Protein 5LG5 (pdb70)

Sequence (1415 aa):
MRILVVNVNTTASITETIAEQARAVASPGTEIVGLTPYFGAESVEGNFESYLAAIAVMDRVMAYDQPFDAVIQAGYGEHGREGLQELLNVPVVDITEAAASTAMFLGHAYSVVTTLDRTVPLIEDRLKLAGLYQRCASVRASGMAVLELEEDPVAAMEAIVRQAELAIREDKAEVICLGCGGMAGLDEQIRQRTGVPVVDGVTAAVTIAESLVRLGLSTSKIRTYATPRPKKVIGWMRILVVNVNTTASITETIAEQARAVASPGTEIVGLTPYFGAESVEGNFESYLAAIAVMDRVMAYDQPFDAVIQAGYGEHGREGLQELLNVPVVDITEAAASTAMFLGHAYSVVTTLDRTVPLIEDRLKLAGLYQRCASVRASGMAVLELEEDPVAAMEAIVRQAELAIREDKAEVICLGCGGMAGLDEQIRQRTGVPVVDGVTAAVTIAESLVRLGLSTSKIRTYATPRPKKVIGMRILVVNVNTTASITETIAEQARAVASPGTEIVGLTPYFGAESVEGNFESYLAAIAVMDRVMAYDQPFDAVIQAGYGEHGREGLQELLNVPVVDITEAAASTAMFLGHAYSVVTTLDRTVPLIEDRLKLAGLYQRCASVRASGMAVLELEEDPVAAMEAIVRQAELAIREDKAEVICLGCGGMAGLDEQIRQRTGVPVVDGVTAAVTIAESLVRLGLSTSKIRTYATPRPKKVIGWMRILVVNVNTTASITETIAEQARAVASPGTEIVGLTPYFGAESVEGNFESYLAAIAVMDRVMAYDQPFDAVIQAGYGEHGREGLQELLNVPVVDITEAAASTAMFLGHAYSVVTTLDRTVPLIEDRLKLAGLYQRCASVRASGMAVLELEEDPVAAMEAIVRQAELAIREDKAEVICLGCGGMAGLDEQIRQRTGVPVVDGVTAAVTIAESLVRLGLSTSKIRTYATPRPKKVIGWMRILVVNVNTTASITETIAEQARAVASPGTEIVGLTPYFGAESVEGNFESYLAAIAVMDRVMAYDQPFDAVIQAGYGEHGREGLQELLNVPVVDITEAAASTAMFLGHAYSVVTTLDRTVPLIEDRLKLAGLYQRCASVRASGMAVLELEEDPVAAMEAIVRQAELAIREDKAEVICLGCGGMAGLDEQIRQRTGVPVVDGVTAAVTIAESLVRLGLSTSKIRTYATPRPKKVIGWPMRILVVNVNTTASITETIAEQARAVASPGTEIVGLTPYFGAESVEGNFESYLAAIAVMDRVMAYDQPFDAVIQAGYGEHGREGLQELLNVPVVDITEAAASTAMFLGHAYSVVTTLDRTVPLIEDRLKLAGLYQRCASVRASGMAVLELEEDPVAAMEAIVRQAELAIREDKAEVICLGCGGMAGLDEQIRQRTGVPVVDGVTAAVTIAESLVRLGLSTSKIRTYATPRPKKVIG

CATH classification: 3.40.50.12500

B-factor: mean 19.8, std 10.37, range [2.67, 91.91]

Structure (mmCIF, N/CA/C/O backbone):
data_5LG5
#
_entry.id   5LG5
#
_cell.length_a   60.220
_cell.length_b   142.320
_cell.length_c   146.020
_cell.angle_alpha   90.00
_cell.angle_beta   90.00
_cell.angle_gamma   90.00
#
_symmetry.space_group_name_H-M   'P 21 21 21'
#
loop_
_entity.id
_entity.type
_entity.pdbx_description
1 polymer 'Allantoin racemase'
2 water water
#
loop_
_atom_site.group_PDB
_atom_site.id
_atom_site.type_symbol
_atom_site.label_atom_id
_atom_site.label_alt_id
_atom_site.label_comp_id
_atom_site.label_asym_id
_atom_site.label_entity_id
_atom_site.label_seq_id
_atom_site.pdbx_PDB_ins_code
_atom_site.Cartn_x
_atom_site.Cartn_y
_atom_site.Cartn_z
_atom_site.occupancy
_atom_site.B_iso_or_equiv
_atom_site.auth_seq_id
_atom_site.auth_comp_id
_atom_site.auth_asym_id
_atom_site.auth_atom_id
_atom_site.pdbx_PDB_model_num
ATOM 1 N N . MET A 1 1 ? 16.650 14.773 -47.499 1.00 24.22 1 MET A N 1
ATOM 2 C CA . MET A 1 1 ? 16.760 15.240 -46.124 1.00 21.88 1 MET A CA 1
ATOM 3 C C . MET A 1 1 ? 18.025 16.091 -45.950 1.00 24.72 1 MET A C 1
ATOM 4 O O . MET A 1 1 ? 18.990 15.947 -46.704 1.00 25.62 1 MET A O 1
ATOM 9 N N . ARG A 1 2 ? 18.010 16.980 -44.958 1.00 16.49 2 ARG A N 1
ATOM 10 C CA . ARG A 1 2 ? 19.164 17.802 -44.637 1.00 16.40 2 ARG A CA 1
ATOM 11 C C . ARG A 1 2 ? 19.675 17.510 -43.217 1.00 19.19 2 ARG A C 1
ATOM 12 O O . ARG A 1 2 ? 18.911 17.522 -42.250 1.00 13.69 2 ARG A O 1
ATOM 20 N N . ILE A 1 3 ? 20.970 17.236 -43.102 1.00 19.17 3 ILE A N 1
ATOM 21 C CA . ILE A 1 3 ? 21.564 16.936 -41.807 1.00 14.80 3 ILE A CA 1
ATOM 22 C C . ILE A 1 3 ? 22.599 17.999 -41.480 1.00 16.50 3 ILE A C 1
ATOM 23 O O . ILE A 1 3 ? 23.488 18.268 -42.285 1.00 15.11 3 ILE A O 1
ATOM 28 N N . LEU A 1 4 ? 22.445 18.655 -40.331 1.00 15.26 4 LEU A N 1
ATOM 29 C CA . LEU A 1 4 ? 23.489 19.533 -39.835 1.00 13.18 4 LEU A CA 1
ATOM 30 C C . LEU A 1 4 ? 24.570 18.678 -39.206 1.00 17.52 4 LEU A C 1
ATOM 31 O O . LEU A 1 4 ? 24.278 17.804 -38.388 1.00 15.71 4 LEU A O 1
ATOM 36 N N . VAL A 1 5 ? 25.812 18.914 -39.616 1.00 13.83 5 VAL A N 1
ATOM 37 C CA . VAL A 1 5 ? 26.957 18.268 -39.007 1.00 15.18 5 VAL A CA 1
ATOM 38 C C . VAL A 1 5 ? 27.763 19.385 -38.392 1.00 15.60 5 VAL A C 1
ATOM 39 O O . VAL A 1 5 ? 28.362 20.188 -39.106 1.00 16.51 5 VAL A O 1
ATOM 43 N N . VAL A 1 6 ? 27.750 19.459 -37.065 1.00 16.39 6 VAL A N 1
ATOM 44 C CA . VAL A 1 6 ? 28.291 20.614 -36.370 1.00 12.12 6 VAL A CA 1
ATOM 45 C C . VAL A 1 6 ? 29.627 20.298 -35.745 1.00 14.13 6 VAL A C 1
ATOM 46 O O . VAL A 1 6 ? 29.726 19.404 -34.898 1.00 15.52 6 VAL A O 1
ATOM 50 N N . ASN A 1 7 ? 30.658 21.014 -36.187 1.00 11.27 7 ASN A N 1
ATOM 51 C CA . ASN A 1 7 ? 31.986 20.914 -35.606 1.00 15.82 7 ASN A CA 1
ATOM 52 C C . ASN A 1 7 ? 31.882 21.407 -34.173 1.00 15.85 7 ASN A C 1
ATOM 53 O O . ASN A 1 7 ? 31.055 22.267 -33.878 1.00 16.14 7 ASN A O 1
ATOM 58 N N . VAL A 1 8 ? 32.669 20.836 -33.267 1.00 14.27 8 VAL A N 1
ATOM 59 C CA . VAL A 1 8 ? 32.612 21.290 -31.886 1.00 15.25 8 VAL A CA 1
ATOM 60 C C . VAL A 1 8 ? 33.627 22.403 -31.663 1.00 16.37 8 VAL A C 1
ATOM 61 O O . VAL A 1 8 ? 33.522 23.163 -30.708 1.00 17.96 8 VAL A O 1
ATOM 65 N N . ASN A 1 9 ? 34.605 22.503 -32.555 1.00 15.21 9 ASN A N 1
ATOM 66 C CA . ASN A 1 9 ? 35.573 23.586 -32.472 1.00 17.01 9 ASN A CA 1
ATOM 67 C C . ASN A 1 9 ? 35.311 24.673 -33.507 1.00 20.13 9 ASN A C 1
ATOM 68 O O . ASN A 1 9 ? 34.480 24.499 -34.395 1.00 21.29 9 ASN A O 1
ATOM 73 N N . THR A 1 10 ? 36.048 25.775 -33.410 1.00 21.40 10 THR A N 1
ATOM 74 C CA . THR A 1 10 ? 35.807 26.935 -34.268 1.00 19.30 10 THR A CA 1
ATOM 75 C C . THR A 1 10 ? 36.747 26.990 -35.466 1.00 26.18 10 THR A C 1
ATOM 76 O O . THR A 1 10 ? 36.814 28.009 -36.140 1.00 20.89 10 THR A O 1
ATOM 80 N N . THR A 1 11 ? 37.487 25.907 -35.702 1.00 22.97 11 THR A N 1
ATOM 81 C CA . THR A 1 11 ? 38.381 25.805 -36.849 1.00 24.00 11 THR A CA 1
ATOM 82 C C . THR A 1 11 ? 37.601 25.366 -38.079 1.00 26.15 11 THR A C 1
ATOM 83 O O . THR A 1 11 ? 37.227 24.194 -38.201 1.00 22.94 11 THR A O 1
ATOM 87 N N . ALA A 1 12 ? 37.337 26.315 -38.977 1.00 26.38 12 ALA A N 1
ATOM 88 C CA . ALA A 1 12 ? 36.499 26.068 -40.153 1.00 23.17 12 ALA A CA 1
ATOM 89 C C . ALA A 1 12 ? 37.037 25.008 -41.116 1.00 18.64 12 ALA A C 1
ATOM 90 O O . ALA A 1 12 ? 36.264 24.308 -41.758 1.00 25.58 12 ALA A O 1
ATOM 92 N N . SER A 1 13 ? 38.352 24.870 -41.209 1.00 21.44 13 SER A N 1
ATOM 93 C CA . SER A 1 13 ? 38.914 23.882 -42.122 1.00 26.79 13 SER A CA 1
ATOM 94 C C . SER A 1 13 ? 38.558 22.461 -41.672 1.00 28.98 13 SER A C 1
ATOM 95 O O . SER A 1 13 ? 38.345 21.560 -42.492 1.00 25.71 13 SER A O 1
ATOM 98 N N . ILE A 1 14 ? 38.479 22.275 -40.361 1.00 25.91 14 ILE A N 1
ATOM 99 C CA . ILE A 1 14 ? 38.069 20.996 -39.808 1.00 24.20 14 ILE A CA 1
ATOM 100 C C . ILE A 1 14 ? 36.601 20.718 -40.104 1.00 19.78 14 ILE A C 1
ATOM 101 O O . ILE A 1 14 ? 36.250 19.608 -40.505 1.00 24.24 14 ILE A O 1
ATOM 106 N N . THR A 1 15 ? 35.755 21.738 -39.959 1.00 19.32 15 THR A N 1
ATOM 107 C CA . THR A 1 15 ? 34.337 21.606 -40.300 1.00 20.88 15 THR A CA 1
ATOM 108 C C . THR A 1 15 ? 34.174 21.099 -41.728 1.00 21.75 15 THR A C 1
ATOM 109 O O . THR A 1 15 ? 33.371 20.197 -42.009 1.00 20.46 15 THR A O 1
ATOM 113 N N . GLU A 1 16 ? 34.971 21.686 -42.617 1.00 23.25 16 GLU A N 1
ATOM 114 C CA . GLU A 1 16 ? 34.978 21.364 -44.043 1.00 26.98 16 GLU A CA 1
ATOM 115 C C . GLU A 1 16 ? 35.395 19.913 -44.263 1.00 22.40 16 GLU A C 1
ATOM 116 O O . GLU A 1 16 ? 34.769 19.178 -45.032 1.00 25.21 16 GLU A O 1
ATOM 122 N N . THR A 1 17 ? 36.459 19.506 -43.579 1.00 23.82 17 THR A N 1
ATOM 123 C CA . THR A 1 17 ? 36.938 18.130 -43.651 1.00 25.31 17 THR A CA 1
ATOM 124 C C . THR A 1 17 ? 35.871 17.128 -43.198 1.00 26.63 17 THR A C 1
ATOM 125 O O . THR A 1 17 ? 35.609 16.126 -43.868 1.00 27.61 17 THR A O 1
ATOM 129 N N . ILE A 1 18 ? 35.241 17.424 -42.066 1.00 23.39 18 ILE A N 1
ATOM 130 C CA . ILE A 1 18 ? 34.217 16.551 -41.507 1.00 21.18 18 ILE A CA 1
ATOM 131 C C . ILE A 1 18 ? 33.021 16.446 -42.453 1.00 19.20 18 ILE A C 1
ATOM 132 O O . ILE A 1 18 ? 32.520 15.356 -42.719 1.00 17.11 18 ILE A O 1
ATOM 137 N N . ALA A 1 19 ? 32.578 17.586 -42.971 1.00 19.30 19 ALA A N 1
ATOM 138 C CA . ALA A 1 19 ? 31.435 17.615 -43.874 1.00 18.61 19 ALA A CA 1
ATOM 139 C C . ALA A 1 19 ? 31.714 16.834 -45.151 1.00 18.33 19 ALA A C 1
ATOM 140 O O . ALA A 1 19 ? 30.846 16.135 -45.676 1.00 20.93 19 ALA A O 1
ATOM 142 N N . GLU A 1 20 ? 32.942 16.960 -45.636 1.00 20.25 20 GLU A N 1
ATOM 143 C CA . GLU A 1 20 ? 33.379 16.260 -46.831 1.00 26.02 20 GLU A CA 1
ATOM 144 C C . GLU A 1 20 ? 33.312 14.748 -46.562 1.00 20.35 20 GLU A C 1
ATOM 145 O O . GLU A 1 20 ? 32.786 13.983 -47.373 1.00 24.22 20 GLU A O 1
ATOM 151 N N . GLN A 1 21 ? 33.812 14.316 -45.412 1.00 18.23 21 GLN A N 1
ATOM 152 C CA . GLN A 1 21 ? 33.701 12.901 -45.046 1.00 20.35 21 GLN A CA 1
ATOM 153 C C . GLN A 1 21 ? 32.247 12.474 -44.891 1.00 19.84 21 GLN A C 1
ATOM 154 O O . GLN A 1 21 ? 31.853 11.395 -45.331 1.00 18.53 21 GLN A O 1
ATOM 160 N N . ALA A 1 22 ? 31.442 13.347 -44.299 1.00 18.29 22 ALA A N 1
ATOM 161 C CA . ALA A 1 22 ? 30.031 13.062 -44.116 1.00 19.52 22 ALA A CA 1
ATOM 162 C C . ALA A 1 22 ? 29.356 12.906 -45.476 1.00 20.39 22 ALA A C 1
ATOM 163 O O . ALA A 1 22 ? 28.552 11.991 -45.693 1.00 18.75 22 ALA A O 1
ATOM 165 N N . ARG A 1 23 ? 29.691 13.801 -46.395 1.00 19.01 23 ARG A N 1
ATOM 166 C CA . ARG A 1 23 ? 29.105 13.750 -47.732 1.00 23.44 23 ARG A CA 1
ATOM 167 C C . ARG A 1 23 ? 29.449 12.465 -48.481 1.00 17.62 23 ARG A C 1
ATOM 168 O O . ARG A 1 23 ? 28.633 11.960 -49.242 1.00 19.61 23 ARG A O 1
ATOM 176 N N . ALA A 1 24 ? 30.631 11.914 -48.217 1.00 22.75 24 ALA A N 1
ATOM 177 C CA . ALA A 1 24 ? 31.109 10.717 -48.910 1.00 19.43 24 ALA A CA 1
ATOM 178 C C . ALA A 1 24 ? 30.239 9.481 -48.703 1.00 19.85 24 ALA A C 1
ATOM 179 O O . ALA A 1 24 ? 30.131 8.639 -49.595 1.00 23.66 24 ALA A O 1
ATOM 181 N N . VAL A 1 25 ? 29.584 9.384 -47.554 1.00 18.96 25 VAL A N 1
ATOM 182 C CA . VAL A 1 25 ? 28.762 8.207 -47.269 1.00 19.83 25 VAL A CA 1
ATOM 183 C C . VAL A 1 25 ? 27.268 8.468 -47.346 1.00 15.49 25 VAL A C 1
ATOM 184 O O . VAL A 1 25 ? 26.473 7.530 -47.394 1.00 17.16 25 VAL A O 1
ATOM 188 N N . ALA A 1 26 ? 26.897 9.740 -47.400 1.00 19.47 26 ALA A N 1
ATOM 189 C CA . ALA A 1 26 ? 25.496 10.153 -47.374 1.00 20.30 26 ALA A CA 1
ATOM 190 C C . ALA A 1 26 ? 24.708 9.537 -48.526 1.00 22.04 26 ALA A C 1
ATOM 191 O O . ALA A 1 26 ? 25.266 9.294 -49.589 1.00 19.05 26 ALA A O 1
ATOM 193 N N . SER A 1 27 ? 23.445 9.199 -48.274 1.00 19.45 27 SER A N 1
ATOM 194 C CA . SER A 1 27 ? 22.554 8.660 -49.302 1.00 25.42 27 SER A CA 1
ATOM 195 C C . SER A 1 27 ? 22.203 9.745 -50.324 1.00 24.89 27 SER A C 1
ATOM 196 O O . SER A 1 27 ? 22.252 10.935 -50.003 1.00 27.03 27 SER A O 1
ATOM 199 N N . PRO A 1 28 ? 21.842 9.340 -51.557 1.00 31.09 28 PRO A N 1
ATOM 200 C CA . PRO A 1 28 ? 21.426 10.334 -52.558 1.00 32.50 28 PRO A CA 1
ATOM 201 C C . PRO A 1 28 ? 20.251 11.180 -52.055 1.00 27.97 28 PRO A C 1
ATOM 202 O O . PRO A 1 28 ? 19.257 10.617 -51.599 1.00 30.44 28 PRO A O 1
ATOM 206 N N . GLY A 1 29 ? 20.348 12.502 -52.151 1.00 34.33 29 GLY A N 1
ATOM 207 C CA . GLY A 1 29 ? 19.283 13.361 -51.655 1.00 34.01 29 GLY A CA 1
ATOM 208 C C . GLY A 1 29 ? 19.511 13.819 -50.220 1.00 35.93 29 GLY A C 1
ATOM 209 O O . GLY A 1 29 ? 18.750 14.635 -49.686 1.00 31.86 29 GLY A O 1
ATOM 210 N N . THR A 1 30 ? 20.567 13.317 -49.590 1.00 25.54 30 THR A N 1
ATOM 211 C CA . THR A 1 30 ? 20.870 13.754 -48.241 1.00 24.95 30 THR A CA 1
ATOM 212 C C . THR A 1 30 ? 21.832 14.917 -48.371 1.00 28.67 30 THR A C 1
ATOM 213 O O . THR A 1 30 ? 22.947 14.773 -48.877 1.00 29.73 30 THR A O 1
ATOM 217 N N . GLU A 1 31 ? 21.398 16.076 -47.910 1.00 20.19 31 GLU A N 1
ATOM 218 C CA . GLU A 1 31 ? 22.259 17.236 -47.951 1.00 26.73 31 GLU A CA 1
ATOM 219 C C . GLU A 1 31 ? 22.971 17.350 -46.611 1.00 24.11 31 GLU A C 1
ATOM 220 O O . GLU A 1 31 ? 22.340 17.319 -45.554 1.00 21.03 31 GLU A O 1
ATOM 226 N N . ILE A 1 32 ? 24.291 17.455 -46.667 1.00 22.32 32 ILE A N 1
ATOM 227 C CA . ILE A 1 32 ? 25.089 17.675 -45.480 1.00 18.82 32 ILE A CA 1
ATOM 228 C C . ILE A 1 32 ? 25.414 19.149 -45.405 1.00 20.50 32 ILE A C 1
ATOM 229 O O . ILE A 1 32 ? 25.929 19.725 -46.371 1.00 19.76 32 ILE A O 1
ATOM 234 N N . VAL A 1 33 ? 25.102 19.761 -44.264 1.00 19.38 33 VAL A N 1
ATOM 235 C CA . VAL A 1 33 ? 25.472 21.150 -44.002 1.00 19.84 33 VAL A CA 1
ATOM 236 C C . VAL A 1 33 ? 26.447 21.225 -42.836 1.00 20.16 33 VAL A C 1
ATOM 237 O O . VAL A 1 33 ? 26.071 20.982 -41.690 1.00 20.10 33 VAL A O 1
ATOM 241 N N . GLY A 1 34 ? 27.698 21.559 -43.129 1.00 22.38 34 GLY A N 1
ATOM 242 C CA . GLY A 1 34 ? 28.705 21.697 -42.094 1.00 19.92 34 GLY A CA 1
ATOM 243 C C . GLY A 1 34 ? 28.662 23.057 -41.426 1.00 23.40 34 GLY A C 1
ATOM 244 O O . GLY A 1 34 ? 28.760 24.097 -42.091 1.00 21.00 34 GLY A O 1
ATOM 245 N N . LEU A 1 35 ? 28.544 23.053 -40.100 1.00 16.70 35 LEU A N 1
ATOM 246 C CA . LEU A 1 35 ? 28.467 24.290 -39.330 1.00 16.62 35 LEU A CA 1
ATOM 247 C C . LEU A 1 35 ? 29.641 24.424 -38.369 1.00 17.99 35 LEU A C 1
ATOM 248 O O . LEU A 1 35 ? 30.063 23.446 -37.737 1.00 18.11 35 LEU A O 1
ATOM 253 N N . THR A 1 36 ? 30.164 25.641 -38.274 1.00 13.31 36 THR A N 1
ATOM 254 C CA . THR A 1 36 ? 31.208 25.980 -37.320 1.00 17.31 36 THR A CA 1
ATOM 255 C C . THR A 1 36 ? 30.566 26.874 -36.285 1.00 18.57 36 THR A C 1
ATOM 256 O O . THR A 1 36 ? 29.857 27.805 -36.647 1.00 22.66 36 THR A O 1
ATOM 260 N N . PRO A 1 37 ? 30.759 26.563 -34.990 1.00 21.34 37 PRO A N 1
ATOM 261 C CA . PRO A 1 37 ? 30.164 27.386 -33.928 1.00 19.19 37 PRO A CA 1
ATOM 262 C C . PRO A 1 37 ? 30.664 28.819 -33.998 1.00 21.74 37 PRO A C 1
ATOM 263 O O . PRO A 1 37 ? 31.774 29.055 -34.485 1.00 19.98 37 PRO A O 1
ATOM 267 N N . TYR A 1 38 ? 29.869 29.760 -33.505 1.00 20.84 38 TYR A N 1
ATOM 268 C CA . TYR A 1 38 ? 30.225 31.166 -33.628 1.00 23.25 38 TYR A CA 1
ATOM 269 C C . TYR A 1 38 ? 31.263 31.584 -32.604 1.00 27.57 38 TYR A C 1
ATOM 270 O O . TYR A 1 38 ? 31.904 32.625 -32.755 1.00 32.77 38 TYR A O 1
ATOM 279 N N . PHE A 1 39 ? 31.429 30.770 -31.564 1.00 26.71 39 PHE A N 1
ATOM 280 C CA . PHE A 1 39 ? 32.435 31.028 -30.537 1.00 25.53 39 PHE A CA 1
ATOM 281 C C . PHE A 1 39 ? 33.012 29.724 -29.961 1.00 25.09 39 PHE A C 1
ATOM 282 O O . PHE A 1 39 ? 32.511 28.638 -30.253 1.00 24.85 39 PHE A O 1
ATOM 290 N N . GLY A 1 40 ? 34.058 29.827 -29.147 1.00 27.06 40 GLY A N 1
ATOM 291 C CA . GLY A 1 40 ? 34.690 28.642 -28.592 1.00 22.27 40 GLY A CA 1
ATOM 292 C C . GLY A 1 40 ? 36.137 28.426 -29.015 1.00 25.80 40 GLY A C 1
ATOM 293 O O . GLY A 1 40 ? 36.730 29.255 -29.708 1.00 24.07 40 GLY A O 1
ATOM 294 N N . ALA A 1 41 ? 36.712 27.302 -28.591 1.00 19.77 41 ALA A N 1
ATOM 295 C CA . ALA A 1 41 ? 38.112 27.016 -28.870 1.00 25.04 41 ALA A CA 1
ATOM 296 C C . ALA A 1 41 ? 38.311 26.445 -30.275 1.00 21.70 41 ALA A C 1
ATOM 297 O O . ALA A 1 41 ? 37.404 25.832 -30.852 1.00 18.89 41 ALA A O 1
ATOM 299 N N . GLU A 1 42 ? 39.506 26.663 -30.817 1.00 22.72 42 GLU A N 1
ATOM 300 C CA . GLU A 1 42 ? 39.881 26.153 -32.132 1.00 23.81 42 GLU A CA 1
ATOM 301 C C . GLU A 1 42 ? 40.061 24.628 -32.124 1.00 23.16 42 GLU A C 1
ATOM 302 O O . GLU A 1 42 ? 39.976 23.963 -33.164 1.00 22.05 42 GLU A O 1
ATOM 308 N N . SER A 1 43 ? 40.315 24.088 -30.938 1.00 23.01 43 SER A N 1
ATOM 309 C CA . SER A 1 43 ? 40.328 22.647 -30.716 1.00 24.84 43 SER A CA 1
ATOM 310 C C . SER A 1 43 ? 39.829 22.394 -29.298 1.00 23.78 43 SER A C 1
ATOM 311 O O . SER A 1 43 ? 40.168 23.140 -28.382 1.00 21.99 43 SER A O 1
ATOM 314 N N . VAL A 1 44 ? 39.026 21.346 -29.122 1.00 18.26 44 VAL A N 1
ATOM 315 C CA . VAL A 1 44 ? 38.423 21.060 -27.823 1.00 20.01 44 VAL A CA 1
ATOM 316 C C . VAL A 1 44 ? 39.213 19.991 -27.094 1.00 16.81 44 VAL A C 1
ATOM 317 O O . VAL A 1 44 ? 39.188 18.823 -27.463 1.00 18.43 44 VAL A O 1
ATOM 321 N N . GLU A 1 45 ? 39.948 20.401 -26.073 1.00 18.21 45 GLU A N 1
ATOM 322 C CA . GLU A 1 45 ? 40.862 19.478 -25.409 1.00 28.27 45 GLU A CA 1
ATOM 323 C C . GLU A 1 45 ? 40.732 19.556 -23.901 1.00 26.03 45 GLU A C 1
ATOM 324 O O . GLU A 1 45 ? 41.668 19.980 -23.220 1.00 37.13 45 GLU A O 1
ATOM 330 N N . GLY A 1 46 ? 39.574 19.202 -23.367 1.00 19.62 46 GLY A N 1
ATOM 331 C CA . GLY A 1 46 ? 39.423 19.262 -21.926 1.00 20.75 46 GLY A CA 1
ATOM 332 C C . GLY A 1 46 ? 38.041 19.725 -21.551 1.00 15.49 46 GLY A C 1
ATOM 333 O O . GLY A 1 46 ? 37.249 20.064 -22.427 1.00 12.76 46 GLY A O 1
ATOM 334 N N . ASN A 1 47 ? 37.769 19.743 -20.247 1.00 13.96 47 ASN A N 1
ATOM 335 C CA . ASN A 1 47 ? 36.433 19.997 -19.728 1.00 16.29 47 ASN A CA 1
ATOM 336 C C . ASN A 1 47 ? 35.884 21.377 -20.019 1.00 14.51 47 ASN A C 1
ATOM 337 O O . ASN A 1 47 ? 34.760 21.509 -20.509 1.00 14.49 47 ASN A O 1
ATOM 342 N N . PHE A 1 48 ? 36.687 22.401 -19.743 1.00 14.51 48 PHE A N 1
ATOM 343 C CA . PHE A 1 48 ? 36.247 23.773 -19.954 1.00 15.92 48 PHE A CA 1
ATOM 344 C C . PHE A 1 48 ? 35.881 24.037 -21.407 1.00 13.59 48 PHE A C 1
ATOM 345 O O . PHE A 1 48 ? 34.812 24.571 -21.693 1.00 17.30 48 PHE A O 1
ATOM 353 N N . GLU A 1 49 ? 36.777 23.660 -22.315 1.00 13.41 49 GLU A N 1
ATOM 354 C CA . GLU A 1 49 ? 36.539 23.827 -23.745 1.00 15.44 49 GLU A CA 1
ATOM 355 C C . GLU A 1 49 ? 35.346 22.978 -24.193 1.00 15.64 49 GLU A C 1
ATOM 356 O O . GLU A 1 49 ? 34.561 23.392 -25.052 1.00 12.31 49 GLU A O 1
ATOM 362 N N . SER A 1 50 ? 35.201 21.799 -23.592 1.00 11.54 50 SER A N 1
ATOM 363 C CA . SER A 1 50 ? 34.073 20.930 -23.909 1.00 13.08 50 SER A CA 1
ATOM 364 C C . SER A 1 50 ? 32.739 21.552 -23.471 1.00 13.75 50 SER A C 1
ATOM 365 O O . SER A 1 50 ? 31.753 21.499 -24.201 1.00 12.88 50 SER A O 1
ATOM 368 N N . TYR A 1 51 ? 32.696 22.113 -22.267 1.00 13.22 51 TYR A N 1
ATOM 369 C CA . TYR A 1 51 ? 31.479 22.773 -21.817 1.00 14.28 51 TYR A CA 1
ATOM 370 C C . TYR A 1 51 ? 31.169 23.997 -22.677 1.00 17.81 51 TYR A C 1
ATOM 371 O O . TYR A 1 51 ? 30.008 24.252 -23.028 1.00 15.51 51 TYR A O 1
ATOM 380 N N . LEU A 1 52 ? 32.214 24.740 -23.030 1.00 14.39 52 LEU A N 1
ATOM 381 C CA . LEU A 1 52 ? 32.064 25.887 -23.919 1.00 14.99 52 LEU A CA 1
ATOM 382 C C . LEU A 1 52 ? 31.576 25.408 -25.283 1.00 16.10 52 LEU A C 1
ATOM 383 O O . LEU A 1 52 ? 30.646 25.977 -25.875 1.00 15.20 52 LEU A O 1
ATOM 388 N N . ALA A 1 53 ? 32.175 24.328 -25.771 1.00 15.10 53 ALA A N 1
ATOM 389 C CA . ALA A 1 53 ? 31.760 23.791 -27.058 1.00 15.47 53 ALA A CA 1
ATOM 390 C C . ALA A 1 53 ? 30.300 23.354 -27.023 1.00 14.90 53 ALA A C 1
ATOM 391 O O . ALA A 1 53 ? 29.586 23.472 -28.022 1.00 11.61 53 ALA A O 1
ATOM 393 N N . ALA A 1 54 ? 29.854 22.841 -25.877 1.00 14.19 54 ALA A N 1
ATOM 394 C CA . ALA A 1 54 ? 28.467 22.404 -25.756 1.00 13.92 54 ALA A CA 1
ATOM 395 C C . ALA A 1 54 ? 27.503 23.544 -26.074 1.00 15.04 54 ALA A C 1
ATOM 396 O O . ALA A 1 54 ? 26.637 23.407 -26.936 1.00 14.22 54 ALA A O 1
ATOM 398 N N . ILE A 1 55 ? 27.681 24.691 -25.418 1.00 17.95 55 ILE A N 1
ATOM 399 C CA . ILE A 1 55 ? 26.795 25.828 -25.670 1.00 19.47 55 ILE A CA 1
ATOM 400 C C . ILE A 1 55 ? 26.994 26.409 -27.062 1.00 16.82 55 ILE A C 1
ATOM 401 O O . ILE A 1 55 ? 26.027 26.788 -27.728 1.00 16.69 55 ILE A O 1
ATOM 406 N N . ALA A 1 56 ? 28.251 26.488 -27.489 1.00 18.17 56 ALA A N 1
ATOM 407 C CA . ALA A 1 56 ? 28.573 26.981 -28.830 1.00 17.43 56 ALA A CA 1
ATOM 408 C C . ALA A 1 56 ? 27.808 26.185 -29.886 1.00 19.21 56 ALA A C 1
ATOM 409 O O . ALA A 1 56 ? 27.220 26.758 -30.813 1.00 16.62 56 ALA A O 1
ATOM 411 N N . VAL A 1 57 ? 27.792 24.865 -29.735 1.00 14.76 57 VAL A N 1
ATOM 412 C CA . VAL A 1 57 ? 27.069 24.032 -30.689 1.00 13.48 57 VAL A CA 1
ATOM 413 C C . VAL A 1 57 ? 25.560 24.287 -30.658 1.00 15.96 57 VAL A C 1
ATOM 414 O O . VAL A 1 57 ? 24.916 24.411 -31.705 1.00 16.31 57 VAL A O 1
ATOM 418 N N . MET A 1 58 ? 24.996 24.363 -29.458 1.00 15.10 58 MET A N 1
ATOM 419 C CA . MET A 1 58 ? 23.568 24.622 -29.305 1.00 15.89 58 MET A CA 1
ATOM 420 C C . MET A 1 58 ? 23.171 25.959 -29.908 1.00 20.43 58 MET A C 1
ATOM 421 O O . MET A 1 58 ? 22.165 26.064 -30.612 1.00 17.85 58 MET A O 1
ATOM 426 N N . ASP A 1 59 ? 23.957 26.979 -29.591 1.00 16.15 59 ASP A N 1
ATOM 427 C CA . ASP A 1 59 ? 23.772 28.308 -30.166 1.00 20.66 59 ASP A CA 1
ATOM 428 C C . ASP A 1 59 ? 23.845 28.276 -31.686 1.00 20.40 59 ASP A C 1
ATOM 429 O O . ASP A 1 59 ? 23.014 28.867 -32.375 1.00 20.80 59 ASP A O 1
ATOM 434 N N . ARG A 1 60 ? 24.848 27.579 -32.205 1.00 21.96 60 ARG A N 1
ATOM 435 C CA . ARG A 1 60 ? 25.069 27.516 -33.644 1.00 17.28 60 ARG A CA 1
ATOM 436 C C . ARG A 1 60 ? 23.869 26.878 -34.328 1.00 20.14 60 ARG A C 1
ATOM 437 O O . ARG A 1 60 ? 23.358 27.394 -35.320 1.00 19.09 60 ARG A O 1
ATOM 445 N N . VAL A 1 61 ? 23.370 25.798 -33.742 1.00 15.93 61 VAL A N 1
ATOM 446 C CA . VAL A 1 61 ? 22.251 25.072 -34.313 1.00 16.17 61 VAL A CA 1
ATOM 447 C C . VAL A 1 61 ? 20.961 25.890 -34.233 1.00 19.11 61 VAL A C 1
ATOM 448 O O . VAL A 1 61 ? 20.169 25.923 -35.181 1.00 16.89 61 VAL A O 1
ATOM 452 N N . MET A 1 62 ? 20.750 26.563 -33.107 1.00 17.99 62 MET A N 1
ATOM 453 C CA . MET A 1 62 ? 19.568 27.411 -32.961 1.00 19.81 62 MET A CA 1
ATOM 454 C C . MET A 1 62 ? 19.577 28.575 -33.961 1.00 21.30 62 MET A C 1
ATOM 455 O O . MET A 1 62 ? 18.543 28.914 -34.545 1.00 21.12 62 MET A O 1
ATOM 460 N N . ALA A 1 63 ? 20.720 29.236 -34.084 1.00 24.74 63 ALA A N 1
ATOM 461 C CA . ALA A 1 63 ? 20.916 30.266 -35.106 1.00 24.73 63 ALA A CA 1
ATOM 462 C C . ALA A 1 63 ? 20.606 29.809 -36.537 1.00 28.58 63 ALA A C 1
ATOM 463 O O . ALA A 1 63 ? 20.408 30.641 -37.426 1.00 32.93 63 ALA A O 1
ATOM 465 N N . TYR A 1 64 ? 20.564 28.501 -36.772 1.00 22.92 64 TYR A N 1
ATOM 466 C CA . TYR A 1 64 ? 20.376 28.011 -38.132 1.00 25.85 64 TYR A CA 1
ATOM 467 C C . TYR A 1 64 ? 18.978 28.265 -38.694 1.00 31.06 64 TYR A C 1
ATOM 468 O O . TYR A 1 64 ? 17.971 27.726 -38.212 1.00 31.92 64 TYR A O 1
ATOM 477 N N . ASP A 1 65 ? 18.959 29.133 -39.697 1.00 30.80 65 ASP A N 1
ATOM 478 C CA . ASP A 1 65 ? 17.770 29.596 -40.409 1.00 32.17 65 ASP A CA 1
ATOM 479 C C . ASP A 1 65 ? 16.961 28.581 -41.228 1.00 33.62 65 ASP A C 1
ATOM 480 O O . ASP A 1 65 ? 15.742 28.691 -41.338 1.00 33.40 65 ASP A O 1
ATOM 485 N N . GLN A 1 66 ? 17.641 27.593 -41.796 1.00 31.30 66 GLN A N 1
ATOM 486 C CA . GLN A 1 66 ? 17.010 26.670 -42.738 1.00 30.81 66 GLN A CA 1
ATOM 487 C C . GLN A 1 66 ? 16.458 25.414 -42.065 1.00 28.97 66 GLN A C 1
ATOM 488 O O . GLN A 1 66 ? 16.958 25.000 -41.021 1.00 31.07 66 GLN A O 1
ATOM 494 N N . PRO A 1 67 ? 15.429 24.798 -42.669 1.00 24.95 67 PRO A N 1
ATOM 495 C CA . PRO A 1 67 ? 14.901 23.538 -42.130 1.00 24.40 67 PRO A CA 1
ATOM 496 C C . PRO A 1 67 ? 15.954 22.435 -42.160 1.00 24.65 67 PRO A C 1
ATOM 497 O O . PRO A 1 67 ? 16.844 22.451 -43.015 1.00 23.18 67 PRO A O 1
ATOM 501 N N . PHE A 1 68 ? 15.857 21.496 -41.225 1.00 17.07 68 PHE A N 1
ATOM 502 C CA . PHE A 1 68 ? 16.754 20.346 -41.194 1.00 17.78 68 PHE A CA 1
ATOM 503 C C . PHE A 1 68 ? 16.088 19.157 -40.501 1.00 17.26 68 PHE A C 1
ATOM 504 O O . PHE A 1 68 ? 15.138 19.329 -39.741 1.00 20.55 68 PHE A O 1
ATOM 512 N N . ASP A 1 69 ? 16.568 17.954 -40.792 1.00 14.02 69 ASP A N 1
ATOM 513 C CA . ASP A 1 69 ? 15.901 16.744 -40.346 1.00 12.38 69 ASP A CA 1
ATOM 514 C C . ASP A 1 69 ? 16.649 15.976 -39.265 1.00 12.14 69 ASP A C 1
ATOM 515 O O . ASP A 1 69 ? 16.103 15.067 -38.654 1.00 15.01 69 ASP A O 1
ATOM 520 N N . ALA A 1 70 ? 17.910 16.322 -39.066 1.00 13.47 70 ALA A N 1
ATOM 521 C CA . ALA A 1 70 ? 18.727 15.688 -38.048 1.00 14.25 70 ALA A CA 1
ATOM 522 C C . ALA A 1 70 ? 19.943 16.549 -37.820 1.00 16.26 70 ALA A C 1
ATOM 523 O O . ALA A 1 70 ? 20.284 17.401 -38.651 1.00 14.91 70 ALA A O 1
ATOM 525 N N . VAL A 1 71 ? 20.590 16.325 -36.682 1.00 11.81 71 VAL A N 1
ATOM 526 C CA . VAL A 1 71 ? 21.798 17.028 -36.335 1.00 13.97 71 VAL A CA 1
ATOM 527 C C . VAL A 1 71 ? 22.828 16.021 -35.861 1.00 15.49 71 VAL A C 1
ATOM 528 O O . VAL A 1 71 ? 22.522 15.115 -35.080 1.00 12.71 71 VAL A O 1
ATOM 532 N N . ILE A 1 72 ? 24.041 16.162 -36.375 1.00 14.49 72 ILE A N 1
ATOM 533 C CA . ILE A 1 72 ? 25.163 15.361 -35.912 1.00 16.42 72 ILE A CA 1
ATOM 534 C C . ILE A 1 72 ? 26.115 16.259 -35.155 1.00 16.65 72 ILE A C 1
ATOM 535 O O . ILE A 1 72 ? 26.528 17.304 -35.683 1.00 13.27 72 ILE A O 1
ATOM 540 N N . GLN A 1 73 ? 26.431 15.899 -33.911 1.00 12.84 73 GLN A N 1
ATOM 541 C CA . GLN A 1 73 ? 27.446 16.648 -33.177 1.00 14.25 73 GLN A CA 1
ATOM 542 C C . GLN A 1 73 ? 28.800 15.959 -33.326 1.00 18.41 73 GLN A C 1
ATOM 543 O O . GLN A 1 73 ? 28.987 14.821 -32.887 1.00 13.97 73 GLN A O 1
ATOM 549 N N . ALA A 1 74 ? 29.731 16.654 -33.972 1.00 11.70 74 ALA A N 1
ATOM 550 C CA . ALA A 1 74 ? 30.969 16.048 -34.443 1.00 14.48 74 ALA A CA 1
ATOM 551 C C . ALA A 1 74 ? 32.200 16.320 -33.605 1.00 22.61 74 ALA A C 1
ATOM 552 O O . ALA A 1 74 ? 33.112 17.011 -34.066 1.00 31.29 74 ALA A O 1
ATOM 554 N N . GLY A 1 75 ? 32.241 15.776 -32.395 1.00 15.84 75 GLY A N 1
ATOM 555 C CA . GLY A 1 75 ? 33.446 15.801 -31.579 1.00 17.92 75 GLY A CA 1
ATOM 556 C C . GLY A 1 75 ? 33.522 14.496 -30.799 1.00 15.62 75 GLY A C 1
ATOM 557 O O . GLY A 1 75 ? 32.501 13.834 -30.625 1.00 14.90 75 GLY A O 1
ATOM 558 N N . TYR A 1 76 ? 34.719 14.060 -30.422 1.00 16.04 76 TYR A N 1
ATOM 559 C CA . TYR A 1 76 ? 34.817 12.853 -29.594 1.00 22.58 76 TYR A CA 1
ATOM 560 C C . TYR A 1 76 ? 34.967 13.185 -28.113 1.00 17.40 76 TYR A C 1
ATOM 561 O O . TYR A 1 76 ? 35.997 13.709 -27.686 1.00 12.79 76 TYR A O 1
ATOM 570 N N . GLY A 1 77 ? 33.924 12.887 -27.345 1.00 17.23 77 GLY A N 1
ATOM 571 C CA . GLY A 1 77 ? 33.972 13.050 -25.904 1.00 18.40 77 GLY A CA 1
ATOM 572 C C . GLY A 1 77 ? 33.567 14.415 -25.393 1.00 19.10 77 GLY A C 1
ATOM 573 O O . GLY A 1 77 ? 33.792 14.726 -24.222 1.00 24.18 77 GLY A O 1
ATOM 574 N N . GLU A 1 78 ? 32.921 15.204 -26.247 1.00 19.93 78 GLU A N 1
ATOM 575 C CA . GLU A 1 78 ? 32.453 16.545 -25.884 1.00 23.23 78 GLU A CA 1
ATOM 576 C C . GLU A 1 78 ? 31.051 16.530 -25.290 1.00 20.29 78 GLU A C 1
ATOM 577 O O . GLU A 1 78 ? 30.261 15.617 -25.542 1.00 21.11 78 GLU A O 1
ATOM 583 N N . HIS A 1 79 ? 30.741 17.566 -24.518 1.00 22.03 79 HIS A N 1
ATOM 584 C CA . HIS A 1 79 ? 29.426 17.705 -23.919 1.00 17.10 79 HIS A CA 1
ATOM 585 C C . HIS A 1 79 ? 28.442 18.285 -24.911 1.00 18.81 79 HIS A C 1
ATOM 586 O O . HIS A 1 79 ? 28.848 18.820 -25.947 1.00 15.63 79 HIS A O 1
ATOM 593 N N . GLY A 1 80 ? 27.150 18.188 -24.587 1.00 17.58 80 GLY A N 1
ATOM 594 C CA . GLY A 1 80 ? 26.141 18.956 -25.298 1.00 15.94 80 GLY A CA 1
ATOM 595 C C . GLY A 1 80 ? 24.991 18.239 -25.978 1.00 17.71 80 GLY A C 1
ATOM 596 O O . GLY A 1 80 ? 23.943 18.857 -26.187 1.00 19.30 80 GLY A O 1
ATOM 597 N N . ARG A 1 81 ? 25.169 16.962 -26.326 1.00 17.21 81 ARG A N 1
ATOM 598 C CA . ARG A 1 81 ? 24.123 16.194 -27.024 1.00 17.43 81 ARG A CA 1
ATOM 599 C C . ARG A 1 81 ? 22.758 16.356 -26.371 1.00 16.91 81 ARG A C 1
ATOM 600 O O . ARG A 1 81 ? 21.756 16.621 -27.040 1.00 16.96 81 ARG A O 1
ATOM 608 N N . GLU A 1 82 ? 22.743 16.216 -25.052 1.00 19.59 82 GLU A N 1
ATOM 609 C CA . GLU A 1 82 ? 21.516 16.303 -24.283 1.00 19.51 82 GLU A CA 1
ATOM 610 C C . GLU A 1 82 ? 20.834 17.652 -24.405 1.00 15.85 82 GLU A C 1
ATOM 611 O O . GLU A 1 82 ? 19.614 17.739 -24.275 1.00 16.22 82 GLU A O 1
ATOM 617 N N . GLY A 1 83 ? 21.630 18.701 -24.583 1.00 15.23 83 GLY A N 1
ATOM 618 C CA . GLY A 1 83 ? 21.103 20.044 -24.769 1.00 15.73 83 GLY A CA 1
ATOM 619 C C . GLY A 1 83 ? 20.363 20.182 -26.083 1.00 16.98 83 GLY A C 1
ATOM 620 O O . GLY A 1 83 ? 19.264 20.726 -26.138 1.00 14.98 83 GLY A O 1
ATOM 621 N N . LEU A 1 84 ? 20.991 19.704 -27.150 1.00 13.39 84 LEU A N 1
ATOM 622 C CA . LEU A 1 84 ? 20.369 19.707 -28.463 1.00 13.82 84 LEU A CA 1
ATOM 623 C C . LEU A 1 84 ? 19.075 18.915 -28.457 1.00 15.63 84 LEU A C 1
ATOM 624 O O . LEU A 1 84 ? 18.055 19.370 -28.995 1.00 12.99 84 LEU A O 1
ATOM 629 N N . GLN A 1 85 ? 19.120 17.734 -27.834 1.00 14.51 85 GLN A N 1
ATOM 630 C CA . GLN A 1 85 ? 17.957 16.855 -27.782 1.00 15.62 85 GLN A CA 1
ATOM 631 C C . GLN A 1 85 ? 16.749 17.535 -27.142 1.00 12.07 85 GLN A C 1
ATOM 632 O O . GLN A 1 85 ? 15.606 17.298 -27.550 1.00 11.26 85 GLN A O 1
ATOM 638 N N . GLU A 1 86 ? 16.999 18.374 -26.141 1.00 11.42 86 GLU A N 1
ATOM 639 C CA . GLU A 1 86 ? 15.921 19.139 -25.528 1.00 15.42 86 GLU A CA 1
ATOM 640 C C . GLU A 1 86 ? 15.456 20.228 -26.482 1.00 13.90 86 GLU A C 1
ATOM 641 O O . GLU A 1 86 ? 14.254 20.437 -26.655 1.00 16.56 86 GLU A O 1
ATOM 647 N N . LEU A 1 87 ? 16.409 20.922 -27.096 1.00 12.65 87 LEU A N 1
ATOM 648 C CA . LEU A 1 87 ? 16.078 22.060 -27.961 1.00 14.07 87 LEU A CA 1
ATOM 649 C C . LEU A 1 87 ? 15.341 21.668 -29.242 1.00 14.63 87 LEU A C 1
ATOM 650 O O . LEU A 1 87 ? 14.507 22.429 -29.743 1.00 16.76 87 LEU A O 1
ATOM 655 N N . LEU A 1 88 ? 15.655 20.484 -29.770 1.00 14.10 88 LEU A N 1
ATOM 656 C CA . LEU A 1 88 ? 15.214 20.072 -31.106 1.00 15.89 88 LEU A CA 1
ATOM 657 C C . LEU A 1 88 ? 14.122 19.030 -31.072 1.00 16.94 88 LEU A C 1
ATOM 658 O O . LEU A 1 88 ? 14.018 18.273 -30.112 1.00 14.42 88 LEU A O 1
ATOM 663 N N . ASN A 1 89 ? 13.328 18.983 -32.138 1.00 15.82 89 ASN A N 1
ATOM 664 C CA . ASN A 1 89 ? 12.378 17.891 -32.362 1.00 19.21 89 ASN A CA 1
ATOM 665 C C . ASN A 1 89 ? 12.784 17.048 -33.562 1.00 20.42 89 ASN A C 1
ATOM 666 O O . ASN A 1 89 ? 11.930 16.519 -34.282 1.00 22.75 89 ASN A O 1
ATOM 671 N N . VAL A 1 90 ? 14.088 16.971 -33.799 1.00 18.24 90 VAL A N 1
ATOM 672 C CA . VAL A 1 90 ? 14.644 16.061 -34.790 1.00 17.07 90 VAL A CA 1
ATOM 673 C C . VAL A 1 90 ? 15.707 15.254 -34.061 1.00 18.19 90 VAL A C 1
ATOM 674 O O . VAL A 1 90 ? 16.249 15.724 -33.057 1.00 14.06 90 VAL A O 1
ATOM 678 N N . PRO A 1 91 ? 16.009 14.047 -34.562 1.00 15.90 91 PRO A N 1
ATOM 679 C CA . PRO A 1 91 ? 17.033 13.223 -33.911 1.00 14.20 91 PRO A CA 1
ATOM 680 C C . PRO A 1 91 ? 18.387 13.923 -33.880 1.00 14.93 91 PRO A C 1
ATOM 681 O O . PRO A 1 91 ? 18.735 14.688 -34.786 1.00 14.08 91 PRO A O 1
ATOM 685 N N . VAL A 1 92 ? 19.123 13.684 -32.802 1.00 13.86 92 VAL A N 1
ATOM 686 C CA . VAL A 1 92 ? 20.478 14.182 -32.632 1.00 11.51 92 VAL A CA 1
ATOM 687 C C . VAL A 1 92 ? 21.405 12.987 -32.465 1.00 13.14 92 VAL A C 1
ATOM 688 O O . VAL A 1 92 ? 21.091 12.058 -31.729 1.00 12.43 92 VAL A O 1
ATOM 692 N N . VAL A 1 93 ? 22.509 12.948 -33.200 1.00 11.41 93 VAL A N 1
ATOM 693 C CA . VAL A 1 93 ? 23.457 11.874 -32.956 1.00 12.44 93 VAL A CA 1
ATOM 694 C C . VAL A 1 93 ? 24.883 12.377 -32.767 1.00 14.79 93 VAL A C 1
ATOM 695 O O . VAL A 1 93 ? 25.403 13.143 -33.564 1.00 14.86 93 VAL A O 1
ATOM 699 N N . ASP A 1 94 ? 25.502 11.983 -31.670 1.00 15.20 94 ASP A N 1
ATOM 700 C CA . ASP A 1 94 ? 26.862 12.417 -31.459 1.00 13.47 94 ASP A CA 1
ATOM 701 C C . ASP A 1 94 ? 27.799 11.360 -32.043 1.00 12.78 94 ASP A C 1
ATOM 702 O O . ASP A 1 94 ? 27.530 10.164 -31.940 1.00 11.63 94 ASP A O 1
ATOM 707 N N . ILE A 1 95 ? 28.880 11.797 -32.685 1.00 12.98 95 ILE A N 1
ATOM 708 C CA . ILE A 1 95 ? 29.760 10.856 -33.375 1.00 11.89 95 ILE A CA 1
ATOM 709 C C . ILE A 1 95 ? 30.445 9.869 -32.427 1.00 11.41 95 ILE A C 1
ATOM 710 O O . ILE A 1 95 ? 30.884 8.795 -32.842 1.00 12.68 95 ILE A O 1
ATOM 715 N N . THR A 1 96 ? 30.554 10.252 -31.164 1.00 10.14 96 THR A N 1
ATOM 716 C CA . THR A 1 96 ? 31.154 9.395 -30.141 1.00 12.36 96 THR A CA 1
ATOM 717 C C . THR A 1 96 ? 30.314 8.143 -29.972 1.00 11.80 96 THR A C 1
ATOM 718 O O . THR A 1 96 ? 30.815 7.017 -30.050 1.00 11.32 96 THR A O 1
ATOM 722 N N . GLU A 1 97 ? 29.024 8.350 -29.730 1.00 9.81 97 GLU A N 1
ATOM 723 C CA . GLU A 1 97 ? 28.088 7.261 -29.535 1.00 11.04 97 GLU A CA 1
ATOM 724 C C . GLU A 1 97 ? 27.802 6.510 -30.827 1.00 10.88 97 GLU A C 1
ATOM 725 O O . GLU A 1 97 ? 27.615 5.294 -30.818 1.00 9.21 97 GLU A O 1
ATOM 731 N N . ALA A 1 98 ? 27.766 7.233 -31.942 1.00 10.18 98 ALA A N 1
ATOM 732 C CA . ALA A 1 98 ? 27.584 6.582 -33.228 1.00 10.04 98 ALA A CA 1
ATOM 733 C C . ALA A 1 98 ? 28.716 5.594 -33.445 1.00 7.46 98 ALA A C 1
ATOM 734 O O . ALA A 1 98 ? 28.490 4.461 -33.822 1.00 8.85 98 ALA A O 1
ATOM 736 N N . ALA A 1 99 ? 29.943 6.017 -33.195 1.00 8.61 99 ALA A N 1
ATOM 737 C CA . ALA A 1 99 ? 31.072 5.130 -33.424 1.00 8.32 99 ALA A CA 1
ATOM 738 C C . ALA A 1 99 ? 31.019 3.877 -32.529 1.00 8.79 99 ALA A C 1
ATOM 739 O O . ALA A 1 99 ? 31.119 2.742 -33.024 1.00 7.95 99 ALA A O 1
ATOM 741 N N . ALA A 1 100 ? 30.837 4.066 -31.223 1.00 6.95 100 ALA A N 1
ATOM 742 C CA . ALA A 1 100 ? 30.827 2.919 -30.315 1.00 7.97 100 ALA A CA 1
ATOM 743 C C . ALA A 1 100 ? 29.641 2.008 -30.622 1.00 8.25 100 ALA A C 1
ATOM 744 O O . ALA A 1 100 ? 29.762 0.782 -30.635 1.00 7.61 100 ALA A O 1
ATOM 746 N N . SER A 1 101 ? 28.490 2.619 -30.866 1.00 8.62 101 SER A N 1
ATOM 747 C CA . SER A 1 101 ? 27.284 1.844 -31.140 1.00 9.61 101 SER A CA 1
ATOM 748 C C . SER A 1 101 ? 27.412 0.958 -32.384 1.00 8.24 101 SER A C 1
ATOM 749 O O . SER A 1 101 ? 26.989 -0.207 -32.369 1.00 7.00 101 SER A O 1
ATOM 752 N N . THR A 1 102 ? 27.970 1.494 -33.472 1.00 9.97 102 THR A N 1
ATOM 753 C CA . THR A 1 102 ? 28.149 0.660 -34.657 1.00 6.79 102 THR A CA 1
ATOM 754 C C . THR A 1 102 ? 29.295 -0.332 -34.454 1.00 7.82 102 THR A C 1
ATOM 755 O O . THR A 1 102 ? 29.236 -1.454 -34.942 1.00 6.98 102 THR A O 1
ATOM 759 N N . ALA A 1 103 ? 30.320 0.065 -33.707 1.00 8.64 103 ALA A N 1
ATOM 760 C CA . ALA A 1 103 ? 31.401 -0.865 -33.400 1.00 8.97 103 ALA A CA 1
ATOM 761 C C . ALA A 1 103 ? 30.898 -2.116 -32.673 1.00 9.85 103 ALA A C 1
ATOM 762 O O . ALA A 1 103 ? 31.387 -3.228 -32.904 1.00 9.49 103 ALA A O 1
ATOM 764 N N . MET A 1 104 ? 29.898 -1.932 -31.815 1.00 7.63 104 MET A N 1
ATOM 765 C CA . MET A 1 104 ? 29.384 -3.032 -31.023 1.00 9.04 104 MET A CA 1
ATOM 766 C C . MET A 1 104 ? 28.719 -4.114 -31.865 1.00 10.92 104 MET A C 1
ATOM 767 O O . MET A 1 104 ? 28.692 -5.273 -31.475 1.00 8.14 104 MET A O 1
ATOM 772 N N . PHE A 1 105 ? 28.250 -3.755 -33.054 1.00 9.13 105 PHE A N 1
ATOM 773 C CA . PHE A 1 105 ? 27.709 -4.772 -33.947 1.00 9.96 105 PHE A CA 1
ATOM 774 C C . PHE A 1 105 ? 28.786 -5.621 -34.599 1.00 8.95 105 PHE A C 1
ATOM 775 O O . PHE A 1 105 ? 28.481 -6.633 -35.227 1.00 7.77 105 PHE A O 1
ATOM 783 N N . LEU A 1 106 ? 30.047 -5.217 -34.457 1.00 11.05 106 LEU A N 1
ATOM 784 C CA . LEU A 1 106 ? 31.108 -5.805 -35.275 1.00 11.13 106 LEU A CA 1
ATOM 785 C C . LEU A 1 106 ? 32.060 -6.734 -34.538 1.00 13.58 106 LEU A C 1
ATOM 786 O O . LEU A 1 106 ? 32.781 -7.505 -35.170 1.00 13.56 106 LEU A O 1
ATOM 791 N N . GLY A 1 107 ? 32.058 -6.683 -33.211 1.00 11.65 107 GLY A N 1
ATOM 792 C CA . GLY A 1 107 ? 32.990 -7.490 -32.444 1.00 13.71 107 GLY A CA 1
ATOM 793 C C . GLY A 1 107 ? 32.621 -7.585 -30.977 1.00 13.64 107 GLY A C 1
ATOM 794 O O . GLY A 1 107 ? 31.756 -6.847 -30.482 1.00 9.32 107 GLY A O 1
ATOM 795 N N . HIS A 1 108 ? 33.315 -8.462 -30.259 1.00 12.38 108 HIS A N 1
ATOM 796 C CA . HIS A 1 108 ? 32.981 -8.706 -28.859 1.00 12.64 108 HIS A CA 1
ATOM 797 C C . HIS A 1 108 ? 33.301 -7.489 -27.983 1.00 10.75 108 HIS A C 1
ATOM 798 O O . HIS A 1 108 ? 32.674 -7.284 -26.948 1.00 12.84 108 HIS A O 1
ATOM 805 N N . ALA A 1 109 ? 34.279 -6.689 -28.403 1.00 12.20 109 ALA A N 1
ATOM 806 C CA . ALA A 1 109 ? 34.691 -5.492 -27.658 1.00 11.40 109 ALA A CA 1
ATOM 807 C C . ALA A 1 109 ? 35.302 -4.470 -28.602 1.00 10.11 109 ALA A C 1
ATOM 808 O O . ALA A 1 109 ? 35.886 -4.843 -29.628 1.00 9.91 109 ALA A O 1
ATOM 810 N N . TYR A 1 110 ? 35.162 -3.188 -28.274 1.00 7.99 110 TYR A N 1
ATOM 811 C CA . TYR A 1 110 ? 35.764 -2.146 -29.104 1.00 7.85 110 TYR A CA 1
ATOM 812 C C . TYR A 1 110 ? 36.672 -1.283 -28.261 1.00 9.82 110 TYR A C 1
ATOM 813 O O . TYR A 1 110 ? 36.518 -1.219 -27.039 1.00 7.26 110 TYR A O 1
ATOM 822 N N . SER A 1 111 ? 37.648 -0.645 -28.900 1.00 8.06 111 SER A N 1
ATOM 823 C CA . SER A 1 111 ? 38.445 0.363 -28.216 1.00 7.26 111 SER A CA 1
ATOM 824 C C . SER A 1 111 ? 38.434 1.672 -28.992 1.00 9.90 111 SER A C 1
ATOM 825 O O . SER A 1 111 ? 38.342 1.674 -30.218 1.00 10.52 111 SER A O 1
ATOM 828 N N . VAL A 1 112 ? 38.515 2.782 -28.272 1.00 9.69 112 VAL A N 1
ATOM 829 C CA . VAL A 1 112 ? 38.603 4.082 -28.905 1.00 9.34 112 VAL A CA 1
ATOM 830 C C . VAL A 1 112 ? 40.034 4.559 -28.796 1.00 11.04 112 VAL A C 1
ATOM 831 O O . VAL A 1 112 ? 40.625 4.530 -27.708 1.00 10.58 112 VAL A O 1
ATOM 835 N N . VAL A 1 113 ? 40.592 4.995 -29.917 1.00 12.77 113 VAL A N 1
ATOM 836 C CA . VAL A 1 113 ? 41.937 5.567 -29.925 1.00 15.58 113 VAL A CA 1
ATOM 837 C C . VAL A 1 113 ? 41.881 7.048 -30.205 1.00 18.22 113 VAL A C 1
ATOM 838 O O . VAL A 1 113 ? 41.391 7.464 -31.256 1.00 18.57 113 VAL A O 1
ATOM 842 N N . THR A 1 114 ? 42.329 7.851 -29.247 1.00 15.38 114 THR A N 1
ATOM 843 C CA . THR A 1 114 ? 42.282 9.292 -29.440 1.00 22.95 114 THR A CA 1
ATOM 844 C C . THR A 1 114 ? 43.659 9.951 -29.404 1.00 23.72 114 THR A C 1
ATOM 845 O O . THR A 1 114 ? 44.693 9.284 -29.414 1.00 18.47 114 THR A O 1
ATOM 849 N N . THR A 1 115 ? 43.628 11.275 -29.314 1.00 25.72 115 THR A N 1
ATOM 850 C CA . THR A 1 115 ? 44.796 12.138 -29.380 1.00 29.45 115 THR A CA 1
ATOM 851 C C . THR A 1 115 ? 45.440 12.332 -28.014 1.00 22.23 115 THR A C 1
ATOM 852 O O . THR A 1 115 ? 46.440 11.693 -27.694 1.00 27.52 115 THR A O 1
ATOM 856 N N . LEU A 1 116 ? 44.875 13.238 -27.221 1.00 23.55 116 LEU A N 1
ATOM 857 C CA . LEU A 1 116 ? 45.452 13.580 -25.921 1.00 22.38 116 LEU A CA 1
ATOM 858 C C . LEU A 1 116 ? 44.961 12.707 -24.794 1.00 17.43 116 LEU A C 1
ATOM 859 O O . LEU A 1 116 ? 43.769 12.409 -24.692 1.00 19.53 116 LEU A O 1
ATOM 864 N N . ASP A 1 117 ? 45.891 12.371 -23.907 1.00 15.81 117 ASP A N 1
ATOM 865 C CA . ASP A 1 117 ? 45.609 11.581 -22.725 1.00 16.75 117 ASP A CA 1
ATOM 866 C C . ASP A 1 117 ? 44.540 12.239 -21.865 1.00 15.93 117 ASP A C 1
ATOM 867 O O . ASP A 1 117 ? 43.709 11.558 -21.261 1.00 15.84 117 ASP A O 1
ATOM 872 N N . ARG A 1 118 ? 44.532 13.569 -21.835 1.00 17.23 118 ARG A N 1
ATOM 873 C CA . ARG A 1 118 ? 43.576 14.274 -20.988 1.00 16.96 118 ARG A CA 1
ATOM 874 C C . ARG A 1 118 ? 42.132 14.201 -21.513 1.00 14.42 118 ARG A C 1
ATOM 875 O O . ARG A 1 118 ? 41.199 14.547 -20.797 1.00 14.30 118 ARG A O 1
ATOM 883 N N . THR A 1 119 ? 41.944 13.801 -22.768 1.00 13.04 119 THR A N 1
ATOM 884 C CA . THR A 1 119 ? 40.588 13.701 -23.306 1.00 16.61 119 THR A CA 1
ATOM 885 C C . THR A 1 119 ? 40.007 12.309 -23.075 1.00 15.13 119 THR A C 1
ATOM 886 O O . THR A 1 119 ? 38.793 12.095 -23.202 1.00 14.37 119 THR A O 1
ATOM 890 N N . VAL A 1 120 ? 40.882 11.375 -22.723 1.00 15.51 120 VAL A N 1
ATOM 891 C CA . VAL A 1 120 ? 40.486 9.990 -22.490 1.00 12.56 120 VAL A CA 1
ATOM 892 C C . VAL A 1 120 ? 39.384 9.892 -21.436 1.00 11.86 120 VAL A C 1
ATOM 893 O O . VAL A 1 120 ? 38.358 9.259 -21.691 1.00 13.11 120 VAL A O 1
ATOM 897 N N . PRO A 1 121 ? 39.573 10.534 -20.261 1.00 13.10 121 PRO A N 1
ATOM 898 C CA . PRO A 1 121 ? 38.479 10.398 -19.288 1.00 13.98 121 PRO A CA 1
ATOM 899 C C . PRO A 1 121 ? 37.179 11.065 -19.740 1.00 13.00 121 PRO A C 1
ATOM 900 O O . PRO A 1 121 ? 36.102 10.625 -19.344 1.00 9.92 121 PRO A O 1
ATOM 904 N N . LEU A 1 122 ? 37.280 12.093 -20.576 1.00 11.68 122 LEU A N 1
ATOM 905 C CA . LEU A 1 122 ? 36.098 12.733 -21.141 1.00 14.12 122 LEU A CA 1
ATOM 906 C C . LEU A 1 122 ? 35.304 11.775 -22.029 1.00 14.42 122 LEU A C 1
ATOM 907 O O . LEU A 1 122 ? 34.076 11.725 -21.958 1.00 11.87 122 LEU A O 1
ATOM 912 N N . ILE A 1 123 ? 36.010 11.049 -22.888 1.00 10.93 123 ILE A N 1
ATOM 913 C CA . ILE A 1 123 ? 35.381 10.058 -23.753 1.00 11.88 123 ILE A CA 1
ATOM 914 C C . ILE A 1 123 ? 34.759 8.911 -22.942 1.00 11.42 123 ILE A C 1
ATOM 915 O O . ILE A 1 123 ? 33.642 8.495 -23.208 1.00 14.52 123 ILE A O 1
ATOM 920 N N . GLU A 1 124 ? 35.497 8.413 -21.956 1.00 10.07 124 GLU A N 1
ATOM 921 C CA . GLU A 1 124 ? 35.016 7.358 -21.068 1.00 13.28 124 GLU A CA 1
ATOM 922 C C . GLU A 1 124 ? 33.708 7.762 -20.421 1.00 15.21 124 GLU A C 1
ATOM 923 O O . GLU A 1 124 ? 32.737 6.995 -20.423 1.00 14.54 124 GLU A O 1
ATOM 929 N N . ASP A 1 125 ? 33.688 8.988 -19.896 1.00 14.06 125 ASP A N 1
ATOM 930 C CA . ASP A 1 125 ? 32.505 9.513 -19.233 1.00 18.04 125 ASP A CA 1
ATOM 931 C C . ASP A 1 125 ? 31.341 9.635 -20.200 1.00 16.71 125 ASP A C 1
ATOM 932 O O . ASP A 1 125 ? 30.202 9.329 -19.841 1.00 17.98 125 ASP A O 1
ATOM 937 N N . ARG A 1 126 ? 31.611 10.095 -21.419 1.00 15.51 126 ARG A N 1
ATOM 938 C CA . ARG A 1 126 ? 30.538 10.187 -22.407 1.00 16.71 126 ARG A CA 1
ATOM 939 C C . ARG A 1 126 ? 29.994 8.801 -22.737 1.00 12.33 126 ARG A C 1
ATOM 940 O O . ARG A 1 126 ? 28.783 8.615 -22.843 1.00 15.37 126 ARG A O 1
ATOM 948 N N . LEU A 1 127 ? 30.883 7.822 -22.878 1.00 11.76 127 LEU A N 1
ATOM 949 C CA . LEU A 1 127 ? 30.446 6.461 -23.199 1.00 13.38 127 LEU A CA 1
ATOM 950 C C . LEU A 1 127 ? 29.681 5.832 -22.032 1.00 11.64 127 LEU A C 1
ATOM 951 O O . LEU A 1 127 ? 28.669 5.157 -22.230 1.00 11.56 127 LEU A O 1
ATOM 956 N N . LYS A 1 128 ? 30.151 6.073 -20.814 1.00 13.09 128 LYS A N 1
ATOM 957 C CA . LYS A 1 128 ? 29.449 5.549 -19.649 1.00 16.22 128 LYS A CA 1
ATOM 958 C C . LYS A 1 128 ? 28.043 6.137 -19.574 1.00 17.18 128 LYS A C 1
ATOM 959 O O . LYS A 1 128 ? 27.058 5.408 -19.424 1.00 13.77 128 LYS A O 1
ATOM 965 N N . LEU A 1 129 ? 27.958 7.453 -19.746 1.00 15.48 129 LEU A N 1
ATOM 966 C CA . LEU A 1 129 ? 26.682 8.151 -19.659 1.00 20.65 129 LEU A CA 1
ATOM 967 C C . LEU A 1 129 ? 25.731 7.655 -20.747 1.00 18.58 129 LEU A C 1
ATOM 968 O O . LEU A 1 129 ? 24.533 7.531 -20.524 1.00 19.33 129 LEU A O 1
ATOM 973 N N . ALA A 1 130 ? 26.278 7.348 -21.919 1.00 15.44 130 ALA A N 1
ATOM 974 C CA . ALA A 1 130 ? 25.469 6.878 -23.034 1.00 16.76 130 ALA A CA 1
ATOM 975 C C . ALA A 1 130 ? 25.101 5.394 -22.888 1.00 14.15 130 ALA A C 1
ATOM 976 O O . ALA A 1 130 ? 24.335 4.857 -23.686 1.00 13.04 130 ALA A O 1
ATOM 978 N N . GLY A 1 131 ? 25.675 4.731 -21.890 1.00 13.69 131 GLY A N 1
ATOM 979 C CA . GLY A 1 131 ? 25.408 3.319 -21.666 1.00 14.54 131 GLY A CA 1
ATOM 980 C C . GLY A 1 131 ? 25.991 2.434 -22.752 1.00 11.01 131 GLY A C 1
ATOM 981 O O . GLY A 1 131 ? 25.419 1.398 -23.106 1.00 8.59 131 GLY A O 1
ATOM 982 N N . LEU A 1 132 ? 27.135 2.858 -23.280 1.00 12.15 132 LEU A N 1
ATOM 983 C CA . LEU A 1 132 ? 27.826 2.123 -24.332 1.00 10.91 132 LEU A CA 1
ATOM 984 C C . LEU A 1 132 ? 29.212 1.679 -23.863 1.00 11.30 132 LEU A C 1
ATOM 985 O O . LEU A 1 132 ? 30.006 1.172 -24.652 1.00 11.24 132 LEU A O 1
ATOM 990 N N . TYR A 1 133 ? 29.515 1.866 -22.581 1.00 11.93 133 TYR A N 1
ATOM 991 C CA . TYR A 1 133 ? 30.877 1.582 -22.110 1.00 11.58 133 TYR A CA 1
ATOM 992 C C . TYR A 1 133 ? 31.130 0.119 -21.746 1.00 9.70 133 TYR A C 1
ATOM 993 O O . TYR A 1 133 ? 32.278 -0.314 -21.713 1.00 7.26 133 TYR A O 1
ATOM 1002 N N . GLN A 1 134 ? 30.082 -0.658 -21.484 1.00 10.27 134 GLN A N 1
ATOM 1003 C CA . GLN A 1 134 ? 30.307 -2.054 -21.050 1.00 14.76 134 GLN A CA 1
ATOM 1004 C C . GLN A 1 134 ? 31.153 -2.877 -22.039 1.00 15.21 134 GLN A C 1
ATOM 1005 O O . GLN A 1 134 ? 31.957 -3.713 -21.631 1.00 14.76 134 GLN A O 1
ATOM 1011 N N . ARG A 1 135 ? 30.976 -2.649 -23.336 1.00 9.29 135 ARG A N 1
ATOM 1012 C CA . ARG A 1 135 ? 31.768 -3.400 -24.309 1.00 12.33 135 ARG A CA 1
ATOM 1013 C C . ARG A 1 135 ? 32.997 -2.654 -24.805 1.00 9.33 135 ARG A C 1
ATOM 1014 O O . ARG A 1 135 ? 33.658 -3.085 -25.748 1.00 12.78 135 ARG A O 1
ATOM 1022 N N . CYS A 1 136 ? 33.314 -1.546 -24.149 1.00 10.13 136 CYS A N 1
ATOM 1023 C CA . CYS A 1 136 ? 34.522 -0.812 -24.484 1.00 8.14 136 CYS A CA 1
ATOM 1024 C C . CYS A 1 136 ? 35.699 -1.449 -23.779 1.00 7.81 136 CYS A C 1
ATOM 1025 O O . CYS A 1 136 ? 35.766 -1.421 -22.554 1.00 8.86 136 CYS A O 1
ATOM 1028 N N . ALA A 1 137 ? 36.629 -2.004 -24.550 1.00 7.87 137 ALA A N 1
ATOM 1029 C CA . ALA A 1 137 ? 37.838 -2.611 -23.986 1.00 9.26 137 ALA A CA 1
ATOM 1030 C C . ALA A 1 137 ? 38.775 -1.558 -23.389 1.00 10.09 137 ALA A C 1
ATOM 1031 O O . ALA A 1 137 ? 39.458 -1.826 -22.398 1.00 11.24 137 ALA A O 1
ATOM 1033 N N . SER A 1 138 ? 38.818 -0.372 -24.008 1.00 9.03 138 SER A N 1
ATOM 1034 C CA . SER A 1 138 ? 39.665 0.735 -23.552 1.00 8.57 138 SER A CA 1
ATOM 1035 C C . SER A 1 138 ? 39.472 1.994 -24.387 1.00 10.05 138 SER A C 1
ATOM 1036 O O . SER A 1 138 ? 39.043 1.931 -25.541 1.00 6.80 138 SER A O 1
ATOM 1039 N N . VAL A 1 139 ? 39.810 3.132 -23.787 1.00 10.83 139 VAL A N 1
ATOM 1040 C CA . VAL A 1 139 ? 39.992 4.373 -24.523 1.00 9.59 139 VAL A CA 1
ATOM 1041 C C . VAL A 1 139 ? 41.475 4.714 -24.376 1.00 13.61 139 VAL A C 1
ATOM 1042 O O . VAL A 1 139 ? 41.993 4.780 -23.259 1.00 10.01 139 VAL A O 1
ATOM 1046 N N . ARG A 1 140 ? 42.163 4.845 -25.511 1.00 9.95 140 ARG A N 1
ATOM 1047 C CA . ARG A 1 140 ? 43.604 5.071 -25.522 1.00 13.56 140 ARG A CA 1
ATOM 1048 C C . ARG A 1 140 ? 44.006 6.347 -26.258 1.00 11.65 140 ARG A C 1
ATOM 1049 O O . ARG A 1 140 ? 43.452 6.671 -27.309 1.00 11.41 140 ARG A O 1
ATOM 1057 N N . ALA A 1 141 ? 45.003 7.039 -25.722 1.00 13.02 141 ALA A N 1
ATOM 1058 C CA . ALA A 1 141 ? 45.554 8.227 -26.365 1.00 17.26 141 ALA A CA 1
ATOM 1059 C C . ALA A 1 141 ? 46.912 7.930 -26.986 1.00 17.47 141 ALA A C 1
ATOM 1060 O O . ALA A 1 141 ? 47.700 7.164 -26.439 1.00 16.32 141 ALA A O 1
ATOM 1062 N N . SER A 1 142 ? 47.159 8.469 -28.164 1.00 22.29 142 SER A N 1
ATOM 1063 C CA . SER A 1 142 ? 48.502 8.390 -28.726 1.00 32.16 142 SER A CA 1
ATOM 1064 C C . SER A 1 142 ? 49.429 9.372 -28.008 1.00 35.54 142 SER A C 1
ATOM 1065 O O . SER A 1 142 ? 50.614 9.094 -27.809 1.00 35.65 142 SER A O 1
ATOM 1068 N N . GLY A 1 143 ? 48.861 10.501 -27.586 1.00 32.95 143 GLY A N 1
ATOM 1069 C CA . GLY A 1 143 ? 49.616 11.569 -26.950 1.00 36.17 143 GLY A CA 1
ATOM 1070 C C . GLY A 1 143 ? 49.978 12.731 -27.866 1.00 38.87 143 GLY A C 1
ATOM 1071 O O . GLY A 1 143 ? 50.708 13.636 -27.465 1.00 42.01 143 GLY A O 1
ATOM 1072 N N . MET A 1 144 ? 49.434 12.736 -29.081 1.00 42.30 144 MET A N 1
ATOM 1073 C CA . MET A 1 144 ? 49.729 13.799 -30.045 1.00 49.41 144 MET A CA 1
ATOM 1074 C C . MET A 1 144 ? 48.451 14.620 -30.307 1.00 53.41 144 MET A C 1
ATOM 1075 O O . MET A 1 144 ? 47.388 14.053 -30.557 1.00 51.72 144 MET A O 1
ATOM 1080 N N . ALA A 1 145 ? 48.572 15.949 -30.284 1.00 60.93 145 ALA A N 1
ATOM 1081 C CA . ALA A 1 145 ? 47.420 16.872 -30.341 1.00 61.92 145 ALA A CA 1
ATOM 1082 C C . ALA A 1 145 ? 46.519 16.886 -31.594 1.00 64.83 145 ALA A C 1
ATOM 1083 O O . ALA A 1 145 ? 46.911 16.468 -32.689 1.00 64.92 145 ALA A O 1
ATOM 1085 N N . VAL A 1 146 ? 45.289 17.362 -31.378 1.00 64.20 146 VAL A N 1
ATOM 1086 C CA . VAL A 1 146 ? 44.252 17.498 -32.409 1.00 65.58 146 VAL A CA 1
ATOM 1087 C C . VAL A 1 146 ? 44.720 18.292 -33.632 1.00 67.79 146 VAL A C 1
ATOM 1088 O O . VAL A 1 146 ? 44.547 17.862 -34.777 1.00 65.06 146 VAL A O 1
ATOM 1092 N N . LEU A 1 147 ? 45.310 19.456 -33.376 1.00 66.76 147 LEU A N 1
ATOM 1093 C CA . LEU A 1 147 ? 45.771 20.342 -34.439 1.00 68.75 147 LEU A CA 1
ATOM 1094 C C . LEU A 1 147 ? 47.042 19.785 -35.079 1.00 71.96 147 LEU A C 1
ATOM 1095 O O . LEU A 1 147 ? 47.385 20.115 -36.220 1.00 73.63 147 LEU A O 1
ATOM 1100 N N . GLU A 1 148 ? 47.723 18.927 -34.327 1.00 72.01 148 GLU A N 1
ATOM 1101 C CA . GLU A 1 148 ? 48.948 18.270 -34.774 1.00 74.15 148 GLU A CA 1
ATOM 1102 C C . GLU A 1 148 ? 48.676 17.184 -35.818 1.00 73.14 148 GLU A C 1
ATOM 1103 O O . GLU A 1 148 ? 49.594 16.751 -36.520 1.00 72.46 148 GLU A O 1
ATOM 1109 N N . LEU A 1 149 ? 47.421 16.739 -35.908 1.00 71.71 149 LEU A N 1
ATOM 1110 C CA . LEU A 1 149 ? 47.051 15.674 -36.843 1.00 72.09 149 LEU A CA 1
ATOM 1111 C C . LEU A 1 149 ? 47.221 16.145 -38.283 1.00 74.04 149 LEU A C 1
ATOM 1112 O O . LEU A 1 149 ? 47.588 15.363 -39.162 1.00 66.34 149 LEU A O 1
ATOM 1117 N N . GLU A 1 150 ? 46.915 17.415 -38.532 1.00 73.11 150 GLU A N 1
ATOM 1118 C CA . GLU A 1 150 ? 47.147 17.986 -39.851 1.00 69.29 150 GLU A CA 1
ATOM 1119 C C . GLU A 1 150 ? 48.513 18.659 -39.966 1.00 72.79 150 GLU A C 1
ATOM 1120 O O . GLU A 1 150 ? 48.967 18.928 -41.076 1.00 79.82 150 GLU A O 1
ATOM 1126 N N . GLU A 1 151 ? 49.185 18.911 -38.843 1.00 76.66 151 GLU A N 1
ATOM 1127 C CA . GLU A 1 151 ? 50.479 19.597 -38.918 1.00 78.64 151 GLU A CA 1
ATOM 1128 C C . GLU A 1 151 ? 51.670 18.639 -38.916 1.00 75.80 151 GLU A C 1
ATOM 1129 O O . GLU A 1 151 ? 52.640 18.857 -39.640 1.00 74.11 151 GLU A O 1
ATOM 1135 N N . ASP A 1 152 ? 51.604 17.584 -38.110 1.00 74.78 152 ASP A N 1
ATOM 1136 C CA . ASP A 1 152 ? 52.694 16.611 -38.073 1.00 72.46 152 ASP A CA 1
ATOM 1137 C C . ASP A 1 152 ? 52.118 15.192 -37.936 1.00 69.83 152 ASP A C 1
ATOM 1138 O O . ASP A 1 152 ? 52.231 14.574 -36.875 1.00 69.62 152 ASP A O 1
ATOM 1143 N N . PRO A 1 153 ? 51.497 14.677 -39.022 1.00 67.26 153 PRO A N 1
ATOM 1144 C CA . PRO A 1 153 ? 50.742 13.409 -39.030 1.00 62.94 153 PRO A CA 1
ATOM 1145 C C . PRO A 1 153 ? 51.468 12.048 -39.077 1.00 54.83 153 PRO A C 1
ATOM 1146 O O . PRO A 1 153 ? 50.877 11.108 -38.565 1.00 53.72 153 PRO A O 1
ATOM 1150 N N . VAL A 1 154 ? 52.662 11.916 -39.652 1.00 51.53 154 VAL A N 1
ATOM 1151 C CA . VAL A 1 154 ? 53.247 10.574 -39.820 1.00 46.69 154 VAL A CA 1
ATOM 1152 C C . VAL A 1 154 ? 53.682 9.931 -38.497 1.00 46.97 154 VAL A C 1
ATOM 1153 O O . VAL A 1 154 ? 53.410 8.750 -38.259 1.00 46.27 154 VAL A O 1
ATOM 1157 N N . ALA A 1 155 ? 54.370 10.681 -37.643 1.00 48.76 155 ALA A N 1
ATOM 1158 C CA . ALA A 1 155 ? 54.749 10.144 -36.337 1.00 50.18 155 ALA A CA 1
ATOM 1159 C C . ALA A 1 155 ? 53.461 9.930 -35.547 1.00 43.24 155 ALA A C 1
ATOM 1160 O O . ALA A 1 155 ? 53.334 8.989 -34.763 1.00 38.12 155 ALA A O 1
ATOM 1162 N N . ALA A 1 156 ? 52.519 10.842 -35.759 1.00 45.08 156 ALA A N 1
ATOM 1163 C CA . ALA A 1 156 ? 51.186 10.755 -35.185 1.00 48.91 156 ALA A CA 1
ATOM 1164 C C . ALA A 1 156 ? 50.485 9.511 -35.716 1.00 37.64 156 ALA A C 1
ATOM 1165 O O . ALA A 1 156 ? 49.835 8.777 -34.974 1.00 36.95 156 ALA A O 1
ATOM 1167 N N . MET A 1 157 ? 50.639 9.293 -37.016 1.00 39.34 157 MET A N 1
ATOM 1168 C CA . MET A 1 157 ? 50.029 8.178 -37.724 1.00 40.76 157 MET A CA 1
ATOM 1169 C C . MET A 1 157 ? 50.427 6.873 -37.053 1.00 35.37 157 MET A C 1
ATOM 1170 O O . MET A 1 157 ? 49.583 6.044 -36.700 1.00 29.46 157 MET A O 1
ATOM 1175 N N . GLU A 1 158 ? 51.731 6.724 -36.858 1.00 34.48 158 GLU A N 1
ATOM 1176 C CA . GLU A 1 158 ? 52.300 5.559 -36.203 1.00 32.36 158 GLU A CA 1
ATOM 1177 C C . GLU A 1 158 ? 51.842 5.433 -34.760 1.00 30.97 158 GLU A C 1
ATOM 1178 O O . GLU A 1 158 ? 51.560 4.331 -34.286 1.00 25.79 158 GLU A O 1
ATOM 1184 N N . ALA A 1 159 ? 51.774 6.564 -34.064 1.00 27.99 159 ALA A N 1
ATOM 1185 C CA . ALA A 1 159 ? 51.394 6.543 -32.659 1.00 31.23 159 ALA A CA 1
ATOM 1186 C C . ALA A 1 159 ? 49.987 5.976 -32.480 1.00 22.95 159 ALA A C 1
ATOM 1187 O O . ALA A 1 159 ? 49.738 5.212 -31.552 1.00 28.02 159 ALA A O 1
ATOM 1189 N N . ILE A 1 160 ? 49.087 6.340 -33.385 1.00 21.09 160 ILE A N 1
ATOM 1190 C CA . ILE A 1 160 ? 47.711 5.868 -33.345 1.00 22.20 160 ILE A CA 1
ATOM 1191 C C . ILE A 1 160 ? 47.605 4.383 -33.662 1.00 25.71 160 ILE A C 1
ATOM 1192 O O . ILE A 1 160 ? 46.897 3.641 -32.957 1.00 19.70 160 ILE A O 1
ATOM 1197 N N . VAL A 1 161 ? 48.303 3.949 -34.714 1.00 19.62 161 VAL A N 1
ATOM 1198 C CA . VAL A 1 161 ? 48.332 2.530 -35.065 1.00 19.60 161 VAL A CA 1
ATOM 1199 C C . VAL A 1 161 ? 48.832 1.681 -33.901 1.00 20.31 161 VAL A C 1
ATOM 1200 O O . VAL A 1 161 ? 48.263 0.635 -33.586 1.00 19.59 161 VAL A O 1
ATOM 1204 N N . ARG A 1 162 ? 49.874 2.160 -33.234 1.00 17.41 162 ARG A N 1
ATOM 1205 C CA . ARG A 1 162 ? 50.418 1.456 -32.082 1.00 22.42 162 ARG A CA 1
ATOM 1206 C C . ARG A 1 162 ? 49.395 1.309 -30.961 1.00 16.71 162 ARG A C 1
ATOM 1207 O O . ARG A 1 162 ? 49.279 0.253 -30.344 1.00 17.77 162 ARG A O 1
ATOM 1215 N N . GLN A 1 163 ? 48.675 2.386 -30.681 1.00 19.69 163 GLN A N 1
ATOM 1216 C CA . GLN A 1 163 ? 47.654 2.344 -29.639 1.00 21.39 163 GLN A CA 1
ATOM 1217 C C . GLN A 1 163 ? 46.541 1.390 -30.044 1.00 13.29 163 GLN A C 1
ATOM 1218 O O . GLN A 1 163 ? 46.003 0.665 -29.209 1.00 12.22 163 GLN A O 1
ATOM 1224 N N . ALA A 1 164 ? 46.203 1.387 -31.330 1.00 13.43 164 ALA A N 1
ATOM 1225 C CA . ALA A 1 164 ? 45.233 0.427 -31.841 1.00 17.94 164 ALA A CA 1
ATOM 1226 C C . ALA A 1 164 ? 45.768 -0.993 -31.652 1.00 15.62 164 ALA A C 1
ATOM 1227 O O . ALA A 1 164 ? 45.051 -1.885 -31.198 1.00 14.23 164 ALA A O 1
ATOM 1229 N N . GLU A 1 165 ? 47.045 -1.195 -31.968 1.00 16.93 165 GLU A N 1
ATOM 1230 C CA . GLU A 1 165 ? 47.647 -2.518 -31.810 1.00 15.01 165 GLU A CA 1
ATOM 1231 C C . GLU A 1 165 ? 47.615 -2.987 -30.368 1.00 14.19 165 GLU A C 1
ATOM 1232 O O . GLU A 1 165 ? 47.297 -4.143 -30.093 1.00 15.72 165 GLU A O 1
ATOM 1238 N N . LEU A 1 166 ? 47.913 -2.075 -29.449 1.00 14.20 166 LEU A N 1
ATOM 1239 C CA . LEU A 1 166 ? 47.930 -2.401 -28.028 1.00 16.04 166 LEU A CA 1
ATOM 1240 C C . LEU A 1 166 ? 46.513 -2.667 -27.507 1.00 15.48 166 LEU A C 1
ATOM 1241 O O . LEU A 1 166 ? 46.309 -3.517 -26.642 1.00 13.16 166 LEU A O 1
ATOM 1246 N N . ALA A 1 167 ? 45.541 -1.902 -28.001 1.00 14.41 167 ALA A N 1
ATOM 1247 C CA . ALA A 1 167 ? 44.141 -2.122 -27.635 1.00 13.30 167 ALA A CA 1
ATOM 1248 C C . ALA A 1 167 ? 43.715 -3.530 -28.041 1.00 12.83 167 ALA A C 1
ATOM 1249 O O . ALA A 1 167 ? 42.942 -4.198 -27.335 1.00 12.53 167 ALA A O 1
ATOM 1251 N N . ILE A 1 168 ? 44.163 -3.971 -29.211 1.00 13.90 168 ILE A N 1
ATOM 1252 C CA . ILE A 1 168 ? 43.857 -5.338 -29.639 1.00 14.51 168 ILE A CA 1
ATOM 1253 C C . ILE A 1 168 ? 44.605 -6.407 -28.853 1.00 16.07 168 ILE A C 1
ATOM 1254 O O . ILE A 1 168 ? 44.007 -7.355 -28.339 1.00 12.05 168 ILE A O 1
ATOM 1259 N N . ARG A 1 169 ? 45.923 -6.245 -28.777 1.00 14.79 169 ARG A N 1
ATOM 1260 C CA . ARG A 1 169 ? 46.780 -7.262 -28.175 1.00 16.58 169 ARG A CA 1
ATOM 1261 C C . ARG A 1 169 ? 46.595 -7.302 -26.656 1.00 16.11 169 ARG A C 1
ATOM 1262 O O . ARG A 1 169 ? 46.447 -8.386 -26.082 1.00 16.61 169 ARG A O 1
ATOM 1270 N N . GLU A 1 170 ? 46.619 -6.133 -26.008 1.00 14.07 170 GLU A N 1
ATOM 1271 C CA . GLU A 1 170 ? 46.497 -6.060 -24.549 1.00 13.20 170 GLU A CA 1
ATOM 1272 C C . GLU A 1 170 ? 45.067 -5.938 -24.028 1.00 15.04 170 GLU A C 1
ATOM 1273 O O . GLU A 1 170 ? 44.693 -6.656 -23.104 1.00 15.79 170 GLU A O 1
ATOM 1279 N N . ASP A 1 171 ? 44.258 -5.072 -24.639 1.00 12.22 171 ASP A N 1
ATOM 1280 C CA . ASP A 1 171 ? 42.931 -4.764 -24.103 1.00 12.05 171 ASP A CA 1
ATOM 1281 C C . ASP A 1 171 ? 41.843 -5.671 -24.681 1.00 10.12 171 ASP A C 1
ATOM 1282 O O . ASP A 1 171 ? 40.708 -5.656 -24.216 1.00 13.74 171 ASP A O 1
ATOM 1287 N N . LYS A 1 172 ? 42.221 -6.469 -25.671 1.00 9.85 172 LYS A N 1
ATOM 1288 C CA . LYS A 1 172 ? 41.333 -7.408 -26.366 1.00 11.84 172 LYS A CA 1
ATOM 1289 C C . LYS A 1 172 ? 40.223 -6.748 -27.177 1.00 12.11 172 LYS A C 1
ATOM 1290 O O . LYS A 1 172 ? 39.147 -7.334 -27.390 1.00 10.93 172 LYS A O 1
ATOM 1296 N N . ALA A 1 173 ? 40.493 -5.535 -27.648 1.00 10.89 173 ALA A N 1
ATOM 1297 C CA . ALA A 1 173 ? 39.607 -4.883 -28.598 1.00 9.59 173 ALA A CA 1
ATOM 1298 C C . ALA A 1 173 ? 39.560 -5.732 -29.865 1.00 15.11 173 ALA A C 1
ATOM 1299 O O . ALA A 1 173 ? 40.553 -6.395 -30.213 1.00 10.72 173 ALA A O 1
ATOM 1301 N N . GLU A 1 174 ? 38.404 -5.748 -30.527 1.00 11.86 174 GLU A N 1
ATOM 1302 C CA . GLU A 1 174 ? 38.245 -6.466 -31.794 1.00 12.06 174 GLU A CA 1
ATOM 1303 C C . GLU A 1 174 ? 37.835 -5.483 -32.888 1.00 10.82 174 GLU A C 1
ATOM 1304 O O . GLU A 1 174 ? 37.821 -5.822 -34.067 1.00 10.75 174 GLU A O 1
ATOM 1310 N N . VAL A 1 175 ? 37.477 -4.277 -32.457 1.00 8.58 175 VAL A N 1
ATOM 1311 C CA . VAL A 1 175 ? 37.118 -3.160 -33.323 1.00 11.05 175 VAL A CA 1
ATOM 1312 C C . VAL A 1 175 ? 37.770 -1.876 -32.797 1.00 11.05 175 VAL A C 1
ATOM 1313 O O . VAL A 1 175 ? 37.851 -1.663 -31.588 1.00 7.81 175 VAL A O 1
ATOM 1317 N N . ILE A 1 176 ? 38.237 -1.020 -33.702 1.00 12.56 176 ILE A N 1
ATOM 1318 C CA . ILE A 1 176 ? 38.811 0.259 -33.304 1.00 10.47 176 ILE A CA 1
ATOM 1319 C C . ILE A 1 176 ? 37.893 1.426 -33.691 1.00 13.57 176 ILE A C 1
ATOM 1320 O O . ILE A 1 176 ? 37.418 1.504 -34.830 1.00 14.67 176 ILE A O 1
ATOM 1325 N N . CYS A 1 177 ? 37.626 2.321 -32.741 1.00 12.85 177 CYS A N 1
ATOM 1326 C CA . CYS A 1 177 ? 36.965 3.586 -33.059 1.00 15.81 177 CYS A CA 1
ATOM 1327 C C . CYS A 1 177 ? 37.992 4.720 -33.062 1.00 16.91 177 CYS A C 1
ATOM 1328 O O . CYS A 1 177 ? 38.729 4.893 -32.099 1.00 15.28 177 CYS A O 1
ATOM 1331 N N . LEU A 1 178 ? 38.032 5.486 -34.149 1.00 22.17 178 LEU A N 1
ATOM 1332 C CA . LEU A 1 178 ? 38.823 6.723 -34.208 1.00 23.00 178 LEU A CA 1
ATOM 1333 C C . LEU A 1 178 ? 38.334 7.766 -33.214 1.00 26.06 178 LEU A C 1
ATOM 1334 O O . LEU A 1 178 ? 37.127 7.946 -33.019 1.00 32.50 178 LEU A O 1
ATOM 1339 N N . GLY A 1 179 ? 39.279 8.427 -32.556 1.00 29.58 179 GLY A N 1
ATOM 1340 C CA . GLY A 1 179 ? 38.965 9.319 -31.453 1.00 30.54 179 GLY A CA 1
ATOM 1341 C C . GLY A 1 179 ? 39.312 10.790 -31.594 1.00 36.84 179 GLY A C 1
ATOM 1342 O O . GLY A 1 179 ? 39.654 11.443 -30.608 1.00 43.48 179 GLY A O 1
ATOM 1343 N N . CYS A 1 180 ? 39.236 11.325 -32.804 1.00 44.61 180 CYS A N 1
ATOM 1344 C CA . CYS A 1 180 ? 39.329 12.781 -32.978 1.00 47.59 180 CYS A CA 1
ATOM 1345 C C . CYS A 1 180 ? 38.458 13.179 -34.157 1.00 47.02 180 CYS A C 1
ATOM 1346 O O . CYS A 1 180 ? 38.389 12.449 -35.149 1.00 47.62 180 CYS A O 1
ATOM 1349 N N . GLY A 1 181 ? 37.746 14.299 -34.021 1.00 41.89 181 GLY A N 1
ATOM 1350 C CA . GLY A 1 181 ? 36.843 14.748 -35.067 1.00 40.25 181 GLY A CA 1
ATOM 1351 C C . GLY A 1 181 ? 37.624 14.865 -36.356 1.00 45.03 181 GLY A C 1
ATOM 1352 O O . GLY A 1 181 ? 37.144 14.487 -37.432 1.00 42.26 181 GLY A O 1
ATOM 1353 N N . GLY A 1 182 ? 38.857 15.354 -36.217 1.00 49.31 182 GLY A N 1
ATOM 1354 C CA . GLY A 1 182 ? 39.808 15.462 -37.307 1.00 51.42 182 GLY A CA 1
ATOM 1355 C C . GLY A 1 182 ? 40.426 14.144 -37.751 1.00 48.46 182 GLY A C 1
ATOM 1356 O O . GLY A 1 182 ? 41.243 14.122 -38.676 1.00 54.40 182 GLY A O 1
ATOM 1357 N N . MET A 1 183 ? 40.038 13.044 -37.108 1.00 45.89 183 MET A N 1
ATOM 1358 C CA . MET A 1 183 ? 40.516 11.717 -37.515 1.00 49.22 183 MET A CA 1
ATOM 1359 C C . MET A 1 183 ? 39.669 11.098 -38.630 1.00 49.42 183 MET A C 1
ATOM 1360 O O . MET A 1 183 ? 39.984 10.003 -39.106 1.00 48.43 183 MET A O 1
ATOM 1365 N N . ALA A 1 184 ? 38.591 11.779 -39.021 1.00 46.38 184 ALA A N 1
ATOM 1366 C CA . ALA A 1 184 ? 37.722 11.283 -40.089 1.00 48.59 184 ALA A CA 1
ATOM 1367 C C . ALA A 1 184 ? 38.571 10.915 -41.310 1.00 46.90 184 ALA A C 1
ATOM 1368 O O . ALA A 1 184 ? 39.384 11.723 -41.766 1.00 48.68 184 ALA A O 1
ATOM 1370 N N . GLY A 1 185 ? 38.398 9.694 -41.816 1.00 44.76 185 GLY A N 1
ATOM 1371 C CA . GLY A 1 185 ? 39.121 9.245 -42.997 1.00 46.62 185 GLY A CA 1
ATOM 1372 C C . GLY A 1 185 ? 40.411 8.450 -42.792 1.00 53.49 185 GLY A C 1
ATOM 1373 O O . GLY A 1 185 ? 41.073 8.107 -43.776 1.00 58.03 185 GLY A O 1
ATOM 1374 N N . LEU A 1 186 ? 40.772 8.147 -41.541 1.00 45.71 186 LEU A N 1
ATOM 1375 C CA . LEU A 1 186 ? 42.083 7.552 -41.231 1.00 46.86 186 LEU A CA 1
ATOM 1376 C C . LEU A 1 186 ? 42.090 6.012 -41.113 1.00 44.47 186 LEU A C 1
ATOM 1377 O O . LEU A 1 186 ? 43.130 5.390 -40.872 1.00 37.42 186 LEU A O 1
ATOM 1382 N N . ASP A 1 187 ? 40.939 5.395 -41.316 1.00 43.39 187 ASP A N 1
ATOM 1383 C CA . ASP A 1 187 ? 40.768 3.983 -40.990 1.00 39.56 187 ASP A CA 1
ATOM 1384 C C . ASP A 1 187 ? 41.710 3.012 -41.722 1.00 39.96 187 ASP A C 1
ATOM 1385 O O . ASP A 1 187 ? 42.042 1.943 -41.192 1.00 34.53 187 ASP A O 1
ATOM 1390 N N . GLU A 1 188 ? 42.174 3.398 -42.909 1.00 42.35 188 GLU A N 1
ATOM 1391 C CA . GLU A 1 188 ? 42.801 2.445 -43.821 1.00 39.99 188 GLU A CA 1
ATOM 1392 C C . GLU A 1 188 ? 44.011 1.692 -43.267 1.00 34.87 188 GLU A C 1
ATOM 1393 O O . GLU A 1 188 ? 44.038 0.457 -43.295 1.00 35.19 188 GLU A O 1
ATOM 1399 N N . GLN A 1 189 ? 44.984 2.410 -42.722 1.00 31.06 189 GLN A N 1
ATOM 1400 C CA . GLN A 1 189 ? 46.194 1.755 -42.233 1.00 32.35 189 GLN A CA 1
ATOM 1401 C C . GLN A 1 189 ? 45.954 0.883 -41.022 1.00 31.73 189 GLN A C 1
ATOM 1402 O O . GLN A 1 189 ? 46.496 -0.228 -40.912 1.00 31.85 189 GLN A O 1
ATOM 1408 N N . ILE A 1 190 ? 45.142 1.393 -40.109 1.00 29.28 190 ILE A N 1
ATOM 1409 C CA . ILE A 1 190 ? 44.831 0.652 -38.911 1.00 22.98 190 ILE A CA 1
ATOM 1410 C C . ILE A 1 190 ? 44.144 -0.632 -39.294 1.00 24.06 190 ILE A C 1
ATOM 1411 O O . ILE A 1 190 ? 44.514 -1.702 -38.806 1.00 26.26 190 ILE A O 1
ATOM 1416 N N . ARG A 1 191 ? 43.189 -0.537 -40.218 1.00 21.33 191 ARG A N 1
ATOM 1417 C CA . ARG A 1 191 ? 42.444 -1.716 -40.642 1.00 25.03 191 ARG A CA 1
ATOM 1418 C C . ARG A 1 191 ? 43.415 -2.787 -41.126 1.00 26.48 191 ARG A C 1
ATOM 1419 O O . ARG A 1 191 ? 43.391 -3.931 -40.665 1.00 24.60 191 ARG A O 1
ATOM 1427 N N . GLN A 1 192 ? 44.289 -2.390 -42.043 1.00 30.31 192 GLN A N 1
ATOM 1428 C CA . GLN A 1 192 ? 45.264 -3.307 -42.617 1.00 29.18 192 GLN A CA 1
ATOM 1429 C C . GLN A 1 192 ? 46.298 -3.826 -41.614 1.00 29.40 192 GLN A C 1
ATOM 1430 O O . GLN A 1 192 ? 46.615 -5.016 -41.606 1.00 29.64 192 GLN A O 1
ATOM 1436 N N . ARG A 1 193 ? 46.792 -2.966 -40.730 1.00 24.91 193 ARG A N 1
ATOM 1437 C CA . ARG A 1 193 ? 47.843 -3.423 -39.832 1.00 27.35 193 ARG A CA 1
ATOM 1438 C C . ARG A 1 193 ? 47.311 -4.197 -38.638 1.00 32.75 193 ARG A C 1
ATOM 1439 O O . ARG A 1 193 ? 48.028 -5.002 -38.038 1.00 27.43 193 ARG A O 1
ATOM 1447 N N . THR A 1 194 ? 46.039 -3.984 -38.325 1.00 27.10 194 THR A N 1
ATOM 1448 C CA . THR A 1 194 ? 45.453 -4.618 -37.164 1.00 24.18 194 THR A CA 1
ATOM 1449 C C . THR A 1 194 ? 44.645 -5.808 -37.614 1.00 25.62 194 THR A C 1
ATOM 1450 O O . THR A 1 194 ? 44.582 -6.829 -36.917 1.00 27.85 194 THR A O 1
ATOM 1454 N N . GLY A 1 195 ? 44.048 -5.698 -38.800 1.00 21.42 195 GLY A N 1
ATOM 1455 C CA . GLY A 1 195 ? 43.175 -6.759 -39.255 1.00 21.10 195 GLY A CA 1
ATOM 1456 C C . GLY A 1 195 ? 41.826 -6.681 -38.568 1.00 16.78 195 GLY A C 1
ATOM 1457 O O . GLY A 1 195 ? 41.098 -7.668 -38.510 1.00 18.87 195 GLY A O 1
ATOM 1458 N N . VAL A 1 196 ? 41.489 -5.511 -38.033 1.00 18.25 196 VAL A N 1
ATOM 1459 C CA . VAL A 1 196 ? 40.169 -5.323 -37.430 1.00 16.39 196 VAL A CA 1
ATOM 1460 C C . VAL A 1 196 ? 39.413 -4.187 -38.102 1.00 17.62 196 VAL A C 1
ATOM 1461 O O . VAL A 1 196 ? 40.030 -3.285 -38.684 1.00 17.77 196 VAL A O 1
ATOM 1465 N N . PRO A 1 197 ? 38.073 -4.227 -38.027 1.00 13.06 197 PRO A N 1
ATOM 1466 C CA . PRO A 1 197 ? 37.274 -3.121 -38.551 1.00 12.89 197 PRO A CA 1
ATOM 1467 C C . PRO A 1 197 ? 37.610 -1.856 -37.795 1.00 14.39 197 PRO A C 1
ATOM 1468 O O . PRO A 1 197 ? 37.913 -1.910 -36.595 1.00 10.76 197 PRO A O 1
ATOM 1472 N N . VAL A 1 198 ? 37.609 -0.736 -38.506 1.00 12.71 198 VAL A N 1
ATOM 1473 C CA . VAL A 1 198 ? 37.856 0.559 -37.900 1.00 13.10 198 VAL A CA 1
ATOM 1474 C C . VAL A 1 198 ? 36.630 1.431 -38.161 1.00 13.04 198 VAL A C 1
ATOM 1475 O O . VAL A 1 198 ? 36.155 1.520 -39.290 1.00 13.96 198 VAL A O 1
ATOM 1479 N N . VAL A 1 199 ? 36.086 2.026 -37.106 1.00 11.07 199 VAL A N 1
ATOM 1480 C CA . VAL A 1 199 ? 34.871 2.818 -37.240 1.00 11.36 199 VAL A CA 1
ATOM 1481 C C . VAL A 1 199 ? 35.136 4.313 -37.154 1.00 11.71 199 VAL A C 1
ATOM 1482 O O . VAL A 1 199 ? 35.761 4.788 -36.204 1.00 14.06 199 VAL A O 1
ATOM 1486 N N . ASP A 1 200 ? 34.654 5.046 -38.157 1.00 13.14 200 ASP A N 1
ATOM 1487 C CA . ASP A 1 200 ? 34.715 6.512 -38.170 1.00 16.67 200 ASP A CA 1
ATOM 1488 C C . ASP A 1 200 ? 33.374 7.050 -37.654 1.00 13.06 200 ASP A C 1
ATOM 1489 O O . ASP A 1 200 ? 32.335 6.796 -38.248 1.00 10.62 200 ASP A O 1
ATOM 1494 N N . GLY A 1 201 ? 33.400 7.748 -36.525 1.00 13.74 201 GLY A N 1
ATOM 1495 C CA . GLY A 1 201 ? 32.177 8.274 -35.942 1.00 13.56 201 GLY A CA 1
ATOM 1496 C C . GLY A 1 201 ? 31.432 9.202 -36.878 1.00 11.38 201 GLY A C 1
ATOM 1497 O O . GLY A 1 201 ? 30.202 9.210 -36.893 1.00 10.86 201 GLY A O 1
ATOM 1498 N N . VAL A 1 202 ? 32.162 9.978 -37.677 1.00 12.21 202 VAL A N 1
ATOM 1499 C CA . VAL A 1 202 ? 31.506 10.898 -38.618 1.00 12.89 202 VAL A CA 1
ATOM 1500 C C . VAL A 1 202 ? 30.633 10.156 -39.609 1.00 12.09 202 VAL A C 1
ATOM 1501 O O . VAL A 1 202 ? 29.465 10.498 -39.804 1.00 16.23 202 VAL A O 1
ATOM 1505 N N . THR A 1 203 ? 31.188 9.139 -40.249 1.00 9.50 203 THR A N 1
ATOM 1506 C CA . THR A 1 203 ? 30.416 8.403 -41.250 1.00 12.47 203 THR A CA 1
ATOM 1507 C C . THR A 1 203 ? 29.380 7.479 -40.602 1.00 14.47 203 THR A C 1
ATOM 1508 O O . THR A 1 203 ? 28.277 7.303 -41.129 1.00 12.82 203 THR A O 1
ATOM 1512 N N . ALA A 1 204 ? 29.740 6.896 -39.460 1.00 11.89 204 ALA A N 1
ATOM 1513 C CA . ALA A 1 204 ? 28.774 6.149 -38.678 1.00 14.08 204 ALA A CA 1
ATOM 1514 C C . ALA A 1 204 ? 27.567 7.029 -38.351 1.00 11.22 204 ALA A C 1
ATOM 1515 O O . ALA A 1 204 ? 26.416 6.613 -38.558 1.00 8.22 204 ALA A O 1
ATOM 1517 N N . ALA A 1 205 ? 27.835 8.235 -37.853 1.00 10.60 205 ALA A N 1
ATOM 1518 C CA . ALA A 1 205 ? 26.770 9.149 -37.429 1.00 13.16 205 ALA A CA 1
ATOM 1519 C C . ALA A 1 205 ? 25.830 9.511 -38.572 1.00 10.61 205 ALA A C 1
ATOM 1520 O O . ALA A 1 205 ? 24.614 9.563 -38.390 1.00 10.30 205 ALA A O 1
ATOM 1522 N N . VAL A 1 206 ? 26.402 9.740 -39.748 1.00 13.22 206 VAL A N 1
ATOM 1523 C CA . VAL A 1 206 ? 25.599 10.006 -40.933 1.00 13.79 206 VAL A CA 1
ATOM 1524 C C . VAL A 1 206 ? 24.611 8.891 -41.190 1.00 12.33 206 VAL A C 1
ATOM 1525 O O . VAL A 1 206 ? 23.406 9.145 -41.372 1.00 12.54 206 VAL A O 1
ATOM 1529 N N . THR A 1 207 ? 25.102 7.654 -41.180 1.00 9.72 207 THR A N 1
ATOM 1530 C CA . THR A 1 207 ? 24.220 6.526 -41.461 1.00 12.50 207 THR A CA 1
ATOM 1531 C C . THR A 1 207 ? 23.122 6.379 -40.409 1.00 12.39 207 THR A C 1
ATOM 1532 O O . THR A 1 207 ? 21.991 6.000 -40.733 1.00 11.59 207 THR A O 1
ATOM 1536 N N . ILE A 1 208 ? 23.459 6.646 -39.151 1.00 10.66 208 ILE A N 1
ATOM 1537 C CA . ILE A 1 208 ? 22.481 6.538 -38.065 1.00 11.02 208 ILE A CA 1
ATOM 1538 C C . ILE A 1 208 ? 21.431 7.650 -38.149 1.00 11.13 208 ILE A C 1
ATOM 1539 O O . ILE A 1 208 ? 20.228 7.381 -38.050 1.00 10.94 208 ILE A O 1
ATOM 1544 N N . ALA A 1 209 ? 21.885 8.889 -38.338 1.00 9.63 209 ALA A N 1
ATOM 1545 C CA . ALA A 1 209 ? 20.963 10.021 -38.483 1.00 11.90 209 ALA A CA 1
ATOM 1546 C C . ALA A 1 209 ? 20.014 9.821 -39.657 1.00 11.68 209 ALA A C 1
ATOM 1547 O O . ALA A 1 209 ? 18.805 10.031 -39.531 1.00 11.53 209 ALA A O 1
ATOM 1549 N N . GLU A 1 210 ? 20.566 9.422 -40.801 1.00 11.63 210 GLU A N 1
ATOM 1550 C CA . GLU A 1 210 ? 19.734 9.115 -41.959 1.00 13.79 210 GLU A CA 1
ATOM 1551 C C . GLU A 1 210 ? 18.724 8.052 -41.617 1.00 12.92 210 GLU A C 1
ATOM 1552 O O . GLU A 1 210 ? 17.549 8.155 -41.986 1.00 15.21 210 GLU A O 1
ATOM 1558 N N . SER A 1 211 ? 19.193 7.011 -40.936 1.00 12.50 211 SER A N 1
ATOM 1559 C CA . SER A 1 211 ? 18.345 5.879 -40.588 1.00 12.46 211 SER A CA 1
ATOM 1560 C C . SER A 1 211 ? 17.187 6.292 -39.696 1.00 10.60 211 SER A C 1
ATOM 1561 O O . SER A 1 211 ? 16.046 5.840 -39.892 1.00 8.92 211 SER A O 1
ATOM 1564 N N . LEU A 1 212 ? 17.492 7.115 -38.689 1.00 9.24 212 LEU A N 1
ATOM 1565 C CA . LEU A 1 212 ? 16.464 7.579 -37.764 1.00 12.19 212 LEU A CA 1
ATOM 1566 C C . LEU A 1 212 ? 15.392 8.351 -38.546 1.00 12.72 212 LEU A C 1
ATOM 1567 O O . LEU A 1 212 ? 14.187 8.090 -38.389 1.00 11.69 212 LEU A O 1
ATOM 1572 N N . VAL A 1 213 ? 15.835 9.244 -39.434 1.00 12.06 213 VAL A N 1
ATOM 1573 C CA . VAL A 1 213 ? 14.893 9.986 -40.269 1.00 13.43 213 VAL A CA 1
ATOM 1574 C C . VAL A 1 213 ? 14.068 9.033 -41.128 1.00 13.89 213 VAL A C 1
ATOM 1575 O O . VAL A 1 213 ? 12.848 9.147 -41.173 1.00 15.09 213 VAL A O 1
ATOM 1579 N N . ARG A 1 214 ? 14.723 8.073 -41.770 1.00 13.47 214 ARG A N 1
ATOM 1580 C CA . ARG A 1 214 ? 14.013 7.075 -42.592 1.00 14.57 214 ARG A CA 1
ATOM 1581 C C . ARG A 1 214 ? 13.015 6.249 -41.778 1.00 15.78 214 ARG A C 1
ATOM 1582 O O . ARG A 1 214 ? 11.989 5.800 -42.297 1.00 15.37 214 ARG A O 1
ATOM 1590 N N . LEU A 1 215 ? 13.334 6.023 -40.506 1.00 14.12 215 LEU A N 1
ATOM 1591 C CA . LEU A 1 215 ? 12.488 5.208 -39.634 1.00 14.34 215 LEU A CA 1
ATOM 1592 C C . LEU A 1 215 ? 11.358 6.015 -38.985 1.00 12.50 215 LEU A C 1
ATOM 1593 O O . LEU A 1 215 ? 10.553 5.470 -38.227 1.00 12.17 215 LEU A O 1
ATOM 1598 N N . GLY A 1 216 ? 11.310 7.308 -39.274 1.00 14.80 216 GLY A N 1
ATOM 1599 C CA . GLY A 1 216 ? 10.290 8.171 -38.704 1.00 15.51 216 GLY A CA 1
ATOM 1600 C C . GLY A 1 216 ? 10.461 8.344 -37.207 1.00 14.91 216 GLY A C 1
ATOM 1601 O O . GLY A 1 216 ? 9.497 8.521 -36.470 1.00 15.22 216 GLY A O 1
ATOM 1602 N N . LEU A 1 217 ? 11.712 8.323 -36.765 1.00 15.54 217 LEU A N 1
ATOM 1603 C CA . LEU A 1 217 ? 12.022 8.378 -35.346 1.00 13.10 217 LEU A CA 1
ATOM 1604 C C . LEU A 1 217 ? 12.635 9.710 -34.972 1.00 13.19 217 LEU A C 1
ATOM 1605 O O . LEU A 1 217 ? 13.486 10.240 -35.695 1.00 14.65 217 LEU A O 1
ATOM 1610 N N . SER A 1 218 ? 12.208 10.256 -33.842 1.00 10.09 218 SER A N 1
ATOM 1611 C CA . SER A 1 218 ? 12.856 11.450 -33.302 1.00 14.40 218 SER A CA 1
ATOM 1612 C C . SER A 1 218 ? 12.962 11.351 -31.802 1.00 14.70 218 SER A C 1
ATOM 1613 O O . SER A 1 218 ? 12.387 10.448 -31.191 1.00 12.68 218 SER A O 1
ATOM 1616 N N . THR A 1 219 ? 13.683 12.305 -31.222 1.00 15.04 219 THR A N 1
ATOM 1617 C CA . THR A 1 219 ? 13.905 12.353 -29.786 1.00 16.77 219 THR A CA 1
ATOM 1618 C C . THR A 1 219 ? 12.595 12.246 -29.021 1.00 16.67 219 THR A C 1
ATOM 1619 O O . THR A 1 219 ? 11.618 12.916 -29.347 1.00 15.46 219 THR A O 1
ATOM 1623 N N . SER A 1 220 ? 12.565 11.378 -28.019 1.00 15.30 220 SER A N 1
ATOM 1624 C CA . SER A 1 220 ? 11.425 11.323 -27.120 1.00 13.93 220 SER A CA 1
ATOM 1625 C C . SER A 1 220 ? 11.316 12.626 -26.336 1.00 14.36 220 SER A C 1
ATOM 1626 O O . SER A 1 220 ? 12.285 13.069 -25.720 1.00 12.77 220 SER A O 1
ATOM 1629 N N . LYS A 1 221 ? 10.137 13.238 -26.338 1.00 16.18 221 LYS A N 1
ATOM 1630 C CA . LYS A 1 221 ? 9.974 14.509 -25.642 1.00 16.92 221 LYS A CA 1
ATOM 1631 C C . LYS A 1 221 ? 9.223 14.311 -24.329 1.00 16.09 221 LYS A C 1
ATOM 1632 O O . LYS A 1 221 ? 8.754 15.270 -23.724 1.00 21.72 221 LYS A O 1
ATOM 1638 N N . ILE A 1 222 ? 9.141 13.067 -23.872 1.00 17.06 222 ILE A N 1
ATOM 1639 C CA . ILE A 1 222 ? 8.293 12.720 -22.731 1.00 13.88 222 ILE A CA 1
ATOM 1640 C C . ILE A 1 222 ? 8.850 13.144 -21.358 1.00 13.83 222 ILE A C 1
ATOM 1641 O O . ILE A 1 222 ? 8.101 13.447 -20.434 1.00 16.57 222 ILE A O 1
ATOM 1646 N N . ARG A 1 223 ? 10.166 13.184 -21.221 1.00 13.02 223 ARG A N 1
ATOM 1647 C CA . ARG A 1 223 ? 10.736 13.401 -19.905 1.00 14.11 223 ARG A CA 1
ATOM 1648 C C . ARG A 1 223 ? 12.040 14.155 -19.959 1.00 14.44 223 ARG A C 1
ATOM 1649 O O . ARG A 1 223 ? 12.059 15.389 -19.949 1.00 12.97 223 ARG A O 1
ATOM 1657 N N . THR A 1 224 ? 13.131 13.397 -20.003 1.00 9.28 224 THR A N 1
ATOM 1658 C CA . THR A 1 224 ? 14.453 13.981 -19.929 1.00 12.65 224 THR A CA 1
ATOM 1659 C C . THR A 1 224 ? 14.688 15.012 -21.022 1.00 12.45 224 THR A C 1
ATOM 1660 O O . THR A 1 224 ? 15.260 16.070 -20.766 1.00 11.43 224 THR A O 1
ATOM 1664 N N . TYR A 1 225 ? 14.220 14.729 -22.234 1.00 10.71 225 TYR A N 1
ATOM 1665 C CA . TYR A 1 225 ? 14.509 15.650 -23.336 1.00 14.76 225 TYR A CA 1
ATOM 1666 C C . TYR A 1 225 ? 13.290 16.444 -23.794 1.00 14.80 225 TYR A C 1
ATOM 1667 O O . TYR A 1 225 ? 13.215 16.864 -24.944 1.00 13.11 225 TYR A O 1
ATOM 1676 N N . ALA A 1 226 ? 12.319 16.607 -22.901 1.00 16.62 226 ALA A N 1
ATOM 1677 C CA . ALA A 1 226 ? 11.181 17.477 -23.164 1.00 18.11 226 ALA A CA 1
ATOM 1678 C C . ALA A 1 226 ? 11.665 18.886 -23.505 1.00 17.41 226 ALA A C 1
ATOM 1679 O O . ALA A 1 226 ? 12.778 19.294 -23.132 1.00 13.52 226 ALA A O 1
ATOM 1681 N N . THR A 1 227 ? 10.835 19.624 -24.230 1.00 19.32 227 THR A N 1
ATOM 1682 C CA . THR A 1 227 ? 11.128 21.022 -24.537 1.00 20.35 227 THR A CA 1
ATOM 1683 C C . THR A 1 227 ? 11.371 21.769 -23.237 1.00 18.99 227 THR A C 1
ATOM 1684 O O . THR A 1 227 ? 10.650 21.549 -22.253 1.00 19.22 227 THR A O 1
ATOM 1688 N N . PRO A 1 228 ? 12.403 22.628 -23.210 1.00 20.71 228 PRO A N 1
ATOM 1689 C CA . PRO A 1 228 ? 12.663 23.425 -22.002 1.00 20.39 228 PRO A CA 1
ATOM 1690 C C . PRO A 1 228 ? 11.427 24.220 -21.597 1.00 25.66 228 PRO A C 1
ATOM 1691 O O . PRO A 1 228 ? 10.709 24.697 -22.475 1.00 21.85 228 PRO A O 1
ATOM 1695 N N . ARG A 1 229 ? 11.148 24.315 -20.300 1.00 25.81 229 ARG A N 1
ATOM 1696 C CA . ARG A 1 229 ? 10.000 25.103 -19.868 1.00 27.77 229 ARG A CA 1
ATOM 1697 C C . ARG A 1 229 ? 10.267 26.558 -20.182 1.00 29.70 229 ARG A C 1
ATOM 1698 O O . ARG A 1 229 ? 11.327 27.087 -19.839 1.00 31.11 229 ARG A O 1
ATOM 1706 N N . PRO A 1 230 ? 9.302 27.219 -20.832 1.00 35.76 230 PRO A N 1
ATOM 1707 C CA . PRO A 1 230 ? 9.517 28.631 -21.160 1.00 34.52 230 PRO A CA 1
ATOM 1708 C C . PRO A 1 230 ? 9.695 29.434 -19.884 1.00 29.91 230 PRO A C 1
ATOM 1709 O O . PRO A 1 230 ? 8.960 29.226 -18.918 1.00 29.65 230 PRO A O 1
ATOM 1713 N N . LYS A 1 231 ? 10.710 30.290 -19.865 1.00 27.52 231 LYS A N 1
ATOM 1714 C CA . LYS A 1 231 ? 11.034 31.058 -18.678 1.00 27.70 231 LYS A CA 1
ATOM 1715 C C . LYS A 1 231 ? 11.998 32.166 -19.053 1.00 28.08 231 LYS A C 1
ATOM 1716 O O . LYS A 1 231 ? 12.439 32.266 -20.203 1.00 28.13 231 LYS A O 1
ATOM 1722 N N . LYS A 1 232 ? 12.324 32.992 -18.070 1.00 24.75 232 LYS A N 1
ATOM 1723 C CA . LYS A 1 232 ? 13.272 34.075 -18.256 1.00 30.44 232 LYS A CA 1
ATOM 1724 C C . LYS A 1 232 ? 14.680 33.487 -18.389 1.00 29.39 232 LYS A C 1
ATOM 1725 O O . LYS A 1 232 ? 15.172 32.827 -17.464 1.00 26.72 232 LYS A O 1
ATOM 1731 N N . VAL A 1 233 ? 15.315 33.692 -19.541 1.00 25.10 233 VAL A N 1
ATOM 1732 C CA . VAL A 1 233 ? 16.734 33.363 -19.676 1.00 28.86 233 VAL A CA 1
ATOM 1733 C C . VAL A 1 233 ? 17.519 34.540 -20.254 1.00 33.06 233 VAL A C 1
ATOM 1734 O O . VAL A 1 233 ? 17.177 35.060 -21.319 1.00 32.79 233 VAL A O 1
ATOM 1738 N N . ILE A 1 234 ? 18.576 34.938 -19.548 1.00 29.56 234 ILE A N 1
ATOM 1739 C CA . ILE A 1 234 ? 19.367 36.112 -19.904 1.00 32.18 234 ILE A CA 1
ATOM 1740 C C . ILE A 1 234 ? 20.410 35.756 -20.961 1.00 39.72 234 ILE A C 1
ATOM 1741 O O . ILE A 1 234 ? 20.995 34.670 -20.922 1.00 37.77 234 ILE A O 1
ATOM 1746 N N . GLY A 1 235 ? 20.640 36.684 -21.891 1.00 45.10 235 GLY A N 1
ATOM 1747 C CA . GLY A 1 235 ? 21.494 36.481 -23.050 1.00 40.97 235 GLY A CA 1
ATOM 1748 C C . GLY A 1 235 ? 21.280 35.208 -23.853 1.00 52.16 235 GLY A C 1
ATOM 1749 O O . GLY A 1 235 ? 22.227 34.472 -24.140 1.00 45.38 235 GLY A O 1
ATOM 1750 N N . TRP A 1 236 ? 20.026 34.958 -24.224 1.00 47.17 236 TRP A N 1
ATOM 1751 C CA . TRP A 1 236 ? 19.702 33.852 -25.117 1.00 48.01 236 TRP A CA 1
ATOM 1752 C C . TRP A 1 236 ? 18.445 34.178 -25.920 1.00 46.85 236 TRP A C 1
ATOM 1753 O O . TRP A 1 236 ? 18.399 33.969 -27.132 1.00 51.24 236 TRP A O 1
ATOM 1764 N N . MET B 1 1 ? 22.731 -4.435 -52.901 1.00 21.35 1 MET B N 1
ATOM 1765 C CA . MET B 1 1 ? 23.161 -5.386 -51.879 1.00 17.72 1 MET B CA 1
ATOM 1766 C C . MET B 1 1 ? 22.012 -6.326 -51.541 1.00 17.16 1 MET B C 1
ATOM 1767 O O . MET B 1 1 ? 20.851 -6.009 -51.782 1.00 20.01 1 MET B O 1
ATOM 1772 N N . ARG B 1 2 ? 22.333 -7.495 -51.003 1.00 16.81 2 ARG B N 1
ATOM 1773 C CA . ARG B 1 2 ? 21.301 -8.438 -50.575 1.00 13.55 2 ARG B CA 1
ATOM 1774 C C . ARG B 1 2 ? 21.412 -8.706 -49.078 1.00 16.77 2 ARG B C 1
ATOM 1775 O O . ARG B 1 2 ? 22.495 -9.007 -48.563 1.00 15.47 2 ARG B O 1
ATOM 1783 N N . ILE B 1 3 ? 20.293 -8.567 -48.377 1.00 17.61 3 ILE B N 1
ATOM 1784 C CA . ILE B 1 3 ? 20.270 -8.803 -46.941 1.00 12.92 3 ILE B CA 1
ATOM 1785 C C . ILE B 1 3 ? 19.353 -9.965 -46.673 1.00 12.68 3 ILE B C 1
ATOM 1786 O O . ILE B 1 3 ? 18.168 -9.918 -47.009 1.00 13.58 3 ILE B O 1
ATOM 1791 N N . LEU B 1 4 ? 19.906 -11.017 -46.082 1.00 10.23 4 LEU B N 1
ATOM 1792 C CA . LEU B 1 4 ? 19.111 -12.159 -45.687 1.00 14.08 4 LEU B CA 1
ATOM 1793 C C . LEU B 1 4 ? 18.423 -11.759 -44.395 1.00 14.22 4 LEU B C 1
ATOM 1794 O O . LEU B 1 4 ? 19.086 -11.293 -43.463 1.00 14.18 4 LEU B O 1
ATOM 1799 N N . VAL B 1 5 ? 17.106 -11.916 -44.340 1.00 12.27 5 VAL B N 1
ATOM 1800 C CA . VAL B 1 5 ? 16.360 -11.661 -43.113 1.00 13.62 5 VAL B CA 1
ATOM 1801 C C . VAL B 1 5 ? 15.712 -12.954 -42.662 1.00 17.49 5 VAL B C 1
ATOM 1802 O O . VAL B 1 5 ? 14.731 -13.411 -43.251 1.00 18.60 5 VAL B O 1
ATOM 1806 N N . VAL B 1 6 ? 16.268 -13.531 -41.602 1.00 13.18 6 VAL B N 1
ATOM 1807 C CA . VAL B 1 6 ? 15.926 -14.872 -41.209 1.00 12.32 6 VAL B CA 1
ATOM 1808 C C . VAL B 1 6 ? 15.032 -14.915 -39.986 1.00 14.60 6 VAL B C 1
ATOM 1809 O O . VAL B 1 6 ? 15.419 -14.448 -38.914 1.00 17.63 6 VAL B O 1
ATOM 1813 N N . ASN B 1 7 ? 13.833 -15.472 -40.158 1.00 14.80 7 ASN B N 1
ATOM 1814 C CA . ASN B 1 7 ? 12.920 -15.722 -39.045 1.00 17.52 7 ASN B CA 1
ATOM 1815 C C . ASN B 1 7 ? 13.577 -16.741 -38.126 1.00 15.38 7 ASN B C 1
ATOM 1816 O O . ASN B 1 7 ? 14.283 -17.619 -38.604 1.00 17.82 7 ASN B O 1
ATOM 1821 N N . VAL B 1 8 ? 13.372 -16.643 -36.818 1.00 14.17 8 VAL B N 1
ATOM 1822 C CA . VAL B 1 8 ? 13.968 -17.630 -35.915 1.00 12.00 8 VAL B CA 1
ATOM 1823 C C . VAL B 1 8 ? 13.038 -18.814 -35.705 1.00 16.42 8 VAL B C 1
ATOM 1824 O O . VAL B 1 8 ? 13.478 -19.894 -35.287 1.00 17.31 8 VAL B O 1
ATOM 1828 N N . ASN B 1 9 ? 11.755 -18.608 -35.982 1.00 14.19 9 ASN B N 1
ATOM 1829 C CA . ASN B 1 9 ? 10.776 -19.691 -35.898 1.00 16.20 9 ASN B CA 1
ATOM 1830 C C . ASN B 1 9 ? 10.376 -20.209 -37.278 1.00 17.95 9 ASN B C 1
ATOM 1831 O O . ASN B 1 9 ? 10.803 -19.667 -38.303 1.00 20.58 9 ASN B O 1
ATOM 1836 N N . THR B 1 10 ? 9.569 -21.264 -37.297 1.00 20.08 10 THR B N 1
ATOM 1837 C CA . THR B 1 10 ? 9.240 -21.958 -38.537 1.00 20.97 10 THR B CA 1
ATOM 1838 C C . THR B 1 10 ? 7.891 -21.566 -39.129 1.00 23.25 10 THR B C 1
ATOM 1839 O O . THR B 1 10 ? 7.430 -22.171 -40.101 1.00 26.13 10 THR B O 1
ATOM 1843 N N . THR B 1 11 ? 7.276 -20.536 -38.564 1.00 21.01 11 THR B N 1
ATOM 1844 C CA . THR B 1 11 ? 5.996 -20.065 -39.066 1.00 21.84 11 THR B CA 1
ATOM 1845 C C . THR B 1 11 ? 6.228 -19.137 -40.256 1.00 22.83 11 THR B C 1
ATOM 1846 O O . THR B 1 11 ? 6.608 -17.980 -40.091 1.00 19.02 11 THR B O 1
ATOM 1850 N N . ALA B 1 12 ? 6.008 -19.660 -41.459 1.00 21.57 12 ALA B N 1
ATOM 1851 C CA . ALA B 1 12 ? 6.317 -18.911 -42.673 1.00 22.77 12 ALA B CA 1
ATOM 1852 C C . ALA B 1 12 ? 5.543 -17.603 -42.795 1.00 20.98 12 ALA B C 1
ATOM 1853 O O . ALA B 1 12 ? 6.063 -16.618 -43.329 1.00 18.66 12 ALA B O 1
ATOM 1855 N N . SER B 1 13 ? 4.318 -17.576 -42.272 1.00 20.84 13 SER B N 1
ATOM 1856 C CA . SER B 1 13 ? 3.507 -16.372 -42.374 1.00 21.47 13 SER B CA 1
ATOM 1857 C C . SER B 1 13 ? 4.167 -15.224 -41.610 1.00 24.67 13 SER B C 1
ATOM 1858 O O . SER B 1 13 ? 4.046 -14.055 -41.994 1.00 23.40 13 SER B O 1
ATOM 1861 N N . ILE B 1 14 ? 4.872 -15.561 -40.533 1.00 22.72 14 ILE B N 1
ATOM 1862 C CA . ILE B 1 14 ? 5.634 -14.565 -39.782 1.00 24.14 14 ILE B CA 1
ATOM 1863 C C . ILE B 1 14 ? 6.849 -14.061 -40.586 1.00 18.04 14 ILE B C 1
ATOM 1864 O O . ILE B 1 14 ? 7.159 -12.864 -40.571 1.00 17.59 14 ILE B O 1
ATOM 1869 N N . THR B 1 15 ? 7.522 -14.964 -41.300 1.00 19.24 15 THR B N 1
ATOM 1870 C CA . THR B 1 15 ? 8.622 -14.548 -42.170 1.00 18.42 15 THR B CA 1
ATOM 1871 C C . THR B 1 15 ? 8.192 -13.488 -43.175 1.00 20.88 15 THR B C 1
ATOM 1872 O O . THR B 1 15 ? 8.898 -12.484 -43.346 1.00 21.53 15 THR B O 1
ATOM 1876 N N . GLU B 1 16 ? 7.042 -13.684 -43.830 1.00 21.22 16 GLU B N 1
ATOM 1877 C CA . GLU B 1 16 ? 6.561 -12.671 -44.775 1.00 25.52 16 GLU B CA 1
ATOM 1878 C C . GLU B 1 16 ? 6.282 -11.351 -44.106 1.00 18.33 16 GLU B C 1
ATOM 1879 O O . GLU B 1 16 ? 6.596 -10.291 -44.654 1.00 20.40 16 GLU B O 1
ATOM 1885 N N . THR B 1 17 ? 5.642 -11.415 -42.948 1.00 20.44 17 THR B N 1
ATOM 1886 C CA . THR B 1 17 ? 5.337 -10.207 -42.203 1.00 20.43 17 THR B CA 1
ATOM 1887 C C . THR B 1 17 ? 6.628 -9.435 -41.944 1.00 20.53 17 THR B C 1
ATOM 1888 O O . THR B 1 17 ? 6.700 -8.222 -42.145 1.00 20.92 17 THR B O 1
ATOM 1892 N N . ILE B 1 18 ? 7.659 -10.157 -41.526 1.00 23.71 18 ILE B N 1
ATOM 1893 C CA . ILE B 1 18 ? 8.952 -9.543 -41.251 1.00 19.77 18 ILE B CA 1
ATOM 1894 C C . ILE B 1 18 ? 9.626 -8.978 -42.504 1.00 19.16 18 ILE B C 1
ATOM 1895 O O . ILE B 1 18 ? 10.092 -7.832 -42.509 1.00 18.04 18 ILE B O 1
ATOM 1900 N N . ALA B 1 19 ? 9.671 -9.776 -43.567 1.00 18.32 19 ALA B N 1
ATOM 1901 C CA . ALA B 1 19 ? 10.321 -9.345 -44.808 1.00 19.30 19 ALA B CA 1
ATOM 1902 C C . ALA B 1 19 ? 9.637 -8.137 -45.431 1.00 21.31 19 ALA B C 1
ATOM 1903 O O . ALA B 1 19 ? 10.284 -7.247 -46.000 1.00 23.21 19 ALA B O 1
ATOM 1905 N N . GLU B 1 20 ? 8.317 -8.113 -45.334 1.00 19.71 20 GLU B N 1
ATOM 1906 C CA . GLU B 1 20 ? 7.549 -7.014 -45.889 1.00 23.37 20 GLU B CA 1
ATOM 1907 C C . GLU B 1 20 ? 7.928 -5.711 -45.185 1.00 22.33 20 GLU B C 1
ATOM 1908 O O . GLU B 1 20 ? 8.196 -4.704 -45.842 1.00 25.93 20 GLU B O 1
ATOM 1914 N N . GLN B 1 21 ? 8.002 -5.743 -43.856 1.00 22.30 21 GLN B N 1
ATOM 1915 C CA . GLN B 1 21 ? 8.437 -4.576 -43.096 1.00 20.23 21 GLN B CA 1
ATOM 1916 C C . GLN B 1 21 ? 9.865 -4.219 -43.461 1.00 18.55 21 GLN B C 1
ATOM 1917 O O . GLN B 1 21 ? 10.210 -3.044 -43.596 1.00 18.03 21 GLN B O 1
ATOM 1923 N N . ALA B 1 22 ? 10.697 -5.243 -43.635 1.00 19.85 22 ALA B N 1
ATOM 1924 C CA . ALA B 1 22 ? 12.079 -5.010 -44.024 1.00 20.50 22 ALA B CA 1
ATOM 1925 C C . ALA B 1 22 ? 12.150 -4.355 -45.407 1.00 20.10 22 ALA B C 1
ATOM 1926 O O . ALA B 1 22 ? 12.865 -3.362 -45.606 1.00 20.24 22 ALA B O 1
ATOM 1928 N N . ARG B 1 23 ? 11.380 -4.880 -46.357 1.00 18.99 23 ARG B N 1
ATOM 1929 C CA . ARG B 1 23 ? 11.381 -4.316 -47.709 1.00 21.41 23 ARG B CA 1
ATOM 1930 C C . ARG B 1 23 ? 10.902 -2.875 -47.720 1.00 22.26 23 ARG B C 1
ATOM 1931 O O . ARG B 1 23 ? 11.346 -2.082 -48.539 1.00 26.77 23 ARG B O 1
ATOM 1939 N N . ALA B 1 24 ? 9.997 -2.546 -46.804 1.00 21.52 24 ALA B N 1
ATOM 1940 C CA . ALA B 1 24 ? 9.440 -1.191 -46.727 1.00 26.71 24 ALA B CA 1
ATOM 1941 C C . ALA B 1 24 ? 10.447 -0.083 -46.376 1.00 24.58 24 ALA B C 1
ATOM 1942 O O . ALA B 1 24 ? 10.248 1.074 -46.758 1.00 32.96 24 ALA B O 1
ATOM 1944 N N . VAL B 1 25 ? 11.506 -0.420 -45.639 1.00 21.28 25 VAL B N 1
ATOM 1945 C CA . VAL B 1 25 ? 12.514 0.572 -45.240 1.00 18.98 25 VAL B CA 1
ATOM 1946 C C . VAL B 1 25 ? 13.823 0.395 -45.988 1.00 18.29 25 VAL B C 1
ATOM 1947 O O . VAL B 1 25 ? 14.746 1.209 -45.845 1.00 22.99 25 VAL B O 1
ATOM 1951 N N . ALA B 1 26 ? 13.925 -0.698 -46.736 1.00 18.64 26 ALA B N 1
ATOM 1952 C CA . ALA B 1 26 ? 15.147 -1.023 -47.471 1.00 19.45 26 ALA B CA 1
ATOM 1953 C C . ALA B 1 26 ? 15.494 0.090 -48.446 1.00 18.96 26 ALA B C 1
ATOM 1954 O O . ALA B 1 26 ? 14.602 0.628 -49.089 1.00 18.94 26 ALA B O 1
ATOM 1956 N N . SER B 1 27 ? 16.768 0.465 -48.549 1.00 16.94 27 SER B N 1
ATOM 1957 C CA . SER B 1 27 ? 17.150 1.489 -49.531 1.00 20.74 27 SER B CA 1
ATOM 1958 C C . SER B 1 27 ? 17.054 0.979 -50.973 1.00 22.21 27 SER B C 1
ATOM 1959 O O . SER B 1 27 ? 17.047 -0.235 -51.203 1.00 18.05 27 SER B O 1
ATOM 1962 N N . PRO B 1 28 ? 16.934 1.908 -51.949 1.00 21.58 28 PRO B N 1
ATOM 1963 C CA . PRO B 1 28 ? 16.974 1.462 -53.349 1.00 23.16 28 PRO B CA 1
ATOM 1964 C C . PRO B 1 28 ? 18.256 0.685 -53.640 1.00 17.82 28 PRO B C 1
ATOM 1965 O O . PRO B 1 28 ? 19.355 1.131 -53.286 1.00 19.43 28 PRO B O 1
ATOM 1969 N N . GLY B 1 29 ? 18.113 -0.468 -54.279 1.00 20.85 29 GLY B N 1
ATOM 1970 C CA . GLY B 1 29 ? 19.264 -1.301 -54.584 1.00 17.34 29 GLY B CA 1
ATOM 1971 C C . GLY B 1 29 ? 19.507 -2.357 -53.524 1.00 20.27 29 GLY B C 1
ATOM 1972 O O . GLY B 1 29 ? 20.393 -3.193 -53.660 1.00 22.64 29 GLY B O 1
ATOM 1973 N N . THR B 1 30 ? 18.732 -2.314 -52.448 1.00 19.60 30 THR B N 1
ATOM 1974 C CA . THR B 1 30 ? 18.842 -3.342 -51.419 1.00 19.47 30 THR B CA 1
ATOM 1975 C C . THR B 1 30 ? 17.752 -4.385 -51.573 1.00 18.13 30 THR B C 1
ATOM 1976 O O . THR B 1 30 ? 16.567 -4.067 -51.495 1.00 17.34 30 THR B O 1
ATOM 1980 N N . GLU B 1 31 ? 18.153 -5.632 -51.788 1.00 16.62 31 GLU B N 1
ATOM 1981 C CA . GLU B 1 31 ? 17.198 -6.727 -51.864 1.00 18.79 31 GLU B CA 1
ATOM 1982 C C . GLU B 1 31 ? 17.049 -7.413 -50.518 1.00 17.43 31 GLU B C 1
ATOM 1983 O O . GLU B 1 31 ? 18.039 -7.836 -49.907 1.00 17.42 31 GLU B O 1
ATOM 1989 N N . ILE B 1 32 ? 15.806 -7.558 -50.081 1.00 18.49 32 ILE B N 1
ATOM 1990 C CA . ILE B 1 32 ? 15.506 -8.314 -48.871 1.00 20.49 32 ILE B CA 1
ATOM 1991 C C . ILE B 1 32 ? 15.084 -9.720 -49.242 1.00 18.73 32 ILE B C 1
ATOM 1992 O O . ILE B 1 32 ? 14.163 -9.915 -50.033 1.00 19.01 32 ILE B O 1
ATOM 1997 N N . VAL B 1 33 ? 15.768 -10.697 -48.660 1.00 18.24 33 VAL B N 1
ATOM 1998 C CA . VAL B 1 33 ? 15.394 -12.089 -48.805 1.00 16.65 33 VAL B CA 1
ATOM 1999 C C . VAL B 1 33 ? 15.016 -12.645 -47.441 1.00 18.83 33 VAL B C 1
ATOM 2000 O O . VAL B 1 33 ? 15.852 -12.723 -46.540 1.00 15.95 33 VAL B O 1
ATOM 2004 N N . GLY B 1 34 ? 13.733 -12.952 -47.285 1.00 17.31 34 GLY B N 1
ATOM 2005 C CA . GLY B 1 34 ? 13.206 -13.526 -46.062 1.00 18.22 34 GLY B CA 1
ATOM 2006 C C . GLY B 1 34 ? 13.379 -15.031 -46.083 1.00 18.64 34 GLY B C 1
ATOM 2007 O O . GLY B 1 34 ? 13.013 -15.685 -47.063 1.00 18.93 34 GLY B O 1
ATOM 2008 N N . LEU B 1 35 ? 13.973 -15.581 -45.027 1.00 15.61 35 LEU B N 1
ATOM 2009 C CA . LEU B 1 35 ? 14.197 -17.020 -44.941 1.00 14.66 35 LEU B CA 1
ATOM 2010 C C . LEU B 1 35 ? 13.519 -17.611 -43.715 1.00 20.53 35 LEU B C 1
ATOM 2011 O O . LEU B 1 35 ? 13.536 -17.014 -42.619 1.00 17.08 35 LEU B O 1
ATOM 2016 N N . THR B 1 36 ? 12.918 -18.780 -43.910 1.00 15.54 36 THR B N 1
ATOM 2017 C CA . THR B 1 36 ? 12.336 -19.538 -42.820 1.00 15.55 36 THR B CA 1
ATOM 2018 C C . THR B 1 36 ? 13.215 -20.760 -42.628 1.00 18.77 36 THR B C 1
ATOM 2019 O O . THR B 1 36 ? 13.543 -21.444 -43.598 1.00 19.78 36 THR B O 1
ATOM 2023 N N . PRO B 1 37 ? 13.644 -21.013 -41.379 1.00 17.48 37 PRO B N 1
ATOM 2024 C CA . PRO B 1 37 ? 14.496 -22.168 -41.057 1.00 16.81 37 PRO B CA 1
ATOM 2025 C C . PRO B 1 37 ? 13.785 -23.472 -41.405 1.00 18.80 37 PRO B C 1
ATOM 2026 O O . PRO B 1 37 ? 12.562 -23.460 -41.464 1.00 15.61 37 PRO B O 1
ATOM 2030 N N . TYR B 1 38 ? 14.535 -24.544 -41.659 1.00 18.52 38 TYR B N 1
ATOM 2031 C CA . TYR B 1 38 ? 13.968 -25.832 -42.076 1.00 22.63 38 TYR B CA 1
ATOM 2032 C C . TYR B 1 38 ? 13.456 -26.669 -40.909 1.00 25.01 38 TYR B C 1
ATOM 2033 O O . TYR B 1 38 ? 12.727 -27.635 -41.099 1.00 30.85 38 TYR B O 1
ATOM 2042 N N . PHE B 1 39 ? 13.877 -26.319 -39.702 1.00 28.56 39 PHE B N 1
ATOM 2043 C CA . PHE B 1 39 ? 13.395 -26.993 -38.511 1.00 24.26 39 PHE B CA 1
ATOM 2044 C C . PHE B 1 39 ? 13.334 -26.030 -37.325 1.00 26.83 39 PHE B C 1
ATOM 2045 O O . PHE B 1 39 ? 13.795 -24.892 -37.414 1.00 22.64 39 PHE B O 1
ATOM 2053 N N . GLY B 1 40 ? 12.755 -26.493 -36.224 1.00 27.89 40 GLY B N 1
ATOM 2054 C CA . GLY B 1 40 ? 12.593 -25.674 -35.041 1.00 21.35 40 GLY B CA 1
ATOM 2055 C C . GLY B 1 40 ? 11.124 -25.449 -34.727 1.00 25.05 40 GLY B C 1
ATOM 2056 O O . GLY B 1 40 ? 10.234 -25.928 -35.438 1.00 21.66 40 GLY B O 1
ATOM 2057 N N . ALA B 1 41 ? 10.867 -24.684 -33.675 1.00 21.54 41 ALA B N 1
ATOM 2058 C CA . ALA B 1 41 ? 9.504 -24.473 -33.213 1.00 18.13 41 ALA B CA 1
ATOM 2059 C C . ALA B 1 41 ? 8.791 -23.407 -34.024 1.00 17.27 41 ALA B C 1
ATOM 2060 O O . ALA B 1 41 ? 9.412 -22.499 -34.601 1.00 19.38 41 ALA B O 1
ATOM 2062 N N . GLU B 1 42 ? 7.473 -23.507 -34.059 1.00 19.42 42 GLU B N 1
ATOM 2063 C CA . GLU B 1 42 ? 6.662 -22.554 -34.800 1.00 20.59 42 GLU B CA 1
ATOM 2064 C C . GLU B 1 42 ? 6.695 -21.165 -34.155 1.00 19.54 42 GLU B C 1
ATOM 2065 O O . GLU B 1 42 ? 6.386 -20.156 -34.797 1.00 18.32 42 GLU B O 1
ATOM 2071 N N . SER B 1 43 ? 7.051 -21.130 -32.875 1.00 17.77 43 SER B N 1
ATOM 2072 C CA . SER B 1 43 ? 7.333 -19.879 -32.173 1.00 19.58 43 SER B CA 1
ATOM 2073 C C . SER B 1 43 ? 8.389 -20.150 -31.109 1.00 19.89 43 SER B C 1
ATOM 2074 O O . SER B 1 43 ? 8.327 -21.164 -30.421 1.00 17.55 43 SER B O 1
ATOM 2077 N N . VAL B 1 44 ? 9.333 -19.231 -30.949 1.00 19.54 44 VAL B N 1
ATOM 2078 C CA . VAL B 1 44 ? 10.434 -19.460 -30.013 1.00 20.53 44 VAL B CA 1
ATOM 2079 C C . VAL B 1 44 ? 10.210 -18.757 -28.684 1.00 17.70 44 VAL B C 1
ATOM 2080 O O . VAL B 1 44 ? 10.350 -17.540 -28.585 1.00 21.29 44 VAL B O 1
ATOM 2084 N N . GLU B 1 45 ? 9.876 -19.538 -27.662 1.00 19.16 45 GLU B N 1
ATOM 2085 C CA . GLU B 1 45 ? 9.461 -18.973 -26.377 1.00 24.65 45 GLU B CA 1
ATOM 2086 C C . GLU B 1 45 ? 10.187 -19.623 -25.202 1.00 19.68 45 GLU B C 1
ATOM 2087 O O . GLU B 1 45 ? 9.542 -20.152 -24.298 1.00 27.23 45 GLU B O 1
ATOM 2093 N N . GLY B 1 46 ? 11.511 -19.549 -25.179 1.00 18.44 46 GLY B N 1
ATOM 2094 C CA . GLY B 1 46 ? 12.253 -20.169 -24.095 1.00 15.99 46 GLY B CA 1
ATOM 2095 C C . GLY B 1 46 ? 13.610 -20.682 -24.521 1.00 1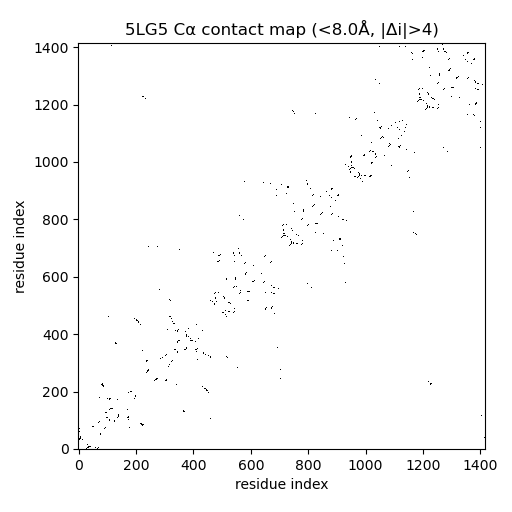6.12 46 GLY B C 1
ATOM 2096 O O . GLY B 1 46 ? 13.973 -20.577 -25.688 1.00 13.40 46 GLY B O 1
ATOM 2097 N N . ASN B 1 47 ? 14.368 -21.199 -23.558 1.00 14.40 47 ASN B N 1
ATOM 2098 C CA . ASN B 1 47 ? 15.753 -21.595 -23.792 1.00 17.34 47 ASN B CA 1
ATOM 2099 C C . ASN B 1 47 ? 15.936 -22.755 -24.759 1.00 16.68 47 ASN B C 1
ATOM 2100 O O . ASN B 1 47 ? 16.807 -22.708 -25.633 1.00 16.45 47 ASN B O 1
ATOM 2105 N N . PHE B 1 48 ? 15.162 -23.821 -24.584 1.00 15.43 48 PHE B N 1
ATOM 2106 C CA . PHE B 1 48 ? 15.346 -24.960 -25.466 1.00 16.68 48 PHE B CA 1
ATOM 2107 C C . PHE B 1 48 ? 15.034 -24.582 -26.905 1.00 15.64 48 PHE B C 1
ATOM 2108 O O . PHE B 1 48 ? 15.818 -24.863 -27.818 1.00 15.97 48 PHE B O 1
ATOM 2116 N N . GLU B 1 49 ? 13.891 -23.937 -27.103 1.00 13.73 49 GLU B N 1
ATOM 2117 C CA . GLU B 1 49 ? 13.493 -23.516 -28.437 1.00 15.69 49 GLU B CA 1
ATOM 2118 C C . GLU B 1 49 ? 14.479 -22.510 -29.040 1.00 16.08 49 GLU B C 1
ATOM 2119 O O . GLU B 1 49 ? 14.762 -22.539 -30.242 1.00 14.57 49 GLU B O 1
ATOM 2125 N N . SER B 1 50 ? 15.016 -21.642 -28.188 1.00 15.76 50 SER B N 1
ATOM 2126 C CA . SER B 1 50 ? 15.976 -20.624 -28.602 1.00 15.20 50 SER B CA 1
ATOM 2127 C C . SER B 1 50 ? 17.275 -21.264 -29.090 1.00 16.56 50 SER B C 1
ATOM 2128 O O . SER B 1 50 ? 17.780 -20.918 -30.173 1.00 15.83 50 SER B O 1
ATOM 2131 N N . TYR B 1 51 ? 17.796 -22.218 -28.318 1.00 14.31 51 TYR B N 1
ATOM 2132 C CA . TYR B 1 51 ? 19.015 -22.931 -28.718 1.00 17.21 51 TYR B CA 1
ATOM 2133 C C . TYR B 1 51 ? 18.786 -23.717 -30.002 1.00 17.48 51 TYR B C 1
ATOM 2134 O O . TYR B 1 51 ? 19.675 -23.826 -30.854 1.00 16.31 51 TYR B O 1
ATOM 2143 N N . LEU B 1 52 ? 17.590 -24.279 -30.122 1.00 14.04 52 LEU B N 1
ATOM 2144 C CA . LEU B 1 52 ? 17.204 -24.990 -31.330 1.00 17.27 52 LEU B CA 1
ATOM 2145 C C . LEU B 1 52 ? 17.158 -24.013 -32.510 1.00 16.31 52 LEU B C 1
ATOM 2146 O O . LEU B 1 52 ? 17.604 -24.332 -33.605 1.00 19.23 52 LEU B O 1
ATOM 2151 N N . ALA B 1 53 ? 16.612 -22.825 -32.274 1.00 13.33 53 ALA B N 1
ATOM 2152 C CA . ALA B 1 53 ? 16.519 -21.811 -33.315 1.00 15.65 53 ALA B CA 1
ATOM 2153 C C . ALA B 1 53 ? 17.885 -21.366 -33.784 1.00 18.45 53 ALA B C 1
ATOM 2154 O O . ALA B 1 53 ? 18.091 -21.129 -34.970 1.00 22.87 53 ALA B O 1
ATOM 2156 N N . ALA B 1 54 ? 18.817 -21.275 -32.840 1.00 18.26 54 ALA B N 1
ATOM 2157 C CA . ALA B 1 54 ? 20.165 -20.833 -33.128 1.00 17.89 54 ALA B CA 1
ATOM 2158 C C . ALA B 1 54 ? 20.767 -21.666 -34.238 1.00 18.48 54 ALA B C 1
ATOM 2159 O O . ALA B 1 54 ? 21.276 -21.128 -35.226 1.00 16.67 54 ALA B O 1
ATOM 2161 N N . ILE B 1 55 ? 20.687 -22.983 -34.078 1.00 19.99 55 ILE B N 1
ATOM 2162 C CA . ILE B 1 55 ? 21.222 -23.908 -35.072 1.00 23.62 55 ILE B CA 1
ATOM 2163 C C . ILE B 1 55 ? 20.391 -23.905 -36.354 1.00 17.45 55 ILE B C 1
ATOM 2164 O O . ILE B 1 55 ? 20.930 -23.911 -37.461 1.00 19.00 55 ILE B O 1
ATOM 2169 N N . ALA B 1 56 ? 19.074 -23.873 -36.199 1.00 20.15 56 ALA B N 1
ATOM 2170 C CA . ALA B 1 56 ? 18.176 -23.810 -37.346 1.00 18.36 56 ALA B CA 1
ATOM 2171 C C . ALA B 1 56 ? 18.485 -22.601 -38.238 1.00 19.29 56 ALA B C 1
ATOM 2172 O O . ALA B 1 56 ? 18.492 -22.681 -39.481 1.00 15.10 56 ALA B O 1
ATOM 2174 N N . VAL B 1 57 ? 18.704 -21.468 -37.588 1.00 15.76 57 VAL B N 1
ATOM 2175 C CA . VAL B 1 57 ? 19.024 -20.244 -38.295 1.00 16.13 57 VAL B CA 1
ATOM 2176 C C . VAL B 1 57 ? 20.387 -20.358 -38.979 1.00 15.71 57 VAL B C 1
ATOM 2177 O O . VAL B 1 57 ? 20.533 -19.979 -40.139 1.00 16.32 57 VAL B O 1
ATOM 2181 N N . MET B 1 58 ? 21.382 -20.887 -38.275 1.00 16.04 58 MET B N 1
ATOM 2182 C CA . MET B 1 58 ? 22.701 -21.106 -38.888 1.00 16.91 58 MET B CA 1
ATOM 2183 C C . MET B 1 58 ? 22.626 -22.047 -40.099 1.00 18.64 58 MET B C 1
ATOM 2184 O O . MET B 1 58 ? 23.197 -21.762 -41.159 1.00 21.26 58 MET B O 1
ATOM 2189 N N . ASP B 1 59 ? 21.918 -23.159 -39.929 1.00 15.56 59 ASP B N 1
ATOM 2190 C CA . ASP B 1 59 ? 21.660 -24.105 -41.015 1.00 20.83 59 ASP B CA 1
ATOM 2191 C C . ASP B 1 59 ? 21.007 -23.447 -42.218 1.00 20.08 59 ASP B C 1
ATOM 2192 O O . ASP B 1 59 ? 21.437 -23.649 -43.354 1.00 20.55 59 ASP B O 1
ATOM 2197 N N . ARG B 1 60 ? 19.970 -22.660 -41.952 1.00 18.43 60 ARG B N 1
ATOM 2198 C CA . ARG B 1 60 ? 19.205 -21.996 -43.002 1.00 20.30 60 ARG B CA 1
ATOM 2199 C C . ARG B 1 60 ? 20.074 -21.021 -43.804 1.00 20.19 60 ARG B C 1
ATOM 2200 O O . ARG B 1 60 ? 19.999 -20.980 -45.034 1.00 20.01 60 ARG B O 1
ATOM 2208 N N . VAL B 1 61 ? 20.911 -20.254 -43.111 1.00 18.81 61 VAL B N 1
ATOM 2209 C CA . VAL B 1 61 ? 21.782 -19.301 -43.786 1.00 16.94 61 VAL B CA 1
ATOM 2210 C C . VAL B 1 61 ? 22.877 -20.021 -44.581 1.00 22.38 61 VAL B C 1
ATOM 2211 O O . VAL B 1 61 ? 23.184 -19.658 -45.723 1.00 18.26 61 VAL B O 1
ATOM 2215 N N . MET B 1 62 ? 23.453 -21.053 -43.974 1.00 22.12 62 MET B N 1
ATOM 2216 C CA . MET B 1 62 ? 24.492 -21.836 -44.637 1.00 22.00 62 MET B CA 1
ATOM 2217 C C . MET B 1 62 ? 23.978 -22.506 -45.909 1.00 21.65 62 MET B C 1
ATOM 2218 O O . MET B 1 62 ? 24.695 -22.589 -46.897 1.00 25.62 62 MET B O 1
ATOM 2223 N N . ALA B 1 63 ? 22.761 -23.033 -45.861 1.00 22.14 63 ALA B N 1
ATOM 2224 C CA . ALA B 1 63 ? 22.151 -23.631 -47.047 1.00 23.86 63 ALA B CA 1
ATOM 2225 C C . ALA B 1 63 ? 21.915 -22.653 -48.212 1.00 27.73 63 ALA B C 1
ATOM 2226 O O . ALA B 1 63 ? 21.767 -23.083 -49.351 1.00 31.72 63 ALA B O 1
ATOM 2228 N N . TYR B 1 64 ? 21.889 -21.351 -47.927 1.00 24.42 64 TYR B N 1
ATOM 2229 C CA . TYR B 1 64 ? 21.623 -20.321 -48.946 1.00 26.73 64 TYR B CA 1
ATOM 2230 C C . TYR B 1 64 ? 22.757 -20.137 -49.957 1.00 26.42 64 TYR B C 1
ATOM 2231 O O . TYR B 1 64 ? 23.742 -19.462 -49.668 1.00 32.71 64 TYR B O 1
ATOM 2240 N N . ASP B 1 65 ? 22.647 -20.795 -51.105 1.00 31.23 65 ASP B N 1
ATOM 2241 C CA . ASP B 1 65 ? 23.663 -20.723 -52.165 1.00 31.75 65 ASP B CA 1
ATOM 2242 C C . ASP B 1 65 ? 23.894 -19.392 -52.907 1.00 32.74 65 ASP B C 1
ATOM 2243 O O . ASP B 1 65 ? 24.862 -19.283 -53.656 1.00 35.95 65 ASP B O 1
ATOM 2248 N N . GLN B 1 66 ? 23.035 -18.389 -52.742 1.00 28.06 66 GLN B N 1
ATOM 2249 C CA . GLN B 1 66 ? 23.246 -17.127 -53.480 1.00 27.77 66 GLN B CA 1
ATOM 2250 C C . GLN B 1 66 ? 24.108 -16.131 -52.692 1.00 24.84 66 GLN B C 1
ATOM 2251 O O . GLN B 1 66 ? 24.159 -16.198 -51.465 1.00 28.16 66 GLN B O 1
ATOM 2257 N N . PRO B 1 67 ? 24.813 -15.225 -53.395 1.00 25.17 67 PRO B N 1
ATOM 2258 C CA . PRO B 1 67 ? 25.624 -14.233 -52.673 1.00 23.08 67 PRO B CA 1
ATOM 2259 C C . PRO B 1 67 ? 24.748 -13.326 -51.797 1.00 21.87 67 PRO B C 1
ATOM 2260 O O . PRO B 1 67 ? 23.596 -13.057 -52.149 1.00 19.59 67 PRO B O 1
ATOM 2264 N N . PHE B 1 68 ? 25.289 -12.857 -50.679 1.00 15.30 68 PHE B N 1
ATOM 2265 C CA . PHE B 1 68 ? 24.574 -11.908 -49.828 1.00 15.55 68 PHE B CA 1
ATOM 2266 C C . PHE B 1 68 ? 25.552 -11.071 -49.039 1.00 15.05 68 PHE B C 1
ATOM 2267 O O . PHE B 1 68 ? 26.700 -11.475 -48.842 1.00 15.84 68 PHE B O 1
ATOM 2275 N N . ASP B 1 69 ? 25.093 -9.902 -48.605 1.00 13.49 69 ASP B N 1
ATOM 2276 C CA . ASP B 1 69 ? 25.963 -8.899 -48.026 1.00 12.13 69 ASP B CA 1
ATOM 2277 C C . ASP B 1 69 ? 25.815 -8.640 -46.535 1.00 10.92 69 ASP B C 1
ATOM 2278 O O . ASP B 1 69 ? 26.685 -8.031 -45.928 1.00 9.57 69 ASP B O 1
ATOM 2283 N N . ALA B 1 70 ? 24.715 -9.103 -45.958 1.00 11.76 70 ALA B N 1
ATOM 2284 C CA . ALA B 1 70 ? 24.495 -8.974 -44.530 1.00 12.74 70 ALA B CA 1
ATOM 2285 C C . ALA B 1 70 ? 23.381 -9.924 -44.152 1.00 11.77 70 ALA B C 1
ATOM 2286 O O . ALA B 1 70 ? 22.615 -10.394 -45.005 1.00 12.11 70 ALA B O 1
ATOM 2288 N N . VAL B 1 71 ? 23.301 -10.215 -42.865 1.00 11.89 71 VAL B N 1
ATOM 2289 C CA . VAL B 1 71 ? 22.303 -11.137 -42.370 1.00 10.93 71 VAL B CA 1
ATOM 2290 C C . VAL B 1 71 ? 21.596 -10.549 -41.166 1.00 13.10 71 VAL B C 1
ATOM 2291 O O . VAL B 1 71 ? 22.229 -10.038 -40.244 1.00 9.79 71 VAL B O 1
ATOM 2295 N N . ILE B 1 72 ? 20.273 -10.615 -41.188 1.00 14.16 72 ILE B N 1
ATOM 2296 C CA . ILE B 1 72 ? 19.473 -10.196 -40.046 1.00 12.89 72 ILE B CA 1
ATOM 2297 C C . ILE B 1 72 ? 18.818 -11.386 -39.388 1.00 15.15 72 ILE B C 1
ATOM 2298 O O . ILE B 1 72 ? 18.131 -12.181 -40.049 1.00 13.35 72 ILE B O 1
ATOM 2303 N N . GLN B 1 73 ? 19.072 -11.536 -38.089 1.00 13.51 73 GLN B N 1
ATOM 2304 C CA . GLN B 1 73 ? 18.381 -12.543 -37.311 1.00 15.25 73 GLN B CA 1
ATOM 2305 C C . GLN B 1 73 ? 17.160 -11.933 -36.667 1.00 17.67 73 GLN B C 1
ATOM 2306 O O . GLN B 1 73 ? 17.277 -11.101 -35.766 1.00 16.33 73 GLN B O 1
ATOM 2312 N N . ALA B 1 74 ? 15.989 -12.362 -37.131 1.00 14.78 74 ALA B N 1
ATOM 2313 C CA . ALA B 1 74 ? 14.747 -11.700 -36.763 1.00 21.92 74 ALA B CA 1
ATOM 2314 C C . ALA B 1 74 ? 14.088 -12.455 -35.638 1.00 20.11 74 ALA B C 1
ATOM 2315 O O . ALA B 1 74 ? 13.028 -13.063 -35.816 1.00 23.15 74 ALA B O 1
ATOM 2317 N N . GLY B 1 75 ? 14.747 -12.443 -34.489 1.00 16.08 75 GLY B N 1
ATOM 2318 C CA . GLY B 1 75 ? 14.160 -12.964 -33.278 1.00 21.85 75 GLY B CA 1
ATOM 2319 C C . GLY B 1 75 ? 14.658 -12.161 -32.101 1.00 26.91 75 GLY B C 1
ATOM 2320 O O . GLY B 1 75 ? 15.834 -11.770 -32.045 1.00 25.77 75 GLY B O 1
ATOM 2321 N N . TYR B 1 76 ? 13.762 -11.974 -31.138 1.00 27.60 76 TYR B N 1
ATOM 2322 C CA . TYR B 1 76 ? 14.047 -11.197 -29.943 1.00 27.26 76 TYR B CA 1
ATOM 2323 C C . TYR B 1 76 ? 14.449 -12.012 -28.728 1.00 28.33 76 TYR B C 1
ATOM 2324 O O . TYR B 1 76 ? 13.631 -12.733 -28.147 1.00 23.66 76 TYR B O 1
ATOM 2333 N N . GLY B 1 77 ? 15.719 -11.882 -28.352 1.00 26.76 77 GLY B N 1
ATOM 2334 C CA . GLY B 1 77 ? 16.216 -12.510 -27.148 1.00 25.64 77 GLY B CA 1
ATOM 2335 C C . GLY B 1 77 ? 16.669 -13.915 -27.455 1.00 34.87 77 GLY B C 1
ATOM 2336 O O . GLY B 1 77 ? 16.841 -14.743 -26.545 1.00 33.82 77 GLY B O 1
ATOM 2337 N N . GLU B 1 78 ? 16.852 -14.197 -28.742 1.00 24.60 78 GLU B N 1
ATOM 2338 C CA . GLU B 1 78 ? 17.341 -15.513 -29.128 1.00 30.44 78 GLU B CA 1
ATOM 2339 C C . GLU B 1 78 ? 18.842 -15.574 -29.247 1.00 24.96 78 GLU B C 1
ATOM 2340 O O . GLU B 1 78 ? 19.513 -14.556 -29.432 1.00 25.53 78 GLU B O 1
ATOM 2346 N N . HIS B 1 79 ? 19.347 -16.796 -29.158 1.00 26.11 79 HIS B N 1
ATOM 2347 C CA . HIS B 1 79 ? 20.756 -17.074 -29.331 1.00 26.25 79 HIS B CA 1
ATOM 2348 C C . HIS B 1 79 ? 21.058 -17.166 -30.815 1.00 28.13 79 HIS B C 1
ATOM 2349 O O . HIS B 1 79 ? 20.138 -17.216 -31.637 1.00 22.11 79 HIS B O 1
ATOM 2356 N N . GLY B 1 80 ? 22.344 -17.184 -31.159 1.00 25.19 80 GLY B N 1
ATOM 2357 C CA . GLY B 1 80 ? 22.747 -17.573 -32.500 1.00 27.87 80 GLY B CA 1
ATOM 2358 C C . GLY B 1 80 ? 23.544 -16.555 -33.285 1.00 26.92 80 GLY B C 1
ATOM 2359 O O . GLY B 1 80 ? 24.329 -16.941 -34.156 1.00 23.47 80 GLY B O 1
ATOM 2360 N N . ARG B 1 81 ? 23.358 -15.269 -32.974 1.00 24.65 81 ARG B N 1
ATOM 2361 C CA . ARG B 1 81 ? 24.077 -14.196 -33.667 1.00 22.69 81 ARG B CA 1
ATOM 2362 C C . ARG B 1 81 ? 25.571 -14.509 -33.709 1.00 16.51 81 ARG B C 1
ATOM 2363 O O . ARG B 1 81 ? 26.214 -14.414 -34.751 1.00 15.86 81 ARG B O 1
ATOM 2371 N N . GLU B 1 82 ? 26.104 -14.907 -32.560 1.00 19.11 82 GLU B N 1
ATOM 2372 C CA . GLU B 1 82 ? 27.526 -15.168 -32.433 1.00 17.48 82 GLU B CA 1
ATOM 2373 C C . GLU B 1 82 ? 27.994 -16.314 -33.335 1.00 18.17 82 GLU B C 1
ATOM 2374 O O . GLU B 1 82 ? 29.108 -16.285 -33.851 1.00 16.22 82 GLU B O 1
ATOM 2380 N N . GLY B 1 83 ? 27.140 -17.312 -33.536 1.00 16.11 83 GLY B N 1
ATOM 2381 C CA . GLY B 1 83 ? 27.480 -18.404 -34.428 1.00 14.26 83 GLY B CA 1
ATOM 2382 C C . GLY B 1 83 ? 27.601 -17.937 -35.867 1.00 15.98 83 GLY B C 1
ATOM 2383 O O . GLY B 1 83 ? 28.600 -18.232 -36.537 1.00 13.36 83 GLY B O 1
ATOM 2384 N N . LEU B 1 84 ? 26.590 -17.203 -36.336 1.00 13.17 84 LEU B N 1
ATOM 2385 C CA . LEU B 1 84 ? 26.597 -16.625 -37.687 1.00 15.82 84 LEU B CA 1
ATOM 2386 C C . LEU B 1 84 ? 27.812 -15.722 -37.859 1.00 11.75 84 LEU B C 1
ATOM 2387 O O . LEU B 1 84 ? 28.484 -15.766 -38.890 1.00 13.34 84 LEU B O 1
ATOM 2392 N N . GLN B 1 85 ? 28.085 -14.901 -36.849 1.00 12.83 85 GLN B N 1
ATOM 2393 C CA . GLN B 1 85 ? 29.232 -13.988 -36.901 1.00 14.17 85 GLN B CA 1
ATOM 2394 C C . GLN B 1 85 ? 30.550 -14.736 -37.125 1.00 11.15 85 GLN B C 1
ATOM 2395 O O . GLN B 1 85 ? 31.443 -14.240 -37.811 1.00 12.89 85 GLN B O 1
ATOM 2401 N N . GLU B 1 86 ? 30.671 -15.931 -36.559 1.00 12.47 86 GLU B N 1
ATOM 2402 C CA . GLU B 1 86 ? 31.850 -16.761 -36.811 1.00 13.08 86 GLU B CA 1
ATOM 2403 C C . GLU B 1 86 ? 31.837 -17.362 -38.205 1.00 14.13 86 GLU B C 1
ATOM 2404 O O . GLU B 1 86 ? 32.868 -17.412 -38.876 1.00 14.83 86 GLU B O 1
ATOM 2410 N N . LEU B 1 87 ? 30.675 -17.870 -38.610 1.00 11.56 87 LEU B N 1
ATOM 2411 C CA . LEU B 1 87 ? 30.543 -18.566 -39.889 1.00 12.52 87 LEU B CA 1
ATOM 2412 C C . LEU B 1 87 ? 30.666 -17.605 -41.063 1.00 14.67 87 LEU B C 1
ATOM 2413 O O . LEU B 1 87 ? 31.161 -17.967 -42.128 1.00 15.92 87 LEU B O 1
ATOM 2418 N N . LEU B 1 88 ? 30.211 -16.376 -40.875 1.00 12.83 88 LEU B N 1
ATOM 2419 C CA . LEU B 1 88 ? 30.090 -15.456 -41.998 1.00 13.25 88 LEU B CA 1
ATOM 2420 C C . LEU B 1 88 ? 31.170 -14.397 -42.039 1.00 15.18 88 LEU B C 1
ATOM 2421 O O . LEU B 1 88 ? 31.788 -14.065 -41.022 1.00 16.21 88 LEU B O 1
ATOM 2426 N N . ASN B 1 89 ? 31.406 -13.884 -43.238 1.00 12.44 89 ASN B N 1
ATOM 2427 C CA . ASN B 1 89 ? 32.276 -12.738 -43.409 1.00 13.17 89 ASN B CA 1
ATOM 2428 C C . ASN B 1 89 ? 31.452 -11.555 -43.895 1.00 12.80 89 ASN B C 1
ATOM 2429 O O . ASN B 1 89 ? 31.927 -10.743 -44.680 1.00 15.14 89 ASN B O 1
ATOM 2434 N N . VAL B 1 90 ? 30.196 -11.500 -43.449 1.00 11.43 90 VAL B N 1
ATOM 2435 C CA . VAL B 1 90 ? 29.321 -10.350 -43.673 1.00 10.05 90 VAL B CA 1
ATOM 2436 C C . VAL B 1 90 ? 28.760 -9.888 -42.315 1.00 11.10 90 VAL B C 1
ATOM 2437 O O . VAL B 1 90 ? 28.789 -10.643 -41.344 1.00 10.42 90 VAL B O 1
ATOM 2441 N N . PRO B 1 91 ? 28.300 -8.628 -42.225 1.00 13.81 91 PRO B N 1
ATOM 2442 C CA . PRO B 1 91 ? 27.729 -8.206 -40.942 1.00 11.91 91 PRO B CA 1
ATOM 2443 C C . PRO B 1 91 ? 26.463 -8.990 -40.588 1.00 12.34 91 PRO B C 1
ATOM 2444 O O . PRO B 1 91 ? 25.670 -9.366 -41.462 1.00 9.43 91 PRO B O 1
ATOM 2448 N N . VAL B 1 92 ? 26.295 -9.278 -39.306 1.00 11.70 92 VAL B N 1
ATOM 2449 C CA . VAL B 1 92 ? 25.083 -9.936 -38.860 1.00 9.65 92 VAL B CA 1
ATOM 2450 C C . VAL B 1 92 ? 24.470 -9.005 -37.833 1.00 13.40 92 VAL B C 1
ATOM 2451 O O . VAL B 1 92 ? 25.159 -8.561 -36.912 1.00 13.76 92 VAL B O 1
ATOM 2455 N N . VAL B 1 93 ? 23.194 -8.674 -37.984 1.00 12.16 93 VAL B N 1
ATOM 2456 C CA . VAL B 1 93 ? 22.561 -7.872 -36.952 1.00 11.09 93 VAL B CA 1
ATOM 2457 C C . VAL B 1 93 ? 21.277 -8.487 -36.420 1.00 16.18 93 VAL B C 1
ATOM 2458 O O . VAL B 1 93 ? 20.396 -8.916 -37.173 1.00 13.33 93 VAL B O 1
ATOM 2462 N N . ASP B 1 94 ? 21.224 -8.605 -35.100 1.00 13.45 94 ASP B N 1
ATOM 2463 C CA . ASP B 1 94 ? 20.045 -9.159 -34.471 1.00 12.92 94 ASP B CA 1
ATOM 2464 C C . ASP B 1 94 ? 19.094 -8.021 -34.137 1.00 12.81 94 ASP B C 1
ATOM 2465 O O . ASP B 1 94 ? 19.532 -6.946 -33.724 1.00 11.35 94 ASP B O 1
ATOM 2470 N N . ILE B 1 95 ? 17.799 -8.256 -34.324 1.00 12.97 95 ILE B N 1
ATOM 2471 C CA . ILE B 1 95 ? 16.801 -7.197 -34.147 1.00 12.74 95 ILE B CA 1
ATOM 2472 C C . ILE B 1 95 ? 16.701 -6.701 -32.704 1.00 13.27 95 ILE B C 1
ATOM 2473 O O . ILE B 1 95 ? 16.305 -5.556 -32.443 1.00 14.47 95 ILE B O 1
ATOM 2478 N N . THR B 1 96 ? 17.087 -7.565 -31.774 1.00 13.61 96 THR B N 1
ATOM 2479 C CA . THR B 1 96 ? 17.112 -7.229 -30.355 1.00 17.99 96 THR B CA 1
ATOM 2480 C C . THR B 1 96 ? 18.076 -6.091 -30.122 1.00 13.04 96 THR B C 1
ATOM 2481 O O . THR B 1 96 ? 17.716 -5.028 -29.610 1.00 12.19 96 THR B O 1
ATOM 2485 N N . GLU B 1 97 ? 19.313 -6.303 -30.541 1.00 11.63 97 GLU B N 1
ATOM 2486 C CA . GLU B 1 97 ? 20.334 -5.277 -30.382 1.00 12.71 97 GLU B CA 1
ATOM 2487 C C . GLU B 1 97 ? 20.057 -4.100 -31.300 1.00 10.31 97 GLU B C 1
ATOM 2488 O O . GLU B 1 97 ? 20.316 -2.957 -30.935 1.00 10.21 97 GLU B O 1
ATOM 2494 N N . ALA B 1 98 ? 19.498 -4.376 -32.476 1.00 9.76 98 ALA B N 1
ATOM 2495 C CA . ALA B 1 98 ? 19.129 -3.287 -33.371 1.00 10.94 98 ALA B CA 1
ATOM 2496 C C . ALA B 1 98 ? 18.136 -2.357 -32.697 1.00 10.53 98 ALA B C 1
ATOM 2497 O O . ALA B 1 98 ? 18.346 -1.153 -32.651 1.00 8.87 98 ALA B O 1
ATOM 2499 N N . ALA B 1 99 ? 17.072 -2.915 -32.127 1.00 11.39 99 ALA B N 1
ATOM 2500 C CA . ALA B 1 99 ? 16.060 -2.067 -31.502 1.00 9.37 99 ALA B CA 1
ATOM 2501 C C . ALA B 1 99 ? 16.625 -1.256 -30.325 1.00 9.26 99 ALA B C 1
ATOM 2502 O O . ALA B 1 99 ? 16.457 -0.030 -30.269 1.00 7.24 99 ALA B O 1
ATOM 2504 N N . ALA B 1 100 ? 17.327 -1.923 -29.412 1.00 7.44 100 ALA B N 1
ATOM 2505 C CA . ALA B 1 100 ? 17.841 -1.242 -28.219 1.00 9.14 100 ALA B CA 1
ATOM 2506 C C . ALA B 1 100 ? 18.826 -0.145 -28.583 1.00 8.65 100 ALA B C 1
ATOM 2507 O O . ALA B 1 100 ? 18.746 0.986 -28.071 1.00 7.10 100 ALA B O 1
ATOM 2509 N N . SER B 1 101 ? 19.735 -0.470 -29.499 1.00 10.41 101 SER B N 1
ATOM 2510 C CA . SER B 1 101 ? 20.774 0.474 -29.898 1.00 9.32 101 SER B CA 1
ATOM 2511 C C . SER B 1 101 ? 20.215 1.754 -30.537 1.00 10.03 101 SER B C 1
ATOM 2512 O O . SER B 1 101 ? 20.643 2.870 -30.203 1.00 6.86 101 SER B O 1
ATOM 2515 N N . THR B 1 102 ? 19.258 1.618 -31.452 1.00 9.16 102 THR B N 1
ATOM 2516 C CA . THR B 1 102 ? 18.714 2.843 -32.051 1.00 12.19 102 THR B CA 1
ATOM 2517 C C . THR B 1 102 ? 17.815 3.611 -31.064 1.00 8.93 102 THR B C 1
ATOM 2518 O O . THR B 1 102 ? 17.818 4.846 -31.061 1.00 8.49 102 THR B O 1
ATOM 2522 N N . ALA B 1 103 ? 17.105 2.880 -30.204 1.00 8.81 103 ALA B N 1
ATOM 2523 C CA . ALA B 1 103 ? 16.301 3.492 -29.141 1.00 8.29 103 ALA B CA 1
ATOM 2524 C C . ALA B 1 103 ? 17.126 4.378 -28.222 1.00 8.66 103 ALA B C 1
ATOM 2525 O O . ALA B 1 103 ? 16.634 5.397 -27.732 1.00 9.69 103 ALA B O 1
ATOM 2527 N N . MET B 1 104 ? 18.375 3.981 -27.978 1.00 9.52 104 MET B N 1
ATOM 2528 C CA . MET B 1 104 ? 19.256 4.734 -27.087 1.00 9.54 104 MET B CA 1
ATOM 2529 C C . MET B 1 104 ? 19.633 6.091 -27.662 1.00 11.08 104 MET B C 1
ATOM 2530 O O . MET B 1 104 ? 20.012 6.982 -26.925 1.00 10.72 104 MET B O 1
ATOM 2535 N N . PHE B 1 105 ? 19.536 6.248 -28.978 1.00 9.39 105 PHE B N 1
ATOM 2536 C CA . PHE B 1 105 ? 19.734 7.569 -29.569 1.00 10.80 105 PHE B CA 1
ATOM 2537 C C . PHE B 1 105 ? 18.547 8.503 -29.351 1.00 11.16 105 PHE B C 1
ATOM 2538 O O . PHE B 1 105 ? 18.630 9.704 -29.644 1.00 10.53 105 PHE B O 1
ATOM 2546 N N . LEU B 1 106 ? 17.441 7.956 -28.855 1.00 7.25 106 LEU B N 1
ATOM 2547 C CA . LEU B 1 106 ? 16.184 8.707 -28.846 1.00 10.86 106 LEU B CA 1
ATOM 2548 C C . LEU B 1 106 ? 15.701 9.130 -27.467 1.00 10.75 106 LEU B C 1
ATOM 2549 O O . LEU B 1 106 ? 14.810 9.964 -27.339 1.00 11.58 106 LEU B O 1
ATOM 2554 N N . GLY B 1 107 ? 16.260 8.546 -26.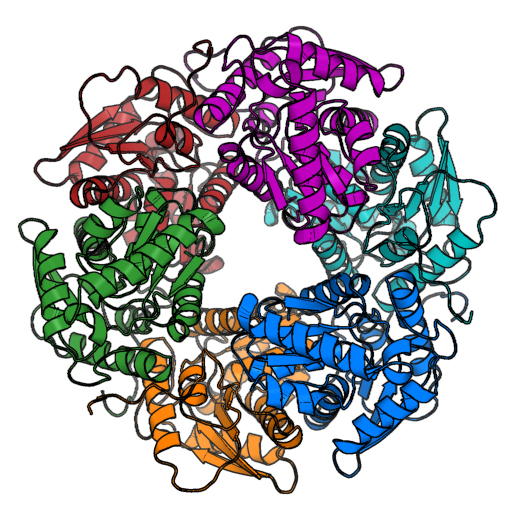419 1.00 9.34 107 GLY B N 1
ATOM 2555 C CA . GLY B 1 107 ? 15.753 8.846 -25.095 1.00 12.08 107 GLY B CA 1
ATOM 2556 C C . GLY B 1 107 ? 16.716 8.444 -24.009 1.00 11.79 107 GLY B C 1
ATOM 2557 O O . GLY B 1 107 ? 17.726 7.793 -24.279 1.00 9.49 107 GLY B O 1
ATOM 2558 N N . HIS B 1 108 ? 16.419 8.846 -22.781 1.00 11.78 108 HIS B N 1
ATOM 2559 C CA . HIS B 1 108 ? 17.349 8.584 -21.700 1.00 13.09 108 HIS B CA 1
ATOM 2560 C C . HIS B 1 108 ? 17.312 7.110 -21.315 1.00 14.77 108 HIS B C 1
ATOM 2561 O O . HIS B 1 108 ? 18.323 6.539 -20.897 1.00 17.15 108 HIS B O 1
ATOM 2568 N N . ALA B 1 109 ? 16.148 6.490 -21.504 1.00 14.05 109 ALA B N 1
ATOM 2569 C CA . ALA B 1 109 ? 15.941 5.086 -21.170 1.00 12.39 109 ALA B CA 1
ATOM 2570 C C . ALA B 1 109 ? 14.895 4.508 -22.105 1.00 11.31 109 ALA B C 1
ATOM 2571 O O . ALA B 1 109 ? 13.988 5.225 -22.555 1.00 12.88 109 ALA B O 1
ATOM 2573 N N . TYR B 1 110 ? 15.032 3.220 -22.412 1.00 8.06 110 TYR B N 1
ATOM 2574 C CA . TYR B 1 110 ? 14.078 2.513 -23.270 1.00 11.48 110 TYR B CA 1
ATOM 2575 C C . TYR B 1 110 ? 13.491 1.314 -22.541 1.00 9.15 110 TYR B C 1
ATOM 2576 O O . TYR B 1 110 ? 14.101 0.798 -21.605 1.00 10.85 110 TYR B O 1
ATOM 2585 N N . SER B 1 111 ? 12.299 0.886 -22.939 1.00 9.25 111 SER B N 1
ATOM 2586 C CA . SER B 1 111 ? 11.775 -0.385 -22.439 1.00 10.68 111 SER B CA 1
ATOM 2587 C C . SER B 1 111 ? 11.433 -1.286 -23.606 1.00 12.23 111 SER B C 1
ATOM 2588 O O . SER B 1 111 ? 11.051 -0.824 -24.685 1.00 13.49 111 SER B O 1
ATOM 2591 N N . VAL B 1 112 ? 11.580 -2.581 -23.378 1.00 10.22 112 VAL B N 1
ATOM 2592 C CA . VAL B 1 112 ? 11.215 -3.566 -24.369 1.00 12.93 112 VAL B CA 1
ATOM 2593 C C . VAL B 1 112 ? 9.892 -4.162 -23.962 1.00 11.07 112 VAL B C 1
ATOM 2594 O O . VAL B 1 112 ? 9.692 -4.473 -22.796 1.00 11.45 112 VAL B O 1
ATOM 2598 N N . VAL B 1 113 ? 8.963 -4.261 -24.899 1.00 10.37 113 VAL B N 1
ATOM 2599 C CA . VAL B 1 113 ? 7.728 -4.963 -24.599 1.00 14.13 113 VAL B CA 1
ATOM 2600 C C . VAL B 1 113 ? 7.696 -6.253 -25.403 1.00 14.73 113 VAL B C 1
ATOM 2601 O O . VAL B 1 113 ? 7.703 -6.228 -26.632 1.00 15.71 113 VAL B O 1
ATOM 2605 N N . THR B 1 114 ? 7.679 -7.380 -24.704 1.00 13.19 114 THR B N 1
ATOM 2606 C CA . THR B 1 114 ? 7.699 -8.664 -25.376 1.00 15.26 114 THR B CA 1
ATOM 2607 C C . THR B 1 114 ? 6.367 -9.344 -25.158 1.00 16.13 114 THR B C 1
ATOM 2608 O O . THR B 1 114 ? 5.394 -8.723 -24.711 1.00 17.05 114 THR B O 1
ATOM 2612 N N . THR B 1 115 ? 6.342 -10.622 -25.491 1.00 14.70 115 THR B N 1
ATOM 2613 C CA . THR B 1 115 ? 5.149 -11.447 -25.439 1.00 18.51 115 THR B CA 1
ATOM 2614 C C . THR B 1 115 ? 4.979 -12.117 -24.079 1.00 17.11 115 THR B C 1
ATOM 2615 O O . THR B 1 115 ? 4.215 -11.661 -23.224 1.00 13.60 115 THR B O 1
ATOM 2619 N N . LEU B 1 116 ? 5.683 -13.232 -23.905 1.00 14.07 116 LEU B N 1
ATOM 2620 C CA . LEU B 1 116 ? 5.556 -14.043 -22.694 1.00 18.56 116 LEU B CA 1
ATOM 2621 C C . LEU B 1 116 ? 6.550 -13.632 -21.613 1.00 17.49 116 LEU B C 1
ATOM 2622 O O . LEU B 1 116 ? 7.695 -13.263 -21.911 1.00 15.26 116 LEU B O 1
ATOM 2627 N N . ASP B 1 117 ? 6.121 -13.738 -20.361 1.00 13.35 117 ASP B N 1
ATOM 2628 C CA . ASP B 1 117 ? 6.969 -13.395 -19.233 1.00 15.33 117 ASP B CA 1
ATOM 2629 C C . ASP B 1 117 ? 8.237 -14.261 -19.176 1.00 15.56 117 ASP B C 1
ATOM 2630 O O . ASP B 1 117 ? 9.306 -13.797 -18.761 1.00 11.51 117 ASP B O 1
ATOM 2635 N N . ARG B 1 118 ? 8.122 -15.515 -19.610 1.00 12.44 118 ARG B N 1
ATOM 2636 C CA . ARG B 1 118 ? 9.256 -16.426 -19.519 1.00 12.84 118 ARG B CA 1
ATOM 2637 C C . ARG B 1 118 ? 10.381 -16.060 -20.470 1.00 10.46 118 ARG B C 1
ATOM 2638 O O . ARG B 1 118 ? 11.505 -16.528 -20.302 1.00 11.65 118 ARG B O 1
ATOM 2646 N N . THR B 1 119 ? 10.091 -15.218 -21.458 1.00 10.55 119 THR B N 1
ATOM 2647 C CA . THR B 1 119 ? 11.142 -14.754 -22.366 1.00 13.08 119 THR B CA 1
ATOM 2648 C C . THR B 1 119 ? 11.838 -13.488 -21.851 1.00 11.15 119 THR B C 1
ATOM 2649 O O . THR B 1 119 ? 12.885 -13.097 -22.372 1.00 13.37 119 THR B O 1
ATOM 2653 N N . VAL B 1 120 ? 11.258 -12.847 -20.839 1.00 10.31 120 VAL B N 1
ATOM 2654 C CA . VAL B 1 120 ? 11.809 -11.598 -20.287 1.00 9.07 120 VAL B CA 1
ATOM 2655 C C . VAL B 1 120 ? 13.267 -11.754 -19.805 1.00 12.77 120 VAL B C 1
ATOM 2656 O O . VAL B 1 120 ? 14.133 -10.946 -20.174 1.00 11.27 120 VAL B O 1
ATOM 2660 N N . PRO B 1 121 ? 13.554 -12.798 -18.992 1.00 10.58 121 PRO B N 1
ATOM 2661 C CA . PRO B 1 121 ? 14.956 -12.956 -18.588 1.00 14.30 121 PRO B CA 1
ATOM 2662 C C . PRO B 1 121 ? 15.904 -13.287 -19.754 1.00 12.49 121 PRO B C 1
ATOM 2663 O O . PRO B 1 121 ? 17.078 -12.903 -19.680 1.00 10.03 121 PRO B O 1
ATOM 2667 N N . LEU B 1 122 ? 15.410 -13.958 -20.797 1.00 10.22 122 LEU B N 1
ATOM 2668 C CA . LEU B 1 122 ? 16.216 -14.229 -21.990 1.00 14.18 122 LEU B CA 1
ATOM 2669 C C . LEU B 1 122 ? 16.612 -12.941 -22.695 1.00 15.01 122 LEU B C 1
ATOM 2670 O O . LEU B 1 122 ? 17.764 -12.781 -23.122 1.00 14.61 122 LEU B O 1
ATOM 2675 N N . ILE B 1 123 ? 15.642 -12.048 -22.851 1.00 11.63 123 ILE B N 1
ATOM 2676 C CA . ILE B 1 123 ? 15.894 -10.727 -23.426 1.00 11.46 123 ILE B CA 1
ATOM 2677 C C . ILE B 1 123 ? 16.835 -9.905 -22.553 1.00 10.91 123 ILE B C 1
ATOM 2678 O O . ILE B 1 123 ? 17.777 -9.290 -23.059 1.00 8.12 123 ILE B O 1
ATOM 2683 N N . GLU B 1 124 ? 16.575 -9.902 -21.245 1.00 8.19 124 GLU B N 1
ATOM 2684 C CA . GLU B 1 124 ? 17.449 -9.219 -20.286 1.00 10.92 124 GLU B CA 1
ATOM 2685 C C . GLU B 1 124 ? 18.904 -9.695 -20.413 1.00 13.88 124 GLU B C 1
ATOM 2686 O O . GLU B 1 124 ? 19.827 -8.871 -20.475 1.00 9.32 124 GLU B O 1
ATOM 2692 N N . ASP B 1 125 ? 19.092 -11.018 -20.476 1.00 13.75 125 ASP B N 1
ATOM 2693 C CA . ASP B 1 125 ? 20.423 -11.601 -20.601 1.00 17.19 125 ASP B CA 1
ATOM 2694 C C . ASP B 1 125 ? 21.094 -11.203 -21.913 1.00 15.86 125 ASP B C 1
ATOM 2695 O O . ASP B 1 125 ? 22.272 -10.861 -21.924 1.00 16.28 125 ASP B O 1
ATOM 2700 N N . ARG B 1 126 ? 20.344 -11.231 -23.015 1.00 14.85 126 ARG B N 1
ATOM 2701 C CA . ARG B 1 126 ? 20.907 -10.847 -24.305 1.00 16.10 126 ARG B CA 1
ATOM 2702 C C . ARG B 1 126 ? 21.356 -9.389 -24.330 1.00 13.01 126 ARG B C 1
ATOM 2703 O O . ARG B 1 126 ? 22.422 -9.065 -24.854 1.00 13.31 126 ARG B O 1
ATOM 2711 N N . LEU B 1 127 ? 20.543 -8.515 -23.750 1.00 11.06 127 LEU B N 1
ATOM 2712 C CA . LEU B 1 127 ? 20.859 -7.097 -23.707 1.00 6.95 127 LEU B CA 1
ATOM 2713 C C . LEU B 1 127 ? 22.091 -6.860 -22.842 1.00 12.18 127 LEU B C 1
ATOM 2714 O O . LEU B 1 127 ? 22.937 -6.016 -23.159 1.00 9.86 127 LEU B O 1
ATOM 2719 N N . LYS B 1 128 ? 22.191 -7.611 -21.747 1.00 11.69 128 LYS B N 1
ATOM 2720 C CA . LYS B 1 128 ? 23.355 -7.520 -20.872 1.00 13.12 128 LYS B CA 1
ATOM 2721 C C . LYS B 1 128 ? 24.650 -7.985 -21.547 1.00 13.99 128 LYS B C 1
ATOM 2722 O O . LYS B 1 128 ? 25.682 -7.327 -21.447 1.00 12.46 128 LYS B O 1
ATOM 2728 N N . LEU B 1 129 ? 24.588 -9.116 -22.240 1.00 13.10 129 LEU B N 1
ATOM 2729 C CA . LEU B 1 129 ? 25.752 -9.635 -22.931 1.00 15.05 129 LEU B CA 1
ATOM 2730 C C . LEU B 1 129 ? 26.159 -8.635 -24.012 1.00 16.18 129 LEU B C 1
ATOM 2731 O O . LEU B 1 129 ? 27.346 -8.407 -24.255 1.00 20.25 129 LEU B O 1
ATOM 2736 N N . ALA B 1 130 ? 25.162 -8.004 -24.628 1.00 13.71 130 ALA B N 1
ATOM 2737 C CA . ALA B 1 130 ? 25.408 -7.030 -25.692 1.00 11.71 130 ALA B CA 1
ATOM 2738 C C . ALA B 1 130 ? 25.866 -5.681 -25.147 1.00 11.36 130 ALA B C 1
ATOM 2739 O O . ALA B 1 130 ? 26.249 -4.806 -25.912 1.00 15.39 130 ALA B O 1
ATOM 2741 N N . GLY B 1 131 ? 25.797 -5.500 -23.832 1.00 14.26 131 GLY B N 1
ATOM 2742 C CA . GLY B 1 131 ? 26.191 -4.242 -23.237 1.00 12.92 131 GLY B CA 1
ATOM 2743 C C . GLY B 1 131 ? 25.259 -3.119 -23.647 1.00 10.78 131 GLY B C 1
ATOM 2744 O O . GLY B 1 131 ? 25.687 -1.984 -23.825 1.00 9.30 131 GLY B O 1
ATOM 2745 N N . LEU B 1 132 ? 23.987 -3.451 -23.818 1.00 10.89 132 LEU B N 1
ATOM 2746 C CA . LEU B 1 132 ? 22.958 -2.473 -24.170 1.00 11.70 132 LEU B CA 1
ATOM 2747 C C . LEU B 1 132 ? 21.927 -2.363 -23.071 1.00 9.91 132 LEU B C 1
ATOM 2748 O O . LEU B 1 132 ? 20.921 -1.682 -23.239 1.00 12.71 132 LEU B O 1
ATOM 2753 N N . TYR B 1 133 ? 22.167 -3.025 -21.947 1.00 7.92 133 TYR B N 1
ATOM 2754 C CA . TYR B 1 133 ? 21.162 -3.076 -20.896 1.00 9.77 133 TYR B CA 1
ATOM 2755 C C . TYR B 1 133 ? 21.164 -1.885 -19.948 1.00 10.77 133 TYR B C 1
ATOM 2756 O O . TYR B 1 133 ? 20.143 -1.558 -19.350 1.00 9.94 133 TYR B O 1
ATOM 2765 N N . GLN B 1 134 ? 22.292 -1.202 -19.840 1.00 9.72 134 GLN B N 1
ATOM 2766 C CA . GLN B 1 134 ? 22.396 -0.084 -18.907 1.00 12.59 134 GLN B CA 1
ATOM 2767 C C . GLN B 1 134 ? 21.315 1.001 -19.071 1.00 15.54 134 GLN B C 1
ATOM 2768 O O . GLN B 1 134 ? 20.819 1.549 -18.079 1.00 12.74 134 GLN B O 1
ATOM 2774 N N . ARG B 1 135 ? 20.934 1.306 -20.307 1.00 9.64 135 ARG B N 1
ATOM 2775 C CA . ARG B 1 135 ? 19.905 2.323 -20.511 1.00 11.47 135 ARG B CA 1
ATOM 2776 C C . ARG B 1 135 ? 18.510 1.722 -20.673 1.00 10.36 135 ARG B C 1
ATOM 2777 O O . ARG B 1 135 ? 17.564 2.415 -21.041 1.00 14.32 135 ARG B O 1
ATOM 2785 N N . CYS B 1 136 ? 18.380 0.435 -20.386 1.00 7.70 136 CYS B N 1
ATOM 2786 C CA . CYS B 1 136 ? 17.077 -0.226 -20.411 1.00 11.55 136 CYS B CA 1
ATOM 2787 C C . CYS B 1 136 ? 16.304 -0.020 -19.108 1.00 14.15 136 CYS B C 1
ATOM 2788 O O . CYS B 1 136 ? 16.762 -0.427 -18.041 1.00 13.55 136 CYS B O 1
ATOM 2791 N N . ALA B 1 137 ? 15.147 0.631 -19.188 1.00 8.91 137 ALA B N 1
ATOM 2792 C CA . ALA B 1 137 ? 14.340 0.835 -17.993 1.00 12.66 137 ALA B CA 1
ATOM 2793 C C . ALA B 1 137 ? 13.671 -0.451 -17.529 1.00 12.85 137 ALA B C 1
ATOM 2794 O O . ALA B 1 137 ? 13.502 -0.663 -16.328 1.00 14.25 137 ALA B O 1
ATOM 2796 N N . SER B 1 138 ? 13.286 -1.302 -18.484 1.00 10.70 138 SER B N 1
ATOM 2797 C CA . SER B 1 138 ? 12.628 -2.566 -18.166 1.00 11.49 138 SER B CA 1
ATOM 2798 C C . SER B 1 138 ? 12.391 -3.391 -19.414 1.00 12.08 138 SER B C 1
ATOM 2799 O O . SER B 1 138 ? 12.340 -2.868 -20.523 1.00 7.96 138 SER B O 1
ATOM 2802 N N . VAL B 1 139 ? 12.224 -4.692 -19.215 1.00 10.05 139 VAL B N 1
ATOM 2803 C CA . VAL B 1 139 ? 11.710 -5.550 -20.255 1.00 9.98 139 VAL B CA 1
ATOM 2804 C C . VAL B 1 139 ? 10.399 -6.067 -19.730 1.00 13.10 139 VAL B C 1
ATOM 2805 O O . VAL B 1 139 ? 10.361 -6.672 -18.662 1.00 9.78 139 VAL B O 1
ATOM 2809 N N . ARG B 1 140 ? 9.320 -5.804 -20.461 1.00 11.05 140 ARG B N 1
ATOM 2810 C CA . ARG B 1 140 ? 7.996 -6.172 -19.989 1.00 12.76 140 ARG B CA 1
ATOM 2811 C C . ARG B 1 140 ? 7.301 -7.123 -20.939 1.00 12.61 140 ARG B C 1
ATOM 2812 O O . ARG B 1 140 ? 7.443 -7.023 -22.157 1.00 11.83 140 ARG B O 1
ATOM 2820 N N . ALA B 1 141 ? 6.533 -8.039 -20.364 1.00 10.01 141 ALA B N 1
ATOM 2821 C CA . ALA B 1 141 ? 5.789 -8.996 -21.156 1.00 14.51 141 ALA B CA 1
ATOM 2822 C C . ALA B 1 141 ? 4.326 -8.564 -21.241 1.00 15.11 141 ALA B C 1
ATOM 2823 O O . ALA B 1 141 ? 3.708 -8.269 -20.224 1.00 14.01 141 ALA B O 1
ATOM 2825 N N . SER B 1 142 ? 3.780 -8.567 -22.451 1.00 14.57 142 SER B N 1
ATOM 2826 C CA . SER B 1 142 ? 2.380 -8.220 -22.666 1.00 15.76 142 SER B CA 1
ATOM 2827 C C . SER B 1 142 ? 1.503 -9.323 -22.104 1.00 17.43 142 SER B C 1
ATOM 2828 O O . SER B 1 142 ? 0.342 -9.095 -21.780 1.00 16.79 142 SER B O 1
ATOM 2831 N N . GLY B 1 143 ? 2.043 -10.539 -22.070 1.00 18.25 143 GLY B N 1
ATOM 2832 C CA . GLY B 1 143 ? 1.320 -11.681 -21.540 1.00 19.04 143 GLY B CA 1
ATOM 2833 C C . GLY B 1 143 ? 0.598 -12.472 -22.616 1.00 22.82 143 GLY B C 1
ATOM 2834 O O . GLY B 1 143 ? -0.157 -13.397 -22.310 1.00 25.66 143 GLY B O 1
ATOM 2835 N N . MET B 1 144 ? 0.833 -12.115 -23.877 1.00 22.33 144 MET B N 1
ATOM 2836 C CA . MET B 1 144 ? 0.223 -12.834 -24.990 1.00 28.22 144 MET B CA 1
ATOM 2837 C C . MET B 1 144 ? 1.291 -13.532 -25.832 1.00 27.73 144 MET B C 1
ATOM 2838 O O . MET B 1 144 ? 2.287 -12.912 -26.197 1.00 27.58 144 MET B O 1
ATOM 2843 N N . ALA B 1 145 ? 1.081 -14.806 -26.158 1.00 31.08 145 ALA B N 1
ATOM 2844 C CA . ALA B 1 145 ? 2.032 -15.547 -26.994 1.00 28.09 145 ALA B CA 1
ATOM 2845 C C . ALA B 1 145 ? 2.125 -14.983 -28.419 1.00 29.91 145 ALA B C 1
ATOM 2846 O O . ALA B 1 145 ? 1.173 -14.367 -28.911 1.00 28.75 145 ALA B O 1
ATOM 2848 N N . VAL B 1 146 ? 3.258 -15.231 -29.078 1.00 24.36 146 VAL B N 1
ATOM 2849 C CA . VAL B 1 146 ? 3.513 -14.746 -30.438 1.00 29.58 146 VAL B CA 1
ATOM 2850 C C . VAL B 1 146 ? 2.365 -15.016 -31.396 1.00 31.90 146 VAL B C 1
ATOM 2851 O O . VAL B 1 146 ? 1.967 -14.132 -32.148 1.00 29.93 146 VAL B O 1
ATOM 2855 N N . LEU B 1 147 ? 1.838 -16.235 -31.367 1.00 26.64 147 LEU B N 1
ATOM 2856 C CA . LEU B 1 147 ? 0.825 -16.641 -32.334 1.00 34.88 147 LEU B CA 1
ATOM 2857 C C . LEU B 1 147 ? -0.511 -15.946 -32.066 1.00 36.25 147 LEU B C 1
ATOM 2858 O O . LEU B 1 147 ? -1.343 -15.799 -32.964 1.00 39.70 147 LEU B O 1
ATOM 2863 N N . GLU B 1 148 ? -0.684 -15.477 -30.836 1.00 32.62 148 GLU B N 1
ATOM 2864 C CA . GLU B 1 148 ? -1.893 -14.762 -30.433 1.00 35.83 148 GLU B CA 1
ATOM 2865 C C . GLU B 1 148 ? -1.941 -13.374 -31.080 1.00 35.04 148 GLU B C 1
ATOM 2866 O O . GLU B 1 148 ? -2.986 -12.726 -31.118 1.00 34.91 148 GLU B O 1
ATOM 2872 N N . LEU B 1 149 ? -0.798 -12.923 -31.585 1.00 32.58 149 LEU B N 1
ATOM 2873 C CA . LEU B 1 149 ? -0.694 -11.602 -32.189 1.00 34.63 149 LEU B CA 1
ATOM 2874 C C . LEU B 1 149 ? -1.578 -11.552 -33.428 1.00 34.13 149 LEU B C 1
ATOM 2875 O O . LEU B 1 149 ? -2.139 -10.504 -33.765 1.00 32.04 149 LEU B O 1
ATOM 2880 N N . GLU B 1 150 ? -1.645 -12.678 -34.134 1.00 31.23 150 GLU B N 1
ATOM 2881 C CA . GLU B 1 150 ? -2.484 -12.796 -35.322 1.00 35.27 150 GLU B CA 1
ATOM 2882 C C . GLU B 1 150 ? -3.896 -13.341 -35.087 1.00 36.25 150 GLU B C 1
ATOM 2883 O O . GLU B 1 150 ? -4.805 -13.071 -35.875 1.00 34.02 150 GLU B O 1
ATOM 2889 N N . GLU B 1 151 ? -4.100 -14.016 -33.961 1.00 36.29 151 GLU B N 1
ATOM 2890 C CA . GLU B 1 151 ? -5.362 -14.693 -33.686 1.00 33.72 151 GLU B CA 1
ATOM 2891 C C . GLU B 1 151 ? -6.317 -13.739 -32.976 1.00 37.09 151 GLU B C 1
ATOM 2892 O O . GLU B 1 151 ? -7.526 -13.758 -33.205 1.00 35.54 151 GLU B O 1
ATOM 2898 N N . ASP B 1 152 ? -5.757 -12.909 -32.103 1.00 33.80 152 ASP B N 1
ATOM 2899 C CA . ASP B 1 152 ? -6.541 -11.977 -31.300 1.00 31.17 152 ASP B CA 1
ATOM 2900 C C . ASP B 1 152 ? -5.767 -10.663 -31.224 1.00 30.78 152 ASP B C 1
ATOM 2901 O O . ASP B 1 152 ? -5.279 -10.288 -30.156 1.00 31.11 152 ASP B O 1
ATOM 2906 N N . PRO B 1 153 ? -5.670 -9.949 -32.361 1.00 27.79 153 PRO B N 1
ATOM 2907 C CA . PRO B 1 153 ? -4.804 -8.767 -32.475 1.00 25.74 153 PRO B CA 1
ATOM 2908 C C . PRO B 1 153 ? -5.299 -7.532 -31.731 1.00 22.59 153 PRO B C 1
ATOM 2909 O O . PRO B 1 153 ? -4.490 -6.671 -31.402 1.00 19.18 153 PRO B O 1
ATOM 2913 N N . VAL B 1 154 ? -6.602 -7.405 -31.517 1.00 23.95 154 VAL B N 1
ATOM 2914 C CA . VAL B 1 154 ? -7.098 -6.228 -30.815 1.00 20.63 154 VAL B CA 1
ATOM 2915 C C . VAL B 1 154 ? -6.668 -6.340 -29.358 1.00 20.27 154 VAL B C 1
ATOM 2916 O O . VAL B 1 154 ? -6.148 -5.388 -28.766 1.00 19.47 154 VAL B O 1
ATOM 2920 N N . ALA B 1 155 ? -6.882 -7.519 -28.787 1.00 20.19 155 ALA B N 1
ATOM 2921 C CA . ALA B 1 155 ? -6.528 -7.760 -27.392 1.00 22.85 155 ALA B CA 1
ATOM 2922 C C . ALA B 1 155 ? -5.007 -7.757 -27.214 1.00 21.86 155 ALA B C 1
ATOM 2923 O O . ALA B 1 155 ? -4.489 -7.256 -26.218 1.00 22.16 155 ALA B O 1
ATOM 2925 N N . ALA B 1 156 ? -4.300 -8.321 -28.189 1.00 22.43 156 ALA B N 1
ATOM 2926 C CA . ALA B 1 156 ? -2.843 -8.338 -28.173 1.00 25.45 156 ALA B CA 1
ATOM 2927 C C . ALA B 1 156 ? -2.299 -6.921 -28.225 1.00 26.66 156 ALA B C 1
ATOM 2928 O O . ALA B 1 156 ? -1.442 -6.547 -27.415 1.00 24.66 156 ALA B O 1
ATOM 2930 N N . MET B 1 157 ? -2.827 -6.126 -29.154 1.00 19.91 157 MET B N 1
ATOM 2931 C CA . MET B 1 157 ? -2.394 -4.743 -29.295 1.00 23.60 157 MET B CA 1
ATOM 2932 C C . MET B 1 157 ? -2.573 -4.011 -27.984 1.00 25.51 157 MET B C 1
ATOM 2933 O O . MET B 1 157 ? -1.629 -3.407 -27.474 1.00 20.35 157 MET B O 1
ATOM 2938 N N . GLU B 1 158 ? -3.764 -4.146 -27.408 1.00 22.55 158 GLU B N 1
ATOM 2939 C CA . GLU B 1 158 ? -4.084 -3.524 -26.137 1.00 20.67 158 GLU B CA 1
ATOM 2940 C C . GLU B 1 158 ? -3.166 -4.029 -25.015 1.00 19.18 158 GLU B C 1
ATOM 2941 O O . GLU B 1 158 ? -2.767 -3.255 -24.143 1.00 17.74 158 GLU B O 1
ATOM 2947 N N . ALA B 1 159 ? -2.852 -5.322 -25.015 1.00 20.20 159 ALA B N 1
ATOM 2948 C CA . ALA B 1 159 ? -1.950 -5.873 -23.998 1.00 19.30 159 ALA B CA 1
ATOM 2949 C C . ALA B 1 159 ? -0.563 -5.239 -24.106 1.00 14.29 159 ALA B C 1
ATOM 2950 O O . ALA B 1 159 ? 0.119 -4.996 -23.099 1.00 16.78 159 ALA B O 1
ATOM 2952 N N . ILE B 1 160 ? -0.140 -5.000 -25.340 1.00 15.10 160 ILE B N 1
ATOM 2953 C CA . ILE B 1 160 ? 1.146 -4.379 -25.592 1.00 16.65 160 ILE B CA 1
ATOM 2954 C C . ILE B 1 160 ? 1.166 -2.907 -25.171 1.00 15.34 160 ILE B C 1
ATOM 2955 O O . ILE B 1 160 ? 2.065 -2.490 -24.424 1.00 14.89 160 ILE B O 1
ATOM 2960 N N . VAL B 1 161 ? 0.175 -2.125 -25.610 1.00 18.85 161 VAL B N 1
ATOM 2961 C CA . VAL B 1 161 ? 0.127 -0.705 -25.229 1.00 15.07 161 VAL B CA 1
ATOM 2962 C C . VAL B 1 161 ? 0.063 -0.529 -23.723 1.00 13.51 161 VAL B C 1
ATOM 2963 O O . VAL B 1 161 ? 0.676 0.381 -23.172 1.00 15.60 161 VAL B O 1
ATOM 2967 N N . ARG B 1 162 ? -0.667 -1.419 -23.068 1.00 15.28 162 ARG B N 1
ATOM 2968 C CA . ARG B 1 162 ? -0.741 -1.422 -21.618 1.00 15.14 162 ARG B CA 1
ATOM 2969 C C . ARG B 1 162 ? 0.636 -1.565 -20.977 1.00 17.26 162 ARG B C 1
ATOM 2970 O O . ARG B 1 162 ? 0.957 -0.881 -20.008 1.00 16.66 162 ARG B O 1
ATOM 2978 N N . GLN B 1 163 ? 1.453 -2.474 -21.499 1.00 15.81 163 GLN B N 1
ATOM 2979 C CA . GLN B 1 163 ? 2.807 -2.618 -20.959 1.00 14.74 163 GLN B CA 1
ATOM 2980 C C . GLN B 1 163 ? 3.666 -1.398 -21.259 1.00 14.08 163 GLN B C 1
ATOM 2981 O O . GLN B 1 163 ? 4.464 -0.966 -20.418 1.00 13.97 163 GLN B O 1
ATOM 2987 N N . ALA B 1 164 ? 3.491 -0.842 -22.453 1.00 10.86 164 ALA B N 1
ATOM 2988 C CA . ALA B 1 164 ? 4.201 0.366 -22.834 1.00 12.54 164 ALA B CA 1
ATOM 2989 C C . ALA B 1 164 ? 3.847 1.510 -21.904 1.00 15.40 164 ALA B C 1
ATOM 2990 O O . ALA B 1 164 ? 4.713 2.295 -21.479 1.00 15.92 164 ALA B O 1
ATOM 2992 N N . GLU B 1 165 ? 2.559 1.614 -21.600 1.00 16.31 165 GLU B N 1
ATOM 2993 C CA . GLU B 1 165 ? 2.086 2.668 -20.714 1.00 16.95 165 GLU B CA 1
ATOM 2994 C C . GLU B 1 165 ? 2.681 2.509 -19.324 1.00 15.90 165 GLU B C 1
ATOM 2995 O O . GLU B 1 165 ? 3.093 3.492 -18.704 1.00 18.17 165 GLU B O 1
ATOM 3001 N N . LEU B 1 166 ? 2.752 1.269 -18.844 1.00 15.13 166 LEU B N 1
ATOM 3002 C CA . LEU B 1 166 ? 3.348 1.016 -17.533 1.00 17.25 166 LEU B CA 1
ATOM 3003 C C . LEU B 1 166 ? 4.850 1.278 -17.572 1.00 17.57 166 LEU B C 1
ATOM 3004 O O . LEU B 1 166 ? 5.436 1.752 -16.597 1.00 16.46 166 LEU B O 1
ATOM 3009 N N . ALA B 1 167 ? 5.471 0.938 -18.696 1.00 14.75 167 ALA B N 1
ATOM 3010 C CA . ALA B 1 167 ? 6.893 1.186 -18.880 1.00 15.95 167 ALA B CA 1
ATOM 3011 C C . ALA B 1 167 ? 7.206 2.676 -18.744 1.00 14.51 167 ALA B C 1
ATOM 3012 O O . ALA B 1 167 ? 8.152 3.076 -18.062 1.00 15.73 167 ALA B O 1
ATOM 3014 N N . ILE B 1 168 ? 6.388 3.495 -19.393 1.00 16.22 168 ILE B N 1
ATOM 3015 C CA . ILE B 1 168 ? 6.556 4.939 -19.351 1.00 14.64 168 ILE B CA 1
ATOM 3016 C C . ILE B 1 168 ? 6.305 5.507 -17.959 1.00 18.55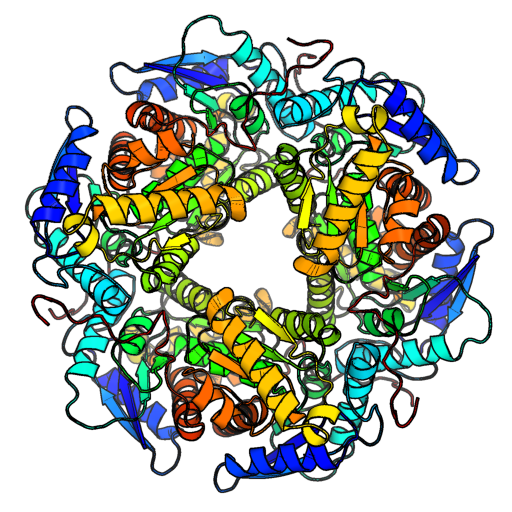 168 ILE B C 1
ATOM 3017 O O . ILE B 1 168 ? 7.118 6.276 -17.435 1.00 19.79 168 ILE B O 1
ATOM 3022 N N . ARG B 1 169 ? 5.184 5.123 -17.360 1.00 18.69 169 ARG B N 1
ATOM 3023 C CA . ARG B 1 169 ? 4.770 5.694 -16.073 1.00 21.43 169 ARG B CA 1
ATOM 3024 C C . ARG B 1 169 ? 5.635 5.215 -14.910 1.00 20.76 169 ARG B C 1
ATOM 3025 O O . ARG B 1 169 ? 6.199 6.008 -14.161 1.00 18.77 169 ARG B O 1
ATOM 3033 N N . GLU B 1 170 ? 5.764 3.902 -14.791 1.00 21.16 170 GLU B N 1
ATOM 3034 C CA . GLU B 1 170 ? 6.461 3.309 -13.657 1.00 22.01 170 GLU B CA 1
ATOM 3035 C C . GLU B 1 170 ? 7.962 3.126 -13.850 1.00 23.28 170 GLU B C 1
ATOM 3036 O O . GLU B 1 170 ? 8.727 3.358 -12.917 1.00 23.48 170 GLU B O 1
ATOM 3042 N N . ASP B 1 171 ? 8.393 2.722 -15.045 1.00 20.22 171 ASP B N 1
ATOM 3043 C CA . ASP B 1 171 ? 9.813 2.432 -15.258 1.00 16.02 171 ASP B CA 1
ATOM 3044 C C . ASP B 1 171 ? 10.602 3.635 -15.810 1.00 15.03 171 ASP B C 1
ATOM 3045 O O . ASP B 1 171 ? 11.826 3.577 -15.914 1.00 18.20 171 ASP B O 1
ATOM 3050 N N . LYS B 1 172 ? 9.894 4.711 -16.152 1.00 14.77 172 LYS B N 1
ATOM 3051 C CA . LYS B 1 172 ? 10.497 5.927 -16.722 1.00 12.93 172 LYS B CA 1
ATOM 3052 C C . LYS B 1 172 ? 11.111 5.710 -18.104 1.00 12.75 172 LYS B C 1
ATOM 3053 O O . LYS B 1 172 ? 12.062 6.401 -18.482 1.00 12.75 172 LYS B O 1
ATOM 3059 N N . ALA B 1 173 ? 10.560 4.756 -18.850 1.00 12.07 173 ALA B N 1
ATOM 3060 C CA . ALA B 1 173 ? 10.968 4.537 -20.234 1.00 14.40 173 ALA B CA 1
ATOM 3061 C C . ALA B 1 173 ? 10.622 5.782 -21.019 1.00 12.14 173 ALA B C 1
ATOM 3062 O O . ALA B 1 173 ? 9.614 6.431 -20.737 1.00 10.56 173 ALA B O 1
ATOM 3064 N N . GLU B 1 174 ? 11.445 6.118 -22.001 1.00 9.10 174 GLU B N 1
ATOM 3065 C CA . GLU B 1 174 ? 11.136 7.263 -22.853 1.00 13.62 174 GLU B CA 1
ATOM 3066 C C . GLU B 1 174 ? 10.929 6.802 -24.281 1.00 13.90 174 GLU B C 1
ATOM 3067 O O . GLU B 1 174 ? 10.348 7.518 -25.106 1.00 11.79 174 GLU B O 1
ATOM 3073 N N . VAL B 1 175 ? 11.382 5.581 -24.557 1.00 11.95 175 VAL B N 1
ATOM 3074 C CA . VAL B 1 175 ? 11.118 4.941 -25.843 1.00 11.46 175 VAL B CA 1
ATOM 3075 C C . VAL B 1 175 ? 10.801 3.461 -25.656 1.00 10.22 175 VAL B C 1
ATOM 3076 O O . VAL B 1 175 ? 11.258 2.837 -24.701 1.00 8.58 175 VAL B O 1
ATOM 3080 N N . ILE B 1 176 ? 9.943 2.938 -26.526 1.00 9.38 176 ILE B N 1
ATOM 3081 C CA . ILE B 1 176 ? 9.526 1.548 -26.473 1.00 10.17 176 ILE B CA 1
ATOM 3082 C C . ILE B 1 176 ? 10.182 0.746 -27.597 1.00 13.17 176 ILE B C 1
ATOM 3083 O O . ILE B 1 176 ? 10.232 1.187 -28.743 1.00 13.20 176 ILE B O 1
ATOM 3088 N N . CYS B 1 177 ? 10.721 -0.417 -27.268 1.00 11.13 177 CYS B N 1
ATOM 3089 C CA . CYS B 1 177 ? 11.156 -1.350 -28.300 1.00 10.89 177 CYS B CA 1
ATOM 3090 C C . CYS B 1 177 ? 10.192 -2.508 -28.422 1.00 13.52 177 CYS B C 1
ATOM 3091 O O . CYS B 1 177 ? 9.826 -3.107 -27.417 1.00 14.07 177 CYS B O 1
ATOM 3094 N N . LEU B 1 178 ? 9.776 -2.818 -29.646 1.00 15.71 178 LEU B N 1
ATOM 3095 C CA . LEU B 1 178 ? 9.045 -4.059 -29.884 1.00 19.48 178 LEU B CA 1
ATOM 3096 C C . LEU B 1 178 ? 9.977 -5.205 -29.530 1.00 20.82 178 LEU B C 1
ATOM 3097 O O . LEU B 1 178 ? 11.143 -5.200 -29.919 1.00 17.90 178 LEU B O 1
ATOM 3102 N N . GLY B 1 179 ? 9.475 -6.184 -28.786 1.00 20.53 179 GLY B N 1
ATOM 3103 C CA . GLY B 1 179 ? 10.330 -7.244 -28.285 1.00 17.61 179 GLY B CA 1
ATOM 3104 C C . GLY B 1 179 ? 9.928 -8.570 -28.873 1.00 28.98 179 GLY B C 1
ATOM 3105 O O . GLY B 1 179 ? 10.037 -9.613 -28.218 1.00 34.09 179 GLY B O 1
ATOM 3106 N N . CYS B 1 180 ? 9.420 -8.525 -30.100 1.00 26.77 180 CYS B N 1
ATOM 3107 C CA . CYS B 1 180 ? 9.142 -9.746 -30.841 1.00 29.43 180 CYS B CA 1
ATOM 3108 C C . CYS B 1 180 ? 9.127 -9.525 -32.357 1.00 26.21 180 CYS B C 1
ATOM 3109 O O . CYS B 1 180 ? 8.597 -8.523 -32.841 1.00 26.38 180 CYS B O 1
ATOM 3112 N N . GLY B 1 181 ? 9.712 -10.459 -33.101 1.00 25.02 181 GLY B N 1
ATOM 3113 C CA . GLY B 1 181 ? 9.731 -10.354 -34.549 1.00 25.88 181 GLY B CA 1
ATOM 3114 C C . GLY B 1 181 ? 8.326 -10.275 -35.128 1.00 27.94 181 GLY B C 1
ATOM 3115 O O . GLY B 1 181 ? 8.065 -9.517 -36.074 1.00 25.68 181 GLY B O 1
ATOM 3116 N N . GLY B 1 182 ? 7.405 -11.036 -34.541 1.00 25.94 182 GLY B N 1
ATOM 3117 C CA . GLY B 1 182 ? 6.027 -11.017 -34.995 1.00 28.56 182 GLY B CA 1
ATOM 3118 C C . GLY B 1 182 ? 5.288 -9.731 -34.653 1.00 25.70 182 GLY B C 1
ATOM 3119 O O . GLY B 1 182 ? 4.142 -9.551 -35.072 1.00 24.77 182 GLY B O 1
ATOM 3120 N N . MET B 1 183 ? 5.945 -8.827 -33.924 1.00 19.98 183 MET B N 1
ATOM 3121 C CA . MET B 1 183 ? 5.366 -7.514 -33.629 1.00 22.22 183 MET B CA 1
ATOM 3122 C C . MET B 1 183 ? 5.744 -6.508 -34.718 1.00 24.29 183 MET B C 1
ATOM 3123 O O . MET B 1 183 ? 5.330 -5.346 -34.672 1.00 23.99 183 MET B O 1
ATOM 3128 N N . ALA B 1 184 ? 6.556 -6.944 -35.680 1.00 21.84 184 ALA B N 1
ATOM 3129 C CA . ALA B 1 184 ? 7.009 -6.054 -36.747 1.00 25.42 184 ALA B CA 1
ATOM 3130 C C . ALA B 1 184 ? 5.835 -5.280 -37.348 1.00 23.17 184 ALA B C 1
ATOM 3131 O O . ALA B 1 184 ? 4.791 -5.862 -37.645 1.00 22.20 184 ALA B O 1
ATOM 3133 N N . GLY B 1 185 ? 5.993 -3.963 -37.463 1.00 24.36 185 GLY B N 1
ATOM 3134 C CA . GLY B 1 185 ? 5.005 -3.116 -38.113 1.00 24.15 185 GLY B CA 1
ATOM 3135 C C . GLY B 1 185 ? 3.971 -2.521 -37.174 1.00 23.62 185 GLY B C 1
ATOM 3136 O O . GLY B 1 185 ? 3.128 -1.727 -37.580 1.00 27.69 185 GLY B O 1
ATOM 3137 N N . LEU B 1 186 ? 4.074 -2.850 -35.895 1.00 22.89 186 LEU B N 1
ATOM 3138 C CA . LEU B 1 186 ? 3.048 -2.455 -34.952 1.00 24.73 186 LEU B CA 1
ATOM 3139 C C . LEU B 1 186 ? 3.453 -1.131 -34.308 1.00 25.15 186 LEU B C 1
ATOM 3140 O O . LEU B 1 186 ? 2.679 -0.519 -33.552 1.00 21.38 186 LEU B O 1
ATOM 3145 N N . ASP B 1 187 ? 4.645 -0.653 -34.668 1.00 24.29 187 ASP B N 1
ATOM 3146 C CA . ASP B 1 187 ? 5.237 0.455 -33.933 1.00 22.72 187 ASP B CA 1
ATOM 3147 C C . ASP B 1 187 ? 4.408 1.719 -34.018 1.00 24.10 187 ASP B C 1
ATOM 3148 O O . ASP B 1 187 ? 4.248 2.430 -33.028 1.00 25.45 187 ASP B O 1
ATOM 3153 N N . GLU B 1 188 ? 3.857 1.987 -35.193 1.00 27.66 188 GLU B N 1
ATOM 3154 C CA . GLU B 1 188 ? 3.177 3.261 -35.423 1.00 28.93 188 GLU B CA 1
ATOM 3155 C C . GLU B 1 188 ? 1.940 3.457 -34.530 1.00 27.83 188 GLU B C 1
ATOM 3156 O O . GLU B 1 188 ? 1.734 4.536 -33.968 1.00 29.94 188 GLU B O 1
ATOM 3162 N N . GLN B 1 189 ? 1.118 2.426 -34.394 1.00 27.19 189 GLN B N 1
ATOM 3163 C CA . GLN B 1 189 ? -0.085 2.553 -33.577 1.00 30.59 189 GLN B CA 1
ATOM 3164 C C . GLN B 1 189 ? 0.239 2.660 -32.071 1.00 28.74 189 GLN B C 1
ATOM 3165 O O . GLN B 1 189 ? -0.453 3.362 -31.328 1.00 28.72 189 GLN B O 1
ATOM 3171 N N . ILE B 1 190 ? 1.260 1.937 -31.615 1.00 30.71 190 ILE B N 1
ATOM 3172 C CA . ILE B 1 190 ? 1.722 2.059 -30.226 1.00 27.62 190 ILE B CA 1
ATOM 3173 C C . ILE B 1 190 ? 2.219 3.476 -29.982 1.00 22.77 190 ILE B C 1
ATOM 3174 O O . ILE B 1 190 ? 1.967 4.069 -28.933 1.00 28.42 190 ILE B O 1
ATOM 3179 N N . ARG B 1 191 ? 2.934 4.007 -30.968 1.00 22.12 191 ARG B N 1
ATOM 3180 C CA . ARG B 1 191 ? 3.443 5.377 -30.928 1.00 25.21 191 ARG B CA 1
ATOM 3181 C C . ARG B 1 191 ? 2.321 6.377 -30.717 1.00 28.86 191 ARG B C 1
ATOM 3182 O O . ARG B 1 191 ? 2.415 7.270 -29.871 1.00 23.44 191 ARG B O 1
ATOM 3190 N N . GLN B 1 192 ? 1.261 6.219 -31.502 1.00 29.10 192 GLN B N 1
ATOM 3191 C CA . GLN B 1 192 ? 0.112 7.113 -31.426 1.00 32.78 192 GLN B CA 1
ATOM 3192 C C . GLN B 1 192 ? -0.508 7.078 -30.041 1.00 29.71 192 GLN B C 1
ATOM 3193 O O . GLN B 1 192 ? -0.903 8.108 -29.494 1.00 33.58 192 GLN B O 1
ATOM 3199 N N . ARG B 1 193 ? -0.548 5.890 -29.454 1.00 31.60 193 ARG B N 1
ATOM 3200 C CA . ARG B 1 193 ? -1.183 5.723 -28.154 1.00 30.58 193 ARG B CA 1
ATOM 3201 C C . ARG B 1 193 ? -0.354 6.078 -26.926 1.00 29.20 193 ARG B C 1
ATOM 3202 O O . ARG B 1 193 ? -0.909 6.355 -25.862 1.00 33.66 193 ARG B O 1
ATOM 3210 N N . THR B 1 194 ? 0.967 6.078 -27.068 1.00 30.37 194 THR B N 1
ATOM 3211 C CA . THR B 1 194 ? 1.844 6.297 -25.922 1.00 23.90 194 THR B CA 1
ATOM 3212 C C . THR B 1 194 ? 2.414 7.702 -25.923 1.00 21.30 194 THR B C 1
ATOM 3213 O O . THR B 1 194 ? 2.657 8.286 -24.865 1.00 26.84 194 THR B O 1
ATOM 3217 N N . GLY B 1 195 ? 2.606 8.252 -27.113 1.00 22.57 195 GLY B N 1
ATOM 3218 C CA . GLY B 1 195 ? 3.236 9.553 -27.253 1.00 20.46 195 GLY B CA 1
ATOM 3219 C C . GLY B 1 195 ? 4.750 9.507 -27.143 1.00 18.44 195 GLY B C 1
ATOM 3220 O O . GLY B 1 195 ? 5.394 10.539 -26.947 1.00 21.59 195 GLY B O 1
ATOM 3221 N N . VAL B 1 196 ? 5.328 8.313 -27.288 1.00 20.04 196 VAL B N 1
ATOM 3222 C CA . VAL B 1 196 ? 6.788 8.157 -27.295 1.00 18.44 196 VAL B CA 1
ATOM 3223 C C . VAL B 1 196 ? 7.233 7.427 -28.567 1.00 16.18 196 VAL B C 1
ATOM 3224 O O . VAL B 1 196 ? 6.433 6.710 -29.172 1.00 14.35 196 VAL B O 1
ATOM 3228 N N . PRO B 1 197 ? 8.502 7.602 -28.973 1.00 13.70 197 PRO B N 1
ATOM 3229 C CA . PRO B 1 197 ? 8.994 6.844 -30.128 1.00 12.99 197 PRO B CA 1
ATOM 3230 C C . PRO B 1 197 ? 8.934 5.349 -29.844 1.00 11.45 197 PRO B C 1
ATOM 3231 O O . PRO B 1 197 ? 9.231 4.920 -28.731 1.00 11.72 197 PRO B O 1
ATOM 3235 N N . VAL B 1 198 ? 8.546 4.573 -30.846 1.00 13.65 198 VAL B N 1
ATOM 3236 C CA . VAL B 1 198 ? 8.509 3.123 -30.736 1.00 11.33 198 VAL B CA 1
ATOM 3237 C C . VAL B 1 198 ? 9.427 2.565 -31.818 1.00 15.68 198 VAL B C 1
ATOM 3238 O O . VAL B 1 198 ? 9.296 2.917 -32.992 1.00 14.06 198 VAL B O 1
ATOM 3242 N N . VAL B 1 199 ? 10.368 1.712 -31.426 1.00 13.63 199 VAL B N 1
ATOM 3243 C CA . VAL B 1 199 ? 11.335 1.170 -32.378 1.00 11.02 199 VAL B CA 1
ATOM 3244 C C . VAL B 1 199 ? 10.979 -0.279 -32.741 1.00 12.90 199 VAL B C 1
ATOM 3245 O O . VAL B 1 199 ? 10.707 -1.095 -31.861 1.00 11.95 199 VAL B O 1
ATOM 3249 N N . ASP B 1 200 ? 10.930 -0.569 -34.038 1.00 12.45 200 ASP B N 1
ATOM 3250 C CA . ASP B 1 200 ? 10.752 -1.926 -34.542 1.00 13.83 200 ASP B CA 1
ATOM 3251 C C . ASP B 1 200 ? 12.130 -2.481 -34.883 1.00 13.84 200 ASP B C 1
ATOM 3252 O O . ASP B 1 200 ? 12.801 -1.969 -35.788 1.00 9.77 200 ASP B O 1
ATOM 3257 N N . GLY B 1 201 ? 12.555 -3.512 -34.153 1.00 12.11 201 GLY B N 1
ATOM 3258 C CA . GLY B 1 201 ? 13.870 -4.081 -34.355 1.00 11.88 201 GLY B CA 1
ATOM 3259 C C . GLY B 1 201 ? 14.089 -4.550 -35.775 1.00 13.83 201 GLY B C 1
ATOM 3260 O O . GLY B 1 201 ? 15.199 -4.467 -36.287 1.00 14.37 201 GLY B O 1
ATOM 3261 N N . VAL B 1 202 ? 13.030 -5.034 -36.421 1.00 14.55 202 VAL B N 1
ATOM 3262 C CA . VAL B 1 202 ? 13.161 -5.500 -37.790 1.00 14.06 202 VAL B CA 1
ATOM 3263 C C . VAL B 1 202 ? 13.613 -4.371 -38.692 1.00 16.97 202 VAL B C 1
ATOM 3264 O O . VAL B 1 202 ? 14.622 -4.502 -39.400 1.00 15.03 202 VAL B O 1
ATOM 3268 N N . THR B 1 203 ? 12.902 -3.249 -38.656 1.00 11.13 203 THR B N 1
ATOM 3269 C CA . THR B 1 203 ? 13.265 -2.174 -39.557 1.00 14.43 203 THR B CA 1
ATOM 3270 C C . THR B 1 203 ? 14.535 -1.486 -39.086 1.00 11.82 203 THR B C 1
ATOM 3271 O O . THR B 1 203 ? 15.355 -1.072 -39.906 1.00 12.33 203 THR B O 1
ATOM 3275 N N . ALA B 1 204 ? 14.701 -1.368 -37.772 1.00 11.59 204 ALA B N 1
ATOM 3276 C CA . ALA B 1 204 ? 15.961 -0.859 -37.230 1.00 12.41 204 ALA B CA 1
ATOM 3277 C C . ALA B 1 204 ? 17.135 -1.668 -37.776 1.00 11.72 204 ALA B C 1
ATOM 3278 O O . ALA B 1 204 ? 18.105 -1.109 -38.273 1.00 11.65 204 ALA B O 1
ATOM 3280 N N . ALA B 1 205 ? 17.017 -2.989 -37.710 1.00 11.66 205 ALA B N 1
ATOM 3281 C CA . ALA B 1 205 ? 18.078 -3.888 -38.154 1.00 10.21 205 ALA B CA 1
ATOM 3282 C C . ALA B 1 205 ? 18.424 -3.712 -39.627 1.00 11.62 205 ALA B C 1
ATOM 3283 O O . ALA B 1 205 ? 19.604 -3.765 -40.009 1.00 10.44 205 ALA B O 1
ATOM 3285 N N . VAL B 1 206 ? 17.399 -3.496 -40.453 1.00 10.20 206 VAL B N 1
ATOM 3286 C CA . VAL B 1 206 ? 17.612 -3.259 -41.879 1.00 10.44 206 VAL B CA 1
ATOM 3287 C C . VAL B 1 206 ? 18.518 -2.061 -42.098 1.00 10.65 206 VAL B C 1
ATOM 3288 O O . VAL B 1 206 ? 19.475 -2.119 -42.879 1.00 14.41 206 VAL B O 1
ATOM 3292 N N . THR B 1 207 ? 18.214 -0.961 -41.418 1.00 8.70 207 THR B N 1
ATOM 3293 C CA . THR B 1 207 ? 19.019 0.246 -41.578 1.00 16.05 207 THR B CA 1
ATOM 3294 C C . THR B 1 207 ? 20.454 0.070 -41.074 1.00 11.84 207 THR B C 1
ATOM 3295 O O . THR B 1 207 ? 21.397 0.591 -41.671 1.00 12.86 207 THR B O 1
ATOM 3299 N N . ILE B 1 208 ? 20.612 -0.650 -39.969 1.00 10.35 208 ILE B N 1
ATOM 3300 C CA . ILE B 1 208 ? 21.938 -0.875 -39.397 1.00 10.27 208 ILE B CA 1
ATOM 3301 C C . ILE B 1 208 ? 22.762 -1.770 -40.326 1.00 12.63 208 ILE B C 1
ATOM 3302 O O . ILE B 1 208 ? 23.917 -1.456 -40.656 1.00 10.86 208 ILE B O 1
ATOM 3307 N N . ALA B 1 209 ? 22.142 -2.860 -40.772 1.00 11.68 209 ALA B N 1
ATOM 3308 C CA . ALA B 1 209 ? 22.775 -3.786 -41.711 1.00 13.47 209 ALA B CA 1
ATOM 3309 C C . ALA B 1 209 ? 23.194 -3.099 -43.001 1.00 12.02 209 ALA B C 1
ATOM 3310 O O . ALA B 1 209 ? 24.319 -3.296 -43.461 1.00 13.62 209 ALA B O 1
ATOM 3312 N N . GLU B 1 210 ? 22.289 -2.309 -43.591 1.00 12.70 210 GLU B N 1
ATOM 3313 C CA . GLU B 1 210 ? 22.630 -1.525 -44.783 1.00 13.07 210 GLU B CA 1
ATOM 3314 C C . GLU B 1 210 ? 23.761 -0.586 -44.509 1.00 10.46 210 GLU B C 1
ATOM 3315 O O . GLU B 1 210 ? 24.652 -0.428 -45.329 1.00 10.52 210 GLU B O 1
ATOM 3321 N N . SER B 1 211 ? 23.683 0.086 -43.366 1.00 10.73 211 SER B N 1
ATOM 3322 C CA . SER B 1 211 ? 24.692 1.058 -42.997 1.00 13.65 211 SER B CA 1
ATOM 3323 C C . SER B 1 211 ? 26.060 0.407 -42.912 1.00 9.63 211 SER B C 1
ATOM 3324 O O . SER B 1 211 ? 27.024 0.964 -43.416 1.00 11.75 211 SER B O 1
ATOM 3327 N N . LEU B 1 212 ? 26.138 -0.762 -42.280 1.00 9.69 212 LEU B N 1
ATOM 3328 C CA . LEU B 1 212 ? 27.411 -1.475 -42.140 1.00 11.75 212 LEU B CA 1
ATOM 3329 C C . LEU B 1 212 ? 28.002 -1.809 -43.514 1.00 10.72 212 LEU B C 1
ATOM 3330 O O . LEU B 1 212 ? 29.192 -1.580 -43.756 1.00 13.00 212 LEU B O 1
ATOM 3335 N N . VAL B 1 213 ? 27.167 -2.309 -44.419 1.00 10.76 213 VAL B N 1
ATOM 3336 C CA . VAL B 1 213 ? 27.612 -2.601 -45.788 1.00 10.51 213 VAL B CA 1
ATOM 3337 C C . VAL B 1 213 ? 28.081 -1.307 -46.467 1.00 13.56 213 VAL B C 1
ATOM 3338 O O . VAL B 1 213 ? 29.142 -1.276 -47.083 1.00 12.62 213 VAL B O 1
ATOM 3342 N N . ARG B 1 214 ? 27.302 -0.233 -46.323 1.00 13.74 214 ARG B N 1
ATOM 3343 C CA . ARG B 1 214 ? 27.673 1.058 -46.908 1.00 14.24 214 ARG B CA 1
ATOM 3344 C C . ARG B 1 214 ? 28.979 1.608 -46.365 1.00 13.70 214 ARG B C 1
ATOM 3345 O O . ARG B 1 214 ? 29.702 2.309 -47.070 1.00 13.22 214 ARG B O 1
ATOM 3353 N N . LEU B 1 215 ? 29.271 1.319 -45.101 1.00 14.69 215 LEU B N 1
ATOM 3354 C CA . LEU B 1 215 ? 30.473 1.852 -44.462 1.00 9.55 215 LEU B CA 1
ATOM 3355 C C . LEU B 1 215 ? 31.692 0.970 -44.727 1.00 13.11 215 LEU B C 1
ATOM 3356 O O . LEU B 1 215 ? 32.802 1.304 -44.310 1.00 15.73 215 LEU B O 1
ATOM 3361 N N . GLY B 1 216 ? 31.485 -0.134 -45.453 1.00 12.08 216 GLY B N 1
ATOM 3362 C CA . GLY B 1 216 ? 32.534 -1.108 -45.708 1.00 11.95 216 GLY B CA 1
ATOM 3363 C C . GLY B 1 216 ? 32.940 -1.855 -44.446 1.00 16.09 216 GLY B C 1
ATOM 3364 O O . GLY B 1 216 ? 34.100 -2.224 -44.277 1.00 16.58 216 GLY B O 1
ATOM 3365 N N . LEU B 1 217 ? 31.969 -2.095 -43.566 1.00 13.14 217 LEU B N 1
ATOM 3366 C CA . LEU B 1 217 ? 32.233 -2.717 -42.275 1.00 14.58 217 LEU B CA 1
ATOM 3367 C C . LEU B 1 217 ? 31.677 -4.136 -42.195 1.00 13.25 217 LEU B C 1
ATOM 3368 O O . LEU B 1 217 ? 30.573 -4.422 -42.664 1.00 13.07 217 LEU B O 1
ATOM 3373 N N . SER B 1 218 ? 32.456 -5.031 -41.604 1.00 12.16 218 SER B N 1
ATOM 3374 C CA . SER B 1 218 ? 31.983 -6.377 -41.337 1.00 12.83 218 SER B CA 1
ATOM 3375 C C . SER B 1 218 ? 32.514 -6.866 -40.009 1.00 10.70 218 SER B C 1
ATOM 3376 O O . SER B 1 218 ? 33.371 -6.226 -39.393 1.00 9.76 218 SER B O 1
ATOM 3379 N N . THR B 1 219 ? 32.004 -8.017 -39.594 1.00 9.75 219 THR B N 1
ATOM 3380 C CA . THR B 1 219 ? 32.387 -8.648 -38.346 1.00 12.70 219 THR B CA 1
ATOM 3381 C C . THR B 1 219 ? 33.896 -8.774 -38.208 1.00 13.71 219 THR B C 1
ATOM 3382 O O . THR B 1 219 ? 34.593 -9.218 -39.124 1.00 12.50 219 THR B O 1
ATOM 3386 N N . SER B 1 220 ? 34.403 -8.366 -37.056 1.00 12.78 220 SER B N 1
ATOM 3387 C CA . SER B 1 220 ? 35.817 -8.551 -36.774 1.00 14.37 220 SER B CA 1
ATOM 3388 C C . SER B 1 220 ? 36.145 -10.032 -36.717 1.00 13.39 220 SER B C 1
ATOM 3389 O O . SER B 1 220 ? 35.472 -10.793 -36.008 1.00 9.87 220 SER B O 1
ATOM 3392 N N . LYS B 1 221 ? 37.175 -10.449 -37.455 1.00 12.76 221 LYS B N 1
ATOM 3393 C CA . LYS B 1 221 ? 37.520 -11.870 -37.505 1.00 11.89 221 LYS B CA 1
ATOM 3394 C C . LYS B 1 221 ? 38.751 -12.162 -36.684 1.00 11.25 221 LYS B C 1
ATOM 3395 O O . LYS B 1 221 ? 39.341 -13.228 -36.806 1.00 15.96 221 LYS B O 1
ATOM 3401 N N . ILE B 1 222 ? 39.130 -11.215 -35.842 1.00 10.48 222 ILE B N 1
ATOM 3402 C CA . ILE B 1 222 ? 40.411 -11.270 -35.155 1.00 14.32 222 ILE B CA 1
ATOM 3403 C C . ILE B 1 222 ? 40.472 -12.252 -33.964 1.00 13.05 222 ILE B C 1
ATOM 3404 O O . ILE B 1 222 ? 41.535 -12.797 -33.642 1.00 15.47 222 ILE B O 1
ATOM 3409 N N . ARG B 1 223 ? 39.342 -12.481 -33.303 1.00 12.53 223 ARG B N 1
ATOM 3410 C CA . ARG B 1 223 ? 39.372 -13.272 -32.070 1.00 12.41 223 ARG B CA 1
ATOM 3411 C C . ARG B 1 223 ? 38.113 -14.081 -31.877 1.00 10.05 223 ARG B C 1
ATOM 3412 O O . ARG B 1 223 ? 38.019 -15.223 -32.336 1.00 13.92 223 ARG B O 1
ATOM 3420 N N . THR B 1 224 ? 37.156 -13.482 -31.180 1.00 10.36 224 THR B N 1
ATOM 3421 C CA . THR B 1 224 ? 35.928 -14.165 -30.788 1.00 12.79 224 THR B CA 1
ATOM 3422 C C . THR B 1 224 ? 35.178 -14.722 -31.989 1.00 11.00 224 THR B C 1
ATOM 3423 O O . THR B 1 224 ? 34.643 -15.833 -31.937 1.00 11.50 224 THR B O 1
ATOM 3427 N N . TYR B 1 225 ? 35.146 -13.956 -33.075 1.00 11.69 225 TYR B N 1
ATOM 3428 C CA . TYR B 1 225 ? 34.350 -14.343 -34.248 1.00 15.66 225 TYR B CA 1
ATOM 3429 C C . TYR B 1 225 ? 35.221 -14.772 -35.419 1.00 11.72 225 TYR B C 1
ATOM 3430 O O . TYR B 1 225 ? 34.809 -14.682 -36.570 1.00 11.53 225 TYR B O 1
ATOM 3439 N N . ALA B 1 226 ? 36.435 -15.224 -35.112 1.00 13.52 226 ALA B N 1
ATOM 3440 C CA . ALA B 1 226 ? 37.312 -15.804 -36.134 1.00 14.70 226 ALA B CA 1
ATOM 3441 C C . ALA B 1 226 ? 36.591 -16.953 -36.818 1.00 15.09 226 ALA B C 1
ATOM 3442 O O . ALA B 1 226 ? 35.674 -17.551 -36.245 1.00 16.91 226 ALA B O 1
ATOM 3444 N N . THR B 1 227 ? 3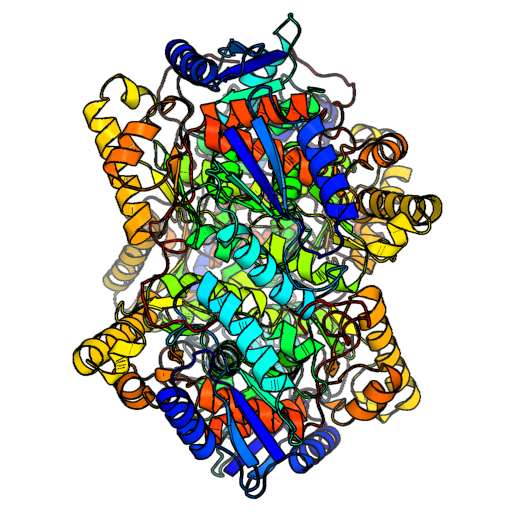6.992 -17.255 -38.049 1.00 14.95 227 THR B N 1
ATOM 3445 C CA . THR B 1 227 ? 36.460 -18.411 -38.760 1.00 17.15 227 THR B CA 1
ATOM 3446 C C . THR B 1 227 ? 36.651 -19.624 -37.853 1.00 16.02 227 THR B C 1
ATOM 3447 O O . THR B 1 227 ? 37.688 -19.741 -37.201 1.00 17.26 227 THR B O 1
ATOM 3451 N N . PRO B 1 228 ? 35.637 -20.500 -37.764 1.00 16.82 228 PRO B N 1
ATOM 3452 C CA . PRO B 1 228 ? 35.817 -21.686 -36.922 1.00 15.64 228 PRO B CA 1
ATOM 3453 C C . PRO B 1 228 ? 37.040 -22.482 -37.354 1.00 21.85 228 PRO B C 1
ATOM 3454 O O . PRO B 1 228 ? 37.348 -22.574 -38.548 1.00 18.89 228 PRO B O 1
ATOM 3458 N N . ARG B 1 229 ? 37.746 -23.021 -36.371 1.00 24.61 229 ARG B N 1
ATOM 3459 C CA . ARG B 1 229 ? 38.930 -23.835 -36.615 1.00 31.64 229 ARG B CA 1
ATOM 3460 C C . ARG B 1 229 ? 38.551 -25.117 -37.373 1.00 28.16 229 ARG B C 1
ATOM 3461 O O . ARG B 1 229 ? 37.600 -25.804 -36.997 1.00 27.23 229 ARG B O 1
ATOM 3469 N N . PRO B 1 230 ? 39.292 -25.440 -38.449 1.00 32.35 230 PRO B N 1
ATOM 3470 C CA . PRO B 1 230 ? 38.941 -26.603 -39.282 1.00 34.60 230 PRO B CA 1
ATOM 3471 C C . PRO B 1 230 ? 39.049 -27.883 -38.484 1.00 30.67 230 PRO B C 1
ATOM 3472 O O . PRO B 1 230 ? 40.102 -28.128 -37.908 1.00 34.10 230 PRO B O 1
ATOM 3476 N N . LYS B 1 231 ? 38.002 -28.697 -38.454 1.00 33.07 231 LYS B N 1
ATOM 3477 C CA . LYS B 1 231 ? 38.050 -29.891 -37.627 1.00 27.48 231 LYS B CA 1
ATOM 3478 C C . LYS B 1 231 ? 36.916 -30.825 -37.979 1.00 27.33 231 LYS B C 1
ATOM 3479 O O . LYS B 1 231 ? 36.040 -30.492 -38.780 1.00 32.27 231 LYS B O 1
ATOM 3485 N N . LYS B 1 232 ? 36.928 -31.991 -37.345 1.00 27.77 232 LYS B N 1
ATOM 3486 C CA . LYS B 1 232 ? 35.854 -32.951 -37.495 1.00 27.69 232 LYS B CA 1
ATOM 3487 C C . LYS B 1 232 ? 34.617 -32.391 -36.809 1.00 25.97 232 LYS B C 1
ATOM 3488 O O . LYS B 1 232 ? 34.605 -32.254 -35.587 1.00 27.75 232 LYS B O 1
ATOM 3494 N N . VAL B 1 233 ? 33.579 -32.079 -37.575 1.00 27.30 233 VAL B N 1
ATOM 3495 C CA . VAL B 1 233 ? 32.265 -31.815 -36.990 1.00 31.79 233 VAL B CA 1
ATOM 3496 C C . VAL B 1 233 ? 31.242 -32.686 -37.716 1.00 26.46 233 VAL B C 1
ATOM 3497 O O . VAL B 1 233 ? 31.037 -32.573 -38.918 1.00 37.55 233 VAL B O 1
ATOM 3501 N N . ILE B 1 234 ? 30.641 -33.586 -36.946 1.00 26.87 234 ILE B N 1
ATOM 3502 C CA . ILE B 1 234 ? 29.801 -34.662 -37.460 1.00 24.58 234 ILE B CA 1
ATOM 3503 C C . ILE B 1 234 ? 28.291 -34.395 -37.437 1.00 34.72 234 ILE B C 1
ATOM 3504 O O . ILE B 1 234 ? 27.786 -33.721 -36.536 1.00 32.16 234 ILE B O 1
ATOM 3509 N N . GLY B 1 235 ? 27.589 -34.909 -38.452 1.00 40.65 235 GLY B N 1
ATOM 3510 C CA . GLY B 1 235 ? 26.158 -34.690 -38.634 1.00 32.10 235 GLY B CA 1
ATOM 3511 C C . GLY B 1 235 ? 25.666 -33.280 -38.360 1.00 42.47 235 GLY B C 1
ATOM 3512 O O . GLY B 1 235 ? 25.888 -32.368 -39.157 1.00 45.79 235 GLY B O 1
ATOM 3513 N N . MET C 1 1 ? 21.816 -43.185 -6.769 1.00 14.29 1 MET C N 1
ATOM 3514 C CA . MET C 1 1 ? 21.407 -42.177 -7.735 1.00 14.32 1 MET C CA 1
ATOM 3515 C C . MET C 1 1 ? 22.213 -42.361 -9.018 1.00 17.15 1 MET C C 1
ATOM 3516 O O . MET C 1 1 ? 23.294 -42.957 -9.002 1.00 12.60 1 MET C O 1
ATOM 3521 N N . ARG C 1 2 ? 21.673 -41.864 -10.127 1.00 12.60 2 ARG C N 1
ATOM 3522 C CA . ARG C 1 2 ? 22.362 -41.924 -11.413 1.00 12.44 2 ARG C CA 1
ATOM 3523 C C . ARG C 1 2 ? 22.601 -40.532 -11.990 1.00 14.06 2 ARG C C 1
ATOM 3524 O O . ARG C 1 2 ? 21.668 -39.736 -12.125 1.00 9.56 2 ARG C O 1
ATOM 3532 N N . ILE C 1 3 ? 23.853 -40.241 -12.341 1.00 11.21 3 ILE C N 1
ATOM 3533 C CA . ILE C 1 3 ? 24.145 -38.946 -12.938 1.00 11.07 3 ILE C CA 1
ATOM 3534 C C . ILE C 1 3 ? 24.654 -39.122 -14.359 1.00 11.31 3 ILE C C 1
ATOM 3535 O O . ILE C 1 3 ? 25.636 -39.838 -14.595 1.00 12.32 3 ILE C O 1
ATOM 3540 N N . LEU C 1 4 ? 23.984 -38.479 -15.306 1.00 8.74 4 LEU C N 1
ATOM 3541 C CA . LEU C 1 4 ? 24.458 -38.455 -16.678 1.00 10.09 4 LEU C CA 1
ATOM 3542 C C . LEU C 1 4 ? 25.561 -37.406 -16.690 1.00 9.55 4 LEU C C 1
ATOM 3543 O O . LEU C 1 4 ? 25.333 -36.281 -16.265 1.00 11.13 4 LEU C O 1
ATOM 3548 N N . VAL C 1 5 ? 26.746 -37.765 -17.171 1.00 10.13 5 VAL C N 1
ATOM 3549 C CA . VAL C 1 5 ? 27.825 -36.804 -17.337 1.00 11.98 5 VAL C CA 1
ATOM 3550 C C . VAL C 1 5 ? 28.079 -36.704 -18.833 1.00 10.90 5 VAL C C 1
ATOM 3551 O O . VAL C 1 5 ? 28.557 -37.649 -19.446 1.00 10.41 5 VAL C O 1
ATOM 3555 N N . VAL C 1 6 ? 27.693 -35.580 -19.430 1.00 10.78 6 VAL C N 1
ATOM 3556 C CA . VAL C 1 6 ? 27.711 -35.460 -20.885 1.00 9.95 6 VAL C CA 1
ATOM 3557 C C . VAL C 1 6 ? 28.854 -34.600 -21.430 1.00 14.50 6 VAL C C 1
ATOM 3558 O O . VAL C 1 6 ? 28.930 -33.396 -21.160 1.00 11.98 6 VAL C O 1
ATOM 3562 N N . ASN C 1 7 ? 29.720 -35.222 -22.226 1.00 8.69 7 ASN C N 1
ATOM 3563 C CA . ASN C 1 7 ? 30.772 -34.515 -22.945 1.00 12.57 7 ASN C CA 1
ATOM 3564 C C . ASN C 1 7 ? 30.084 -33.552 -23.899 1.00 12.44 7 ASN C C 1
ATOM 3565 O O . ASN C 1 7 ? 29.009 -33.865 -24.428 1.00 12.86 7 ASN C O 1
ATOM 3570 N N . VAL C 1 8 ? 30.673 -32.380 -24.118 1.00 12.84 8 VAL C N 1
ATOM 3571 C CA . VAL C 1 8 ? 30.068 -31.432 -25.038 1.00 12.19 8 VAL C CA 1
ATOM 3572 C C . VAL C 1 8 ? 30.568 -31.734 -26.433 1.00 12.41 8 VAL C C 1
ATOM 3573 O O . VAL C 1 8 ? 29.946 -31.327 -27.403 1.00 14.68 8 VAL C O 1
ATOM 3577 N N . ASN C 1 9 ? 31.696 -32.436 -26.534 1.00 11.86 9 ASN C N 1
ATOM 3578 C CA . ASN C 1 9 ? 32.214 -32.819 -27.846 1.00 15.67 9 ASN C CA 1
ATOM 3579 C C . ASN C 1 9 ? 32.001 -34.301 -28.168 1.00 16.96 9 ASN C C 1
ATOM 3580 O O . ASN C 1 9 ? 31.585 -35.084 -27.307 1.00 14.70 9 ASN C O 1
ATOM 3585 N N . THR C 1 10 ? 32.335 -34.684 -29.397 1.00 15.29 10 THR C N 1
ATOM 3586 C CA . THR C 1 10 ? 31.997 -36.001 -29.896 1.00 15.31 10 THR C CA 1
ATOM 3587 C C . THR C 1 10 ? 33.132 -37.003 -29.750 1.00 18.52 10 THR C C 1
ATOM 3588 O O . THR C 1 10 ? 33.007 -38.157 -30.171 1.00 23.52 10 THR C O 1
ATOM 3592 N N . THR C 1 11 ? 34.216 -36.589 -29.103 1.00 18.02 11 THR C N 1
ATOM 3593 C CA . THR C 1 11 ? 35.360 -37.473 -28.922 1.00 18.56 11 THR C CA 1
ATOM 3594 C C . THR C 1 11 ? 35.177 -38.370 -27.694 1.00 20.21 11 THR C C 1
ATOM 3595 O O . THR C 1 11 ? 35.368 -37.933 -26.550 1.00 17.86 11 THR C O 1
ATOM 3599 N N . ALA C 1 12 ? 34.834 -39.632 -27.943 1.00 21.34 12 ALA C N 1
ATOM 3600 C CA . ALA C 1 12 ? 34.492 -40.577 -26.873 1.00 22.55 12 ALA C CA 1
ATOM 3601 C C . ALA C 1 12 ? 35.613 -40.807 -25.862 1.00 18.70 12 ALA C C 1
ATOM 3602 O O . ALA C 1 12 ? 35.356 -41.105 -24.690 1.00 19.25 12 ALA C O 1
ATOM 3604 N N . SER C 1 13 ? 36.853 -40.679 -26.307 1.00 18.53 13 SER C N 1
ATOM 3605 C CA . SER C 1 13 ? 37.976 -40.881 -25.410 1.00 19.34 13 SER C CA 1
ATOM 3606 C C . SER C 1 13 ? 37.988 -39.781 -24.344 1.00 16.25 13 SER C C 1
ATOM 3607 O O . SER C 1 13 ? 38.427 -39.998 -23.219 1.00 17.04 13 SER C O 1
ATOM 3610 N N . ILE C 1 14 ? 37.531 -38.591 -24.710 1.00 15.84 14 ILE C N 1
ATOM 3611 C CA . ILE C 1 14 ? 37.426 -37.508 -23.738 1.00 16.37 14 ILE C CA 1
ATOM 3612 C C . ILE C 1 14 ? 36.305 -37.797 -22.740 1.00 11.46 14 ILE C C 1
ATOM 3613 O O . ILE C 1 14 ? 36.479 -37.613 -21.542 1.00 11.86 14 ILE C O 1
ATOM 3618 N N . THR C 1 15 ? 35.177 -38.294 -23.240 1.00 13.81 15 THR C N 1
ATOM 3619 C CA . THR C 1 15 ? 34.084 -38.727 -22.384 1.00 17.54 15 THR C CA 1
ATOM 3620 C C . THR C 1 15 ? 34.586 -39.731 -21.352 1.00 18.41 15 THR C C 1
ATOM 3621 O O . THR C 1 15 ? 34.271 -39.643 -20.158 1.00 16.94 15 THR C O 1
ATOM 3625 N N . GLU C 1 16 ? 35.398 -40.669 -21.816 1.00 18.08 16 GLU C N 1
ATOM 3626 C CA . GLU C 1 16 ? 35.943 -41.690 -20.937 1.00 16.42 16 GLU C CA 1
ATOM 3627 C C . GLU C 1 16 ? 36.812 -41.036 -19.859 1.00 15.25 16 GLU C C 1
ATOM 3628 O O . GLU C 1 16 ? 36.642 -41.300 -18.673 1.00 14.40 16 GLU C O 1
ATOM 3634 N N . THR C 1 17 ? 37.697 -40.133 -20.267 1.00 15.00 17 THR C N 1
ATOM 3635 C CA . THR C 1 17 ? 38.528 -39.406 -19.312 1.00 16.90 17 THR C CA 1
ATOM 3636 C C . THR C 1 17 ? 37.669 -38.668 -18.289 1.00 18.09 17 THR C C 1
ATOM 3637 O O . THR C 1 17 ? 37.928 -38.709 -17.089 1.00 20.48 17 THR C O 1
ATOM 3641 N N . ILE C 1 18 ? 36.638 -37.995 -18.777 1.00 16.98 18 ILE C N 1
ATOM 3642 C CA . ILE C 1 18 ? 35.746 -37.247 -17.909 1.00 17.01 18 ILE C CA 1
ATOM 3643 C C . ILE C 1 18 ? 35.000 -38.175 -16.957 1.00 15.95 18 ILE C C 1
ATOM 3644 O O . ILE C 1 18 ? 34.923 -37.920 -15.753 1.00 14.75 18 ILE C O 1
ATOM 3649 N N . ALA C 1 19 ? 34.465 -39.262 -17.498 1.00 13.37 19 ALA C N 1
ATOM 3650 C CA . ALA C 1 19 ? 33.709 -40.224 -16.704 1.00 16.15 19 ALA C CA 1
ATOM 3651 C C . ALA C 1 19 ? 34.553 -40.882 -15.599 1.00 17.16 19 ALA C C 1
ATOM 3652 O O . ALA C 1 19 ? 34.051 -41.132 -14.498 1.00 14.25 19 ALA C O 1
ATOM 3654 N N . GLU C 1 20 ? 35.824 -41.171 -15.890 1.00 16.65 20 GLU C N 1
ATOM 3655 C CA . GLU C 1 20 ? 36.718 -41.735 -14.878 1.00 19.94 20 GLU C CA 1
ATOM 3656 C C . GLU C 1 20 ? 36.916 -40.801 -13.693 1.00 18.13 20 GLU C C 1
ATOM 3657 O O . GLU C 1 20 ? 36.952 -41.244 -12.543 1.00 16.05 20 GLU C O 1
ATOM 3663 N N . GLN C 1 21 ? 37.128 -39.520 -13.983 1.00 11.13 21 GLN C N 1
ATOM 3664 C CA . GLN C 1 21 ? 37.333 -38.540 -12.929 1.00 12.63 21 GLN C CA 1
ATOM 3665 C C . GLN C 1 21 ? 36.066 -38.407 -12.109 1.00 12.63 21 GLN C C 1
ATOM 3666 O O . GLN C 1 21 ? 36.099 -38.285 -10.884 1.00 15.92 21 GLN C O 1
ATOM 3672 N N . ALA C 1 22 ? 34.938 -38.441 -12.802 1.00 13.89 22 ALA C N 1
ATOM 3673 C CA . ALA C 1 22 ? 33.655 -38.344 -12.130 1.00 14.03 22 ALA C CA 1
ATOM 3674 C C . ALA C 1 22 ? 33.450 -39.550 -11.202 1.00 15.86 22 ALA C C 1
ATOM 3675 O O . ALA C 1 22 ? 33.065 -39.394 -10.047 1.00 14.05 22 ALA C O 1
ATOM 3677 N N . ARG C 1 23 ? 33.734 -40.748 -11.709 1.00 15.49 23 ARG C N 1
ATOM 3678 C CA . ARG C 1 23 ? 33.626 -41.970 -10.910 1.00 17.42 23 ARG C CA 1
ATOM 3679 C C . ARG C 1 23 ? 34.600 -41.950 -9.732 1.00 17.31 23 ARG C C 1
ATOM 3680 O O . ARG C 1 23 ? 34.348 -42.557 -8.688 1.00 13.81 23 ARG C O 1
ATOM 3688 N N . ALA C 1 24 ? 35.731 -41.270 -9.917 1.00 17.80 24 ALA C N 1
ATOM 3689 C CA . ALA C 1 24 ? 36.749 -41.196 -8.873 1.00 14.71 24 ALA C CA 1
ATOM 3690 C C . ALA C 1 24 ? 36.269 -40.505 -7.605 1.00 16.63 24 ALA C C 1
ATOM 3691 O O . ALA C 1 24 ? 36.723 -40.837 -6.504 1.00 18.22 24 ALA C O 1
ATOM 3693 N N . VAL C 1 25 ? 35.361 -39.542 -7.749 1.00 17.06 25 VAL C N 1
ATOM 3694 C CA . VAL C 1 25 ? 34.889 -38.794 -6.581 1.00 13.75 25 VAL C CA 1
ATOM 3695 C C . VAL C 1 25 ? 33.462 -39.137 -6.214 1.00 15.58 25 VAL C C 1
ATOM 3696 O O . VAL C 1 25 ? 32.980 -38.746 -5.145 1.00 19.27 25 VAL C O 1
ATOM 3700 N N . ALA C 1 26 ? 32.787 -39.863 -7.096 1.00 15.17 26 ALA C N 1
ATOM 3701 C CA . ALA C 1 26 ? 31.382 -40.176 -6.872 1.00 16.56 26 ALA C CA 1
ATOM 3702 C C . ALA C 1 26 ? 31.233 -40.925 -5.554 1.00 15.39 26 ALA C C 1
ATOM 3703 O O . ALA C 1 26 ? 32.069 -41.750 -5.190 1.00 13.02 26 ALA C O 1
ATOM 3705 N N . SER C 1 27 ? 30.197 -40.574 -4.810 1.00 13.80 27 SER C N 1
ATOM 3706 C CA . SER C 1 27 ? 29.908 -41.207 -3.537 1.00 14.78 27 SER C CA 1
ATOM 3707 C C . SER C 1 27 ? 29.457 -42.646 -3.761 1.00 11.76 27 SER C C 1
ATOM 3708 O O . SER C 1 27 ? 29.013 -42.981 -4.857 1.00 12.79 27 SER C O 1
ATOM 3711 N N . PRO C 1 28 ? 29.591 -43.510 -2.738 1.00 13.34 28 PRO C N 1
ATOM 3712 C CA . PRO C 1 28 ? 29.026 -44.865 -2.874 1.00 12.81 28 PRO C CA 1
ATOM 3713 C C . PRO C 1 28 ? 27.548 -44.786 -3.236 1.00 12.63 28 PRO C C 1
ATOM 3714 O O . PRO C 1 28 ? 26.832 -43.983 -2.639 1.00 15.85 28 PRO C O 1
ATOM 3718 N N . GLY C 1 29 ? 27.102 -45.561 -4.221 1.00 11.60 29 GLY C N 1
ATOM 3719 C CA . GLY C 1 29 ? 25.699 -45.514 -4.608 1.00 11.97 29 GLY C CA 1
ATOM 3720 C C . GLY C 1 29 ? 25.385 -44.549 -5.741 1.00 10.29 29 GLY C C 1
ATOM 3721 O O . GLY C 1 29 ? 24.257 -44.469 -6.214 1.00 9.59 29 GLY C O 1
ATOM 3722 N N . THR C 1 30 ? 26.382 -43.794 -6.174 1.00 13.99 30 THR C N 1
ATOM 3723 C CA . THR C 1 30 ? 26.207 -42.907 -7.322 1.00 11.82 30 THR C CA 1
ATOM 3724 C C . THR C 1 30 ? 26.725 -43.600 -8.560 1.00 13.26 30 THR C C 1
ATOM 3725 O O . THR C 1 30 ? 27.886 -43.981 -8.608 1.00 14.71 30 THR C O 1
ATOM 3729 N N . GLU C 1 31 ? 25.865 -43.812 -9.546 1.00 12.58 31 GLU C N 1
ATOM 3730 C CA . GLU C 1 31 ? 26.343 -44.329 -10.823 1.00 17.28 31 GLU C CA 1
ATOM 3731 C C . GLU C 1 31 ? 26.587 -43.156 -11.772 1.00 13.86 31 GLU C C 1
ATOM 3732 O O . GLU C 1 31 ? 25.708 -42.301 -11.961 1.00 12.81 31 GLU C O 1
ATOM 3738 N N . ILE C 1 32 ? 27.782 -43.127 -12.351 1.00 14.83 32 ILE C N 1
ATOM 3739 C CA . ILE C 1 32 ? 28.146 -42.138 -13.362 1.00 15.14 32 ILE C CA 1
ATOM 3740 C C . ILE C 1 32 ? 27.942 -42.783 -14.715 1.00 12.62 32 ILE C C 1
ATOM 3741 O O . ILE C 1 32 ? 28.393 -43.901 -14.936 1.00 15.91 32 ILE C O 1
ATOM 3746 N N . VAL C 1 33 ? 27.191 -42.118 -15.586 1.00 13.07 33 VAL C N 1
ATOM 3747 C CA . VAL C 1 33 ? 27.024 -42.559 -16.965 1.00 12.50 33 VAL C CA 1
ATOM 3748 C C . VAL C 1 33 ? 27.598 -41.499 -17.893 1.00 14.64 33 VAL C C 1
ATOM 3749 O O . VAL C 1 33 ? 27.031 -40.413 -18.024 1.00 17.77 33 VAL C O 1
ATOM 3753 N N . GLY C 1 34 ? 28.721 -41.807 -18.526 1.00 12.83 34 GLY C N 1
ATOM 3754 C CA . GLY C 1 34 ? 29.348 -40.859 -19.429 1.00 14.35 34 GLY C CA 1
ATOM 3755 C C . GLY C 1 34 ? 28.681 -40.985 -20.773 1.00 14.52 34 GLY C C 1
ATOM 3756 O O . GLY C 1 34 ? 28.557 -42.090 -21.298 1.00 15.93 34 GLY C O 1
ATOM 3757 N N . LEU C 1 35 ? 28.211 -39.869 -21.318 1.00 12.40 35 LEU C N 1
ATOM 3758 C CA . LEU C 1 35 ? 27.541 -39.893 -22.609 1.00 14.03 35 LEU C CA 1
ATOM 3759 C C . LEU C 1 35 ? 28.291 -39.018 -23.597 1.00 14.52 35 LEU C C 1
ATOM 3760 O O . LEU C 1 35 ? 28.803 -37.964 -23.232 1.00 12.89 35 LEU C O 1
ATOM 3765 N N . THR C 1 36 ? 28.395 -39.486 -24.834 1.00 13.77 36 THR C N 1
ATOM 3766 C CA . THR C 1 36 ? 28.980 -38.697 -25.904 1.00 13.98 36 THR C CA 1
ATOM 3767 C C . THR C 1 36 ? 27.842 -38.365 -26.853 1.00 15.03 36 THR C C 1
ATOM 3768 O O . THR C 1 36 ? 27.098 -39.255 -27.243 1.00 16.71 36 THR C O 1
ATOM 3772 N N . PRO C 1 37 ? 27.677 -37.078 -27.196 1.00 17.64 37 PRO C N 1
ATOM 3773 C CA . PRO C 1 37 ? 26.613 -36.688 -28.130 1.00 18.24 37 PRO C CA 1
ATOM 3774 C C . PRO C 1 37 ? 26.808 -37.361 -29.487 1.00 19.31 37 PRO C C 1
ATOM 3775 O O . PRO C 1 37 ? 27.935 -37.711 -29.844 1.00 17.44 37 PRO C O 1
ATOM 3779 N N . TYR C 1 38 ? 25.718 -37.534 -30.224 1.00 19.51 38 TYR C N 1
ATOM 3780 C CA . TYR C 1 38 ? 25.742 -38.265 -31.491 1.00 20.96 38 TYR C CA 1
ATOM 3781 C C . TYR C 1 38 ? 26.227 -37.434 -32.669 1.00 23.53 38 TYR C C 1
ATOM 3782 O O . TYR C 1 38 ? 26.492 -37.969 -33.752 1.00 25.94 38 TYR C O 1
ATOM 3791 N N . PHE C 1 39 ? 26.268 -36.120 -32.473 1.00 19.77 39 PHE C N 1
ATOM 3792 C CA . PHE C 1 39 ? 26.748 -35.193 -33.486 1.00 18.04 39 PHE C CA 1
ATOM 3793 C C . PHE C 1 39 ? 27.389 -33.959 -32.848 1.00 19.95 39 PHE C C 1
ATOM 3794 O O . PHE C 1 39 ? 27.379 -33.807 -31.625 1.00 19.00 39 PHE C O 1
ATOM 3802 N N . GLY C 1 40 ? 27.977 -33.101 -33.670 1.00 22.38 40 GLY C N 1
ATOM 3803 C CA . GLY C 1 40 ? 28.688 -31.942 -33.166 1.00 20.88 40 GLY C CA 1
ATOM 3804 C C . GLY C 1 40 ? 30.163 -32.023 -33.500 1.00 20.50 40 GLY C C 1
ATOM 3805 O O . GLY C 1 40 ? 30.593 -32.934 -34.189 1.00 24.86 40 GLY C O 1
ATOM 3806 N N . ALA C 1 41 ? 30.942 -31.060 -33.023 1.00 19.87 41 ALA C N 1
ATOM 3807 C CA . ALA C 1 41 ? 32.363 -31.027 -33.314 1.00 17.20 41 ALA C CA 1
ATOM 3808 C C . ALA C 1 41 ? 33.165 -31.924 -32.362 1.00 20.26 41 ALA C C 1
ATOM 3809 O O . ALA C 1 41 ? 32.752 -32.159 -31.221 1.00 19.25 41 ALA C O 1
ATOM 3811 N N . GLU C 1 42 ? 34.321 -32.399 -32.828 1.00 19.70 42 GLU C N 1
ATOM 3812 C CA . GLU C 1 42 ? 35.195 -33.275 -32.040 1.00 20.98 42 GLU C CA 1
ATOM 3813 C C . GLU C 1 42 ? 35.835 -32.526 -30.876 1.00 16.89 42 GLU C C 1
ATOM 3814 O O . GLU C 1 42 ? 36.292 -33.125 -29.910 1.00 17.82 42 GLU C O 1
ATOM 3820 N N . SER C 1 43 ? 35.878 -31.209 -30.994 1.00 20.41 43 SER C N 1
ATOM 3821 C CA . SER C 1 43 ? 36.265 -30.338 -29.894 1.00 20.23 43 SER C CA 1
ATOM 3822 C C . SER C 1 43 ? 35.484 -29.044 -30.070 1.00 20.18 43 SER C C 1
ATOM 3823 O O . SER C 1 43 ? 35.232 -28.622 -31.206 1.00 19.57 43 SER C O 1
ATOM 3826 N N . VAL C 1 44 ? 35.041 -28.457 -28.961 1.00 22.23 44 VAL C N 1
ATOM 3827 C CA . VAL C 1 44 ? 34.223 -27.245 -29.016 1.00 21.72 44 VAL C CA 1
ATOM 3828 C C . VAL C 1 44 ? 35.022 -25.985 -28.702 1.00 23.92 44 VAL C C 1
ATOM 3829 O O . VAL C 1 44 ? 35.358 -25.706 -27.540 1.00 21.49 44 VAL C O 1
ATOM 3833 N N . GLU C 1 45 ? 35.316 -25.226 -29.755 1.00 23.10 45 GLU C N 1
ATOM 3834 C CA . GLU C 1 45 ? 36.207 -24.079 -29.663 1.00 22.69 45 GLU C CA 1
ATOM 3835 C C . GLU C 1 45 ? 35.683 -22.856 -30.396 1.00 23.03 45 GLU C C 1
ATOM 3836 O O . GLU C 1 45 ? 36.300 -22.387 -31.353 1.00 24.81 45 GLU C O 1
ATOM 3842 N N . GLY C 1 46 ? 34.548 -22.343 -29.953 1.00 19.06 46 GLY C N 1
ATOM 3843 C CA . GLY C 1 46 ? 33.968 -21.179 -30.583 1.00 19.67 46 GLY C CA 1
ATOM 3844 C C . GLY C 1 46 ? 32.465 -21.226 -30.539 1.00 19.40 46 GLY C C 1
ATOM 3845 O O . GLY C 1 46 ? 31.877 -22.222 -30.091 1.00 14.69 46 GLY C O 1
ATOM 3846 N N . ASN C 1 47 ? 31.854 -20.135 -31.001 1.00 21.41 47 ASN C N 1
ATOM 3847 C CA . ASN C 1 47 ? 30.412 -19.917 -30.874 1.00 17.02 47 ASN C CA 1
ATOM 3848 C C . ASN C 1 47 ? 29.586 -20.924 -31.660 1.00 16.89 47 ASN C C 1
ATOM 3849 O O . ASN C 1 47 ? 28.627 -21.505 -31.141 1.00 17.33 47 ASN C O 1
ATOM 3854 N N . PHE C 1 48 ? 29.964 -21.140 -32.916 1.00 19.47 48 PHE C N 1
ATOM 3855 C CA . PHE C 1 48 ? 29.208 -22.051 -33.768 1.00 16.61 48 PHE C CA 1
ATOM 3856 C C . PHE C 1 48 ? 29.187 -23.454 -33.182 1.00 15.10 48 PHE C C 1
ATOM 3857 O O . PHE C 1 48 ? 28.124 -24.054 -32.999 1.00 14.40 48 PHE C O 1
ATOM 3865 N N . GLU C 1 49 ? 30.369 -23.957 -32.861 1.00 15.51 49 GLU C N 1
ATOM 3866 C CA . GLU C 1 49 ? 30.510 -25.294 -32.295 1.00 16.33 49 GLU C CA 1
ATOM 3867 C C . GLU C 1 49 ? 29.834 -25.391 -30.936 1.00 13.90 49 GLU C C 1
ATOM 3868 O O . GLU C 1 49 ? 29.273 -26.427 -30.569 1.00 17.05 49 GLU C O 1
ATOM 3874 N N . SER C 1 50 ? 29.892 -24.300 -30.186 1.00 17.57 50 SER C N 1
ATOM 3875 C CA . SER C 1 50 ? 29.288 -24.272 -28.864 1.00 16.30 50 SER C CA 1
ATOM 3876 C C . SER C 1 50 ? 27.778 -24.393 -28.991 1.00 14.88 50 SER C C 1
ATOM 3877 O O . SER C 1 50 ? 27.138 -25.159 -28.268 1.00 15.26 50 SER C O 1
ATOM 3880 N N . TYR C 1 51 ? 27.207 -23.636 -29.918 1.00 17.66 51 TYR C N 1
ATOM 3881 C CA . TYR C 1 51 ? 25.767 -23.703 -30.148 1.00 19.65 51 TYR C CA 1
ATOM 3882 C C . TYR C 1 51 ? 25.362 -25.070 -30.667 1.00 18.59 51 TYR C C 1
ATOM 3883 O O . TYR C 1 51 ? 24.307 -25.604 -30.306 1.00 13.84 51 TYR C O 1
ATOM 3892 N N . LEU C 1 52 ? 26.212 -25.633 -31.521 1.00 18.00 52 LEU C N 1
ATOM 3893 C CA . LEU C 1 52 ? 25.983 -26.974 -32.038 1.00 19.75 52 LEU C CA 1
ATOM 3894 C C . LEU C 1 52 ? 26.012 -27.985 -30.900 1.00 16.60 52 LEU C C 1
ATOM 3895 O O . LEU C 1 52 ? 25.133 -28.839 -30.789 1.00 16.53 52 LEU C O 1
ATOM 3900 N N . ALA C 1 53 ? 27.001 -27.850 -30.025 1.00 16.52 53 ALA C N 1
ATOM 3901 C CA . ALA C 1 53 ? 27.135 -28.756 -28.894 1.00 15.49 53 ALA C CA 1
ATOM 3902 C C . ALA C 1 53 ? 25.908 -28.683 -27.984 1.00 16.97 53 ALA C C 1
ATOM 3903 O O . ALA C 1 53 ? 25.500 -29.692 -27.417 1.00 10.15 53 ALA C O 1
ATOM 3905 N N . ALA C 1 54 ? 25.320 -27.492 -27.857 1.00 15.00 54 ALA C N 1
ATOM 3906 C CA . ALA C 1 54 ? 24.160 -27.310 -26.988 1.00 15.24 54 ALA C CA 1
ATOM 3907 C C . ALA C 1 54 ? 23.044 -28.274 -27.363 1.00 15.29 54 ALA C C 1
ATOM 3908 O O . ALA C 1 54 ? 22.548 -29.020 -26.518 1.00 15.83 54 ALA C O 1
ATOM 3910 N N . ILE C 1 55 ? 22.693 -28.287 -28.645 1.00 16.59 55 ILE C N 1
ATOM 3911 C CA . ILE C 1 55 ? 21.629 -29.144 -29.157 1.00 18.34 55 ILE C CA 1
ATOM 3912 C C . ILE C 1 55 ? 22.032 -30.612 -29.164 1.00 16.01 55 ILE C C 1
ATOM 3913 O O . ILE C 1 55 ? 21.222 -31.492 -28.864 1.00 16.35 55 ILE C O 1
ATOM 3918 N N . ALA C 1 56 ? 23.282 -30.869 -29.535 1.00 18.90 56 ALA C N 1
ATOM 3919 C CA . ALA C 1 56 ? 23.824 -32.225 -29.505 1.00 18.02 56 ALA C CA 1
ATOM 3920 C C . ALA C 1 56 ? 23.697 -32.813 -28.105 1.00 14.53 56 ALA C C 1
ATOM 3921 O O . ALA C 1 56 ? 23.259 -33.950 -27.927 1.00 16.63 56 ALA C O 1
ATOM 3923 N N . VAL C 1 57 ? 24.068 -32.014 -27.110 1.00 12.75 57 VAL C N 1
ATOM 3924 C CA . VAL C 1 57 ? 23.992 -32.443 -25.725 1.00 12.12 57 VAL C CA 1
ATOM 3925 C C . VAL C 1 57 ? 22.556 -32.688 -25.300 1.00 13.15 57 VAL C C 1
ATOM 3926 O O . VAL C 1 57 ? 22.244 -33.725 -24.725 1.00 13.72 57 VAL C O 1
ATOM 3930 N N . MET C 1 58 ? 21.677 -31.752 -25.627 1.00 11.79 58 MET C N 1
ATOM 3931 C CA . MET C 1 58 ? 20.261 -31.896 -25.307 1.00 14.43 58 MET C CA 1
ATOM 3932 C C . MET C 1 58 ? 19.675 -33.137 -25.966 1.00 19.39 58 MET C C 1
ATOM 3933 O O . MET C 1 58 ? 18.973 -33.918 -25.319 1.00 15.97 58 MET C O 1
ATOM 3938 N N . ASP C 1 59 ? 19.985 -33.315 -27.253 1.00 16.84 59 ASP C N 1
ATOM 3939 C CA . ASP C 1 59 ? 19.564 -34.496 -27.998 1.00 15.21 59 ASP C CA 1
ATOM 3940 C C . ASP C 1 59 ? 20.005 -35.774 -27.310 1.00 14.15 59 ASP C C 1
ATOM 3941 O O . ASP C 1 59 ? 19.227 -36.724 -27.190 1.00 15.37 59 ASP C O 1
ATOM 3946 N N . ARG C 1 60 ? 21.266 -35.793 -26.883 1.00 14.73 60 ARG C N 1
ATOM 3947 C CA . ARG C 1 60 ? 21.868 -36.967 -26.247 1.00 15.63 60 ARG C CA 1
ATOM 3948 C C . ARG C 1 60 ? 21.188 -37.337 -24.932 1.00 17.19 60 ARG C C 1
ATOM 3949 O O . ARG C 1 60 ? 20.999 -38.523 -24.631 1.00 17.27 60 ARG C O 1
ATOM 3957 N N . VAL C 1 61 ? 20.843 -36.324 -24.140 1.00 13.03 61 VAL C N 1
ATOM 3958 C CA . VAL C 1 61 ? 20.176 -36.559 -22.867 1.00 13.70 61 VAL C CA 1
ATOM 3959 C C . VAL C 1 61 ? 18.761 -37.067 -23.092 1.00 13.83 61 VAL C C 1
ATOM 3960 O O . VAL C 1 61 ? 18.323 -37.997 -22.420 1.00 14.41 61 VAL C O 1
ATOM 3964 N N . MET C 1 62 ? 18.055 -36.478 -24.052 1.00 13.32 62 MET C N 1
ATOM 3965 C CA . MET C 1 62 ? 16.695 -36.924 -24.366 1.00 18.59 62 MET C CA 1
ATOM 3966 C C . MET C 1 62 ? 16.634 -38.357 -24.885 1.00 17.20 62 MET C C 1
ATOM 3967 O O . MET C 1 62 ? 15.664 -39.072 -24.638 1.00 22.87 62 MET C O 1
ATOM 3972 N N . ALA C 1 63 ? 17.639 -38.748 -25.660 1.00 19.75 63 ALA C N 1
ATOM 3973 C CA . ALA C 1 63 ? 17.737 -40.122 -26.136 1.00 22.51 63 ALA C CA 1
ATOM 3974 C C . ALA C 1 63 ? 17.939 -41.139 -25.016 1.00 24.62 63 ALA C C 1
ATOM 3975 O O . ALA C 1 63 ? 17.713 -42.330 -25.212 1.00 31.36 63 ALA C O 1
ATOM 3977 N N . TYR C 1 64 ? 18.383 -40.686 -23.850 1.00 21.04 64 TYR C N 1
ATOM 3978 C CA . TYR C 1 64 ? 18.656 -41.628 -22.762 1.00 21.20 64 TYR C CA 1
ATOM 3979 C C . TYR C 1 64 ? 17.360 -42.201 -22.176 1.00 23.65 64 TYR C C 1
ATOM 3980 O O . TYR C 1 64 ? 16.478 -41.451 -21.743 1.00 21.33 64 TYR C O 1
ATOM 3989 N N . ASP C 1 65 ? 17.275 -43.534 -22.161 1.00 25.59 65 ASP C N 1
ATOM 3990 C CA . ASP C 1 65 ? 16.061 -44.287 -21.800 1.00 28.73 65 ASP C CA 1
ATOM 3991 C C . ASP C 1 65 ? 15.919 -44.777 -20.354 1.00 25.26 65 ASP C C 1
ATOM 3992 O O . ASP C 1 65 ? 14.862 -45.284 -19.972 1.00 24.50 65 ASP C O 1
ATOM 3997 N N . GLN C 1 66 ? 16.989 -44.684 -19.573 1.00 23.73 66 GLN C N 1
ATOM 3998 C CA . GLN C 1 66 ? 16.934 -45.079 -18.169 1.00 24.11 66 GLN C CA 1
ATOM 3999 C C . GLN C 1 66 ? 16.615 -43.858 -17.310 1.00 21.11 66 GLN C C 1
ATOM 4000 O O . GLN C 1 66 ? 16.902 -42.737 -17.709 1.00 20.33 66 GLN C O 1
ATOM 4006 N N . PRO C 1 67 ? 15.994 -44.068 -16.138 1.00 22.95 67 PRO C N 1
ATOM 4007 C CA . PRO C 1 67 ? 15.804 -42.943 -15.213 1.00 21.44 67 PRO C CA 1
ATOM 4008 C C . PRO C 1 67 ? 17.160 -42.399 -14.754 1.00 20.72 67 PRO C C 1
ATOM 4009 O O . PRO C 1 67 ? 18.128 -43.155 -14.691 1.00 20.40 67 PRO C O 1
ATOM 4013 N N . PHE C 1 68 ? 17.223 -41.109 -14.441 1.00 20.84 68 PHE C N 1
ATOM 4014 C CA . PHE C 1 68 ? 18.448 -40.489 -13.925 1.00 13.17 68 PHE C CA 1
ATOM 4015 C C . PHE C 1 68 ? 18.088 -39.319 -13.031 1.00 12.87 68 PHE C C 1
ATOM 4016 O O . PHE C 1 68 ? 16.986 -38.775 -13.150 1.00 10.63 68 PHE C O 1
ATOM 4024 N N . ASP C 1 69 ? 19.001 -38.936 -12.139 1.00 12.23 69 ASP C N 1
ATOM 4025 C CA . ASP C 1 69 ? 18.677 -37.968 -11.082 1.00 14.02 69 ASP C CA 1
ATOM 4026 C C . ASP C 1 69 ? 19.292 -36.572 -11.205 1.00 13.44 69 ASP C C 1
ATOM 4027 O O . ASP C 1 69 ? 18.888 -35.633 -10.503 1.00 11.02 69 ASP C O 1
ATOM 4032 N N . ALA C 1 70 ? 20.271 -36.444 -12.090 1.00 11.61 70 ALA C N 1
ATOM 4033 C CA . ALA C 1 70 ? 20.925 -35.164 -12.340 1.00 10.99 70 ALA C CA 1
ATOM 4034 C C . ALA C 1 70 ? 21.717 -35.280 -13.632 1.00 8.87 70 ALA C C 1
ATOM 4035 O O . ALA C 1 70 ? 21.956 -36.380 -14.132 1.00 9.59 70 ALA C O 1
ATOM 4037 N N . VAL C 1 71 ? 22.091 -34.145 -14.201 1.00 9.87 71 VAL C N 1
ATOM 4038 C CA . VAL C 1 71 ? 22.872 -34.155 -15.417 1.00 7.50 71 VAL C CA 1
ATOM 4039 C C . VAL C 1 71 ? 24.027 -33.181 -15.313 1.00 9.38 71 VAL C C 1
ATOM 4040 O O . VAL C 1 71 ? 23.845 -32.033 -14.899 1.00 10.43 71 VAL C O 1
ATOM 4044 N N . ILE C 1 72 ? 25.214 -33.646 -15.695 1.00 10.41 72 ILE C N 1
ATOM 4045 C CA . ILE C 1 72 ? 26.381 -32.792 -15.747 1.00 9.76 72 ILE C CA 1
ATOM 4046 C C . ILE C 1 72 ? 26.745 -32.528 -17.190 1.00 10.48 72 ILE C C 1
ATOM 4047 O O . ILE C 1 72 ? 26.923 -33.457 -17.989 1.00 11.19 72 ILE C O 1
ATOM 4052 N N . GLN C 1 73 ? 26.807 -31.247 -17.532 1.00 10.15 73 GLN C N 1
ATOM 4053 C CA . GLN C 1 73 ? 27.297 -30.825 -18.829 1.00 12.81 73 GLN C CA 1
ATOM 4054 C C . GLN C 1 73 ? 28.768 -30.557 -18.719 1.00 14.53 73 GLN C C 1
ATOM 4055 O O . GLN C 1 73 ? 29.185 -29.591 -18.076 1.00 12.69 73 GLN C O 1
ATOM 4061 N N . ALA C 1 74 ? 29.556 -31.412 -19.356 1.00 11.59 74 ALA C N 1
ATOM 4062 C CA . ALA C 1 74 ? 30.986 -31.404 -19.120 1.00 16.35 74 ALA C CA 1
ATOM 4063 C C . ALA C 1 74 ? 31.660 -30.643 -20.226 1.00 19.59 74 ALA C C 1
ATOM 4064 O O . ALA C 1 74 ? 32.397 -31.216 -21.038 1.00 22.05 74 ALA C O 1
ATOM 4066 N N . GLY C 1 75 ? 31.389 -29.346 -20.261 1.00 18.42 75 GLY C N 1
ATOM 4067 C CA . GLY C 1 75 ? 32.088 -28.460 -21.164 1.00 26.23 75 GLY C CA 1
ATOM 4068 C C . GLY C 1 75 ? 32.301 -27.131 -20.483 1.00 28.80 75 GLY C C 1
ATOM 4069 O O . GLY C 1 75 ? 31.453 -26.654 -19.722 1.00 27.38 75 GLY C O 1
ATOM 4070 N N . TYR C 1 76 ? 33.447 -26.529 -20.770 1.00 26.95 76 TYR C N 1
ATOM 4071 C CA . TYR C 1 76 ? 33.796 -25.260 -20.166 1.00 26.89 76 TYR C CA 1
ATOM 4072 C C . TYR C 1 76 ? 33.528 -24.047 -21.039 1.00 26.67 76 TYR C C 1
ATOM 4073 O O . TYR C 1 76 ? 34.208 -23.821 -22.042 1.00 24.63 76 TYR C O 1
ATOM 4082 N N . GLY C 1 77 ? 32.521 -23.273 -20.644 1.00 30.19 77 GLY C N 1
ATOM 4083 C CA . GLY C 1 77 ? 32.213 -22.030 -21.321 1.00 28.31 77 GLY C CA 1
ATOM 4084 C C . GLY C 1 77 ? 31.305 -22.288 -22.498 1.00 29.80 77 GLY C C 1
ATOM 4085 O O . GLY C 1 77 ? 31.169 -21.443 -23.387 1.00 28.80 77 GLY C O 1
ATOM 4086 N N . GLU C 1 78 ? 30.691 -23.468 -22.506 1.00 27.89 78 GLU C N 1
ATOM 4087 C CA . GLU C 1 78 ? 29.764 -23.837 -23.571 1.00 30.80 78 GLU C CA 1
ATOM 4088 C C . GLU C 1 78 ? 28.320 -23.460 -23.258 1.00 29.81 78 GLU C C 1
ATOM 4089 O O . GLU C 1 78 ? 27.952 -23.281 -22.091 1.00 23.10 78 GLU C O 1
ATOM 4095 N N . HIS C 1 79 ? 27.512 -23.363 -24.315 1.00 24.05 79 HIS C N 1
ATOM 4096 C CA . HIS C 1 79 ? 26.088 -23.107 -24.180 1.00 25.36 79 HIS C CA 1
ATOM 4097 C C . HIS C 1 79 ? 25.335 -24.392 -23.853 1.00 27.68 79 HIS C C 1
ATOM 4098 O O . HIS C 1 79 ? 25.899 -25.494 -23.925 1.00 20.63 79 HIS C O 1
ATOM 4105 N N . GLY C 1 80 ? 24.061 -24.245 -23.479 1.00 25.79 80 GLY C N 1
ATOM 4106 C CA . GLY C 1 80 ? 23.146 -25.376 -23.434 1.00 20.71 80 GLY C CA 1
ATOM 4107 C C . GLY C 1 80 ? 22.503 -25.719 -22.105 1.00 23.24 80 GLY C C 1
ATOM 4108 O O . GLY C 1 80 ? 21.402 -26.278 -22.085 1.00 21.70 80 GLY C O 1
ATOM 4109 N N . ARG C 1 81 ? 23.163 -25.376 -20.997 1.00 29.62 81 ARG C N 1
ATOM 4110 C CA . ARG C 1 81 ? 22.627 -25.682 -19.668 1.00 18.62 81 ARG C CA 1
ATOM 4111 C C . ARG C 1 81 ? 21.161 -25.244 -19.524 1.00 16.27 81 ARG C C 1
ATOM 4112 O O . ARG C 1 81 ? 20.311 -26.014 -19.057 1.00 16.48 81 ARG C O 1
ATOM 4120 N N . GLU C 1 82 ? 20.868 -24.024 -19.963 1.00 17.47 82 GLU C N 1
ATOM 4121 C CA . GLU C 1 82 ? 19.520 -23.472 -19.864 1.00 19.95 82 GLU C CA 1
ATOM 4122 C C . GLU C 1 82 ? 18.490 -24.293 -20.638 1.00 14.62 82 GLU C C 1
ATOM 4123 O O . GLU C 1 82 ? 17.339 -24.392 -20.217 1.00 15.07 82 GLU C O 1
ATOM 4129 N N . GLY C 1 83 ? 18.903 -24.874 -21.759 1.00 11.40 83 GLY C N 1
ATOM 4130 C CA . GLY C 1 83 ? 18.042 -25.761 -22.529 1.00 11.76 83 GLY C CA 1
ATOM 4131 C C . GLY C 1 83 ? 17.708 -27.035 -21.768 1.00 15.03 83 GLY C C 1
ATOM 4132 O O . GLY C 1 83 ? 16.559 -27.483 -21.738 1.00 10.96 83 GLY C O 1
ATOM 4133 N N . LEU C 1 84 ? 18.739 -27.637 -21.177 1.00 17.54 84 LEU C N 1
ATOM 4134 C CA . LEU C 1 84 ? 18.583 -28.820 -20.335 1.00 15.86 84 LEU C CA 1
ATOM 4135 C C . LEU C 1 84 ? 17.660 -28.538 -19.166 1.00 13.51 84 LEU C C 1
ATOM 4136 O O . LEU C 1 84 ? 16.766 -29.327 -18.855 1.00 13.82 84 LEU C O 1
ATOM 4141 N N . GLN C 1 85 ? 17.883 -27.403 -18.514 1.00 14.31 85 GLN C N 1
ATOM 4142 C CA . GLN C 1 85 ? 17.088 -27.025 -17.348 1.00 12.29 85 GLN C CA 1
ATOM 4143 C C . GLN C 1 85 ? 15.589 -26.937 -17.650 1.00 10.79 85 GLN C C 1
ATOM 4144 O O . GLN C 1 85 ? 14.772 -27.221 -16.782 1.00 10.18 85 GLN C O 1
ATOM 4150 N N . GLU C 1 86 ? 15.239 -26.535 -18.875 1.00 12.11 86 GLU C N 1
ATOM 4151 C CA . GLU C 1 86 ? 13.842 -26.490 -19.322 1.00 12.79 86 GLU C CA 1
ATOM 4152 C C . GLU C 1 86 ? 13.283 -27.875 -19.601 1.00 13.92 86 GLU C C 1
ATOM 4153 O O . GLU C 1 86 ? 12.158 -28.201 -19.214 1.00 14.20 86 GLU C O 1
ATOM 4159 N N . LEU C 1 87 ? 14.068 -28.674 -20.310 1.00 16.08 87 LEU C N 1
ATOM 4160 C CA . LEU C 1 87 ? 13.654 -30.013 -20.718 1.00 16.03 87 LEU C CA 1
ATOM 4161 C C . LEU C 1 87 ? 13.544 -30.968 -19.539 1.00 20.22 87 LEU C C 1
ATOM 4162 O O . LEU C 1 87 ? 12.720 -31.892 -19.540 1.00 16.52 87 LEU C O 1
ATOM 4167 N N . LEU C 1 88 ? 14.403 -30.756 -18.542 1.00 14.73 88 LEU C N 1
ATOM 4168 C CA . LEU C 1 88 ? 14.548 -31.726 -17.477 1.00 15.85 88 LEU C CA 1
ATOM 4169 C C . LEU C 1 88 ? 13.885 -31.276 -16.193 1.00 16.03 88 LEU C C 1
ATOM 4170 O O . LEU C 1 88 ? 13.737 -30.077 -15.932 1.00 12.59 88 LEU C O 1
ATOM 4175 N N . ASN C 1 89 ? 13.483 -32.259 -15.393 1.00 14.65 89 ASN C N 1
ATOM 4176 C CA . ASN C 1 89 ? 13.050 -32.003 -14.033 1.00 12.58 89 ASN C CA 1
ATOM 4177 C C . ASN C 1 89 ? 14.006 -32.605 -13.030 1.00 17.64 89 ASN C C 1
ATOM 4178 O O . ASN C 1 89 ? 13.580 -33.053 -11.964 1.00 16.87 89 ASN C O 1
ATOM 4183 N N . VAL C 1 90 ? 15.288 -32.646 -13.393 1.00 13.19 90 VAL C N 1
ATOM 4184 C CA . VAL C 1 90 ? 16.354 -33.010 -12.467 1.00 12.57 90 VAL C CA 1
ATOM 4185 C C . VAL C 1 90 ? 17.381 -31.896 -12.542 1.00 10.68 90 VAL C C 1
ATOM 4186 O O . VAL C 1 90 ? 17.359 -31.120 -13.495 1.00 11.86 90 VAL C O 1
ATOM 4190 N N . PRO C 1 91 ? 18.234 -31.756 -11.509 1.00 12.99 91 PRO C N 1
ATOM 4191 C CA . PRO C 1 91 ? 19.244 -30.683 -11.574 1.00 10.86 91 PRO C CA 1
ATOM 4192 C C . PRO C 1 91 ? 20.231 -30.841 -12.726 1.00 10.55 91 PRO C C 1
ATOM 4193 O O . PRO C 1 91 ? 20.607 -31.953 -13.117 1.00 8.79 91 PRO C O 1
ATOM 4197 N N . VAL C 1 92 ? 20.633 -29.708 -13.282 1.00 10.73 92 VAL C N 1
ATOM 4198 C CA . VAL C 1 92 ? 21.624 -29.705 -14.335 1.00 11.61 92 VAL C CA 1
ATOM 4199 C C . VAL C 1 92 ? 22.820 -28.872 -13.850 1.00 13.55 92 VAL C C 1
ATOM 4200 O O . VAL C 1 92 ? 22.652 -27.744 -13.387 1.00 12.26 92 VAL C O 1
ATOM 4204 N N . VAL C 1 93 ? 24.023 -29.428 -13.914 1.00 9.78 93 VAL C N 1
ATOM 4205 C CA . VAL C 1 93 ? 25.180 -28.641 -13.505 1.00 10.62 93 VAL C CA 1
ATOM 4206 C C . VAL C 1 93 ? 26.308 -28.647 -14.525 1.00 11.23 93 VAL C C 1
ATOM 4207 O O . VAL C 1 93 ? 26.767 -29.696 -14.980 1.00 9.85 93 VAL C O 1
ATOM 4211 N N . ASP C 1 94 ? 26.707 -27.442 -14.905 1.00 10.30 94 ASP C N 1
ATOM 4212 C CA . ASP C 1 94 ? 27.755 -27.250 -15.875 1.00 9.90 94 ASP C CA 1
ATOM 4213 C C . ASP C 1 94 ? 29.057 -27.135 -15.120 1.00 11.38 94 ASP C C 1
ATOM 4214 O O . ASP C 1 94 ? 29.104 -26.508 -14.058 1.00 9.26 94 ASP C O 1
ATOM 4219 N N . ILE C 1 95 ? 30.106 -27.751 -15.650 1.00 11.93 95 ILE C N 1
ATOM 4220 C CA . ILE C 1 95 ? 31.380 -27.787 -14.942 1.00 11.03 95 ILE C CA 1
ATOM 4221 C C . ILE C 1 95 ? 32.026 -26.408 -14.791 1.00 10.63 95 ILE C C 1
ATOM 4222 O O . ILE C 1 95 ? 32.821 -26.182 -13.874 1.00 10.24 95 ILE C O 1
ATOM 4227 N N . THR C 1 96 ? 31.672 -25.501 -15.692 1.00 10.45 96 THR C N 1
ATOM 4228 C CA . THR C 1 96 ? 32.148 -24.121 -15.657 1.00 14.70 96 THR C CA 1
ATOM 4229 C C . THR C 1 96 ? 31.698 -23.466 -14.380 1.00 12.47 96 THR C C 1
ATOM 4230 O O . THR C 1 96 ? 32.510 -22.931 -13.610 1.00 10.13 96 THR C O 1
ATOM 4234 N N . GLU C 1 97 ? 30.385 -23.502 -14.158 1.00 13.07 97 GLU C N 1
ATOM 4235 C CA . GLU C 1 97 ? 29.825 -22.914 -12.958 1.00 10.04 97 GLU C CA 1
ATOM 4236 C C . GLU C 1 97 ? 30.198 -23.708 -11.734 1.00 9.52 97 GLU C C 1
ATOM 4237 O O . GLU C 1 97 ? 30.410 -23.124 -10.676 1.00 8.38 97 GLU C O 1
ATOM 4243 N N . ALA C 1 98 ? 30.291 -25.029 -11.867 1.00 9.77 98 ALA C N 1
ATOM 4244 C CA . ALA C 1 98 ? 30.712 -25.846 -10.725 1.00 7.69 98 ALA C CA 1
ATOM 4245 C C . ALA C 1 98 ? 32.104 -25.436 -10.264 1.00 8.08 98 ALA C C 1
ATOM 4246 O O . ALA C 1 98 ? 32.337 -25.227 -9.086 1.00 8.49 98 ALA C O 1
ATOM 4248 N N . ALA C 1 99 ? 33.026 -25.292 -11.203 1.00 9.23 99 ALA C N 1
ATOM 4249 C CA . ALA C 1 99 ? 34.402 -24.932 -10.866 1.00 10.17 99 ALA C CA 1
ATOM 4250 C C . ALA C 1 99 ? 34.485 -23.576 -10.174 1.00 8.44 99 ALA C C 1
ATOM 4251 O O . ALA C 1 99 ? 35.128 -23.444 -9.119 1.00 6.80 99 ALA C O 1
ATOM 4253 N N . ALA C 1 100 ? 33.835 -22.570 -10.756 1.00 6.44 100 ALA C N 1
ATOM 4254 C CA . ALA C 1 100 ? 33.915 -21.219 -10.211 1.00 7.69 100 ALA C CA 1
ATOM 4255 C C . ALA C 1 100 ? 33.265 -21.147 -8.838 1.00 7.58 100 ALA C C 1
ATOM 4256 O O . ALA C 1 100 ? 33.831 -20.613 -7.871 1.00 6.45 100 ALA C O 1
ATOM 4258 N N . SER C 1 101 ? 32.080 -21.733 -8.749 1.00 8.13 101 SER C N 1
ATOM 4259 C CA . SER C 1 101 ? 31.326 -21.711 -7.500 1.00 6.84 101 SER C CA 1
ATOM 4260 C C . SER C 1 101 ? 32.098 -22.367 -6.355 1.00 7.45 101 SER C C 1
ATOM 4261 O O . SER C 1 101 ? 32.122 -21.844 -5.227 1.00 5.65 101 SER C O 1
ATOM 4264 N N . THR C 1 102 ? 32.710 -23.528 -6.612 1.00 7.02 102 THR C N 1
ATOM 4265 C CA . THR C 1 102 ? 33.457 -24.159 -5.521 1.00 8.03 102 THR C CA 1
ATOM 4266 C C . THR C 1 102 ? 34.781 -23.443 -5.243 1.00 5.36 102 THR C C 1
ATOM 4267 O O . THR C 1 102 ? 35.181 -23.315 -4.089 1.00 6.74 102 THR C O 1
ATOM 4271 N N . ALA C 1 103 ? 35.428 -22.946 -6.294 1.00 6.81 103 ALA C N 1
ATOM 4272 C CA . ALA C 1 103 ? 36.653 -22.164 -6.131 1.00 6.90 103 ALA C CA 1
ATOM 4273 C C . ALA C 1 103 ? 36.447 -20.939 -5.240 1.00 9.30 103 ALA C C 1
ATOM 4274 O O . ALA C 1 103 ? 37.350 -20.525 -4.499 1.00 7.42 103 ALA C O 1
ATOM 4276 N N . MET C 1 104 ? 35.260 -20.347 -5.336 1.00 7.79 104 MET C N 1
ATOM 4277 C CA . MET C 1 104 ? 34.927 -19.156 -4.566 1.00 6.40 104 MET C CA 1
ATOM 4278 C C . MET C 1 104 ? 34.861 -19.393 -3.067 1.00 9.03 104 MET C C 1
ATOM 4279 O O . MET C 1 104 ? 35.031 -18.456 -2.289 1.00 6.15 104 MET C O 1
ATOM 4284 N N . PHE C 1 105 ? 34.634 -20.640 -2.658 1.00 5.07 105 PHE C N 1
ATOM 4285 C CA . PHE C 1 105 ? 34.683 -20.965 -1.233 1.00 7.06 105 PHE C CA 1
ATOM 4286 C C . PHE C 1 105 ? 36.105 -21.021 -0.678 1.00 8.58 105 PHE C C 1
ATOM 4287 O O . PHE C 1 105 ? 36.287 -21.064 0.538 1.00 7.78 105 PHE C O 1
ATOM 4295 N N . LEU C 1 106 ? 37.102 -20.993 -1.566 1.00 8.60 106 LEU C N 1
ATOM 4296 C CA . LEU C 1 106 ? 38.482 -21.294 -1.189 1.00 8.91 106 LEU C CA 1
ATOM 4297 C C . LEU C 1 106 ? 39.427 -20.084 -1.181 1.00 11.37 106 LEU C C 1
ATOM 4298 O O . LEU C 1 106 ? 40.474 -20.119 -0.536 1.00 12.07 106 LEU C O 1
ATOM 4303 N N . GLY C 1 107 ? 39.051 -19.001 -1.848 1.00 8.58 107 GLY C N 1
ATOM 4304 C CA . GLY C 1 107 ? 39.948 -17.861 -1.968 1.00 12.59 107 GLY C CA 1
ATOM 4305 C C . GLY C 1 107 ? 39.267 -16.574 -2.394 1.00 9.92 107 GLY C C 1
ATOM 4306 O O . GLY C 1 107 ? 38.088 -16.578 -2.737 1.00 10.22 107 GLY C O 1
ATOM 4307 N N . HIS C 1 108 ? 40.004 -15.467 -2.360 1.00 10.27 108 HIS C N 1
ATOM 4308 C CA . HIS C 1 108 ? 39.408 -14.158 -2.632 1.00 11.18 108 HIS C CA 1
ATOM 4309 C C . HIS C 1 108 ? 39.100 -13.986 -4.109 1.00 11.42 108 HIS C C 1
ATOM 4310 O O . HIS C 1 108 ? 38.202 -13.233 -4.480 1.00 12.53 108 HIS C O 1
ATOM 4317 N N . ALA C 1 109 ? 39.864 -14.681 -4.947 1.00 8.29 109 ALA C N 1
ATOM 4318 C CA . ALA C 1 109 ? 39.700 -14.587 -6.381 1.00 9.14 109 ALA C CA 1
ATOM 4319 C C . ALA C 1 109 ? 40.156 -15.877 -7.034 1.00 8.41 109 ALA C C 1
ATOM 4320 O O . ALA C 1 109 ? 41.068 -16.553 -6.548 1.00 7.46 109 ALA C O 1
ATOM 4322 N N . TYR C 1 110 ? 39.511 -16.238 -8.134 1.00 5.76 110 TYR C N 1
ATOM 4323 C CA . TYR C 1 110 ? 39.908 -17.427 -8.863 1.00 6.04 110 TYR C CA 1
ATOM 4324 C C . TYR C 1 110 ? 40.242 -17.056 -10.310 1.00 8.91 110 TYR C C 1
ATOM 4325 O O . TYR C 1 110 ? 39.746 -16.050 -10.830 1.00 8.12 110 TYR C O 1
ATOM 4334 N N . SER C 1 111 ? 41.088 -17.846 -10.964 1.00 8.28 111 SER C N 1
ATOM 4335 C CA . SER C 1 111 ? 41.286 -17.659 -12.396 1.00 5.88 111 SER C CA 1
ATOM 4336 C C . SER C 1 111 ? 41.029 -18.956 -13.093 1.00 8.48 111 SER C C 1
ATOM 4337 O O . SER C 1 111 ? 41.274 -20.038 -12.535 1.00 9.33 111 SER C O 1
ATOM 4340 N N . VAL C 1 112 ? 40.543 -18.851 -14.321 1.00 7.07 112 VAL C N 1
ATOM 4341 C CA . VAL C 1 112 ? 40.293 -20.027 -15.123 1.00 6.10 112 VAL C CA 1
ATOM 4342 C C . VAL C 1 112 ? 41.393 -20.166 -16.138 1.00 9.43 112 VAL C C 1
ATOM 4343 O O . VAL C 1 112 ? 41.777 -19.185 -16.779 1.00 7.91 112 VAL C O 1
ATOM 4347 N N . VAL C 1 113 ? 41.936 -21.369 -16.279 1.00 11.57 113 VAL C N 1
ATOM 4348 C CA . VAL C 1 113 ? 42.906 -21.586 -17.349 1.00 9.24 113 VAL C CA 1
ATOM 4349 C C . VAL C 1 113 ? 42.253 -22.471 -18.388 1.00 13.89 113 VAL C C 1
ATOM 4350 O O . VAL C 1 113 ? 41.868 -23.616 -18.111 1.00 14.86 113 VAL C O 1
ATOM 4354 N N . THR C 1 114 ? 42.084 -21.934 -19.586 1.00 11.84 114 THR C N 1
ATOM 4355 C CA . THR C 1 114 ? 41.411 -22.703 -20.608 1.00 14.42 114 THR C CA 1
ATOM 4356 C C . THR C 1 114 ? 42.375 -23.051 -21.724 1.00 13.18 114 THR C C 1
ATOM 4357 O O . THR C 1 114 ? 43.580 -22.882 -21.587 1.00 12.37 114 THR C O 1
ATOM 4361 N N . THR C 1 115 ? 41.831 -23.523 -22.833 1.00 15.36 115 THR C N 1
ATOM 4362 C CA . THR C 1 115 ? 42.650 -23.984 -23.930 1.00 16.68 115 THR C CA 1
ATOM 4363 C C . THR C 1 115 ? 43.003 -22.816 -24.857 1.00 16.04 115 THR C C 1
ATOM 4364 O O . THR C 1 115 ? 44.040 -22.180 -24.702 1.00 15.44 115 THR C O 1
ATOM 4368 N N . LEU C 1 116 ? 42.121 -22.522 -25.802 1.00 15.47 116 LEU C N 1
ATOM 4369 C CA . LEU C 1 116 ? 42.394 -21.504 -26.808 1.00 16.30 116 LEU C CA 1
ATOM 4370 C C . LEU C 1 116 ? 41.929 -20.121 -26.360 1.00 14.41 116 LEU C C 1
ATOM 4371 O O . LEU C 1 116 ? 40.921 -19.988 -25.663 1.00 15.65 116 LEU C O 1
ATOM 4376 N N . ASP C 1 117 ? 42.668 -19.097 -26.770 1.00 14.53 117 ASP C N 1
ATOM 4377 C CA . ASP C 1 117 ? 42.332 -17.719 -26.446 1.00 16.12 117 ASP C CA 1
ATOM 4378 C C . ASP C 1 117 ? 40.949 -17.334 -26.952 1.00 13.86 117 ASP C C 1
ATOM 4379 O O . ASP C 1 117 ? 40.248 -16.542 -26.319 1.00 11.04 117 ASP C O 1
ATOM 4384 N N . ARG C 1 118 ? 40.541 -17.898 -28.085 1.00 12.55 118 ARG C N 1
ATOM 4385 C CA . ARG C 1 118 ? 39.246 -17.523 -28.638 1.00 15.12 118 ARG C CA 1
ATOM 4386 C C . ARG C 1 118 ? 38.089 -18.013 -27.780 1.00 13.82 118 ARG C C 1
ATOM 4387 O O . ARG C 1 118 ? 36.958 -17.558 -27.950 1.00 10.94 118 ARG C O 1
ATOM 4395 N N . THR C 1 119 ? 38.368 -18.928 -26.854 1.00 11.90 119 THR C N 1
ATOM 4396 C CA . THR C 1 119 ? 37.326 -19.417 -25.954 1.00 12.91 119 THR C CA 1
ATOM 4397 C C . THR C 1 119 ? 37.188 -18.561 -24.680 1.00 10.92 119 THR C C 1
ATOM 4398 O O . THR C 1 119 ? 36.202 -18.689 -23.951 1.00 12.26 119 THR C O 1
ATOM 4402 N N . VAL C 1 120 ? 38.165 -17.712 -24.382 1.00 11.15 120 VAL C N 1
ATOM 4403 C CA . VAL C 1 120 ? 38.042 -16.924 -23.151 1.00 10.83 120 VAL C CA 1
ATOM 4404 C C . VAL C 1 120 ? 36.812 -16.007 -23.042 1.00 9.88 120 VAL C C 1
ATOM 4405 O O . VAL C 1 120 ? 36.135 -16.027 -22.005 1.00 10.09 120 VAL C O 1
ATOM 4409 N N . PRO C 1 121 ? 36.505 -15.225 -24.103 1.00 11.25 121 PRO C N 1
ATOM 4410 C CA . PRO C 1 121 ? 35.311 -14.370 -24.003 1.00 12.16 121 PRO C CA 1
ATOM 4411 C C . PRO C 1 121 ? 34.025 -15.174 -23.855 1.00 9.38 121 PRO C C 1
ATOM 4412 O O . PRO C 1 121 ? 33.0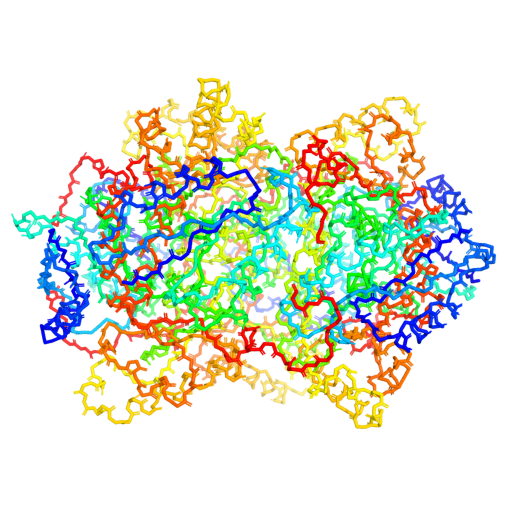84 -14.706 -23.225 1.00 11.64 121 PRO C O 1
ATOM 4416 N N . LEU C 1 122 ? 34.004 -16.380 -24.405 1.00 10.75 122 LEU C N 1
ATOM 4417 C CA . LEU C 1 122 ? 32.883 -17.288 -24.229 1.00 11.23 122 LEU C CA 1
ATOM 4418 C C . LEU C 1 122 ? 32.763 -17.680 -22.762 1.00 12.92 122 LEU C C 1
ATOM 4419 O O . LEU C 1 122 ? 31.669 -17.605 -22.172 1.00 10.19 122 LEU C O 1
ATOM 4424 N N . ILE C 1 123 ? 33.893 -18.068 -22.176 1.00 9.43 123 ILE C N 1
ATOM 4425 C CA . ILE C 1 123 ? 33.931 -18.413 -20.760 1.00 12.79 123 ILE C CA 1
ATOM 4426 C C . ILE C 1 123 ? 33.592 -17.212 -19.887 1.00 11.16 123 ILE C C 1
ATOM 4427 O O . ILE C 1 123 ? 32.791 -17.330 -18.953 1.00 8.84 123 ILE C O 1
ATOM 4432 N N . GLU C 1 124 ? 34.197 -16.065 -20.198 1.00 9.23 124 GLU C N 1
ATOM 4433 C CA . GLU C 1 124 ? 33.906 -14.817 -19.495 1.00 12.18 124 GLU C CA 1
ATOM 4434 C C . GLU C 1 124 ? 32.412 -14.512 -19.517 1.00 11.16 124 GLU C C 1
ATOM 4435 O O . GLU C 1 124 ? 31.823 -14.185 -18.487 1.00 12.68 124 GLU C O 1
ATOM 4441 N N . ASP C 1 125 ? 31.807 -14.628 -20.695 1.00 9.78 125 ASP C N 1
ATOM 4442 C CA . ASP C 1 125 ? 30.374 -14.379 -20.838 1.00 14.62 125 ASP C CA 1
ATOM 4443 C C . ASP C 1 125 ? 29.511 -15.366 -20.034 1.00 11.38 125 ASP C C 1
ATOM 4444 O O . ASP C 1 125 ? 28.542 -14.968 -19.381 1.00 10.35 125 ASP C O 1
ATOM 4449 N N . ARG C 1 126 ? 29.864 -16.646 -20.072 1.00 10.86 126 ARG C N 1
ATOM 4450 C CA . ARG C 1 126 ? 29.112 -17.637 -19.304 1.00 14.10 126 ARG C CA 1
ATOM 4451 C C . ARG C 1 126 ? 29.166 -17.343 -17.808 1.00 11.32 126 ARG C C 1
ATOM 4452 O O . ARG C 1 126 ? 28.150 -17.434 -17.098 1.00 10.66 126 ARG C O 1
ATOM 4460 N N . LEU C 1 127 ? 30.347 -16.974 -17.330 1.00 7.23 127 LEU C N 1
ATOM 4461 C CA . LEU C 1 127 ? 30.500 -16.703 -15.904 1.00 9.19 127 LEU C CA 1
ATOM 4462 C C . LEU C 1 127 ? 29.716 -15.467 -15.481 1.00 12.34 127 LEU C C 1
ATOM 4463 O O . LEU C 1 127 ? 29.121 -15.429 -14.393 1.00 9.48 127 LEU C O 1
ATOM 4468 N N . LYS C 1 128 ? 29.724 -14.451 -16.339 1.00 11.11 128 LYS C N 1
ATOM 4469 C CA . LYS C 1 128 ? 28.975 -13.226 -16.078 1.00 11.07 128 LYS C CA 1
ATOM 4470 C C . LYS C 1 128 ? 27.469 -13.485 -16.026 1.00 11.79 128 LYS C C 1
ATOM 4471 O O . LYS C 1 128 ? 26.762 -12.982 -15.153 1.00 14.05 128 LYS C O 1
ATOM 4477 N N . LEU C 1 129 ? 26.987 -14.258 -16.985 1.00 12.00 129 LEU C N 1
ATOM 4478 C CA . LEU C 1 129 ? 25.579 -14.607 -17.058 1.00 13.36 129 LEU C CA 1
ATOM 4479 C C . LEU C 1 129 ? 25.182 -15.431 -15.841 1.00 15.92 129 LEU C C 1
ATOM 4480 O O . LEU C 1 129 ? 24.047 -15.347 -15.359 1.00 17.04 129 LEU C O 1
ATOM 4485 N N . ALA C 1 130 ? 26.126 -16.243 -15.362 1.00 13.92 130 ALA C N 1
ATOM 4486 C CA . ALA C 1 130 ? 25.912 -17.106 -14.207 1.00 14.00 130 ALA C CA 1
ATOM 4487 C C . ALA C 1 130 ? 26.010 -16.322 -12.900 1.00 13.83 130 ALA C C 1
ATOM 4488 O O . ALA C 1 130 ? 25.665 -16.838 -11.834 1.00 14.14 130 ALA C O 1
ATOM 4490 N N . GLY C 1 131 ? 26.466 -15.076 -12.985 1.00 11.84 131 GLY C N 1
ATOM 4491 C CA . GLY C 1 131 ? 26.675 -14.265 -11.797 1.00 12.22 131 GLY C CA 1
ATOM 4492 C C . GLY C 1 131 ? 27.828 -14.763 -10.932 1.00 11.49 131 GLY C C 1
ATOM 4493 O O . GLY C 1 131 ? 27.808 -14.631 -9.698 1.00 9.23 131 GLY C O 1
ATOM 4494 N N . LEU C 1 132 ? 28.843 -15.317 -11.587 1.00 10.19 132 LEU C N 1
ATOM 4495 C CA . LEU C 1 132 ? 30.018 -15.853 -10.903 1.00 13.72 132 LEU C CA 1
ATOM 4496 C C . LEU C 1 132 ? 31.303 -15.120 -11.288 1.00 11.98 132 LEU C C 1
ATOM 4497 O O . LEU C 1 132 ? 32.396 -15.535 -10.908 1.00 11.64 132 LEU C O 1
ATOM 4502 N N . TYR C 1 133 ? 31.182 -14.043 -12.047 1.00 10.04 133 TYR C N 1
ATOM 4503 C CA . TYR C 1 133 ? 32.386 -13.396 -12.565 1.00 9.90 133 TYR C CA 1
ATOM 4504 C C . TYR C 1 133 ? 33.016 -12.357 -11.632 1.00 11.87 133 TYR C C 1
ATOM 4505 O O . TYR C 1 133 ? 34.203 -12.039 -11.775 1.00 11.31 133 TYR C O 1
ATOM 4514 N N . GLN C 1 134 ? 32.239 -11.840 -10.678 1.00 8.73 134 GLN C N 1
ATOM 4515 C CA . GLN C 1 134 ? 32.722 -10.792 -9.769 1.00 12.02 134 GLN C CA 1
ATOM 4516 C C . GLN C 1 134 ? 34.054 -11.191 -9.108 1.00 16.53 134 GLN C C 1
ATOM 4517 O O . GLN C 1 134 ? 34.946 -10.351 -8.906 1.00 12.67 134 GLN C O 1
ATOM 4523 N N . ARG C 1 135 ? 34.185 -12.476 -8.781 1.00 9.19 135 ARG C N 1
ATOM 4524 C CA . ARG C 1 135 ? 35.390 -12.971 -8.105 1.00 12.59 135 ARG C CA 1
ATOM 4525 C C . ARG C 1 135 ? 36.372 -13.644 -9.029 1.00 10.30 135 ARG C C 1
ATOM 4526 O O . ARG C 1 135 ? 37.311 -14.312 -8.581 1.00 11.72 135 ARG C O 1
ATOM 4534 N N . CYS C 1 136 ? 36.149 -13.498 -10.324 1.00 9.09 136 CYS C N 1
ATOM 4535 C CA . CYS C 1 136 ? 37.080 -14.062 -11.276 1.00 10.50 136 CYS C CA 1
ATOM 4536 C C . CYS C 1 136 ? 38.220 -13.088 -11.531 1.00 12.75 136 CYS C C 1
ATOM 4537 O O . CYS C 1 136 ? 37.999 -11.991 -12.040 1.00 11.62 136 CYS C O 1
ATOM 4540 N N . ALA C 1 137 ? 39.434 -13.483 -11.170 1.00 9.20 137 ALA C N 1
ATOM 4541 C CA . ALA C 1 137 ? 40.580 -12.617 -11.405 1.00 11.59 137 ALA C CA 1
ATOM 4542 C C . ALA C 1 137 ? 40.884 -12.534 -12.881 1.00 12.44 137 ALA C C 1
ATOM 4543 O O . ALA C 1 137 ? 41.250 -11.477 -13.370 1.00 11.99 137 ALA C O 1
ATOM 4545 N N . SER C 1 138 ? 40.694 -13.645 -13.592 1.00 11.24 138 SER C N 1
ATOM 4546 C CA . SER C 1 138 ? 40.966 -13.697 -15.025 1.00 12.83 138 SER C CA 1
ATOM 4547 C C . SER C 1 138 ? 40.602 -15.042 -15.609 1.00 8.85 138 SER C C 1
ATOM 4548 O O . SER C 1 138 ? 40.488 -16.039 -14.904 1.00 10.44 138 SER C O 1
ATOM 4551 N N . VAL C 1 139 ? 40.405 -15.045 -16.912 1.00 9.64 139 VAL C N 1
ATOM 4552 C CA . VAL C 1 139 ? 40.350 -16.263 -17.681 1.00 9.76 139 VAL C CA 1
ATOM 4553 C C . VAL C 1 139 ? 41.520 -16.188 -18.636 1.00 11.01 139 VAL C C 1
ATOM 4554 O O . VAL C 1 139 ? 41.649 -15.228 -19.399 1.00 9.61 139 VAL C O 1
ATOM 4558 N N . ARG C 1 140 ? 42.393 -17.180 -18.552 1.00 9.20 140 ARG C N 1
ATOM 4559 C CA . ARG C 1 140 ? 43.607 -17.220 -19.361 1.00 15.54 140 ARG C CA 1
ATOM 4560 C C . ARG C 1 140 ? 43.625 -18.470 -20.222 1.00 14.97 140 ARG C C 1
ATOM 4561 O O . ARG C 1 140 ? 43.081 -19.508 -19.828 1.00 15.92 140 ARG C O 1
ATOM 4569 N N . ALA C 1 141 ? 44.212 -18.356 -21.413 1.00 12.72 141 ALA C N 1
ATOM 4570 C CA . ALA C 1 141 ? 44.316 -19.485 -22.336 1.00 15.99 141 ALA C CA 1
ATOM 4571 C C . ALA C 1 141 ? 45.714 -20.091 -22.327 1.00 17.18 141 ALA C C 1
ATOM 4572 O O . ALA C 1 141 ? 46.706 -19.367 -22.367 1.00 15.09 141 ALA C O 1
ATOM 4574 N N . SER C 1 142 ? 45.794 -21.418 -22.284 1.00 16.64 142 SER C N 1
ATOM 4575 C CA . SER C 1 142 ? 47.093 -22.082 -22.349 1.00 16.83 142 SER C CA 1
ATOM 4576 C C . SER C 1 142 ? 47.689 -21.953 -23.755 1.00 23.76 142 SER C C 1
ATOM 4577 O O . SER C 1 142 ? 48.914 -21.901 -23.935 1.00 19.46 142 SER C O 1
ATOM 4580 N N . GLY C 1 143 ? 46.818 -21.912 -24.756 1.00 17.63 143 GLY C N 1
ATOM 4581 C CA . GLY C 1 143 ? 47.278 -21.807 -26.126 1.00 23.42 143 GLY C CA 1
ATOM 4582 C C . GLY C 1 143 ? 47.365 -23.178 -26.756 1.00 20.40 143 GLY C C 1
ATOM 4583 O O . GLY C 1 143 ? 47.849 -23.330 -27.869 1.00 30.68 143 GLY C O 1
ATOM 4584 N N . MET C 1 144 ? 46.872 -24.181 -26.038 1.00 23.29 144 MET C N 1
ATOM 4585 C CA . MET C 1 144 ? 46.854 -25.548 -26.542 1.00 28.17 144 MET C CA 1
ATOM 4586 C C . MET C 1 144 ? 45.440 -26.025 -26.786 1.00 27.48 144 MET C C 1
ATOM 4587 O O . MET C 1 144 ? 44.604 -25.963 -25.883 1.00 30.37 144 MET C O 1
ATOM 4592 N N . ALA C 1 145 ? 45.192 -26.561 -27.978 1.00 23.44 145 ALA C N 1
ATOM 4593 C CA . ALA C 1 145 ? 43.869 -27.081 -28.305 1.00 29.70 145 ALA C CA 1
ATOM 4594 C C . ALA C 1 145 ? 43.539 -28.271 -27.418 1.00 29.87 145 ALA C C 1
ATOM 4595 O O . ALA C 1 145 ? 44.439 -28.970 -26.950 1.00 32.07 145 ALA C O 1
ATOM 4597 N N . VAL C 1 146 ? 42.245 -28.498 -27.212 1.00 28.82 146 VAL C N 1
ATOM 4598 C CA . VAL C 1 146 ? 41.755 -29.590 -26.372 1.00 29.17 146 VAL C CA 1
ATOM 4599 C C . VAL C 1 146 ? 42.344 -30.932 -26.814 1.00 31.73 146 VAL C C 1
ATOM 4600 O O . VAL C 1 146 ? 42.865 -31.704 -26.000 1.00 27.14 146 VAL C O 1
ATOM 4604 N N . LEU C 1 147 ? 42.290 -31.181 -28.121 1.00 25.94 147 LEU C N 1
ATOM 4605 C CA . LEU C 1 147 ? 42.692 -32.473 -28.677 1.00 32.13 147 LEU C CA 1
ATOM 4606 C C . LEU C 1 147 ? 44.207 -32.696 -28.598 1.00 36.93 147 LEU C C 1
ATOM 4607 O O . LEU C 1 147 ? 44.680 -33.830 -28.702 1.00 41.19 147 LEU C O 1
ATOM 4612 N N . GLU C 1 148 ? 44.957 -31.608 -28.441 1.00 31.91 148 GLU C N 1
ATOM 4613 C CA . GLU C 1 148 ? 46.413 -31.659 -28.313 1.00 35.22 148 GLU C CA 1
ATOM 4614 C C . GLU C 1 148 ? 46.920 -32.107 -26.930 1.00 40.58 148 GLU C C 1
ATOM 4615 O O . GLU C 1 148 ? 48.103 -32.425 -26.770 1.00 41.77 148 GLU C O 1
ATOM 4621 N N . LEU C 1 149 ? 46.040 -32.117 -25.930 1.00 35.47 149 LEU C N 1
ATOM 4622 C CA . LEU C 1 149 ? 46.463 -32.376 -24.546 1.00 36.11 149 LEU C CA 1
ATOM 4623 C C . LEU C 1 149 ? 47.047 -33.755 -24.214 1.00 38.98 149 LEU C C 1
ATOM 4624 O O . LEU C 1 149 ? 47.963 -33.847 -23.396 1.00 32.18 149 LEU C O 1
ATOM 4629 N N . GLU C 1 150 ? 46.538 -34.818 -24.827 1.00 42.83 150 GLU C N 1
ATOM 4630 C CA . GLU C 1 150 ? 46.966 -36.159 -24.430 1.00 46.57 150 GLU C CA 1
ATOM 4631 C C . GLU C 1 150 ? 48.206 -36.642 -25.189 1.00 50.00 150 GLU C C 1
ATOM 4632 O O . GLU C 1 150 ? 48.752 -37.704 -24.873 1.00 54.61 150 GLU C O 1
ATOM 4638 N N . GLU C 1 151 ? 48.687 -35.839 -26.138 1.00 48.77 151 GLU C N 1
ATOM 4639 C CA . GLU C 1 151 ? 49.791 -36.257 -26.998 1.00 45.74 151 GLU C CA 1
ATOM 4640 C C . GLU C 1 151 ? 51.130 -36.008 -26.325 1.00 48.46 151 GLU C C 1
ATOM 4641 O O . GLU C 1 151 ? 52.060 -36.809 -26.461 1.00 48.48 151 GLU C O 1
ATOM 4647 N N . ASP C 1 152 ? 51.221 -34.899 -25.601 1.00 47.42 152 ASP C N 1
ATOM 4648 C CA . ASP C 1 152 ? 52.423 -34.561 -24.850 1.00 41.92 152 ASP C CA 1
ATOM 4649 C C . ASP C 1 152 ? 52.014 -33.943 -23.521 1.00 43.74 152 ASP C C 1
ATOM 4650 O O . ASP C 1 152 ? 52.014 -32.718 -23.367 1.00 42.29 152 ASP C O 1
ATOM 4655 N N . PRO C 1 153 ? 51.679 -34.800 -22.547 1.00 43.25 153 PRO C N 1
ATOM 4656 C CA . PRO C 1 153 ? 51.125 -34.322 -21.276 1.00 40.51 153 PRO C CA 1
ATOM 4657 C C . PRO C 1 153 ? 52.117 -33.421 -20.552 1.00 39.95 153 PRO C C 1
ATOM 4658 O O . PRO C 1 153 ? 51.717 -32.612 -19.716 1.00 37.60 153 PRO C O 1
ATOM 4662 N N . VAL C 1 154 ? 53.399 -33.573 -20.864 1.00 42.99 154 VAL C N 1
ATOM 4663 C CA . VAL C 1 154 ? 54.422 -32.738 -20.255 1.00 40.02 154 VAL C CA 1
ATOM 4664 C C . VAL C 1 154 ? 54.282 -31.318 -20.814 1.00 36.85 154 VAL C C 1
ATOM 4665 O O . VAL C 1 154 ? 54.227 -30.341 -20.061 1.00 33.79 154 VAL C O 1
ATOM 4669 N N . ALA C 1 155 ? 54.184 -31.209 -22.134 1.00 37.32 155 ALA C N 1
ATOM 4670 C CA . ALA C 1 155 ? 54.049 -29.898 -22.758 1.00 37.30 155 ALA C CA 1
ATOM 4671 C C . ALA C 1 155 ? 52.717 -29.241 -22.416 1.00 31.00 155 ALA C C 1
ATOM 4672 O O . ALA C 1 155 ? 52.647 -28.027 -22.219 1.00 29.55 155 ALA C O 1
ATOM 4674 N N . ALA C 1 156 ? 51.661 -30.048 -22.366 1.00 30.61 156 ALA C N 1
ATOM 4675 C CA . ALA C 1 156 ? 50.337 -29.539 -22.028 1.00 32.05 156 ALA C CA 1
ATOM 4676 C C . ALA C 1 156 ? 50.363 -28.960 -20.633 1.00 26.40 156 ALA C C 1
ATOM 4677 O O . ALA C 1 156 ? 49.899 -27.841 -20.399 1.00 26.00 156 ALA C O 1
ATOM 4679 N N . MET C 1 157 ? 50.930 -29.725 -19.709 1.00 24.66 157 MET C N 1
ATOM 4680 C CA . MET C 1 157 ? 51.021 -29.308 -18.320 1.00 25.23 157 MET C CA 1
ATOM 4681 C C . MET C 1 157 ? 51.830 -28.019 -18.190 1.00 23.47 157 MET C C 1
ATOM 4682 O O . MET C 1 157 ? 51.477 -27.123 -17.417 1.00 19.78 157 MET C O 1
ATOM 4687 N N . GLU C 1 158 ? 52.932 -27.943 -18.929 1.00 22.90 158 GLU C N 1
ATOM 4688 C CA . GLU C 1 158 ? 53.809 -26.779 -18.870 1.00 24.33 158 GLU C CA 1
ATOM 4689 C C . GLU C 1 158 ? 53.057 -25.519 -19.317 1.00 22.34 158 GLU C C 1
ATOM 4690 O O . GLU C 1 158 ? 53.159 -24.448 -18.713 1.00 21.12 158 GLU C O 1
ATOM 4696 N N . ALA C 1 159 ? 52.294 -25.667 -20.387 1.00 24.97 159 ALA C N 1
ATOM 4697 C CA . ALA C 1 159 ? 51.514 -24.566 -20.921 1.00 21.43 159 ALA C CA 1
ATOM 4698 C C . ALA C 1 159 ? 50.448 -24.096 -19.931 1.00 18.73 159 ALA C C 1
ATOM 4699 O O . ALA C 1 159 ? 50.244 -22.885 -19.741 1.00 16.18 159 ALA C O 1
ATOM 4701 N N . ILE C 1 160 ? 49.791 -25.049 -19.278 1.00 17.74 160 ILE C N 1
ATOM 4702 C CA . ILE C 1 160 ? 48.760 -24.716 -18.304 1.00 15.35 160 ILE C CA 1
ATOM 4703 C C . ILE C 1 160 ? 49.379 -24.035 -17.096 1.00 16.32 160 ILE C C 1
ATOM 4704 O O . ILE C 1 160 ? 48.936 -22.962 -16.672 1.00 17.45 160 ILE C O 1
ATOM 4709 N N . VAL C 1 161 ? 50.441 -24.637 -16.570 1.00 17.52 161 VAL C N 1
ATOM 4710 C CA . VAL C 1 161 ? 51.132 -24.090 -15.404 1.00 19.42 161 VAL C CA 1
ATOM 4711 C C . VAL C 1 161 ? 51.634 -22.661 -15.594 1.00 14.16 161 VAL C C 1
ATOM 4712 O O . VAL C 1 161 ? 51.524 -21.843 -14.689 1.00 15.95 161 VAL C O 1
ATOM 4716 N N . ARG C 1 162 ? 52.166 -22.350 -16.770 1.00 18.13 162 ARG C N 1
ATOM 4717 C CA . ARG C 1 162 ? 52.645 -20.990 -17.012 1.00 18.28 162 ARG C CA 1
ATOM 4718 C C . ARG C 1 162 ? 51.498 -19.972 -16.884 1.00 16.26 162 ARG C C 1
ATOM 4719 O O . ARG C 1 162 ? 51.675 -18.892 -16.317 1.00 20.38 162 ARG C O 1
ATOM 4727 N N . GLN C 1 163 ? 50.322 -20.309 -17.411 1.00 16.84 163 GLN C N 1
ATOM 4728 C CA . GLN C 1 163 ? 49.167 -19.405 -17.285 1.00 17.79 163 GLN C CA 1
ATOM 4729 C C . GLN C 1 163 ? 48.698 -19.282 -15.838 1.00 17.52 163 GLN C C 1
ATOM 4730 O O . GLN C 1 163 ? 48.342 -18.192 -15.364 1.00 15.28 163 GLN C O 1
ATOM 4736 N N . ALA C 1 164 ? 48.731 -20.407 -15.126 1.00 17.60 164 ALA C N 1
ATOM 4737 C CA . ALA C 1 164 ? 48.372 -20.411 -13.713 1.00 16.51 164 ALA C CA 1
ATOM 4738 C C . ALA C 1 164 ? 49.289 -19.498 -12.909 1.00 14.71 164 ALA C C 1
ATOM 4739 O O . ALA C 1 164 ? 48.823 -18.734 -12.057 1.00 13.18 164 ALA C O 1
ATOM 4741 N N . GLU C 1 165 ? 50.587 -19.571 -13.192 1.00 16.51 165 GLU C N 1
ATOM 4742 C CA . GLU C 1 165 ? 51.587 -18.752 -12.501 1.00 17.58 165 GLU C CA 1
ATOM 4743 C C . GLU C 1 165 ? 51.336 -17.267 -12.751 1.00 16.84 165 GLU C C 1
ATOM 4744 O O . GLU C 1 165 ? 51.433 -16.443 -11.837 1.00 16.17 165 GLU C O 1
ATOM 4750 N N . LEU C 1 166 ? 50.998 -16.933 -13.993 1.00 16.57 166 LEU C N 1
ATOM 4751 C CA . LEU C 1 166 ? 50.701 -15.549 -14.358 1.00 14.26 166 LEU C CA 1
ATOM 4752 C C . LEU C 1 166 ? 49.412 -15.087 -13.709 1.00 14.56 166 LEU C C 1
ATOM 4753 O O . LEU C 1 166 ? 49.320 -13.960 -13.194 1.00 14.21 166 LEU C O 1
ATOM 4758 N N . ALA C 1 167 ? 48.417 -15.967 -13.717 1.00 12.66 167 ALA C N 1
ATOM 4759 C CA . ALA C 1 167 ? 47.141 -15.636 -13.106 1.00 14.34 167 ALA C CA 1
ATOM 4760 C C . ALA C 1 167 ? 47.368 -15.320 -11.643 1.00 11.68 167 ALA C C 1
ATOM 4761 O O . ALA C 1 167 ? 46.908 -14.303 -11.127 1.00 14.00 167 ALA C O 1
ATOM 4763 N N . ILE C 1 168 ? 48.151 -16.163 -10.991 1.00 11.51 168 ILE C N 1
ATOM 4764 C CA . ILE C 1 168 ? 48.450 -15.966 -9.584 1.00 12.91 168 ILE C CA 1
ATOM 4765 C C . ILE C 1 168 ? 49.264 -14.680 -9.370 1.00 17.86 168 ILE C C 1
ATOM 4766 O O . ILE C 1 168 ? 48.890 -13.847 -8.539 1.00 15.27 168 ILE C O 1
ATOM 4771 N N . ARG C 1 169 ? 50.342 -14.510 -10.144 1.00 12.37 169 ARG C N 1
ATOM 4772 C CA . ARG C 1 169 ? 51.280 -13.385 -9.958 1.00 18.47 169 ARG C CA 1
ATOM 4773 C C . ARG C 1 169 ? 50.738 -12.016 -10.404 1.00 13.40 169 ARG C C 1
ATOM 4774 O O . ARG C 1 169 ? 50.845 -11.032 -9.672 1.00 16.28 169 ARG C O 1
ATOM 4782 N N . GLU C 1 170 ? 50.200 -11.955 -11.618 1.00 15.23 170 GLU C N 1
ATOM 4783 C CA . GLU C 1 170 ? 49.693 -10.702 -12.183 1.00 17.08 170 GLU C CA 1
ATOM 4784 C C . GLU C 1 170 ? 48.217 -10.420 -11.844 1.00 14.32 170 GLU C C 1
ATOM 4785 O O . GLU C 1 170 ? 47.865 -9.298 -11.504 1.00 18.01 170 GLU C O 1
ATOM 4791 N N . ASP C 1 171 ? 47.363 -11.439 -11.917 1.00 15.65 171 ASP C N 1
ATOM 4792 C CA . ASP C 1 171 ? 45.917 -11.232 -11.744 1.00 15.51 171 ASP C CA 1
ATOM 4793 C C . ASP C 1 171 ? 45.474 -11.430 -10.311 1.00 14.97 171 ASP C C 1
ATOM 4794 O O . ASP C 1 171 ? 44.303 -11.223 -9.990 1.00 14.23 171 ASP C O 1
ATOM 4799 N N . LYS C 1 172 ? 46.399 -11.883 -9.468 1.00 14.31 172 LYS C N 1
ATOM 4800 C CA . LYS C 1 172 ? 46.097 -12.109 -8.054 1.00 12.38 172 LYS C CA 1
ATOM 4801 C C . LYS C 1 172 ? 45.080 -13.230 -7.823 1.00 12.87 172 LYS C C 1
ATOM 4802 O O . LYS C 1 172 ? 44.324 -13.209 -6.847 1.00 8.83 172 LYS C O 1
ATOM 4808 N N . ALA C 1 173 ? 45.080 -14.217 -8.724 1.00 11.33 173 ALA C N 1
ATOM 4809 C CA . ALA C 1 173 ? 44.293 -15.431 -8.528 1.00 10.13 173 ALA C CA 1
ATOM 4810 C C . ALA C 1 173 ? 44.799 -16.146 -7.275 1.00 14.78 173 ALA C C 1
ATOM 4811 O O . ALA C 1 173 ? 46.001 -16.111 -6.968 1.00 11.79 173 ALA C O 1
ATOM 4813 N N . GLU C 1 174 ? 43.892 -16.778 -6.539 1.00 11.10 174 GLU C N 1
ATOM 4814 C CA . GLU C 1 174 ? 44.285 -17.532 -5.355 1.00 10.14 174 GLU C CA 1
ATOM 4815 C C . GLU C 1 174 ? 43.891 -19.006 -5.533 1.00 8.96 174 GLU C C 1
ATOM 4816 O O . GLU C 1 174 ? 44.355 -19.893 -4.813 1.00 6.75 174 GLU C O 1
ATOM 4822 N N . VAL C 1 175 ? 43.041 -19.241 -6.528 1.00 6.78 175 VAL C N 1
ATOM 4823 C CA . VAL C 1 175 ? 42.566 -20.569 -6.874 1.00 9.03 175 VAL C CA 1
ATOM 4824 C C . VAL C 1 175 ? 42.522 -20.636 -8.381 1.00 8.64 175 VAL C C 1
ATOM 4825 O O . VAL C 1 175 ? 42.242 -19.623 -9.029 1.00 6.79 175 VAL C O 1
ATOM 4829 N N . ILE C 1 176 ? 42.840 -21.805 -8.931 1.00 5.63 176 ILE C N 1
ATOM 4830 C CA . ILE C 1 176 ? 42.786 -22.035 -10.368 1.00 7.47 176 ILE C CA 1
ATOM 4831 C C . ILE C 1 176 ? 41.639 -22.985 -10.676 1.00 8.58 176 ILE C C 1
ATOM 4832 O O . ILE C 1 176 ? 41.496 -24.017 -10.017 1.00 8.88 176 ILE C O 1
ATOM 4837 N N . CYS C 1 177 ? 40.819 -22.642 -11.664 1.00 7.38 177 CYS C N 1
ATOM 4838 C CA . CYS C 1 177 ? 39.802 -23.567 -12.175 1.00 10.64 177 CYS C CA 1
ATOM 4839 C C . CYS C 1 177 ? 40.264 -24.151 -13.494 1.00 13.64 177 CYS C C 1
ATOM 4840 O O . CYS C 1 177 ? 40.764 -23.410 -14.345 1.00 15.34 177 CYS C O 1
ATOM 4843 N N . LEU C 1 178 ? 40.149 -25.470 -13.661 1.00 12.12 178 LEU C N 1
ATOM 4844 C CA . LEU C 1 178 ? 40.396 -26.058 -14.980 1.00 14.35 178 LEU C CA 1
ATOM 4845 C C . LEU C 1 178 ? 39.325 -25.573 -15.937 1.00 17.87 178 LEU C C 1
ATOM 4846 O O . LEU C 1 178 ? 38.143 -25.683 -15.648 1.00 16.50 178 LEU C O 1
ATOM 4851 N N . GLY C 1 179 ? 39.721 -25.107 -17.110 1.00 19.02 179 GLY C N 1
ATOM 4852 C CA . GLY C 1 179 ? 38.761 -24.449 -17.983 1.00 18.51 179 GLY C CA 1
ATOM 4853 C C . GLY C 1 179 ? 38.530 -25.260 -19.230 1.00 23.46 179 GLY C C 1
ATOM 4854 O O . GLY C 1 179 ? 38.329 -24.713 -20.314 1.00 25.40 179 GLY C O 1
ATOM 4855 N N . CYS C 1 180 ? 38.621 -26.577 -19.077 1.00 23.48 180 CYS C N 1
ATOM 4856 C CA . CYS C 1 180 ? 38.249 -27.494 -20.137 1.00 24.43 180 CYS C CA 1
ATOM 4857 C C . CYS C 1 180 ? 37.951 -28.878 -19.568 1.00 25.10 180 CYS C C 1
ATOM 4858 O O . CYS C 1 180 ? 38.655 -29.348 -18.671 1.00 23.55 180 CYS C O 1
ATOM 4861 N N . GLY C 1 181 ? 36.901 -29.516 -20.078 1.00 22.98 181 GLY C N 1
ATOM 4862 C CA . GLY C 1 181 ? 36.547 -30.860 -19.664 1.00 21.48 181 GLY C CA 1
ATOM 4863 C C . GLY C 1 181 ? 37.659 -31.866 -19.907 1.00 24.43 181 GLY C C 1
ATOM 4864 O O . GLY C 1 181 ? 37.861 -32.790 -19.117 1.00 23.92 181 GLY C O 1
ATOM 4865 N N . GLY C 1 182 ? 38.385 -31.701 -21.009 1.00 20.94 182 GLY C N 1
ATOM 4866 C CA . GLY C 1 182 ? 39.478 -32.606 -21.313 1.00 20.36 182 GLY C CA 1
ATOM 4867 C C . GLY C 1 182 ? 40.697 -32.432 -20.424 1.00 22.75 182 GLY C C 1
ATOM 4868 O O . GLY C 1 182 ? 41.655 -33.194 -20.529 1.00 21.73 182 GLY C O 1
ATOM 4869 N N . MET C 1 183 ? 40.656 -31.441 -19.537 1.00 17.93 183 MET C N 1
ATOM 4870 C CA . MET C 1 183 ? 41.719 -31.228 -18.562 1.00 17.04 183 MET C CA 1
ATOM 4871 C C . MET C 1 183 ? 41.418 -32.002 -17.290 1.00 15.50 183 MET C C 1
ATOM 4872 O O . MET C 1 183 ? 42.162 -31.910 -16.317 1.00 17.25 183 MET C O 1
ATOM 4877 N N . ALA C 1 184 ? 40.286 -32.700 -17.274 1.00 16.36 184 ALA C N 1
ATOM 4878 C CA . ALA C 1 184 ? 39.849 -33.413 -16.077 1.00 18.47 184 ALA C CA 1
ATOM 4879 C C . ALA C 1 184 ? 40.977 -34.241 -15.470 1.00 18.94 184 ALA C C 1
ATOM 4880 O O . ALA C 1 184 ? 41.650 -34.987 -16.178 1.00 16.51 184 ALA C O 1
ATOM 4882 N N . GLY C 1 185 ? 41.202 -34.080 -14.166 1.00 17.95 185 GLY C N 1
ATOM 4883 C CA . GLY C 1 185 ? 42.171 -34.893 -13.459 1.00 17.63 185 GLY C CA 1
ATOM 4884 C C . GLY C 1 185 ? 43.554 -34.291 -13.390 1.00 20.43 185 GLY C C 1
ATOM 4885 O O . GLY C 1 185 ? 44.454 -34.856 -12.768 1.00 19.95 185 GLY C O 1
ATOM 4886 N N . LEU C 1 186 ? 43.717 -33.111 -13.975 1.00 16.50 186 LEU C N 1
ATOM 4887 C CA . LEU C 1 186 ? 45.036 -32.514 -14.076 1.00 15.07 186 LEU C CA 1
ATOM 4888 C C . LEU C 1 186 ? 45.271 -31.614 -12.877 1.00 14.57 186 LEU C C 1
ATOM 4889 O O . LEU C 1 186 ? 46.372 -31.095 -12.694 1.00 18.49 186 LEU C O 1
ATOM 4894 N N . ASP C 1 187 ? 44.243 -31.467 -12.036 1.00 14.97 187 ASP C N 1
ATOM 4895 C CA . ASP C 1 187 ? 44.265 -30.451 -10.979 1.00 16.53 187 ASP C CA 1
ATOM 4896 C C . ASP C 1 187 ? 45.342 -30.690 -9.936 1.00 14.39 187 ASP C C 1
ATOM 4897 O O . ASP C 1 187 ? 45.990 -29.750 -9.483 1.00 14.03 187 ASP C O 1
ATOM 4902 N N . GLU C 1 188 ? 45.526 -31.948 -9.541 1.00 14.28 188 GLU C N 1
ATOM 4903 C CA . GLU C 1 188 ? 46.452 -32.237 -8.442 1.00 16.07 188 GLU C CA 1
ATOM 4904 C C . GLU C 1 188 ? 47.860 -31.816 -8.864 1.00 12.22 188 GLU C C 1
ATOM 4905 O O . GLU C 1 188 ? 48.580 -31.164 -8.118 1.00 14.70 188 GLU C O 1
ATOM 4911 N N . GLN C 1 189 ? 48.193 -32.138 -10.108 1.00 16.26 189 GLN C N 1
ATOM 4912 C CA . GLN C 1 189 ? 49.501 -31.864 -10.689 1.00 18.93 189 GLN C CA 1
ATOM 4913 C C . GLN C 1 189 ? 49.746 -30.363 -10.801 1.00 16.44 189 GLN C C 1
ATOM 4914 O O . GLN C 1 189 ? 50.821 -29.872 -10.449 1.00 15.45 189 GLN C O 1
ATOM 4920 N N . ILE C 1 190 ? 48.738 -29.634 -11.277 1.00 18.62 190 ILE C N 1
ATOM 4921 C CA . ILE C 1 190 ? 48.829 -28.176 -11.365 1.00 18.25 190 ILE C CA 1
ATOM 4922 C C . ILE C 1 190 ? 48.962 -27.591 -9.971 1.00 15.29 190 ILE C C 1
ATOM 4923 O O . ILE C 1 190 ? 49.724 -26.649 -9.749 1.00 16.22 190 ILE C O 1
ATOM 4928 N N . ARG C 1 191 ? 48.181 -28.121 -9.035 1.00 12.86 191 ARG C N 1
ATOM 4929 C CA . ARG C 1 191 ? 48.313 -27.705 -7.637 1.00 13.20 191 ARG C CA 1
ATOM 4930 C C . ARG C 1 191 ? 49.733 -27.909 -7.133 1.00 18.20 191 ARG C C 1
ATOM 4931 O O . ARG C 1 191 ? 50.305 -27.041 -6.454 1.00 15.57 191 ARG C O 1
ATOM 4939 N N . GLN C 1 192 ? 50.297 -29.075 -7.434 1.00 16.51 192 GLN C N 1
ATOM 4940 C CA . GLN C 1 192 ? 51.649 -29.357 -6.970 1.00 16.89 192 GLN C CA 1
ATOM 4941 C C . GLN C 1 192 ? 52.600 -28.303 -7.464 1.00 19.02 192 GLN C C 1
ATOM 4942 O O . GLN C 1 192 ? 53.479 -27.853 -6.738 1.00 18.82 192 GLN C O 1
ATOM 4948 N N . ARG C 1 193 ? 52.412 -27.907 -8.714 1.00 16.98 193 ARG C N 1
ATOM 4949 C CA . ARG C 1 193 ? 53.317 -26.946 -9.309 1.00 19.47 193 ARG C CA 1
ATOM 4950 C C . ARG C 1 193 ? 53.021 -25.469 -9.121 1.00 19.60 193 ARG C C 1
ATOM 4951 O O . ARG C 1 193 ? 53.879 -24.652 -9.444 1.00 17.73 193 ARG C O 1
ATOM 4959 N N . THR C 1 194 ? 51.814 -25.120 -8.669 1.00 13.87 194 THR C N 1
ATOM 4960 C CA . THR C 1 194 ? 51.446 -23.704 -8.485 1.00 19.11 194 THR C CA 1
ATOM 4961 C C . THR C 1 194 ? 51.359 -23.249 -7.021 1.00 14.01 194 THR C C 1
ATOM 4962 O O . THR C 1 194 ? 51.486 -22.062 -6.722 1.00 15.59 194 THR C O 1
ATOM 4966 N N . GLY C 1 195 ? 51.069 -24.187 -6.127 1.00 17.25 195 GLY C N 1
ATOM 4967 C CA . GLY C 1 195 ? 50.914 -23.889 -4.708 1.00 15.24 195 GLY C CA 1
ATOM 4968 C C . GLY C 1 195 ? 49.584 -23.296 -4.297 1.00 15.98 195 GLY C C 1
ATOM 4969 O O . GLY C 1 195 ? 49.419 -22.791 -3.178 1.00 13.88 195 GLY C O 1
ATOM 4970 N N . VAL C 1 196 ? 48.605 -23.402 -5.189 1.00 12.92 196 VAL C N 1
ATOM 4971 C CA . VAL C 1 196 ? 47.251 -22.960 -4.885 1.00 11.95 196 VAL C CA 1
ATOM 4972 C C . VAL C 1 196 ? 46.262 -24.083 -5.142 1.00 12.45 196 VAL C C 1
ATOM 4973 O O . VAL C 1 196 ? 46.563 -25.011 -5.910 1.00 10.77 196 VAL C O 1
ATOM 4977 N N . PRO C 1 197 ? 45.083 -24.014 -4.502 1.00 12.68 197 PRO C N 1
ATOM 4978 C CA . PRO C 1 197 ? 44.058 -25.017 -4.792 1.00 10.37 197 PRO C CA 1
ATOM 4979 C C . PRO C 1 197 ? 43.674 -24.962 -6.263 1.00 10.22 197 PRO C C 1
ATOM 4980 O O . PRO C 1 197 ? 43.545 -23.892 -6.857 1.00 6.65 197 PRO C O 1
ATOM 4984 N N . VAL C 1 198 ? 43.516 -26.127 -6.862 1.00 8.67 198 VAL C N 1
ATOM 4985 C CA . VAL C 1 198 ? 43.102 -26.168 -8.244 1.00 10.15 198 VAL C CA 1
ATOM 4986 C C . VAL C 1 198 ? 41.840 -26.986 -8.311 1.00 11.17 198 VAL C C 1
ATOM 4987 O O . VAL C 1 198 ? 41.792 -28.115 -7.807 1.00 13.63 198 VAL C O 1
ATOM 4991 N N . VAL C 1 199 ? 40.818 -26.408 -8.920 1.00 8.72 199 VAL C N 1
ATOM 4992 C CA . VAL C 1 199 ? 39.524 -27.055 -9.006 1.00 11.96 199 VAL C CA 1
ATOM 4993 C C . VAL C 1 199 ? 39.286 -27.642 -10.388 1.00 11.54 199 VAL C C 1
ATOM 4994 O O . VAL C 1 199 ? 39.391 -26.948 -11.402 1.00 12.11 199 VAL C O 1
ATOM 4998 N N . ASP C 1 200 ? 38.948 -28.925 -10.413 1.00 10.41 200 ASP C N 1
ATOM 4999 C CA . ASP C 1 200 ? 38.515 -29.581 -11.628 1.00 9.92 200 ASP C CA 1
ATOM 5000 C C . ASP C 1 200 ? 36.999 -29.501 -11.631 1.00 10.06 200 ASP C C 1
ATOM 5001 O O . ASP C 1 200 ? 36.349 -30.087 -10.762 1.00 10.52 200 ASP C O 1
ATOM 5006 N N . GLY C 1 201 ? 36.447 -28.780 -12.602 1.00 9.76 201 GLY C N 1
ATOM 5007 C CA . GLY C 1 201 ? 35.010 -28.612 -12.718 1.00 10.42 201 GLY C CA 1
ATOM 5008 C C . GLY C 1 201 ? 34.240 -29.919 -12.817 1.00 10.77 201 GLY C C 1
ATOM 5009 O O . GLY C 1 201 ? 33.088 -29.996 -12.392 1.00 7.78 201 GLY C O 1
ATOM 5010 N N . VAL C 1 202 ? 34.855 -30.937 -13.420 1.00 10.25 202 VAL C N 1
ATOM 5011 C CA . VAL C 1 202 ? 34.220 -32.244 -13.528 1.00 10.95 202 VAL C CA 1
ATOM 5012 C C . VAL C 1 202 ? 33.951 -32.864 -12.156 1.00 8.94 202 VAL C C 1
ATOM 5013 O O . VAL C 1 202 ? 32.832 -33.275 -11.861 1.00 8.34 202 VAL C O 1
ATOM 5017 N N . THR C 1 203 ? 34.966 -32.937 -11.310 1.00 9.84 203 THR C N 1
ATOM 5018 C CA . THR C 1 203 ? 34.752 -33.540 -9.998 1.00 8.42 203 THR C CA 1
ATOM 5019 C C . THR C 1 203 ? 33.937 -32.601 -9.111 1.00 9.85 203 THR C C 1
ATOM 5020 O O . THR C 1 203 ? 33.076 -33.037 -8.350 1.00 8.83 203 THR C O 1
ATOM 5024 N N . ALA C 1 204 ? 34.176 -31.302 -9.254 1.00 11.03 204 ALA C N 1
ATOM 5025 C CA . ALA C 1 204 ? 33.357 -30.313 -8.551 1.00 10.24 204 ALA C CA 1
ATOM 5026 C C . ALA C 1 204 ? 31.881 -30.534 -8.852 1.00 11.14 204 ALA C C 1
ATOM 5027 O O . ALA C 1 204 ? 31.040 -30.566 -7.944 1.00 7.25 204 ALA C O 1
ATOM 5029 N N . ALA C 1 205 ? 31.576 -30.688 -10.134 1.00 8.43 205 ALA C N 1
ATOM 5030 C CA . ALA C 1 205 ? 30.191 -30.857 -10.570 1.00 12.33 205 ALA C CA 1
ATOM 5031 C C . ALA C 1 205 ? 29.519 -32.111 -10.012 1.00 9.41 205 ALA C C 1
ATOM 5032 O O . ALA C 1 205 ? 28.339 -32.083 -9.662 1.00 8.48 205 ALA C O 1
ATOM 5034 N N . VAL C 1 206 ? 30.259 -33.217 -9.964 1.00 8.96 206 VAL C N 1
ATOM 5035 C CA . VAL C 1 206 ? 29.714 -34.446 -9.412 1.00 8.81 206 VAL C CA 1
ATOM 5036 C C . VAL C 1 206 ? 29.243 -34.214 -7.982 1.00 8.79 206 VAL C C 1
ATOM 5037 O O . VAL C 1 206 ? 28.136 -34.614 -7.615 1.00 9.60 206 VAL C O 1
ATOM 5041 N N . THR C 1 207 ? 30.080 -33.564 -7.177 1.00 8.69 207 THR C N 1
ATOM 5042 C CA . THR C 1 207 ? 29.726 -33.325 -5.779 1.00 8.35 207 THR C CA 1
ATOM 5043 C C . THR C 1 207 ? 28.511 -32.410 -5.673 1.00 9.22 207 THR C C 1
ATOM 5044 O O . THR C 1 207 ? 27.679 -32.568 -4.774 1.00 8.46 207 THR C O 1
ATOM 5048 N N . ILE C 1 208 ? 28.435 -31.426 -6.566 1.00 7.72 208 ILE C N 1
ATOM 5049 C CA . ILE C 1 208 ? 27.312 -30.492 -6.531 1.00 8.11 208 ILE C CA 1
ATOM 5050 C C . ILE C 1 208 ? 26.007 -31.168 -6.960 1.00 7.87 208 ILE C C 1
ATOM 5051 O O . ILE C 1 208 ? 24.962 -31.013 -6.318 1.00 11.55 208 ILE C O 1
ATOM 5056 N N . ALA C 1 209 ? 26.081 -31.907 -8.058 1.00 7.26 209 ALA C N 1
ATOM 5057 C CA . ALA C 1 209 ? 24.949 -32.682 -8.552 1.00 9.89 209 ALA C CA 1
ATOM 5058 C C . ALA C 1 209 ? 24.471 -33.682 -7.488 1.00 9.94 209 ALA C C 1
ATOM 5059 O O . ALA C 1 209 ? 23.271 -33.825 -7.240 1.00 10.27 209 ALA C O 1
ATOM 5061 N N . GLU C 1 210 ? 25.413 -34.383 -6.860 1.00 8.80 210 GLU C N 1
ATOM 5062 C CA . GLU C 1 210 ? 25.053 -35.295 -5.777 1.00 10.24 210 GLU C CA 1
ATOM 5063 C C . GLU C 1 210 ? 24.364 -34.570 -4.633 1.00 10.93 210 GLU C C 1
ATOM 5064 O O . GLU C 1 210 ? 23.405 -35.073 -4.061 1.00 9.59 210 GLU C O 1
ATOM 5070 N N . SER C 1 211 ? 24.904 -33.411 -4.269 1.00 8.69 211 SER C N 1
ATOM 5071 C CA . SER C 1 211 ? 24.371 -32.617 -3.169 1.00 9.57 211 SER C CA 1
ATOM 5072 C C . SER C 1 211 ? 22.936 -32.166 -3.446 1.00 8.41 211 SER C C 1
ATOM 5073 O O . SER C 1 211 ? 22.060 -32.228 -2.577 1.00 11.30 211 SER C O 1
ATOM 5076 N N . LEU C 1 212 ? 22.701 -31.696 -4.659 1.00 7.60 212 LEU C N 1
ATOM 5077 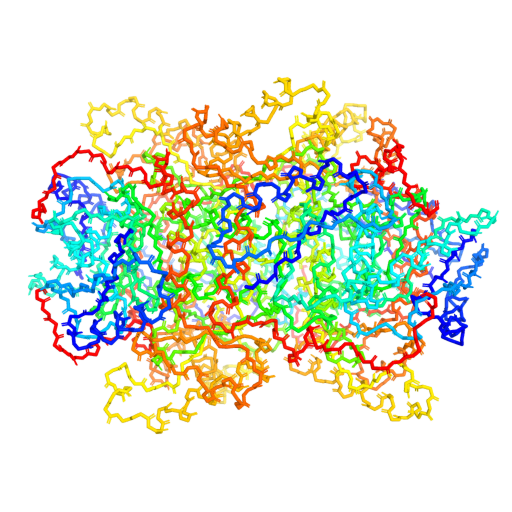C CA . LEU C 1 212 ? 21.375 -31.229 -5.032 1.00 8.45 212 LEU C CA 1
ATOM 5078 C C . LEU C 1 212 ? 20.378 -32.377 -4.885 1.00 8.48 212 LEU C C 1
ATOM 5079 O O . LEU C 1 212 ? 19.326 -32.223 -4.260 1.00 7.91 212 LEU C O 1
ATOM 5084 N N . VAL C 1 213 ? 20.743 -33.542 -5.407 1.00 7.24 213 VAL C N 1
ATOM 5085 C CA . VAL C 1 213 ? 19.890 -34.725 -5.292 1.00 7.42 213 VAL C CA 1
ATOM 5086 C C . VAL C 1 213 ? 19.668 -35.104 -3.840 1.00 7.33 213 VAL C C 1
ATOM 5087 O O . VAL C 1 213 ? 18.542 -35.373 -3.413 1.00 9.56 213 VAL C O 1
ATOM 5091 N N . ARG C 1 214 ? 20.748 -35.120 -3.075 1.00 8.94 214 ARG C N 1
ATOM 5092 C CA . ARG C 1 214 ? 20.653 -35.455 -1.660 1.00 9.18 214 ARG C CA 1
ATOM 5093 C C . ARG C 1 214 ? 19.773 -34.488 -0.898 1.00 11.35 214 ARG C C 1
ATOM 5094 O O . ARG C 1 214 ? 19.080 -34.888 0.049 1.00 11.03 214 ARG C O 1
ATOM 5102 N N . LEU C 1 215 ? 19.791 -33.223 -1.323 1.00 9.28 215 LEU C N 1
ATOM 5103 C CA . LEU C 1 215 ? 19.048 -32.165 -0.637 1.00 10.20 215 LEU C CA 1
ATOM 5104 C C . LEU C 1 215 ? 17.601 -32.112 -1.116 1.00 9.75 215 LEU C C 1
ATOM 5105 O O . LEU C 1 215 ? 16.808 -31.314 -0.612 1.00 10.44 215 LEU C O 1
ATOM 5110 N N . GLY C 1 216 ? 17.267 -32.968 -2.078 1.00 9.12 216 GLY C N 1
ATOM 5111 C CA . GLY C 1 216 ? 15.932 -33.010 -2.665 1.00 9.92 216 GLY C CA 1
ATOM 5112 C C . GLY C 1 216 ? 15.608 -31.783 -3.493 1.00 12.17 216 GLY C C 1
ATOM 5113 O O . GLY C 1 216 ? 14.460 -31.356 -3.594 1.00 13.13 216 GLY C O 1
ATOM 5114 N N . LEU C 1 217 ? 16.628 -31.232 -4.131 1.00 9.86 217 LEU C N 1
ATOM 5115 C CA . LEU C 1 217 ? 16.479 -29.974 -4.846 1.00 12.06 217 LEU C CA 1
ATOM 5116 C C . LEU C 1 217 ? 16.539 -30.216 -6.338 1.00 9.66 217 LEU C C 1
ATOM 5117 O O . LEU C 1 217 ? 17.356 -30.992 -6.808 1.00 9.57 217 LEU C O 1
ATOM 5122 N N . SER C 1 218 ? 15.675 -29.543 -7.082 1.00 13.92 218 SER C N 1
ATOM 5123 C CA . SER C 1 218 ? 15.746 -29.593 -8.535 1.00 12.97 218 SER C CA 1
ATOM 5124 C C . SER C 1 218 ? 15.523 -28.214 -9.119 1.00 11.25 218 SER C C 1
ATOM 5125 O O . SER C 1 218 ? 15.180 -27.277 -8.408 1.00 10.79 218 SER C O 1
ATOM 5128 N N . THR C 1 219 ? 15.733 -28.109 -10.421 1.00 14.36 219 THR C N 1
ATOM 5129 C CA . THR C 1 219 ? 15.527 -26.869 -11.155 1.00 14.33 219 THR C CA 1
ATOM 5130 C C . THR C 1 219 ? 14.156 -26.297 -10.858 1.00 12.75 219 THR C C 1
ATOM 5131 O O . THR C 1 219 ? 13.166 -27.033 -10.830 1.00 8.95 219 THR C O 1
ATOM 5135 N N . SER C 1 220 ? 14.102 -24.999 -10.584 1.00 9.06 220 SER C N 1
ATOM 5136 C CA . SER C 1 220 ? 12.817 -24.316 -10.426 1.00 11.01 220 SER C CA 1
ATOM 5137 C C . SER C 1 220 ? 12.074 -24.285 -11.753 1.00 10.76 220 SER C C 1
ATOM 5138 O O . SER C 1 220 ? 12.615 -23.821 -12.753 1.00 10.04 220 SER C O 1
ATOM 5141 N N . LYS C 1 221 ? 10.824 -24.722 -11.756 1.00 11.23 221 LYS C N 1
ATOM 5142 C CA . LYS C 1 221 ? 10.055 -24.745 -12.999 1.00 11.29 221 LYS C CA 1
ATOM 5143 C C . LYS C 1 221 ? 9.100 -23.565 -13.056 1.00 11.96 221 LYS C C 1
ATOM 5144 O O . LYS C 1 221 ? 8.189 -23.539 -13.877 1.00 14.64 221 LYS C O 1
ATOM 5150 N N . ILE C 1 222 ? 9.326 -22.575 -12.203 1.00 12.43 222 ILE C N 1
ATOM 5151 C CA . ILE C 1 222 ? 8.354 -21.507 -12.034 1.00 10.27 222 ILE C CA 1
ATOM 5152 C C . ILE C 1 222 ? 8.350 -20.475 -13.166 1.00 12.41 222 ILE C C 1
ATOM 5153 O O . ILE C 1 222 ? 7.318 -19.868 -13.439 1.00 11.48 222 ILE C O 1
ATOM 5158 N N . ARG C 1 223 ? 9.484 -20.252 -13.823 1.00 11.39 223 ARG C N 1
ATOM 5159 C CA . ARG C 1 223 ? 9.519 -19.170 -14.813 1.00 10.29 223 ARG C CA 1
ATOM 5160 C C . ARG C 1 223 ? 10.444 -19.479 -15.967 1.00 9.16 223 ARG C C 1
ATOM 5161 O O . ARG C 1 223 ? 10.046 -20.138 -16.926 1.00 11.82 223 ARG C O 1
ATOM 5169 N N . THR C 1 224 ? 11.682 -19.013 -15.850 1.00 10.84 224 THR C N 1
ATOM 5170 C CA . THR C 1 224 ? 12.680 -19.105 -16.913 1.00 12.02 224 THR C CA 1
ATOM 5171 C C . THR C 1 224 ? 12.894 -20.543 -17.399 1.00 11.12 224 THR C C 1
ATOM 5172 O O . THR C 1 224 ? 13.101 -20.773 -18.593 1.00 10.58 224 THR C O 1
ATOM 5176 N N . TYR C 1 225 ? 12.854 -21.494 -16.468 1.00 9.07 225 TYR C N 1
ATOM 5177 C CA . TYR C 1 225 ? 13.100 -22.901 -16.796 1.00 10.74 225 TYR C CA 1
ATOM 5178 C C . TYR C 1 225 ? 11.862 -23.790 -16.743 1.00 10.18 225 TYR C C 1
ATOM 5179 O O . TYR C 1 225 ? 11.978 -25.014 -16.605 1.00 7.39 225 TYR C O 1
ATOM 5188 N N . ALA C 1 226 ? 10.682 -23.184 -16.863 1.00 11.50 226 ALA C N 1
ATOM 5189 C CA . ALA C 1 226 ? 9.452 -23.965 -16.991 1.00 11.05 226 ALA C CA 1
ATOM 5190 C C . ALA C 1 226 ? 9.544 -24.901 -18.194 1.00 13.07 226 ALA C C 1
ATOM 5191 O O . ALA C 1 226 ? 10.305 -24.658 -19.153 1.00 13.07 226 ALA C O 1
ATOM 5193 N N . THR C 1 227 ? 8.789 -25.990 -18.132 1.00 12.89 227 THR C N 1
ATOM 5194 C CA . THR C 1 227 ? 8.691 -26.920 -19.259 1.00 18.04 227 THR C CA 1
ATOM 5195 C C . THR C 1 227 ? 8.288 -26.120 -20.501 1.00 13.65 227 THR C C 1
ATOM 5196 O O . THR C 1 227 ? 7.497 -25.186 -20.387 1.00 14.15 227 THR C O 1
ATOM 5200 N N . PRO C 1 228 ? 8.892 -26.417 -21.670 1.00 17.54 228 PRO C N 1
ATOM 5201 C CA . PRO C 1 228 ? 8.476 -25.684 -22.881 1.00 15.92 228 PRO C CA 1
ATOM 5202 C C . PRO C 1 228 ? 6.980 -25.833 -23.146 1.00 18.94 228 PRO C C 1
ATOM 5203 O O . PRO C 1 228 ? 6.448 -26.926 -22.958 1.00 20.47 228 PRO C O 1
ATOM 5207 N N . ARG C 1 229 ? 6.316 -24.756 -23.556 1.00 21.97 229 ARG C N 1
ATOM 5208 C CA . ARG C 1 229 ? 4.894 -24.820 -23.871 1.00 24.05 229 ARG C CA 1
ATOM 5209 C C . ARG C 1 229 ? 4.738 -25.735 -25.083 1.00 26.34 229 ARG C C 1
ATOM 5210 O O . ARG C 1 229 ? 5.456 -25.588 -26.073 1.00 24.69 229 ARG C O 1
ATOM 5218 N N . PRO C 1 230 ? 3.813 -26.700 -25.000 1.00 26.87 230 PRO C N 1
ATOM 5219 C CA . PRO C 1 230 ? 3.603 -27.636 -26.113 1.00 28.20 230 PRO C CA 1
ATOM 5220 C C . PRO C 1 230 ? 3.166 -26.859 -27.353 1.00 23.01 230 PRO C C 1
ATOM 5221 O O . PRO C 1 230 ? 2.316 -25.971 -27.265 1.00 25.36 230 PRO C O 1
ATOM 5225 N N . LYS C 1 231 ? 3.803 -27.145 -28.480 1.00 23.63 231 LYS C N 1
ATOM 5226 C CA . LYS C 1 231 ? 3.564 -26.406 -29.717 1.00 27.70 231 LYS C CA 1
ATOM 5227 C C . LYS C 1 231 ? 4.161 -27.223 -30.843 1.00 24.63 231 LYS C C 1
ATOM 5228 O O . LYS C 1 231 ? 4.802 -28.236 -30.584 1.00 25.22 231 LYS C O 1
ATOM 5234 N N . LYS C 1 232 ? 3.953 -26.805 -32.089 1.00 26.72 232 LYS C N 1
ATOM 5235 C CA . LYS C 1 232 ? 4.565 -27.513 -33.213 1.00 28.91 232 LYS C CA 1
ATOM 5236 C C . LYS C 1 232 ? 6.057 -27.204 -33.286 1.00 30.31 232 LYS C C 1
ATOM 5237 O O . LYS C 1 232 ? 6.469 -26.037 -33.404 1.00 23.69 232 LYS C O 1
ATOM 5243 N N . VAL C 1 233 ? 6.868 -28.249 -33.182 1.00 28.42 233 VAL C N 1
ATOM 5244 C CA . VAL C 1 233 ? 8.291 -28.104 -33.435 1.00 30.68 233 VAL C CA 1
ATOM 5245 C C . VAL C 1 233 ? 8.761 -29.142 -34.447 1.00 33.36 233 VAL C C 1
ATOM 5246 O O . VAL C 1 233 ? 8.540 -30.342 -34.279 1.00 37.71 233 VAL C O 1
ATOM 5250 N N . ILE C 1 234 ? 9.392 -28.648 -35.510 1.00 31.74 234 ILE C N 1
ATOM 5251 C CA . ILE C 1 234 ? 9.837 -29.477 -36.618 1.00 31.22 234 ILE C CA 1
ATOM 5252 C C . ILE C 1 234 ? 11.188 -30.062 -36.267 1.00 34.99 234 ILE C C 1
ATOM 5253 O O . ILE C 1 234 ? 12.070 -29.364 -35.751 1.00 33.41 234 ILE C O 1
ATOM 5258 N N . GLY C 1 235 ? 11.354 -31.345 -36.559 1.00 32.90 235 GLY C N 1
ATOM 5259 C CA . GLY C 1 235 ? 12.529 -32.058 -36.114 1.00 38.52 235 GLY C CA 1
ATOM 5260 C C . GLY C 1 235 ? 12.351 -32.345 -34.632 1.00 46.76 235 GLY C C 1
ATOM 5261 O O . GLY C 1 235 ? 11.230 -32.271 -34.109 1.00 46.93 235 GLY C O 1
ATOM 5262 N N . TRP C 1 236 ? 13.452 -32.659 -33.955 1.00 41.68 236 TRP C N 1
ATOM 5263 C CA . TRP C 1 236 ? 13.445 -32.929 -32.517 1.00 43.22 236 TRP C CA 1
ATOM 5264 C C . TRP C 1 236 ? 12.479 -34.062 -32.147 1.00 41.98 236 TRP C C 1
ATOM 5265 O O . TRP C 1 236 ? 11.305 -33.826 -31.835 1.00 36.42 236 TRP C O 1
ATOM 5276 N N . MET D 1 1 ? 35.124 -38.111 8.303 1.00 12.10 1 MET D N 1
ATOM 5277 C CA . MET D 1 1 ? 35.518 -36.717 8.480 1.00 12.88 1 MET D CA 1
ATOM 5278 C C . MET D 1 1 ? 34.702 -36.073 9.595 1.00 12.43 1 MET D C 1
ATOM 5279 O O . MET D 1 1 ? 33.623 -36.555 9.942 1.00 16.19 1 MET D O 1
ATOM 5284 N N . ARG D 1 2 ? 35.227 -34.998 10.172 1.00 11.17 2 ARG D N 1
ATOM 5285 C CA . ARG D 1 2 ? 34.485 -34.234 11.170 1.00 12.30 2 ARG D CA 1
ATOM 5286 C C . ARG D 1 2 ? 34.269 -32.786 10.753 1.00 9.97 2 ARG D C 1
ATOM 5287 O O . ARG D 1 2 ? 35.217 -32.069 10.470 1.00 10.70 2 ARG D O 1
ATOM 5295 N N . ILE D 1 3 ? 33.022 -32.347 10.764 1.00 12.59 3 ILE D N 1
ATOM 5296 C CA . ILE D 1 3 ? 32.708 -30.972 10.408 1.00 8.26 3 ILE D CA 1
ATOM 5297 C C . ILE D 1 3 ? 32.161 -30.266 11.629 1.00 9.26 3 ILE D C 1
ATOM 5298 O O . ILE D 1 3 ? 31.189 -30.721 12.246 1.00 10.05 3 ILE D O 1
ATOM 5303 N N . LEU D 1 4 ? 32.800 -29.161 11.989 1.00 8.28 4 LEU D N 1
ATOM 5304 C CA . LEU D 1 4 ? 32.308 -28.326 13.078 1.00 8.18 4 LEU D CA 1
ATOM 5305 C C . LEU D 1 4 ? 31.171 -27.477 12.538 1.00 8.54 4 LEU D C 1
ATOM 5306 O O . LEU D 1 4 ? 31.346 -26.770 11.540 1.00 9.20 4 LEU D O 1
ATOM 5311 N N . VAL D 1 5 ? 30.017 -27.496 13.195 1.00 9.25 5 VAL D N 1
ATOM 5312 C CA . VAL D 1 5 ? 28.942 -26.589 12.792 1.00 7.93 5 VAL D CA 1
ATOM 5313 C C . VAL D 1 5 ? 28.701 -25.580 13.888 1.00 10.85 5 VAL D C 1
ATOM 5314 O O . VAL D 1 5 ? 28.200 -25.913 14.957 1.00 9.35 5 VAL D O 1
ATOM 5318 N N . VAL D 1 6 ? 29.111 -24.342 13.643 1.00 10.06 6 VAL D N 1
ATOM 5319 C CA . VAL D 1 6 ? 29.093 -23.383 14.727 1.00 8.83 6 VAL D CA 1
ATOM 5320 C C . VAL D 1 6 ? 28.022 -22.292 14.631 1.00 8.91 6 VAL D C 1
ATOM 5321 O O . VAL D 1 6 ? 27.938 -21.517 13.661 1.00 7.91 6 VAL D O 1
ATOM 5325 N N . ASN D 1 7 ? 27.167 -22.279 15.642 1.00 10.25 7 ASN D N 1
ATOM 5326 C CA . ASN D 1 7 ? 26.143 -21.258 15.765 1.00 10.31 7 ASN D CA 1
ATOM 5327 C C . ASN D 1 7 ? 26.850 -19.920 15.920 1.00 10.16 7 ASN D C 1
ATOM 5328 O O . ASN D 1 7 ? 27.914 -19.867 16.533 1.00 11.70 7 ASN D O 1
ATOM 5333 N N . VAL D 1 8 ? 26.286 -18.845 15.370 1.00 10.31 8 VAL D N 1
ATOM 5334 C CA . VAL D 1 8 ? 26.902 -17.525 15.523 1.00 11.80 8 VAL D CA 1
ATOM 5335 C C . VAL D 1 8 ? 26.371 -16.873 16.783 1.00 10.03 8 VAL D C 1
ATOM 5336 O O . VAL D 1 8 ? 26.966 -15.931 17.303 1.00 10.16 8 VAL D O 1
ATOM 5340 N N . ASN D 1 9 ? 25.236 -17.366 17.267 1.00 10.77 9 ASN D N 1
ATOM 5341 C CA . ASN D 1 9 ? 24.694 -16.849 18.515 1.00 12.14 9 ASN D CA 1
ATOM 5342 C C . ASN D 1 9 ? 24.924 -17.819 19.666 1.00 12.16 9 ASN D C 1
ATOM 5343 O O . ASN D 1 9 ? 25.354 -18.950 19.442 1.00 11.39 9 ASN D O 1
ATOM 5348 N N . THR D 1 10 ? 24.596 -17.390 20.881 1.00 10.71 10 THR D N 1
ATOM 5349 C CA . THR D 1 10 ? 24.922 -18.157 22.082 1.00 14.31 10 THR D CA 1
ATOM 5350 C C . THR D 1 10 ? 23.768 -18.986 22.626 1.00 15.60 10 THR D C 1
ATOM 5351 O O . THR D 1 10 ? 23.852 -19.527 23.737 1.00 13.91 10 THR D O 1
ATOM 5355 N N . THR D 1 11 ? 22.692 -19.079 21.850 1.00 15.34 11 THR D N 1
ATOM 5356 C CA . THR D 1 11 ? 21.531 -19.858 22.253 1.00 15.60 11 THR D CA 1
ATOM 5357 C C . THR D 1 11 ? 21.807 -21.304 21.912 1.00 16.85 11 THR D C 1
ATOM 5358 O O . THR D 1 11 ? 21.750 -21.691 20.749 1.00 13.13 11 THR D O 1
ATOM 5362 N N . ALA D 1 12 ? 22.138 -22.095 22.933 1.00 15.91 12 ALA D N 1
ATOM 5363 C CA . ALA D 1 12 ? 22.529 -23.479 22.718 1.00 15.90 12 ALA D CA 1
ATOM 5364 C C . ALA D 1 12 ? 21.425 -24.290 22.047 1.00 15.69 12 ALA D C 1
ATOM 5365 O O . ALA D 1 12 ? 21.712 -25.222 21.304 1.00 17.30 12 ALA D O 1
ATOM 5367 N N . SER D 1 13 ? 20.165 -23.931 22.288 1.00 13.61 13 SER D N 1
ATOM 5368 C CA . SER D 1 13 ? 19.060 -24.698 21.707 1.00 17.50 13 SER D CA 1
ATOM 5369 C C . SER D 1 13 ? 19.047 -24.550 20.188 1.00 19.92 13 SER D C 1
ATOM 5370 O O . SER D 1 13 ? 18.652 -25.464 19.468 1.00 18.02 13 SER D O 1
ATOM 5373 N N . ILE D 1 14 ? 19.469 -23.391 19.702 1.00 16.32 14 ILE D N 1
ATOM 5374 C CA . ILE D 1 14 ? 19.567 -23.198 18.267 1.00 15.30 14 ILE D CA 1
ATOM 5375 C C . ILE D 1 14 ? 20.694 -24.066 17.699 1.00 14.75 14 ILE D C 1
ATOM 5376 O O . ILE D 1 14 ? 20.551 -24.691 16.642 1.00 14.32 14 ILE D O 1
ATOM 5381 N N . THR D 1 15 ? 21.799 -24.139 18.429 1.00 13.37 15 THR D N 1
ATOM 5382 C CA . THR D 1 15 ? 22.909 -24.995 18.022 1.00 13.98 15 THR D CA 1
ATOM 5383 C C . THR D 1 15 ? 22.450 -26.435 17.815 1.00 16.00 15 THR D C 1
ATOM 5384 O O . THR D 1 15 ? 22.785 -27.057 16.795 1.00 12.51 15 THR D O 1
ATOM 5388 N N . GLU D 1 16 ? 21.655 -26.954 18.751 1.00 14.50 16 GLU D N 1
ATOM 5389 C CA . GLU D 1 16 ? 21.139 -28.321 18.600 1.00 19.85 16 GLU D CA 1
ATOM 5390 C C . GLU D 1 16 ? 20.278 -28.481 17.363 1.00 15.17 16 GLU D C 1
ATOM 5391 O O . GLU D 1 16 ? 20.410 -29.461 16.636 1.00 18.76 16 GLU D O 1
ATOM 5397 N N . THR D 1 17 ? 19.387 -27.528 17.135 1.00 15.32 17 THR D N 1
ATOM 5398 C CA . THR D 1 17 ? 18.520 -27.577 15.961 1.00 18.41 17 THR D CA 1
ATOM 5399 C C . THR D 1 17 ? 19.357 -27.605 14.681 1.00 18.58 17 THR D C 1
ATOM 5400 O O . THR D 1 17 ? 19.087 -28.363 13.742 1.00 18.43 17 THR D O 1
ATOM 5404 N N . ILE D 1 18 ? 20.372 -26.751 14.649 1.00 16.32 18 ILE D N 1
ATOM 5405 C CA . ILE D 1 18 ? 21.239 -26.658 13.494 1.00 15.04 18 ILE D CA 1
ATOM 5406 C C . ILE D 1 18 ? 22.018 -27.958 13.300 1.00 13.38 18 ILE D C 1
ATOM 5407 O O . ILE D 1 18 ? 22.046 -28.505 12.196 1.00 12.20 18 ILE D O 1
ATOM 5412 N N . ALA D 1 19 ? 22.609 -28.475 14.378 1.00 14.10 19 ALA D N 1
ATOM 5413 C CA . ALA D 1 19 ? 23.376 -29.718 14.308 1.00 11.72 19 ALA D CA 1
ATOM 5414 C C . ALA D 1 19 ? 22.497 -30.900 13.890 1.00 12.73 19 ALA D C 1
ATOM 5415 O O . ALA D 1 19 ? 22.912 -31.740 13.087 1.00 13.99 19 ALA D O 1
ATOM 5417 N N . GLU D 1 20 ? 21.276 -30.946 14.413 1.00 12.75 20 GLU D N 1
ATOM 5418 C CA . GLU D 1 20 ? 20.338 -32.012 14.072 1.00 17.76 20 GLU D CA 1
ATOM 5419 C C . GLU D 1 20 ? 20.007 -31.961 12.582 1.00 14.55 20 GLU D C 1
ATOM 5420 O O . GLU D 1 20 ? 20.004 -32.989 11.899 1.00 12.97 20 GLU D O 1
ATOM 5426 N N . GLN D 1 21 ? 19.727 -30.756 12.090 1.00 12.22 21 GLN D N 1
ATOM 5427 C CA . GLN D 1 21 ? 19.455 -30.559 10.674 1.00 12.63 21 GLN D CA 1
ATOM 5428 C C . GLN D 1 21 ? 20.669 -30.954 9.845 1.00 10.79 21 GLN D C 1
ATOM 5429 O O . GLN D 1 21 ? 20.538 -31.519 8.770 1.00 12.26 21 GLN D O 1
ATOM 5435 N N . ALA D 1 22 ? 21.852 -30.632 10.345 1.00 10.30 22 ALA D N 1
ATOM 5436 C CA . ALA D 1 22 ? 23.080 -30.983 9.649 1.00 10.43 22 ALA D CA 1
ATOM 5437 C C . ALA D 1 22 ? 23.253 -32.504 9.606 1.00 11.73 22 ALA D C 1
ATOM 5438 O O . ALA D 1 22 ? 23.591 -33.082 8.576 1.00 10.98 22 ALA D O 1
ATOM 5440 N N . ARG D 1 23 ? 23.002 -33.157 10.732 1.00 13.54 23 ARG D N 1
ATOM 5441 C CA . ARG D 1 23 ? 23.139 -34.607 10.800 1.00 13.28 23 ARG D CA 1
ATOM 5442 C C . ARG D 1 23 ? 22.163 -35.333 9.866 1.00 14.89 23 ARG D C 1
ATOM 5443 O O . ARG D 1 23 ? 22.460 -36.417 9.364 1.00 15.50 23 ARG D O 1
ATOM 5451 N N . ALA D 1 24 ? 20.999 -34.738 9.629 1.00 12.44 24 ALA D N 1
ATOM 5452 C CA . ALA D 1 24 ? 20.020 -35.362 8.745 1.00 12.89 24 ALA D CA 1
ATOM 5453 C C . ALA D 1 24 ? 20.517 -35.528 7.291 1.00 16.37 24 ALA D C 1
ATOM 5454 O O . ALA D 1 24 ? 20.033 -36.408 6.576 1.00 20.20 24 ALA D O 1
ATOM 5456 N N . VAL D 1 25 ? 21.446 -34.686 6.834 1.00 11.17 25 VAL D N 1
ATOM 5457 C CA . VAL D 1 25 ? 21.919 -34.815 5.450 1.00 15.02 25 VAL D CA 1
ATOM 5458 C C . VAL D 1 25 ? 23.352 -35.308 5.337 1.00 12.57 25 VAL D C 1
ATOM 5459 O O . VAL D 1 25 ? 23.834 -35.602 4.238 1.00 14.16 25 VAL D O 1
ATOM 5463 N N . ALA D 1 26 ? 24.041 -35.374 6.465 1.00 12.28 26 ALA D N 1
ATOM 5464 C CA . ALA D 1 26 ? 25.440 -35.756 6.456 1.00 12.98 26 ALA D CA 1
ATOM 5465 C C . ALA D 1 26 ? 25.621 -37.150 5.864 1.00 16.69 26 ALA D C 1
ATOM 5466 O O . ALA D 1 26 ? 24.853 -38.078 6.159 1.00 11.94 26 ALA D O 1
ATOM 5468 N N . SER D 1 27 ? 26.633 -37.293 5.020 1.00 14.92 27 SER D N 1
ATOM 5469 C CA . SER D 1 27 ? 26.934 -38.587 4.420 1.00 18.71 27 SER D CA 1
ATOM 5470 C C . SER D 1 27 ? 27.445 -39.559 5.486 1.00 16.92 27 SER D C 1
ATOM 5471 O O . SER D 1 27 ? 27.905 -39.125 6.554 1.00 14.87 27 SER D O 1
ATOM 5474 N N . PRO D 1 28 ? 27.338 -40.874 5.213 1.00 14.87 28 PRO D N 1
ATOM 5475 C CA . PRO D 1 28 ? 27.973 -41.859 6.100 1.00 18.50 28 PRO D CA 1
ATOM 5476 C C . PRO D 1 28 ? 29.453 -41.535 6.280 1.00 16.72 28 PRO D C 1
ATOM 5477 O O . PRO D 1 28 ? 30.137 -41.158 5.317 1.00 13.74 28 PRO D O 1
ATOM 5481 N N . GLY D 1 29 ? 29.926 -41.607 7.516 1.00 15.00 29 GLY D N 1
ATOM 5482 C CA . GLY D 1 29 ? 31.323 -41.318 7.795 1.00 14.51 29 GLY D CA 1
ATOM 5483 C C . GLY D 1 29 ? 31.578 -39.873 8.163 1.00 13.76 29 GLY D C 1
ATOM 5484 O O . GLY D 1 29 ? 32.676 -39.516 8.586 1.00 16.42 29 GLY D O 1
ATOM 5485 N N . THR D 1 30 ? 30.552 -39.039 8.038 1.00 12.90 30 THR D N 1
ATOM 5486 C CA . THR D 1 30 ? 30.663 -37.633 8.439 1.00 13.14 30 THR D CA 1
ATOM 5487 C C . THR D 1 30 ? 30.102 -37.388 9.821 1.00 11.61 30 THR D C 1
ATOM 5488 O O . THR D 1 30 ? 28.934 -37.652 10.074 1.00 12.10 30 THR D O 1
ATOM 5492 N N . GLU D 1 31 ? 30.941 -36.911 10.729 1.00 10.03 31 GLU D N 1
ATOM 5493 C CA . GLU D 1 31 ? 30.467 -36.507 12.041 1.00 11.42 31 GLU D CA 1
ATOM 5494 C C . GLU D 1 31 ? 30.236 -35.008 12.107 1.00 14.58 31 GLU D C 1
ATOM 5495 O O . GLU D 1 31 ? 31.103 -34.208 11.726 1.00 9.80 31 GLU D O 1
ATOM 5501 N N . ILE D 1 32 ? 29.063 -34.634 12.609 1.00 13.51 32 ILE D N 1
ATOM 5502 C CA . ILE D 1 32 ? 28.746 -33.234 12.839 1.00 12.53 32 ILE D CA 1
ATOM 5503 C C . ILE D 1 32 ? 28.975 -32.893 14.308 1.00 15.55 32 ILE D C 1
ATOM 5504 O O . ILE D 1 32 ? 28.448 -33.564 15.201 1.00 11.54 32 ILE D O 1
ATOM 5509 N N . VAL D 1 33 ? 29.757 -31.852 14.567 1.00 12.70 33 VAL D N 1
ATOM 5510 C CA . VAL D 1 33 ? 29.889 -31.354 15.933 1.00 12.61 33 VAL D CA 1
ATOM 5511 C C . VAL D 1 33 ? 29.302 -29.951 15.960 1.00 15.08 33 VAL D C 1
ATOM 5512 O O . VAL D 1 33 ? 29.829 -29.048 15.307 1.00 10.51 33 VAL D O 1
ATOM 5516 N N . GLY D 1 34 ? 28.180 -29.784 16.659 1.00 13.43 34 GLY D N 1
ATOM 5517 C CA . GLY D 1 34 ? 27.557 -28.477 16.795 1.00 12.26 34 GLY D CA 1
ATOM 5518 C C . GLY D 1 34 ? 28.181 -27.704 17.942 1.00 15.62 34 GLY D C 1
ATOM 5519 O O . GLY D 1 34 ? 28.259 -28.220 19.053 1.00 16.09 34 GLY D O 1
ATOM 5520 N N . LEU D 1 35 ? 28.636 -26.480 17.683 1.00 10.04 35 LEU D N 1
ATOM 5521 C CA . LEU D 1 35 ? 29.284 -25.681 18.718 1.00 10.23 35 LEU D CA 1
ATOM 5522 C C . LEU D 1 35 ? 28.584 -24.348 18.995 1.00 13.68 35 LEU D C 1
ATOM 5523 O O . LEU D 1 35 ? 28.154 -23.657 18.069 1.00 12.65 35 LEU D O 1
ATOM 5528 N N . THR D 1 36 ? 28.511 -23.984 20.272 1.00 11.58 36 THR D N 1
ATOM 5529 C CA . THR D 1 36 ? 27.978 -22.693 20.682 1.00 14.24 36 THR D CA 1
ATOM 5530 C C . THR D 1 36 ? 29.117 -21.801 21.173 1.00 12.10 36 THR D C 1
ATOM 5531 O O . THR D 1 36 ? 29.894 -22.209 22.023 1.00 14.27 36 THR D O 1
ATOM 5535 N N . PRO D 1 37 ? 29.229 -20.579 20.635 1.00 13.90 37 PRO D N 1
ATOM 5536 C CA . PRO D 1 37 ? 30.318 -19.717 21.108 1.00 12.98 37 PRO D CA 1
ATOM 5537 C C . PRO D 1 37 ? 30.146 -19.414 22.578 1.00 14.37 37 PRO D C 1
ATOM 5538 O O . PRO D 1 37 ? 29.013 -19.446 23.058 1.00 14.57 37 PRO D O 1
ATOM 5542 N N . TYR D 1 38 ? 31.248 -19.134 23.268 1.00 11.14 38 TYR D N 1
ATOM 5543 C CA . TYR D 1 38 ? 31.228 -18.932 24.708 1.00 14.66 38 TYR D CA 1
ATOM 5544 C C . TYR D 1 38 ? 30.748 -17.542 25.057 1.00 14.54 38 TYR D C 1
ATOM 5545 O O . TYR D 1 38 ? 30.360 -17.277 26.186 1.00 15.75 38 TYR D O 1
ATOM 5554 N N . PHE D 1 39 ? 30.772 -16.644 24.081 1.00 15.52 39 PHE D N 1
ATOM 5555 C CA . PHE D 1 39 ? 30.273 -15.298 24.332 1.00 18.92 39 PHE D CA 1
ATOM 5556 C C . PHE D 1 39 ? 29.569 -14.714 23.120 1.00 14.07 39 PHE D C 1
ATOM 5557 O O . PHE D 1 39 ? 29.617 -15.285 22.036 1.00 14.07 39 PHE D O 1
ATOM 5565 N N . GLY D 1 40 ? 28.904 -13.582 23.314 1.00 13.85 40 GLY D N 1
ATOM 5566 C CA . GLY D 1 40 ? 28.166 -12.964 22.234 1.00 14.38 40 GLY D CA 1
ATOM 5567 C C . GLY D 1 40 ? 26.681 -12.934 22.503 1.00 14.05 40 GLY D C 1
ATOM 5568 O O . GLY D 1 40 ? 26.209 -13.418 23.538 1.00 14.56 40 GLY D O 1
ATOM 5569 N N . ALA D 1 41 ? 25.935 -12.405 21.543 1.00 10.88 41 ALA D N 1
ATOM 5570 C CA . ALA D 1 41 ? 24.507 -12.206 21.713 1.00 14.23 41 ALA D CA 1
ATOM 5571 C C . ALA D 1 41 ? 23.745 -13.507 21.516 1.00 12.95 41 ALA D C 1
ATOM 5572 O O . ALA D 1 41 ? 24.206 -14.395 20.793 1.00 10.01 41 ALA D O 1
ATOM 5574 N N . GLU D 1 42 ? 22.578 -13.607 22.154 1.00 11.20 42 GLU D N 1
ATOM 5575 C CA . GLU D 1 42 ? 21.716 -14.797 22.055 1.00 14.69 42 GLU D CA 1
ATOM 5576 C C . GLU D 1 42 ? 21.078 -14.912 20.672 1.00 12.48 42 GLU D C 1
ATOM 5577 O O . GLU D 1 42 ? 20.604 -15.971 20.256 1.00 11.80 42 GLU D O 1
ATOM 5583 N N . SER D 1 43 ? 21.041 -13.785 19.979 1.00 10.95 43 SER D N 1
ATOM 5584 C CA . SER D 1 43 ? 20.604 -13.736 18.598 1.00 15.52 43 SER D CA 1
ATOM 5585 C C . SER D 1 43 ? 21.399 -12.621 17.959 1.00 11.80 43 SER D C 1
ATOM 5586 O O . SER D 1 43 ? 21.669 -11.608 18.595 1.00 13.93 43 SER D O 1
ATOM 5589 N N . VAL D 1 44 ? 21.829 -12.830 16.727 1.00 9.47 44 VAL D N 1
ATOM 5590 C CA . VAL D 1 44 ? 22.646 -11.833 16.069 1.00 11.04 44 VAL D CA 1
ATOM 5591 C C . VAL D 1 44 ? 21.796 -11.031 15.109 1.00 13.22 44 VAL D C 1
ATOM 5592 O O . VAL D 1 44 ? 21.394 -11.547 14.075 1.00 12.47 44 VAL D O 1
ATOM 5596 N N . GLU D 1 45 ? 21.506 -9.786 15.458 1.00 13.13 45 GLU D N 1
ATOM 5597 C CA . GLU D 1 45 ? 20.586 -8.974 14.669 1.00 15.87 45 GLU D CA 1
ATOM 5598 C C . GLU D 1 45 ? 21.125 -7.567 14.430 1.00 18.64 45 GLU D C 1
ATOM 5599 O O . GLU D 1 45 ? 20.505 -6.589 14.850 1.00 27.93 45 GLU D O 1
ATOM 5605 N N . GLY D 1 46 ? 22.261 -7.453 13.760 1.00 11.23 46 GLY D N 1
ATOM 5606 C CA . GLY D 1 46 ? 22.819 -6.145 13.488 1.00 12.26 46 GLY D CA 1
ATOM 5607 C C . GLY D 1 46 ? 24.326 -6.185 13.481 1.00 11.55 46 GLY D C 1
ATOM 5608 O O . GLY D 1 46 ? 24.930 -7.223 13.798 1.00 8.56 46 GLY D O 1
ATOM 5609 N N . ASN D 1 47 ? 24.924 -5.050 13.127 1.00 9.64 47 ASN D N 1
ATOM 5610 C CA . ASN D 1 47 ? 26.360 -4.967 12.891 1.00 11.69 47 ASN D CA 1
ATOM 5611 C C . ASN D 1 47 ? 27.181 -5.281 14.124 1.00 9.29 47 ASN D C 1
ATOM 5612 O O . ASN D 1 47 ? 28.119 -6.076 14.065 1.00 10.43 47 ASN D O 1
ATOM 5617 N N . PHE D 1 48 ? 26.817 -4.661 15.239 1.00 9.09 48 PHE D N 1
ATOM 5618 C CA . PHE D 1 48 ? 27.566 -4.852 16.464 1.00 12.86 48 PHE D CA 1
ATOM 5619 C C . PHE D 1 48 ? 27.558 -6.308 16.887 1.00 11.58 48 PHE D C 1
ATOM 5620 O O . PHE D 1 48 ? 28.616 -6.885 17.151 1.00 12.71 48 PHE D O 1
ATOM 5628 N N . GLU D 1 49 ? 26.375 -6.913 16.924 1.00 11.85 49 GLU D N 1
ATOM 5629 C CA . GLU D 1 49 ? 26.268 -8.318 17.302 1.00 11.02 49 GLU D CA 1
ATOM 5630 C C . GLU D 1 49 ? 27.008 -9.214 16.300 1.00 9.17 49 GLU D C 1
ATOM 5631 O O . GLU D 1 49 ? 27.590 -10.229 16.676 1.00 9.92 49 GLU D O 1
ATOM 5637 N N . SER D 1 50 ? 26.980 -8.826 15.028 1.00 8.57 50 SER D N 1
ATOM 5638 C CA . SER D 1 50 ? 27.647 -9.583 13.972 1.00 9.20 50 SER D CA 1
ATOM 5639 C C . SER D 1 50 ? 29.165 -9.564 14.146 1.00 11.62 50 SER D C 1
ATOM 5640 O O . SER D 1 50 ? 29.819 -10.599 14.104 1.00 12.08 50 SER D O 1
ATOM 5643 N N . TYR D 1 51 ? 29.717 -8.379 14.369 1.00 10.93 51 TYR D N 1
ATOM 5644 C CA . TYR D 1 51 ? 31.148 -8.267 14.593 1.00 11.86 51 TYR D CA 1
ATOM 5645 C C . TYR D 1 51 ? 31.565 -9.004 15.854 1.00 11.41 51 TYR D C 1
ATOM 5646 O O . TYR D 1 51 ? 32.633 -9.641 15.887 1.00 8.50 51 TYR D 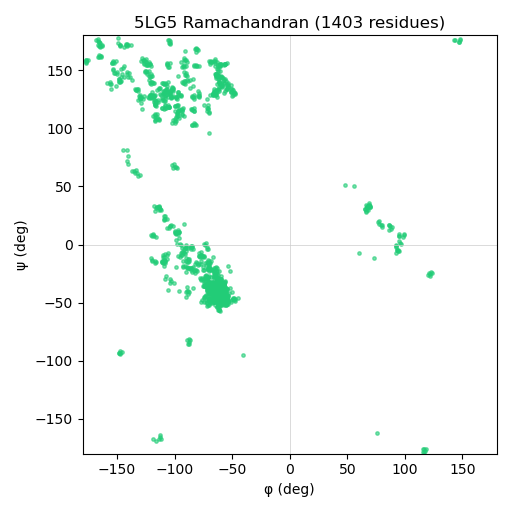O 1
ATOM 5655 N N . LEU D 1 52 ? 30.723 -8.921 16.888 1.00 8.38 52 LEU D N 1
ATOM 5656 C CA . LEU D 1 52 ? 30.978 -9.633 18.134 1.00 10.76 52 LEU D CA 1
ATOM 5657 C C . LEU D 1 52 ? 30.965 -11.143 17.871 1.00 11.19 52 LEU D C 1
ATOM 5658 O O . LEU D 1 52 ? 31.850 -11.872 18.336 1.00 11.20 52 LEU D O 1
ATOM 5663 N N . ALA D 1 53 ? 29.978 -11.615 17.109 1.00 10.31 53 ALA D N 1
ATOM 5664 C CA . ALA D 1 53 ? 29.903 -13.045 16.782 1.00 9.48 53 ALA D CA 1
ATOM 5665 C C . ALA D 1 53 ? 31.089 -13.523 15.955 1.00 9.22 53 ALA D C 1
ATOM 5666 O O . ALA D 1 53 ? 31.522 -14.663 16.099 1.00 7.32 53 ALA D O 1
ATOM 5668 N N . ALA D 1 54 ? 31.596 -12.672 15.066 1.00 7.40 54 ALA D N 1
ATOM 5669 C CA . ALA D 1 54 ? 32.723 -13.084 14.230 1.00 10.51 54 ALA D CA 1
ATOM 5670 C C . ALA D 1 54 ? 33.861 -13.588 15.117 1.00 9.72 54 ALA D C 1
ATOM 5671 O O . ALA D 1 54 ? 34.404 -14.681 14.901 1.00 9.78 54 ALA D O 1
ATOM 5673 N N . ILE D 1 55 ? 34.198 -12.806 16.137 1.00 9.85 55 ILE D N 1
ATOM 5674 C CA . ILE D 1 55 ? 35.282 -13.177 17.048 1.00 10.86 55 ILE D CA 1
ATOM 5675 C C . ILE D 1 55 ? 34.881 -14.337 17.958 1.00 9.65 55 ILE D C 1
ATOM 5676 O O . ILE D 1 55 ? 35.690 -15.236 18.241 1.00 9.86 55 ILE D O 1
ATOM 5681 N N . ALA D 1 56 ? 33.630 -14.317 18.421 1.00 11.48 56 ALA D N 1
ATOM 5682 C CA . ALA D 1 56 ? 33.100 -15.399 19.262 1.00 10.98 56 ALA D CA 1
ATOM 5683 C C . ALA D 1 56 ? 33.256 -16.766 18.592 1.00 11.18 56 ALA D C 1
ATOM 5684 O O . ALA D 1 56 ? 33.639 -17.765 19.226 1.00 11.03 56 ALA D O 1
ATOM 5686 N N . VAL D 1 57 ? 32.934 -16.802 17.307 1.00 11.32 57 VAL D N 1
ATOM 5687 C CA . VAL D 1 57 ? 33.033 -18.008 16.502 1.00 11.32 57 VAL D CA 1
ATOM 5688 C C . VAL D 1 57 ? 34.480 -18.462 16.341 1.00 11.60 57 VAL D C 1
ATOM 5689 O O . VAL D 1 57 ? 34.798 -19.637 16.522 1.00 10.07 57 VAL D O 1
ATOM 5693 N N . MET D 1 58 ? 35.349 -17.522 15.990 1.00 10.06 58 MET D N 1
ATOM 5694 C CA . MET D 1 58 ? 36.780 -17.790 15.872 1.00 11.32 58 MET D CA 1
ATOM 5695 C C . MET D 1 58 ? 37.342 -18.316 17.178 1.00 9.92 58 MET D C 1
ATOM 5696 O O . MET D 1 58 ? 38.038 -19.333 17.207 1.00 8.85 58 MET D O 1
ATOM 5701 N N . ASP D 1 59 ? 36.983 -17.636 18.258 1.00 10.18 59 ASP D N 1
ATOM 5702 C CA . ASP D 1 59 ? 37.325 -18.072 19.609 1.00 12.25 59 ASP D CA 1
ATOM 5703 C C . ASP D 1 59 ? 36.858 -19.504 19.855 1.00 13.91 59 ASP D C 1
ATOM 5704 O O . ASP D 1 59 ? 37.620 -20.320 20.362 1.00 11.18 59 ASP D O 1
ATOM 5709 N N . ARG D 1 60 ? 35.610 -19.805 19.498 1.00 11.96 60 ARG D N 1
ATOM 5710 C CA . ARG D 1 60 ? 35.019 -21.129 19.758 1.00 12.54 60 ARG D CA 1
ATOM 5711 C C . ARG D 1 60 ? 35.740 -22.233 18.998 1.00 14.38 60 ARG D C 1
ATOM 5712 O O . ARG D 1 60 ? 36.024 -23.306 19.549 1.00 12.42 60 ARG D O 1
ATOM 5720 N N . VAL D 1 61 ? 36.055 -21.962 17.738 1.00 10.41 61 VAL D N 1
ATOM 5721 C CA . VAL D 1 61 ? 36.744 -22.942 16.909 1.00 12.45 61 VAL D CA 1
ATOM 5722 C C . VAL D 1 61 ? 38.169 -23.149 17.444 1.00 15.47 61 VAL D C 1
ATOM 5723 O O . VAL D 1 61 ? 38.653 -24.281 17.572 1.00 12.06 61 VAL D O 1
ATOM 5727 N N . MET D 1 62 ? 38.819 -22.040 17.791 1.00 12.20 62 MET D N 1
ATOM 5728 C CA . MET D 1 62 ? 40.086 -22.101 18.497 1.00 23.88 62 MET D CA 1
ATOM 5729 C C . MET D 1 62 ? 39.655 -22.788 19.784 1.00 21.76 62 MET D C 1
ATOM 5730 O O . MET D 1 62 ? 38.485 -22.711 20.136 1.00 29.02 62 MET D O 1
ATOM 5735 N N . ALA D 1 63 ? 40.530 -23.475 20.491 1.00 23.17 63 ALA D N 1
ATOM 5736 C CA . ALA D 1 63 ? 40.065 -24.058 21.767 1.00 29.76 63 ALA D CA 1
ATOM 5737 C C . ALA D 1 63 ? 39.142 -25.267 21.589 1.00 22.88 63 ALA D C 1
ATOM 5738 O O . ALA D 1 63 ? 38.840 -25.939 22.564 1.00 27.61 63 ALA D O 1
ATOM 5740 N N . TYR D 1 64 ? 38.659 -25.535 20.374 1.00 21.65 64 TYR D N 1
ATOM 5741 C CA . TYR D 1 64 ? 37.968 -26.804 20.180 1.00 21.29 64 TYR D CA 1
ATOM 5742 C C . TYR D 1 64 ? 38.946 -27.977 20.381 1.00 21.26 64 TYR D C 1
ATOM 5743 O O . TYR D 1 64 ? 38.581 -28.961 20.998 1.00 31.67 64 TYR D O 1
ATOM 5752 N N . ASP D 1 65 ? 40.164 -27.899 19.867 1.00 21.61 65 ASP D N 1
ATOM 5753 C CA . ASP D 1 65 ? 41.182 -28.936 20.196 1.00 28.04 65 ASP D CA 1
ATOM 5754 C C . ASP D 1 65 ? 40.988 -30.437 19.864 1.00 25.18 65 ASP D C 1
ATOM 5755 O O . ASP D 1 65 ? 41.894 -31.241 20.113 1.00 24.82 65 ASP D O 1
ATOM 5760 N N . GLN D 1 66 ? 39.821 -30.847 19.392 1.00 24.35 66 GLN D N 1
ATOM 5761 C CA . GLN D 1 66 ? 39.772 -32.140 18.710 1.00 23.70 66 GLN D CA 1
ATOM 5762 C C . GLN D 1 66 ? 39.991 -31.861 17.225 1.00 21.18 66 GLN D C 1
ATOM 5763 O O . GLN D 1 66 ? 39.770 -30.737 16.768 1.00 21.75 66 GLN D O 1
ATOM 5769 N N . PRO D 1 67 ? 40.511 -32.853 16.484 1.00 19.84 67 PRO D N 1
ATOM 5770 C CA . PRO D 1 67 ? 40.730 -32.696 15.038 1.00 20.64 67 PRO D CA 1
ATOM 5771 C C . PRO D 1 67 ? 39.431 -32.495 14.270 1.00 16.49 67 PRO D C 1
ATOM 5772 O O . PRO D 1 67 ? 38.412 -33.106 14.602 1.00 14.26 67 PRO D O 1
ATOM 5776 N N . PHE D 1 68 ? 39.487 -31.706 13.207 1.00 13.95 68 PHE D N 1
ATOM 5777 C CA . PHE D 1 68 ? 38.320 -31.516 12.351 1.00 13.44 68 PHE D CA 1
ATOM 5778 C C . PHE D 1 68 ? 38.743 -31.175 10.925 1.00 14.07 68 PHE D C 1
ATOM 5779 O O . PHE D 1 68 ? 39.838 -30.665 10.713 1.00 13.39 68 PHE D O 1
ATOM 5787 N N . ASP D 1 69 ? 37.865 -31.442 9.968 1.00 10.21 69 ASP D N 1
ATOM 5788 C CA . ASP D 1 69 ? 38.202 -31.370 8.548 1.00 11.59 69 ASP D CA 1
ATOM 5789 C C . ASP D 1 69 ? 37.576 -30.181 7.798 1.00 12.07 69 ASP D C 1
ATOM 5790 O O . ASP D 1 69 ? 37.973 -29.850 6.673 1.00 11.59 69 ASP D O 1
ATOM 5795 N N . ALA D 1 70 ? 36.597 -29.550 8.429 1.00 7.98 70 ALA D N 1
ATOM 5796 C CA . ALA D 1 70 ? 35.933 -28.394 7.847 1.00 8.27 70 ALA D CA 1
ATOM 5797 C C . ALA D 1 70 ? 35.124 -27.669 8.911 1.00 9.25 70 ALA D C 1
ATOM 5798 O O . ALA D 1 70 ? 34.826 -28.223 9.974 1.00 10.95 70 ALA D O 1
ATOM 5800 N N . VAL D 1 71 ? 34.786 -26.417 8.630 1.00 8.60 71 VAL D N 1
ATOM 5801 C CA . VAL D 1 71 ? 34.000 -25.640 9.562 1.00 9.09 71 VAL D CA 1
ATOM 5802 C C . VAL D 1 71 ? 32.881 -24.942 8.830 1.00 11.22 71 VAL D C 1
ATOM 5803 O O . VAL D 1 71 ? 33.089 -24.348 7.767 1.00 9.16 71 VAL D O 1
ATOM 5807 N N . ILE D 1 72 ? 31.688 -25.049 9.399 1.00 9.98 72 ILE D N 1
ATOM 5808 C CA . ILE D 1 72 ? 30.528 -24.335 8.904 1.00 9.96 72 ILE D CA 1
ATOM 5809 C C . ILE D 1 72 ? 30.182 -23.235 9.889 1.00 7.49 72 ILE D C 1
ATOM 5810 O O . ILE D 1 72 ? 30.022 -23.491 11.077 1.00 10.64 72 ILE D O 1
ATOM 5815 N N . GLN D 1 73 ? 30.104 -22.000 9.403 1.00 6.92 73 GLN D N 1
ATOM 5816 C CA . GLN D 1 73 ? 29.616 -20.885 10.216 1.00 10.68 73 GLN D CA 1
ATOM 5817 C C . GLN D 1 73 ? 28.125 -20.722 9.964 1.00 9.74 73 GLN D C 1
ATOM 5818 O O . GLN D 1 73 ? 27.713 -20.480 8.835 1.00 10.14 73 GLN D O 1
ATOM 5824 N N . ALA D 1 74 ? 27.323 -20.923 11.003 1.00 12.57 74 ALA D N 1
ATOM 5825 C CA . ALA D 1 74 ? 25.875 -21.023 10.855 1.00 12.37 74 ALA D CA 1
ATOM 5826 C C . ALA D 1 74 ? 25.166 -19.750 11.232 1.00 19.67 74 ALA D C 1
ATOM 5827 O O . ALA D 1 74 ? 24.520 -19.695 12.277 1.00 24.99 74 ALA D O 1
ATOM 5829 N N . GLY D 1 75 ? 25.329 -18.712 10.426 1.00 15.81 75 GLY D N 1
ATOM 5830 C CA . GLY D 1 75 ? 24.531 -17.511 10.584 1.00 16.44 75 GLY D CA 1
ATOM 5831 C C . GLY D 1 75 ? 24.290 -16.903 9.213 1.00 17.90 75 GLY D C 1
ATOM 5832 O O . GLY D 1 75 ? 25.096 -17.100 8.294 1.00 14.22 75 GLY D O 1
ATOM 5833 N N . TYR D 1 76 ? 23.172 -16.207 9.045 1.00 18.94 76 TYR D N 1
ATOM 5834 C CA . TYR D 1 76 ? 22.907 -15.522 7.778 1.00 21.58 76 TYR D CA 1
ATOM 5835 C C . TYR D 1 76 ? 23.265 -14.052 7.809 1.00 17.55 76 TYR D C 1
ATOM 5836 O O . TYR D 1 76 ? 22.640 -13.278 8.528 1.00 19.42 76 TYR D O 1
ATOM 5845 N N . GLY D 1 77 ? 24.279 -13.680 7.040 1.00 18.73 77 GLY D N 1
ATOM 5846 C CA . GLY D 1 77 ? 24.651 -12.281 6.891 1.00 18.96 77 GLY D CA 1
ATOM 5847 C C . GLY D 1 77 ? 25.602 -11.791 7.968 1.00 21.51 77 GLY D C 1
ATOM 5848 O O . GLY D 1 77 ? 25.868 -10.592 8.075 1.00 23.23 77 GLY D O 1
ATOM 5849 N N . GLU D 1 78 ? 26.165 -12.716 8.738 1.00 19.72 78 GLU D N 1
ATOM 5850 C CA . GLU D 1 78 ? 27.147 -12.316 9.741 1.00 20.29 78 GLU D CA 1
ATOM 5851 C C . GLU D 1 78 ? 28.569 -12.317 9.214 1.00 15.59 78 GLU D C 1
ATOM 5852 O O . GLU D 1 78 ? 28.897 -13.003 8.237 1.00 14.31 78 GLU D O 1
ATOM 5858 N N . HIS D 1 79 ? 29.410 -11.560 9.914 1.00 15.43 79 HIS D N 1
ATOM 5859 C CA . HIS D 1 79 ? 30.817 -11.431 9.594 1.00 16.02 79 HIS D CA 1
ATOM 5860 C C . HIS D 1 79 ? 31.621 -12.607 10.110 1.00 17.76 79 HIS D C 1
ATOM 5861 O O . HIS D 1 79 ? 31.130 -13.418 10.906 1.00 13.26 79 HIS D O 1
ATOM 5868 N N . GLY D 1 80 ? 32.869 -12.694 9.655 1.00 15.53 80 GLY D N 1
ATOM 5869 C CA . GLY D 1 80 ? 33.833 -13.571 10.297 1.00 16.42 80 GLY D CA 1
ATOM 5870 C C . GLY D 1 80 ? 34.449 -14.646 9.436 1.00 16.43 80 GLY D C 1
ATOM 5871 O O . GLY D 1 80 ? 35.566 -15.083 9.722 1.00 14.85 80 GLY D O 1
ATOM 5872 N N . ARG D 1 81 ? 33.742 -15.040 8.376 1.00 18.47 81 ARG D N 1
ATOM 5873 C CA . ARG D 1 81 ? 34.199 -16.111 7.483 1.00 18.98 81 ARG D CA 1
ATOM 5874 C C . ARG D 1 81 ? 35.668 -15.977 7.109 1.00 13.93 81 ARG D C 1
ATOM 5875 O O . ARG D 1 81 ? 36.421 -16.966 7.133 1.00 12.59 81 ARG D O 1
ATOM 5883 N N . GLU D 1 82 ? 36.059 -14.760 6.750 1.00 12.33 82 GLU D N 1
ATOM 5884 C CA . GLU D 1 82 ? 37.420 -14.488 6.308 1.00 15.54 82 GLU D CA 1
ATOM 5885 C C . GLU D 1 82 ? 38.465 -14.708 7.404 1.00 12.11 82 GLU D C 1
ATOM 5886 O O . GLU D 1 82 ? 39.595 -15.118 7.124 1.00 12.64 82 GLU D O 1
ATOM 5892 N N . GLY D 1 83 ? 38.084 -14.426 8.645 1.00 11.73 83 GLY D N 1
ATOM 5893 C CA . GLY D 1 83 ? 38.960 -14.660 9.777 1.00 11.84 83 GLY D CA 1
ATOM 5894 C C . GLY D 1 83 ? 39.234 -16.132 9.966 1.00 11.30 83 GLY D C 1
ATOM 5895 O O . GLY D 1 83 ? 40.388 -16.544 10.094 1.00 12.39 83 GLY D O 1
ATOM 5896 N N . LEU D 1 84 ? 38.173 -16.931 9.961 1.00 13.38 84 LEU D N 1
ATOM 5897 C CA . LEU D 1 84 ? 38.312 -18.389 10.028 1.00 10.35 84 LEU D CA 1
ATOM 5898 C C . LEU D 1 84 ? 39.197 -18.908 8.925 1.00 11.69 84 LEU D C 1
ATOM 5899 O O . LEU D 1 84 ? 40.059 -19.754 9.160 1.00 9.81 84 LEU D O 1
ATOM 5904 N N . GLN D 1 85 ? 38.961 -18.412 7.713 1.00 10.19 85 GLN D N 1
ATOM 5905 C CA . GLN D 1 85 ? 39.751 -18.831 6.564 1.00 9.58 85 GLN D CA 1
ATOM 5906 C C . GLN D 1 85 ? 41.249 -18.552 6.778 1.00 11.01 85 GLN D C 1
ATOM 5907 O O . GLN D 1 85 ? 42.103 -19.329 6.343 1.00 11.20 85 GLN D O 1
ATOM 5913 N N . GLU D 1 86 ? 41.575 -17.456 7.457 1.00 11.27 86 GLU D N 1
ATOM 5914 C CA . GLU D 1 86 ? 42.985 -17.181 7.747 1.00 12.90 86 GLU D CA 1
ATOM 5915 C C . GLU D 1 86 ? 43.517 -18.080 8.837 1.00 11.18 86 GLU D C 1
ATOM 5916 O O . GLU D 1 86 ? 44.622 -18.600 8.735 1.00 12.18 86 GLU D O 1
ATOM 5922 N N . LEU D 1 87 ? 42.734 -18.229 9.896 1.00 10.46 87 LEU D N 1
ATOM 5923 C CA . LEU D 1 87 ? 43.159 -19.002 11.047 1.00 12.56 87 LEU D CA 1
ATOM 5924 C C . LEU D 1 87 ? 43.285 -20.478 10.719 1.00 13.47 87 LEU D C 1
ATOM 5925 O O . LEU D 1 87 ? 44.119 -21.173 11.296 1.00 13.73 87 LEU D O 1
ATOM 5930 N N . LEU D 1 88 ? 42.453 -20.969 9.806 1.00 10.41 88 LEU D N 1
ATOM 5931 C CA . LEU D 1 88 ? 42.351 -22.414 9.607 1.00 12.10 88 LEU D CA 1
ATOM 5932 C C . LEU D 1 88 ? 43.008 -22.936 8.331 1.00 12.36 88 LEU D C 1
ATOM 5933 O O . LEU D 1 88 ? 43.198 -22.202 7.363 1.00 13.87 88 LEU D O 1
ATOM 5938 N N . ASN D 1 89 ? 43.374 -24.214 8.347 1.00 11.54 89 ASN D N 1
ATOM 5939 C CA . ASN D 1 89 ? 43.849 -24.877 7.147 1.00 11.54 89 ASN D CA 1
ATOM 5940 C C . ASN D 1 89 ? 42.888 -25.960 6.694 1.00 10.55 89 ASN D C 1
ATOM 5941 O O . ASN D 1 89 ? 43.287 -26.957 6.106 1.00 14.68 89 ASN D O 1
ATOM 5946 N N . VAL D 1 90 ? 41.613 -25.759 6.994 1.00 9.70 90 VAL D N 1
ATOM 5947 C CA . VAL D 1 90 ? 40.546 -26.597 6.454 1.00 8.35 90 VAL D CA 1
ATOM 5948 C C . VAL D 1 90 ? 39.484 -25.686 5.838 1.00 10.81 90 VAL D C 1
ATOM 5949 O O . VAL D 1 90 ? 39.465 -24.480 6.132 1.00 10.45 90 VAL D O 1
ATOM 5953 N N . PRO D 1 91 ? 38.637 -26.236 4.943 1.00 10.50 91 PRO D N 1
ATOM 5954 C CA . PRO D 1 91 ? 37.586 -25.401 4.352 1.00 9.46 91 PRO D CA 1
ATOM 5955 C C . PRO D 1 91 ? 36.608 -24.833 5.375 1.00 10.59 91 PRO D C 1
ATOM 5956 O O . PRO D 1 91 ? 36.278 -25.452 6.401 1.00 8.91 91 PRO D O 1
ATOM 5960 N N . VAL D 1 92 ? 36.177 -23.609 5.086 1.00 8.49 92 VAL D N 1
ATOM 5961 C CA . VAL D 1 92 ? 35.201 -22.908 5.890 1.00 7.37 92 VAL D CA 1
ATOM 5962 C C . VAL D 1 92 ? 34.058 -22.597 4.941 1.00 12.59 92 VAL D C 1
ATOM 5963 O O . VAL D 1 92 ? 34.295 -22.102 3.843 1.00 10.62 92 VAL D O 1
ATOM 5967 N N . VAL D 1 93 ? 32.835 -22.942 5.314 1.00 7.69 93 VAL D N 1
ATOM 5968 C CA . VAL D 1 93 ? 31.700 -22.539 4.496 1.00 9.17 93 VAL D CA 1
ATOM 5969 C C . VAL D 1 93 ? 30.623 -21.876 5.330 1.00 11.30 93 VAL D C 1
ATOM 5970 O O . VAL D 1 93 ? 30.182 -22.392 6.358 1.00 8.72 93 VAL D O 1
ATOM 5974 N N . ASP D 1 94 ? 30.253 -20.682 4.908 1.00 8.06 94 ASP D N 1
ATOM 5975 C CA . ASP D 1 94 ? 29.229 -19.965 5.614 1.00 10.22 94 ASP D CA 1
ATOM 5976 C C . ASP D 1 94 ? 27.881 -20.310 4.987 1.00 6.93 94 ASP D C 1
ATOM 5977 O O . ASP D 1 94 ? 27.766 -20.369 3.757 1.00 7.16 94 ASP D O 1
ATOM 5982 N N . ILE D 1 95 ? 26.859 -20.521 5.820 1.00 5.68 95 ILE D N 1
ATOM 5983 C CA . ILE D 1 95 ? 25.573 -20.969 5.307 1.00 7.18 95 ILE D CA 1
ATOM 5984 C C . ILE D 1 95 ? 24.922 -19.945 4.371 1.00 10.21 95 ILE D C 1
ATOM 5985 O O . ILE D 1 95 ? 24.154 -20.317 3.483 1.00 7.86 95 ILE D O 1
ATOM 5990 N N . THR D 1 96 ? 25.273 -18.671 4.535 1.00 11.89 96 THR D N 1
ATOM 5991 C CA . THR D 1 96 ? 24.761 -17.605 3.675 1.00 10.65 96 THR D CA 1
ATOM 5992 C C . THR D 1 96 ? 25.192 -17.854 2.246 1.00 10.52 96 THR D C 1
ATOM 5993 O O . THR D 1 96 ? 24.372 -17.967 1.334 1.00 9.71 96 THR D O 1
ATOM 5997 N N . GLU D 1 97 ? 26.498 -17.972 2.066 1.00 9.11 97 GLU D N 1
ATOM 5998 C CA . GLU D 1 97 ? 27.068 -18.211 0.757 1.00 8.39 97 GLU D CA 1
ATOM 5999 C C . GLU D 1 97 ? 26.727 -19.611 0.280 1.00 8.97 97 GLU D C 1
ATOM 6000 O O . GLU D 1 97 ? 26.511 -19.823 -0.911 1.00 6.97 97 GLU D O 1
ATOM 6006 N N . ALA D 1 98 ? 26.652 -20.561 1.209 1.00 6.79 98 ALA D N 1
ATOM 6007 C CA . ALA D 1 98 ? 26.257 -21.910 0.837 1.00 6.52 98 ALA D CA 1
ATOM 6008 C C . ALA D 1 98 ? 24.868 -21.907 0.219 1.00 6.58 98 ALA D C 1
ATOM 6009 O O . ALA D 1 98 ? 24.682 -22.445 -0.847 1.00 5.42 98 ALA D O 1
ATOM 6011 N N . ALA D 1 99 ? 23.901 -21.256 0.855 1.00 7.18 99 ALA D N 1
ATOM 6012 C CA . ALA D 1 99 ? 22.535 -21.226 0.312 1.00 7.98 99 ALA D CA 1
ATOM 6013 C C . ALA D 1 99 ? 22.454 -20.547 -1.054 1.00 6.70 99 ALA D C 1
ATOM 6014 O O . ALA D 1 99 ? 21.860 -21.083 -2.001 1.00 5.59 99 ALA D O 1
ATOM 6016 N N . ALA D 1 100 ? 23.046 -19.363 -1.157 1.00 4.80 100 ALA D N 1
ATOM 6017 C CA . ALA D 1 100 ? 22.956 -18.614 -2.407 1.00 5.95 100 ALA D CA 1
ATOM 6018 C C . ALA D 1 100 ? 23.626 -19.378 -3.533 1.00 5.34 100 ALA D C 1
ATOM 6019 O O . ALA D 1 100 ? 23.092 -19.493 -4.643 1.00 4.64 100 ALA D O 1
ATOM 6021 N N . SER D 1 101 ? 24.800 -19.923 -3.230 1.00 7.15 101 SER D N 1
ATOM 6022 C CA . SER D 1 101 ? 25.575 -20.645 -4.227 1.00 6.37 101 SER D CA 1
ATOM 6023 C C . SER D 1 101 ? 24.810 -21.845 -4.753 1.00 7.11 101 SER D C 1
ATOM 6024 O O . SER D 1 101 ? 24.769 -22.080 -5.963 1.00 6.66 101 SER D O 1
ATOM 6027 N N . THR D 1 102 ? 24.200 -22.616 -3.859 1.00 6.45 102 THR D N 1
ATOM 6028 C CA . THR D 1 102 ? 23.436 -23.760 -4.339 1.00 6.81 102 THR D CA 1
ATOM 6029 C C . THR D 1 102 ? 22.134 -23.325 -4.997 1.00 6.74 102 THR D C 1
ATOM 6030 O O . THR D 1 102 ? 21.767 -23.882 -6.025 1.00 6.51 102 THR D O 1
ATOM 6034 N N . ALA D 1 103 ? 21.482 -22.285 -4.470 1.00 5.78 103 ALA D N 1
ATOM 6035 C CA . ALA D 1 103 ? 20.271 -21.767 -5.122 1.00 6.14 103 ALA D CA 1
ATOM 6036 C C . ALA D 1 103 ? 20.516 -21.339 -6.587 1.00 6.29 103 ALA D C 1
ATOM 6037 O O . ALA D 1 103 ? 19.637 -21.472 -7.451 1.00 4.99 103 ALA D O 1
ATOM 6039 N N . MET D 1 104 ? 21.707 -20.822 -6.854 1.00 4.33 104 MET D N 1
ATOM 6040 C CA . MET D 1 104 ? 22.049 -20.356 -8.189 1.00 7.59 104 MET D CA 1
ATOM 6041 C C . MET D 1 104 ? 22.106 -21.472 -9.223 1.00 9.61 104 MET D C 1
ATOM 6042 O O . MET D 1 104 ? 21.969 -21.205 -10.417 1.00 8.38 104 MET D O 1
ATOM 6047 N N . PHE D 1 105 ? 22.294 -22.717 -8.773 1.00 6.42 105 PHE D N 1
ATOM 6048 C CA . PHE D 1 105 ? 22.260 -23.851 -9.693 1.00 8.34 105 PHE D CA 1
ATOM 6049 C C . PHE D 1 105 ? 20.846 -24.221 -10.109 1.00 7.65 105 PHE D C 1
ATOM 6050 O O . PHE D 1 105 ? 20.661 -25.015 -11.030 1.00 8.00 105 PHE D O 1
ATOM 6058 N N . LEU D 1 106 ? 19.860 -23.627 -9.439 1.00 7.28 106 LEU D N 1
ATOM 6059 C CA . LEU D 1 106 ? 18.474 -24.089 -9.519 1.00 8.81 106 LEU D CA 1
ATOM 6060 C C . LEU D 1 106 ? 17.494 -23.160 -10.240 1.00 12.46 106 LEU D C 1
ATOM 6061 O O . LEU D 1 106 ? 16.385 -23.572 -10.551 1.00 10.10 106 LEU D O 1
ATOM 6066 N N . GLY D 1 107 ? 17.870 -21.906 -10.473 1.00 9.94 107 GLY D N 1
ATOM 6067 C CA . GLY D 1 107 ? 16.943 -20.966 -11.079 1.00 9.45 107 GLY D CA 1
ATOM 6068 C C . GLY D 1 107 ? 17.644 -19.718 -11.568 1.00 13.01 107 GLY D C 1
ATOM 6069 O O . GLY D 1 107 ? 18.819 -19.508 -11.266 1.00 8.75 107 GLY D O 1
ATOM 6070 N N . HIS D 1 108 ? 16.921 -18.876 -12.306 1.00 12.16 108 HIS D N 1
ATOM 6071 C CA . HIS D 1 108 ? 17.528 -17.702 -12.918 1.00 11.04 108 HIS D CA 1
ATOM 6072 C C . HIS D 1 108 ? 17.897 -16.644 -11.875 1.00 10.59 108 HIS D C 1
ATOM 6073 O O . HIS D 1 108 ? 18.798 -15.847 -12.086 1.00 10.41 108 HIS D O 1
ATOM 6080 N N . ALA D 1 109 ? 17.158 -16.622 -10.773 1.00 9.10 109 ALA D N 1
ATOM 6081 C CA . ALA D 1 109 ? 17.383 -15.674 -9.688 1.00 9.32 109 ALA D CA 1
ATOM 6082 C C . ALA D 1 109 ? 16.882 -16.278 -8.391 1.00 9.94 109 ALA D C 1
ATOM 6083 O O . ALA D 1 109 ? 15.992 -17.137 -8.401 1.00 10.47 109 ALA D O 1
ATOM 6085 N N . TYR D 1 110 ? 17.490 -15.883 -7.277 1.00 8.22 110 TYR D N 1
ATOM 6086 C CA . TYR D 1 110 ? 17.035 -16.338 -5.972 1.00 7.31 110 TYR D CA 1
ATOM 6087 C C . TYR D 1 110 ? 16.742 -15.143 -5.066 1.00 7.06 110 TYR D C 1
ATOM 6088 O O . TYR D 1 110 ? 17.311 -14.072 -5.236 1.00 4.57 110 TYR D O 1
ATOM 6097 N N . SER D 1 111 ? 15.868 -15.344 -4.086 1.00 7.21 111 SER D N 1
ATOM 6098 C CA . SER D 1 111 ? 15.677 -14.348 -3.046 1.00 5.73 111 SER D CA 1
ATOM 6099 C C . SER D 1 111 ? 15.903 -15.010 -1.714 1.00 7.97 111 SER D C 1
ATOM 6100 O O . SER D 1 111 ? 15.616 -16.207 -1.558 1.00 6.89 111 SER D O 1
ATOM 6103 N N . VAL D 1 112 ? 16.446 -14.261 -0.759 1.00 6.07 112 VAL D N 1
ATOM 6104 C CA . VAL D 1 112 ? 16.591 -14.820 0.565 1.00 6.42 112 VAL D CA 1
ATOM 6105 C C . VAL D 1 112 ? 15.552 -14.151 1.444 1.00 8.40 112 VAL D C 1
ATOM 6106 O O . VAL D 1 112 ? 15.289 -12.948 1.333 1.00 7.44 112 VAL D O 1
ATOM 6110 N N . VAL D 1 113 ? 14.885 -14.958 2.257 1.00 8.57 113 VAL D N 1
ATOM 6111 C CA . VAL D 1 113 ? 13.929 -14.410 3.200 1.00 8.98 113 VAL D CA 1
ATOM 6112 C C . VAL D 1 113 ? 14.513 -14.497 4.591 1.00 13.76 113 VAL D C 1
ATOM 6113 O O . VAL D 1 113 ? 14.801 -15.587 5.100 1.00 12.42 113 VAL D O 1
ATOM 6117 N N . THR D 1 114 ? 14.703 -13.341 5.204 1.00 9.33 114 THR D N 1
ATOM 6118 C CA . THR D 1 114 ? 15.320 -13.317 6.516 1.00 14.56 114 THR D CA 1
ATOM 6119 C C . THR D 1 114 ? 14.339 -12.870 7.589 1.00 13.09 114 THR D C 1
ATOM 6120 O O . THR D 1 114 ? 13.130 -12.902 7.389 1.00 12.00 114 THR D O 1
ATOM 6124 N N . THR D 1 115 ? 14.882 -12.509 8.741 1.00 13.07 115 THR D N 1
ATOM 6125 C CA . THR D 1 115 ? 14.090 -12.178 9.902 1.00 16.04 115 THR D CA 1
ATOM 6126 C C . THR D 1 115 ? 13.713 -10.721 9.937 1.00 13.84 115 THR D C 1
ATOM 6127 O O . THR D 1 115 ? 12.639 -10.328 9.477 1.00 15.92 115 THR D O 1
ATOM 6131 N N . LEU D 1 116 ? 14.617 -9.920 10.487 1.00 13.18 116 LEU D N 1
ATOM 6132 C CA . LEU D 1 116 ? 14.376 -8.500 10.701 1.00 13.86 116 LEU D CA 1
ATOM 6133 C C . LEU D 1 116 ? 14.816 -7.651 9.521 1.00 15.60 116 LEU D C 1
ATOM 6134 O O . LEU D 1 116 ? 15.797 -7.968 8.829 1.00 14.99 116 LEU D O 1
ATOM 6139 N N . ASP D 1 117 ? 14.093 -6.561 9.293 1.00 12.27 117 ASP D N 1
ATOM 6140 C CA . ASP D 1 117 ? 14.443 -5.676 8.202 1.00 10.96 117 ASP D CA 1
ATOM 6141 C C . ASP D 1 117 ? 15.853 -5.121 8.350 1.00 11.59 117 ASP D C 1
ATOM 6142 O O . ASP D 1 117 ? 16.533 -4.895 7.349 1.00 7.26 117 ASP D O 1
ATOM 6147 N N . ARG D 1 118 ? 16.294 -4.916 9.592 1.00 9.41 118 ARG D N 1
ATOM 6148 C CA . ARG D 1 118 ? 17.614 -4.345 9.829 1.00 9.10 118 ARG D CA 1
ATOM 6149 C C . ARG D 1 118 ? 18.766 -5.292 9.475 1.00 10.53 118 ARG D C 1
ATOM 6150 O O . ARG D 1 118 ? 19.912 -4.855 9.397 1.00 13.15 118 ARG D O 1
ATOM 6158 N N . THR D 1 119 ? 18.489 -6.579 9.287 1.00 7.74 119 THR D N 1
ATOM 6159 C CA . THR D 1 119 ? 19.555 -7.507 8.898 1.00 9.27 119 THR D CA 1
ATOM 6160 C C . THR D 1 119 ? 19.679 -7.588 7.379 1.00 11.29 119 THR D C 1
ATOM 6161 O O . THR D 1 119 ? 20.633 -8.167 6.849 1.00 13.94 119 THR D O 1
ATOM 6165 N N . VAL D 1 120 ? 18.695 -7.031 6.678 1.00 10.24 120 VAL D N 1
ATOM 6166 C CA . VAL D 1 120 ? 18.680 -7.125 5.231 1.00 9.81 120 VAL D CA 1
ATOM 6167 C C . VAL D 1 120 ? 19.954 -6.546 4.598 1.00 9.50 120 VAL D C 1
ATOM 6168 O O . VAL D 1 120 ? 20.596 -7.222 3.792 1.00 7.39 120 VAL D O 1
ATOM 6172 N N . PRO D 1 121 ? 20.347 -5.317 4.981 1.00 10.29 121 PRO D N 1
ATOM 6173 C CA . PRO D 1 121 ? 21.568 -4.787 4.351 1.00 11.30 121 PRO D CA 1
ATOM 6174 C C . PRO D 1 121 ? 22.845 -5.560 4.685 1.00 10.40 121 PRO D C 1
ATOM 6175 O O . PRO D 1 121 ? 23.757 -5.565 3.863 1.00 12.04 121 PRO D O 1
ATOM 6179 N N . LEU D 1 122 ? 22.901 -6.205 5.847 1.00 8.85 122 LEU D N 1
ATOM 6180 C CA . LEU D 1 122 ? 24.037 -7.065 6.205 1.00 13.27 122 LEU D CA 1
ATOM 6181 C C . LEU D 1 122 ? 24.152 -8.274 5.283 1.00 12.51 122 LEU D C 1
ATOM 6182 O O . LEU D 1 122 ? 25.240 -8.618 4.809 1.00 11.40 122 LEU D O 1
ATOM 6187 N N . ILE D 1 123 ? 23.017 -8.930 5.055 1.00 9.92 123 ILE D N 1
ATOM 6188 C CA . ILE D 1 123 ? 22.963 -10.052 4.143 1.00 9.75 123 ILE D CA 1
ATOM 6189 C C . ILE D 1 123 ? 23.315 -9.619 2.731 1.00 10.53 123 ILE D C 1
ATOM 6190 O O . ILE D 1 123 ? 24.111 -10.281 2.057 1.00 9.84 123 ILE D O 1
ATOM 6195 N N . GLU D 1 124 ? 22.735 -8.504 2.295 1.00 7.56 124 GLU D N 1
ATOM 6196 C CA . GLU D 1 124 ? 23.052 -7.942 0.979 1.00 12.99 124 GLU D CA 1
ATOM 6197 C C . GLU D 1 124 ? 24.562 -7.717 0.851 1.00 13.04 124 GLU D C 1
ATOM 6198 O O . GLU D 1 124 ? 25.176 -8.098 -0.150 1.00 14.27 124 GLU D O 1
ATOM 6204 N N . ASP D 1 125 ? 25.147 -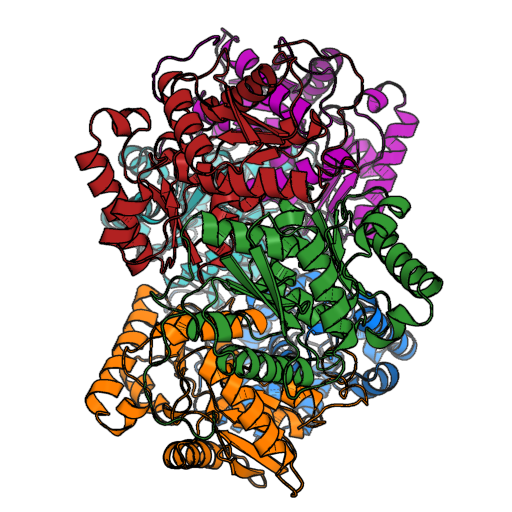7.114 1.880 1.00 11.68 125 ASP D N 1
ATOM 6205 C CA . ASP D 1 125 ? 26.574 -6.808 1.888 1.00 12.54 125 ASP D CA 1
ATOM 6206 C C . ASP D 1 125 ? 27.425 -8.069 1.855 1.00 13.53 125 ASP D C 1
ATOM 6207 O O . ASP D 1 125 ? 28.437 -8.124 1.134 1.00 14.60 125 ASP D O 1
ATOM 6212 N N . ARG D 1 126 ? 27.025 -9.077 2.636 1.00 9.99 126 ARG D N 1
ATOM 6213 C CA . ARG D 1 126 ? 27.756 -10.340 2.639 1.00 11.89 126 ARG D CA 1
ATOM 6214 C C . ARG D 1 126 ? 27.698 -11.022 1.274 1.00 10.35 126 ARG D C 1
ATOM 6215 O O . ARG D 1 126 ? 28.703 -11.548 0.804 1.00 13.43 126 ARG D O 1
ATOM 6223 N N . LEU D 1 127 ? 26.528 -11.013 0.638 1.00 10.31 127 LEU D N 1
ATOM 6224 C CA . LEU D 1 127 ? 26.383 -11.616 -0.686 1.00 8.35 127 LEU D CA 1
ATOM 6225 C C . LEU D 1 127 ? 27.199 -10.846 -1.725 1.00 11.25 127 LEU D C 1
ATOM 6226 O O . LEU D 1 127 ? 27.842 -11.446 -2.601 1.00 8.84 127 LEU D O 1
ATOM 6231 N N . LYS D 1 128 ? 27.204 -9.520 -1.602 1.00 11.10 128 LYS D N 1
ATOM 6232 C CA . LYS D 1 128 ? 28.024 -8.686 -2.479 1.00 14.47 128 LYS D CA 1
ATOM 6233 C C . LYS D 1 128 ? 29.511 -8.990 -2.288 1.00 13.60 128 LYS D C 1
ATOM 6234 O O . LYS D 1 128 ? 30.250 -9.141 -3.254 1.00 21.84 128 LYS D O 1
ATOM 6240 N N . LEU D 1 129 ? 29.929 -9.115 -1.036 1.00 13.89 129 LEU D N 1
ATOM 6241 C CA . LEU D 1 129 ? 31.325 -9.388 -0.722 1.00 15.64 129 LEU D CA 1
ATOM 6242 C C . LEU D 1 129 ? 31.709 -10.739 -1.313 1.00 19.73 129 LEU D C 1
ATOM 6243 O O . LEU D 1 129 ? 32.821 -10.930 -1.803 1.00 18.76 129 LEU D O 1
ATOM 6248 N N . ALA D 1 130 ? 30.754 -11.665 -1.283 1.00 13.53 130 ALA D N 1
ATOM 6249 C CA . ALA D 1 130 ? 30.971 -13.029 -1.733 1.00 13.58 130 ALA D CA 1
ATOM 6250 C C . ALA D 1 130 ? 30.926 -13.156 -3.242 1.00 11.54 130 ALA D C 1
ATOM 6251 O O . ALA D 1 130 ? 31.308 -14.194 -3.799 1.00 11.66 130 ALA D O 1
ATOM 6253 N N . GLY D 1 131 ? 30.502 -12.090 -3.911 1.00 12.08 131 GLY D N 1
ATOM 6254 C CA . GLY D 1 131 ? 30.345 -12.141 -5.353 1.00 11.41 131 GLY D CA 1
ATOM 6255 C C . GLY D 1 131 ? 29.178 -13.038 -5.732 1.00 10.86 131 GLY D C 1
ATOM 6256 O O . GLY D 1 131 ? 29.181 -13.673 -6.783 1.00 7.32 131 GLY D O 1
ATOM 6257 N N . LEU D 1 132 ? 28.151 -13.076 -4.887 1.00 10.67 132 LEU D N 1
ATOM 6258 C CA . LEU D 1 132 ? 27.017 -13.950 -5.165 1.00 12.29 132 LEU D CA 1
ATOM 6259 C C . LEU D 1 132 ? 25.727 -13.163 -5.318 1.00 9.81 132 LEU D C 1
ATOM 6260 O O . LEU D 1 132 ? 24.647 -13.742 -5.380 1.00 12.20 132 LEU D O 1
ATOM 6265 N N . TYR D 1 133 ? 25.838 -11.844 -5.361 1.00 10.96 133 TYR D N 1
ATOM 6266 C CA . TYR D 1 133 ? 24.651 -10.997 -5.350 1.00 10.04 133 TYR D CA 1
ATOM 6267 C C . TYR D 1 133 ? 23.986 -10.726 -6.705 1.00 10.63 133 TYR D C 1
ATOM 6268 O O . TYR D 1 133 ? 22.788 -10.398 -6.746 1.00 8.83 133 TYR D O 1
ATOM 6277 N N . GLN D 1 134 ? 24.735 -10.883 -7.798 1.00 8.14 134 GLN D N 1
ATOM 6278 C CA . GLN D 1 134 ? 24.216 -10.649 -9.149 1.00 11.47 134 GLN D CA 1
ATOM 6279 C C . GLN D 1 134 ? 22.904 -11.375 -9.421 1.00 12.55 134 GLN D C 1
ATOM 6280 O O . GLN D 1 134 ? 21.989 -10.826 -10.032 1.00 9.21 134 GLN D O 1
ATOM 6286 N N . ARG D 1 135 ? 22.797 -12.610 -8.952 1.00 9.13 135 ARG D N 1
ATOM 6287 C CA . ARG D 1 135 ? 21.594 -13.365 -9.250 1.00 11.17 135 ARG D CA 1
ATOM 6288 C C . ARG D 1 135 ? 20.585 -13.317 -8.128 1.00 10.72 135 ARG D C 1
ATOM 6289 O O . ARG D 1 135 ? 19.572 -14.011 -8.171 1.00 10.14 135 ARG D O 1
ATOM 6297 N N . CYS D 1 136 ? 20.843 -12.461 -7.143 1.00 8.97 136 CYS D N 1
ATOM 6298 C CA . CYS D 1 136 ? 19.895 -12.275 -6.053 1.00 8.85 136 CYS D CA 1
ATOM 6299 C C . CYS D 1 136 ? 18.799 -11.284 -6.463 1.00 10.64 136 CYS D C 1
ATOM 6300 O O . CYS D 1 136 ? 19.067 -10.109 -6.703 1.00 12.53 136 CYS D O 1
ATOM 6303 N N . ALA D 1 137 ? 17.566 -11.768 -6.549 1.00 9.98 137 ALA D N 1
ATOM 6304 C CA . ALA D 1 137 ? 16.445 -10.911 -6.899 1.00 10.12 137 ALA D CA 1
ATOM 6305 C C . ALA D 1 137 ? 16.094 -9.943 -5.765 1.00 12.95 137 ALA D C 1
ATOM 6306 O O . ALA D 1 137 ? 15.637 -8.832 -6.021 1.00 11.62 137 ALA D O 1
ATOM 6308 N N . SER D 1 138 ? 16.272 -10.393 -4.520 1.00 8.82 138 SER D N 1
ATOM 6309 C CA . SER D 1 138 ? 15.990 -9.580 -3.341 1.00 8.51 138 SER D CA 1
ATOM 6310 C C . SER D 1 138 ? 16.341 -10.316 -2.066 1.00 9.34 138 SER D C 1
ATOM 6311 O O . SER D 1 138 ? 16.418 -11.550 -2.043 1.00 5.56 138 SER D O 1
ATOM 6314 N N . VAL D 1 139 ? 16.549 -9.533 -1.010 1.00 8.20 139 VAL D N 1
ATOM 6315 C CA . VAL D 1 139 ? 16.618 -10.033 0.345 1.00 8.03 139 VAL D CA 1
ATOM 6316 C C . VAL D 1 139 ? 15.450 -9.373 1.059 1.00 11.43 139 VAL D C 1
ATOM 6317 O O . VAL D 1 139 ? 15.331 -8.138 1.067 1.00 7.80 139 VAL D O 1
ATOM 6321 N N . ARG D 1 140 ? 14.558 -10.196 1.596 1.00 6.36 140 ARG D N 1
ATOM 6322 C CA . ARG D 1 140 ? 13.335 -9.694 2.214 1.00 9.67 140 ARG D CA 1
ATOM 6323 C C . ARG D 1 140 ? 13.247 -10.133 3.655 1.00 12.26 140 ARG D C 1
ATOM 6324 O O . ARG D 1 140 ? 13.656 -11.242 4.001 1.00 11.63 140 ARG D O 1
ATOM 6332 N N . ALA D 1 141 ? 12.694 -9.270 4.493 1.00 9.57 141 ALA D N 1
ATOM 6333 C CA . ALA D 1 141 ? 12.548 -9.607 5.892 1.00 14.81 141 ALA D CA 1
ATOM 6334 C C . ALA D 1 141 ? 11.107 -10.020 6.154 1.00 11.41 141 ALA D C 1
ATOM 6335 O O . ALA D 1 141 ? 10.167 -9.382 5.686 1.00 8.75 141 ALA D O 1
ATOM 6337 N N . SER D 1 142 ? 10.947 -11.111 6.883 1.00 13.18 142 SER D N 1
ATOM 6338 C CA . SER D 1 142 ? 9.628 -11.593 7.254 1.00 12.88 142 SER D CA 1
ATOM 6339 C C . SER D 1 142 ? 9.003 -10.676 8.311 1.00 18.64 142 SER D C 1
ATOM 6340 O O . SER D 1 142 ? 7.778 -10.569 8.397 1.00 19.18 142 SER D O 1
ATOM 6343 N N . GLY D 1 143 ? 9.844 -10.013 9.108 1.00 16.73 143 GLY D N 1
ATOM 6344 C CA . GLY D 1 143 ? 9.366 -9.117 10.155 1.00 17.65 143 GLY D CA 1
ATOM 6345 C C . GLY D 1 143 ? 9.352 -9.737 11.544 1.00 23.54 143 GLY D C 1
ATOM 6346 O O . GLY D 1 143 ? 8.862 -9.136 12.501 1.00 29.42 143 GLY D O 1
ATOM 6347 N N . MET D 1 144 ? 9.942 -10.924 11.661 1.00 20.07 144 MET D N 1
ATOM 6348 C CA . MET D 1 144 ? 10.017 -11.650 12.926 1.00 28.70 144 MET D CA 1
ATOM 6349 C C . MET D 1 144 ? 11.437 -11.757 13.465 1.00 26.99 144 MET D C 1
ATOM 6350 O O . MET D 1 144 ? 12.368 -12.071 12.724 1.00 22.87 144 MET D O 1
ATOM 6355 N N . ALA D 1 145 ? 11.604 -11.499 14.756 1.00 25.21 145 ALA D N 1
ATOM 6356 C CA . ALA D 1 145 ? 12.918 -11.640 15.380 1.00 29.65 145 ALA D CA 1
ATOM 6357 C C . ALA D 1 145 ? 13.378 -13.103 15.357 1.00 29.45 145 ALA D C 1
ATOM 6358 O O . ALA D 1 145 ? 12.561 -14.027 15.222 1.00 30.95 145 ALA D O 1
ATOM 6360 N N . VAL D 1 146 ? 14.688 -13.303 15.466 1.00 26.32 146 VAL D N 1
ATOM 6361 C CA . VAL D 1 146 ? 15.279 -14.636 15.456 1.00 28.15 146 VAL D CA 1
ATOM 6362 C C . VAL D 1 146 ? 14.579 -15.543 16.470 1.00 34.17 146 VAL D C 1
ATOM 6363 O O . VAL D 1 146 ? 14.164 -16.653 16.143 1.00 35.95 146 VAL D O 1
ATOM 6367 N N . LEU D 1 147 ? 14.429 -15.045 17.696 1.00 32.48 147 LEU D N 1
ATOM 6368 C CA . LEU D 1 147 ? 13.824 -15.822 18.775 1.00 36.45 147 LEU D CA 1
ATOM 6369 C C . LEU D 1 147 ? 12.308 -15.926 18.616 1.00 35.13 147 LEU D C 1
ATOM 6370 O O . LEU D 1 147 ? 11.668 -16.804 19.196 1.00 34.43 147 LEU D O 1
ATOM 6375 N N . GLU D 1 148 ? 11.737 -15.027 17.824 1.00 35.17 148 GLU D N 1
ATOM 6376 C CA . GLU D 1 148 ? 10.295 -15.030 17.596 1.00 35.07 148 GLU D CA 1
ATOM 6377 C C . GLU D 1 148 ? 9.889 -16.243 16.759 1.00 40.00 148 GLU D C 1
ATOM 6378 O O . GLU D 1 148 ? 8.721 -16.643 16.754 1.00 38.40 148 GLU D O 1
ATOM 6384 N N . LEU D 1 149 ? 10.867 -16.832 16.072 1.00 36.66 149 LEU D N 1
ATOM 6385 C CA . LEU D 1 149 ? 10.623 -17.962 15.176 1.00 40.82 149 LEU D CA 1
ATOM 6386 C C . LEU D 1 149 ? 10.168 -19.193 15.953 1.00 42.20 149 LEU D C 1
ATOM 6387 O O . LEU D 1 149 ? 9.294 -19.938 15.503 1.00 39.68 149 LEU D O 1
ATOM 6392 N N . GLU D 1 150 ? 10.765 -19.396 17.126 1.00 46.84 150 GLU D N 1
ATOM 6393 C CA . GLU D 1 150 ? 10.444 -20.551 17.964 1.00 47.38 150 GLU D CA 1
ATOM 6394 C C . GLU D 1 150 ? 9.327 -20.307 18.984 1.00 46.77 150 GLU D C 1
ATOM 6395 O O . GLU D 1 150 ? 8.852 -21.260 19.603 1.00 53.55 150 GLU D O 1
ATOM 6401 N N . GLU D 1 151 ? 8.878 -19.059 19.137 1.00 47.93 151 GLU D N 1
ATOM 6402 C CA . GLU D 1 151 ? 7.808 -18.779 20.086 1.00 48.17 151 GLU D CA 1
ATOM 6403 C C . GLU D 1 151 ? 6.628 -19.276 19.335 1.00 47.56 151 GLU D C 1
ATOM 6404 O O . GLU D 1 151 ? 5.782 -20.027 19.817 1.00 47.95 151 GLU D O 1
ATOM 6410 N N . ASP D 1 152 ? 6.630 -18.830 18.087 1.00 47.06 152 ASP D N 1
ATOM 6411 C CA . ASP D 1 152 ? 5.422 -18.693 17.308 1.00 45.07 152 ASP D CA 1
ATOM 6412 C C . ASP D 1 152 ? 5.739 -19.128 15.886 1.00 41.59 152 ASP D C 1
ATOM 6413 O O . ASP D 1 152 ? 5.915 -18.286 15.003 1.00 33.87 152 ASP D O 1
ATOM 6418 N N . PRO D 1 153 ? 5.837 -20.452 15.668 1.00 40.01 153 PRO D N 1
ATOM 6419 C CA . PRO D 1 153 ? 6.234 -21.025 14.374 1.00 35.98 153 PRO D CA 1
ATOM 6420 C C . PRO D 1 153 ? 5.179 -20.911 13.267 1.00 29.58 153 PRO D C 1
ATOM 6421 O O . PRO D 1 153 ? 5.569 -20.880 12.097 1.00 31.55 153 PRO D O 1
ATOM 6425 N N . VAL D 1 154 ? 3.892 -20.865 13.610 1.00 28.34 154 VAL D N 1
ATOM 6426 C CA . VAL D 1 154 ? 2.831 -20.762 12.602 1.00 25.38 154 VAL D CA 1
ATOM 6427 C C . VAL D 1 154 ? 2.809 -19.378 11.930 1.00 28.64 154 VAL D C 1
ATOM 6428 O O . VAL D 1 154 ? 2.742 -19.255 10.696 1.00 25.85 154 VAL D O 1
ATOM 6432 N N . ALA D 1 155 ? 2.853 -18.337 12.754 1.00 25.33 155 ALA D N 1
ATOM 6433 C CA . ALA D 1 155 ? 2.838 -16.961 12.259 1.00 31.01 155 ALA D CA 1
ATOM 6434 C C . ALA D 1 155 ? 4.126 -16.662 11.523 1.00 19.19 155 ALA D C 1
ATOM 6435 O O . ALA D 1 155 ? 4.116 -15.986 10.503 1.00 23.60 155 ALA D O 1
ATOM 6437 N N . ALA D 1 156 ? 5.232 -17.183 12.047 1.00 21.75 156 ALA D N 1
ATOM 6438 C CA . ALA D 1 156 ? 6.525 -17.032 11.404 1.00 21.96 156 ALA D CA 1
ATOM 6439 C C . ALA D 1 156 ? 6.463 -17.666 10.026 1.00 19.18 156 ALA D C 1
ATOM 6440 O O . ALA D 1 156 ? 6.914 -17.085 9.051 1.00 20.96 156 ALA D O 1
ATOM 6442 N N . MET D 1 157 ? 5.897 -18.864 9.948 1.00 22.63 157 MET D N 1
ATOM 6443 C CA . MET D 1 157 ? 5.771 -19.556 8.668 1.00 20.22 157 MET D CA 1
ATOM 6444 C C . MET D 1 157 ? 4.949 -18.725 7.686 1.00 20.72 157 MET D C 1
ATOM 6445 O O . MET D 1 157 ? 5.331 -18.535 6.525 1.00 18.39 157 MET D O 1
ATOM 6450 N N . GLU D 1 158 ? 3.830 -18.203 8.170 1.00 21.37 158 GLU D N 1
ATOM 6451 C CA . GLU D 1 158 ? 2.952 -17.382 7.350 1.00 20.99 158 GLU D CA 1
ATOM 6452 C C . GLU D 1 158 ? 3.681 -16.109 6.866 1.00 19.08 158 GLU D C 1
ATOM 6453 O O . GLU D 1 158 ? 3.566 -15.703 5.704 1.00 16.42 158 GLU D O 1
ATOM 6459 N N . ALA D 1 159 ? 4.424 -15.490 7.779 1.00 16.32 159 ALA D N 1
ATOM 6460 C CA . ALA D 1 159 ? 5.188 -14.283 7.491 1.00 17.83 159 ALA D CA 1
ATOM 6461 C C . ALA D 1 159 ? 6.275 -14.531 6.452 1.00 12.98 159 ALA D C 1
ATOM 6462 O O . ALA D 1 159 ? 6.554 -13.682 5.610 1.00 14.56 159 ALA D O 1
ATOM 6464 N N . ILE D 1 160 ? 6.917 -15.685 6.562 1.00 14.25 160 ILE D N 1
ATOM 6465 C CA . ILE D 1 160 ? 7.978 -16.080 5.650 1.00 12.79 160 ILE D CA 1
ATOM 6466 C C . ILE D 1 160 ? 7.420 -16.400 4.274 1.00 15.52 160 ILE D C 1
ATOM 6467 O O . ILE D 1 160 ? 7.950 -15.937 3.252 1.00 10.54 160 ILE D O 1
ATOM 6472 N N . VAL D 1 161 ? 6.346 -17.187 4.244 1.00 11.87 161 VAL D N 1
ATOM 6473 C CA . VAL D 1 161 ? 5.706 -17.511 2.967 1.00 13.91 161 VAL D CA 1
ATOM 6474 C C . VAL D 1 161 ? 5.256 -16.266 2.253 1.00 13.87 161 VAL D C 1
ATOM 6475 O O . VAL D 1 161 ? 5.453 -16.111 1.037 1.00 12.15 161 VAL D O 1
ATOM 6479 N N . ARG D 1 162 ? 4.698 -15.344 3.030 1.00 12.70 162 ARG D N 1
ATOM 6480 C CA . ARG D 1 162 ? 4.240 -14.096 2.462 1.00 16.69 162 ARG D CA 1
ATOM 6481 C C . ARG D 1 162 ? 5.386 -13.358 1.751 1.00 13.96 162 ARG D C 1
ATOM 6482 O O . ARG D 1 162 ? 5.200 -12.843 0.644 1.00 13.08 162 ARG D O 1
ATOM 6490 N N . GLN D 1 163 ? 6.563 -13.307 2.375 1.00 11.44 163 GLN D N 1
ATOM 6491 C CA . GLN D 1 163 ? 7.709 -12.666 1.718 1.00 12.41 163 GLN D CA 1
ATOM 6492 C C . GLN D 1 163 ? 8.193 -13.459 0.510 1.00 10.93 163 GLN D C 1
ATOM 6493 O O . GLN D 1 163 ? 8.563 -12.877 -0.510 1.00 9.48 163 GLN D O 1
ATOM 6499 N N . ALA D 1 164 ? 8.192 -14.787 0.635 1.00 8.45 164 ALA D N 1
ATOM 6500 C CA . ALA D 1 164 ? 8.562 -15.654 -0.485 1.00 10.40 164 ALA D CA 1
ATOM 6501 C C . ALA D 1 164 ? 7.641 -15.429 -1.684 1.00 12.02 164 ALA D C 1
ATOM 6502 O O . ALA D 1 164 ? 8.090 -15.357 -2.834 1.00 9.65 164 ALA D O 1
ATOM 6504 N N . GLU D 1 165 ? 6.345 -15.303 -1.412 1.00 9.80 165 GLU D N 1
ATOM 6505 C CA . GLU D 1 165 ? 5.379 -15.070 -2.478 1.00 14.49 165 GLU D CA 1
ATOM 6506 C C . GLU D 1 165 ? 5.633 -13.755 -3.208 1.00 12.97 165 GLU D C 1
ATOM 6507 O O . GLU D 1 165 ? 5.535 -13.685 -4.430 1.00 13.82 165 GLU D O 1
ATOM 6513 N N . LEU D 1 166 ? 5.969 -12.716 -2.449 1.00 10.85 166 LEU D N 1
ATOM 6514 C CA . LEU D 1 166 ? 6.272 -11.411 -3.019 1.00 11.63 166 LEU D CA 1
ATOM 6515 C C . LEU D 1 166 ? 7.574 -11.440 -3.790 1.00 11.89 166 LEU D C 1
ATOM 6516 O O . LEU D 1 166 ? 7.712 -10.784 -4.828 1.00 10.64 166 LEU D O 1
ATOM 6521 N N . ALA D 1 167 ? 8.543 -12.171 -3.256 1.00 8.45 167 ALA D N 1
ATOM 6522 C CA . ALA D 1 167 ? 9.838 -12.308 -3.909 1.00 11.67 167 ALA D CA 1
ATOM 6523 C C . ALA D 1 167 ? 9.660 -12.950 -5.279 1.00 9.64 167 ALA D C 1
ATOM 6524 O O . ALA D 1 167 ? 10.228 -12.510 -6.278 1.00 10.05 167 ALA D O 1
ATOM 6526 N N . ILE D 1 168 ? 8.855 -14.000 -5.315 1.00 12.14 168 ILE D N 1
ATOM 6527 C CA . ILE D 1 168 ? 8.574 -14.710 -6.557 1.00 10.83 168 ILE D CA 1
ATOM 6528 C C . ILE D 1 168 ? 7.799 -13.815 -7.527 1.00 13.37 168 ILE D C 1
ATOM 6529 O O . ILE D 1 168 ? 8.153 -13.679 -8.693 1.00 12.87 168 ILE D O 1
ATOM 6534 N N . ARG D 1 169 ? 6.733 -13.200 -7.034 1.00 14.71 169 ARG D N 1
ATOM 6535 C CA . ARG D 1 169 ? 5.841 -12.452 -7.915 1.00 17.43 169 ARG D CA 1
ATOM 6536 C C . ARG D 1 169 ? 6.399 -11.087 -8.326 1.00 17.62 169 ARG D C 1
ATOM 6537 O O . ARG D 1 169 ? 6.399 -10.730 -9.511 1.00 15.94 169 ARG D O 1
ATOM 6545 N N . GLU D 1 170 ? 6.861 -10.315 -7.347 1.00 14.36 170 GLU D N 1
ATOM 6546 C CA . GLU D 1 170 ? 7.339 -8.964 -7.626 1.00 14.76 170 GLU D CA 1
ATOM 6547 C C . GLU D 1 170 ? 8.813 -8.918 -8.019 1.00 15.80 170 GLU D C 1
ATOM 6548 O O . GLU D 1 170 ? 9.186 -8.147 -8.903 1.00 13.74 170 GLU D O 1
ATOM 6554 N N . ASP D 1 171 ? 9.654 -9.708 -7.346 1.00 14.09 171 ASP D N 1
ATOM 6555 C CA . ASP D 1 171 ? 11.102 -9.615 -7.575 1.00 11.62 171 ASP D CA 1
ATOM 6556 C C . ASP D 1 171 ? 11.580 -10.619 -8.618 1.00 10.02 171 ASP D C 1
ATOM 6557 O O . ASP D 1 171 ? 12.732 -10.570 -9.056 1.00 12.77 171 ASP D O 1
ATOM 6562 N N . LYS D 1 172 ? 10.683 -11.522 -9.003 1.00 11.36 172 LYS D N 1
ATOM 6563 C CA . LYS D 1 172 ? 10.973 -12.565 -9.993 1.00 12.71 172 LYS D CA 1
ATOM 6564 C C . LYS D 1 172 ? 11.992 -13.601 -9.502 1.00 10.82 172 LYS D C 1
ATOM 6565 O O . LYS D 1 172 ? 12.746 -14.188 -10.290 1.00 9.57 172 LYS D O 1
ATOM 6571 N N . ALA D 1 173 ? 11.996 -13.833 -8.198 1.00 7.88 173 ALA D N 1
ATOM 6572 C CA . ALA D 1 173 ? 12.801 -14.911 -7.638 1.00 9.88 173 ALA D CA 1
ATOM 6573 C C . ALA D 1 173 ? 12.278 -16.239 -8.164 1.00 10.04 173 ALA D C 1
ATOM 6574 O O . ALA D 1 173 ? 11.073 -16.406 -8.337 1.00 8.02 173 ALA D O 1
ATOM 6576 N N . GLU D 1 174 ? 13.168 -17.195 -8.390 1.00 9.50 174 GLU D N 1
ATOM 6577 C CA . GLU D 1 174 ? 12.724 -18.522 -8.815 1.00 8.66 174 GLU D CA 1
ATOM 6578 C C . GLU D 1 174 ? 13.066 -19.575 -7.768 1.00 8.01 174 GLU D C 1
ATOM 6579 O O . GLU D 1 174 ? 12.553 -20.688 -7.805 1.00 9.25 174 GLU D O 1
ATOM 6585 N N . VAL D 1 175 ? 13.940 -19.221 -6.831 1.00 9.95 175 VAL D N 1
ATOM 6586 C CA . VAL D 1 175 ? 14.194 -20.086 -5.683 1.00 8.01 175 VAL D CA 1
ATOM 6587 C C . VAL D 1 175 ? 14.361 -19.221 -4.438 1.00 6.56 175 VAL D C 1
ATOM 6588 O O . VAL D 1 175 ? 14.753 -18.057 -4.522 1.00 5.99 175 VAL D O 1
ATOM 6592 N N . ILE D 1 176 ? 13.959 -19.776 -3.300 1.00 5.71 176 ILE D N 1
ATOM 6593 C CA . ILE D 1 176 ? 14.010 -19.096 -2.010 1.00 8.62 176 ILE D CA 1
ATOM 6594 C C . ILE D 1 176 ? 15.117 -19.677 -1.160 1.00 9.47 176 ILE D C 1
ATOM 6595 O O . ILE D 1 176 ? 15.261 -20.903 -1.100 1.00 7.61 176 ILE D O 1
ATOM 6600 N N . CYS D 1 177 ? 15.920 -18.806 -0.551 1.00 5.55 177 CYS D N 1
ATOM 6601 C CA . CYS D 1 177 ? 16.884 -19.229 0.458 1.00 9.22 177 CYS D CA 1
ATOM 6602 C C . CYS D 1 177 ? 16.372 -18.823 1.830 1.00 11.59 177 CYS D C 1
ATOM 6603 O O . CYS D 1 177 ? 15.987 -17.661 2.016 1.00 9.63 177 CYS D O 1
ATOM 6606 N N . LEU D 1 178 ? 16.389 -19.761 2.783 1.00 13.73 178 LEU D N 1
ATOM 6607 C CA . LEU D 1 178 ? 16.133 -19.431 4.189 1.00 19.70 178 LEU D CA 1
ATOM 6608 C C . LEU D 1 178 ? 17.169 -18.417 4.623 1.00 19.84 178 LEU D C 1
ATOM 6609 O O . LEU D 1 178 ? 18.330 -18.528 4.254 1.00 23.62 178 LEU D O 1
ATOM 6614 N N . GLY D 1 179 ? 16.742 -17.384 5.339 1.00 19.71 179 GLY D N 1
ATOM 6615 C CA . GLY D 1 179 ? 17.651 -16.311 5.702 1.00 18.62 179 GLY D CA 1
ATOM 6616 C C . GLY D 1 179 ? 17.819 -16.206 7.203 1.00 23.42 179 GLY D C 1
ATOM 6617 O O . GLY D 1 179 ? 18.084 -15.128 7.733 1.00 23.42 179 GLY D O 1
ATOM 6618 N N . CYS D 1 180 ? 17.672 -17.332 7.893 1.00 27.51 180 CYS D N 1
ATOM 6619 C CA . CYS D 1 180 ? 18.064 -17.408 9.303 1.00 33.27 180 CYS D CA 1
ATOM 6620 C C . CYS D 1 180 ? 18.483 -18.833 9.648 1.00 33.86 180 CYS D C 1
ATOM 6621 O O . CYS D 1 180 ? 17.844 -19.797 9.211 1.00 33.57 180 CYS D O 1
ATOM 6624 N N . GLY D 1 181 ? 19.588 -18.957 10.392 1.00 34.71 181 GLY D N 1
ATOM 6625 C CA . GLY D 1 181 ? 20.110 -20.257 10.785 1.00 33.09 181 GLY D CA 1
ATOM 6626 C C . GLY D 1 181 ? 19.061 -21.016 11.566 1.00 35.14 181 GLY D C 1
ATOM 6627 O O . GLY D 1 181 ? 18.915 -22.235 11.426 1.00 35.11 181 GLY D O 1
ATOM 6628 N N . GLY D 1 182 ? 18.330 -20.267 12.395 1.00 34.87 182 GLY D N 1
ATOM 6629 C CA . GLY D 1 182 ? 17.217 -20.786 13.162 1.00 34.50 182 GLY D CA 1
ATOM 6630 C C . GLY D 1 182 ? 15.971 -21.083 12.337 1.00 37.31 182 GLY D C 1
ATOM 6631 O O . GLY D 1 182 ? 14.929 -21.453 12.891 1.00 35.70 182 GLY D O 1
ATOM 6632 N N . MET D 1 183 ? 16.041 -20.860 11.027 1.00 34.47 183 MET D N 1
ATOM 6633 C CA . MET D 1 183 ? 14.942 -21.241 10.144 1.00 32.80 183 MET D CA 1
ATOM 6634 C C . MET D 1 183 ? 15.137 -22.665 9.599 1.00 35.59 183 MET D C 1
ATOM 6635 O O . MET D 1 183 ? 14.280 -23.170 8.868 1.00 37.34 183 MET D O 1
ATOM 6640 N N . ALA D 1 184 ? 16.265 -23.297 9.934 1.00 34.57 184 ALA D N 1
ATOM 6641 C CA . ALA D 1 184 ? 16.579 -24.650 9.434 1.00 39.52 184 ALA D CA 1
ATOM 6642 C C . ALA D 1 184 ? 15.419 -25.644 9.622 1.00 35.74 184 ALA D C 1
ATOM 6643 O O . ALA D 1 184 ? 14.889 -25.785 10.728 1.00 35.86 184 ALA D O 1
ATOM 6645 N N . GLY D 1 185 ? 15.055 -26.328 8.533 1.00 37.96 185 GLY D N 1
ATOM 6646 C CA . GLY D 1 185 ? 13.993 -27.329 8.511 1.00 32.09 185 GLY D CA 1
ATOM 6647 C C . GLY D 1 185 ? 12.616 -26.857 8.043 1.00 35.05 185 GLY D C 1
ATOM 6648 O O . GLY D 1 185 ? 11.676 -27.656 7.990 1.00 39.10 185 GLY D O 1
ATOM 6649 N N . LEU D 1 186 ? 12.493 -25.578 7.679 1.00 39.28 186 LEU D N 1
ATOM 6650 C CA . LEU D 1 186 ? 11.187 -24.976 7.343 1.00 37.06 186 LEU D CA 1
ATOM 6651 C C . LEU D 1 186 ? 10.924 -24.936 5.828 1.00 28.62 186 LEU D C 1
ATOM 6652 O O . LEU D 1 186 ? 9.884 -24.442 5.366 1.00 22.51 186 LEU D O 1
ATOM 6657 N N . ASP D 1 187 ? 11.883 -25.453 5.061 1.00 25.97 187 ASP D N 1
ATOM 6658 C CA . ASP D 1 187 ? 11.866 -25.331 3.601 1.00 22.71 187 ASP D CA 1
ATOM 6659 C C . ASP D 1 187 ? 10.687 -26.027 2.926 1.00 20.57 187 ASP D C 1
ATOM 6660 O O . ASP D 1 187 ? 10.164 -25.562 1.916 1.00 21.59 187 ASP D O 1
ATOM 6665 N N . GLU D 1 188 ? 10.292 -27.165 3.476 1.00 29.77 188 GLU D N 1
ATOM 6666 C CA . GLU D 1 188 ? 9.303 -28.028 2.843 1.00 23.68 188 GLU D CA 1
ATOM 6667 C C . GLU D 1 188 ? 7.967 -27.311 2.737 1.00 24.92 188 GLU D C 1
ATOM 6668 O O . GLU D 1 188 ? 7.317 -27.319 1.685 1.00 26.72 188 GLU D O 1
ATOM 6674 N N . GLN D 1 189 ? 7.591 -26.642 3.824 1.00 28.15 189 GLN D N 1
ATOM 6675 C CA . GLN D 1 189 ? 6.337 -25.910 3.879 1.00 20.11 189 GLN D CA 1
ATOM 6676 C C . GLN D 1 189 ? 6.335 -24.757 2.893 1.00 22.90 189 GLN D C 1
ATOM 6677 O O . GLN D 1 189 ? 5.350 -24.531 2.181 1.00 24.10 189 GLN D O 1
ATOM 6683 N N . ILE D 1 190 ? 7.444 -24.025 2.844 1.00 23.30 190 ILE D N 1
ATOM 6684 C CA . ILE D 1 190 ? 7.543 -22.926 1.900 1.00 18.07 190 ILE D CA 1
ATOM 6685 C C . ILE D 1 190 ? 7.474 -23.479 0.488 1.00 18.38 190 ILE D C 1
ATOM 6686 O O . ILE D 1 190 ? 6.763 -22.945 -0.370 1.00 22.78 190 ILE D O 1
ATOM 6691 N N . ARG D 1 191 ? 8.202 -24.568 0.258 1.00 18.83 191 ARG D N 1
ATOM 6692 C CA . ARG D 1 191 ? 8.209 -25.204 -1.054 1.00 21.16 191 ARG D CA 1
ATOM 6693 C C . ARG D 1 191 ? 6.779 -25.602 -1.425 1.00 20.82 191 ARG D C 1
ATOM 6694 O O . ARG D 1 191 ? 6.311 -25.307 -2.522 1.00 18.71 191 ARG D O 1
ATOM 6702 N N . GLN D 1 192 ? 6.073 -26.226 -0.487 1.00 23.80 192 GLN D N 1
ATOM 6703 C CA . GLN D 1 192 ? 4.708 -26.668 -0.749 1.00 24.27 192 GLN D CA 1
ATOM 6704 C C . GLN D 1 192 ? 3.801 -25.504 -1.118 1.00 25.91 192 GLN D C 1
ATOM 6705 O O . GLN D 1 192 ? 2.934 -25.637 -1.981 1.00 22.07 192 GLN D O 1
ATOM 6711 N N . ARG D 1 193 ? 3.995 -24.357 -0.474 1.00 27.84 193 ARG D N 1
ATOM 6712 C CA . ARG D 1 193 ? 3.121 -23.219 -0.753 1.00 24.35 193 ARG D CA 1
ATOM 6713 C C . ARG D 1 193 ? 3.501 -22.392 -1.965 1.00 28.87 193 ARG D C 1
ATOM 6714 O O . ARG D 1 193 ? 2.655 -21.710 -2.549 1.00 28.99 193 ARG D O 1
ATOM 6722 N N . THR D 1 194 ? 4.767 -22.455 -2.356 1.00 27.61 194 THR D N 1
ATOM 6723 C CA . THR D 1 194 ? 5.242 -21.614 -3.447 1.00 22.01 194 THR D CA 1
ATOM 6724 C C . THR D 1 194 ? 5.424 -22.375 -4.743 1.00 18.26 194 THR D C 1
ATOM 6725 O O . THR D 1 194 ? 5.327 -21.798 -5.825 1.00 25.61 194 THR D O 1
ATOM 6729 N N . GLY D 1 195 ? 5.745 -23.656 -4.643 1.00 15.66 195 GLY D N 1
ATOM 6730 C CA . GLY D 1 195 ? 6.026 -24.434 -5.834 1.00 18.93 195 GLY D CA 1
ATOM 6731 C C . GLY D 1 195 ? 7.404 -24.178 -6.419 1.00 15.85 195 GLY D C 1
ATOM 6732 O O . GLY D 1 195 ? 7.657 -24.505 -7.586 1.00 19.83 195 GLY D O 1
ATOM 6733 N N . VAL D 1 196 ? 8.296 -23.591 -5.617 1.00 15.40 196 VAL D N 1
ATOM 6734 C CA . VAL D 1 196 ? 9.692 -23.385 -6.024 1.00 11.81 196 VAL D CA 1
ATOM 6735 C C . VAL D 1 196 ? 10.637 -24.058 -5.028 1.00 11.50 196 VAL D C 1
ATOM 6736 O O . VAL D 1 196 ? 10.254 -24.308 -3.882 1.00 12.20 196 VAL D O 1
ATOM 6740 N N . PRO D 1 197 ? 11.866 -24.378 -5.469 1.00 9.37 197 PRO D N 1
ATOM 6741 C CA . PRO D 1 197 ? 12.856 -24.951 -4.550 1.00 8.97 197 PRO D CA 1
ATOM 6742 C C . PRO D 1 197 ? 13.179 -23.990 -3.422 1.00 8.42 197 PRO D C 1
ATOM 6743 O O . PRO D 1 197 ? 13.282 -22.790 -3.638 1.00 7.24 197 PRO D O 1
ATOM 6747 N N . VAL D 1 198 ? 13.327 -24.515 -2.218 1.00 8.55 198 VAL D N 1
ATOM 6748 C CA . VAL D 1 198 ? 13.729 -23.690 -1.101 1.00 8.80 198 VAL D CA 1
ATOM 6749 C C . VAL D 1 198 ? 15.023 -24.285 -0.577 1.00 10.42 198 VAL D C 1
ATOM 6750 O O . VAL D 1 198 ? 15.105 -25.481 -0.327 1.00 8.70 198 VAL D O 1
ATOM 6754 N N . VAL D 1 199 ? 16.039 -23.441 -0.463 1.00 7.25 199 VAL D N 1
ATOM 6755 C CA . VAL D 1 199 ? 17.354 -23.869 -0.038 1.00 9.01 199 VAL D CA 1
ATOM 6756 C C . VAL D 1 199 ? 17.596 -23.483 1.416 1.00 10.42 199 VAL D C 1
ATOM 6757 O O . VAL D 1 199 ? 17.430 -22.323 1.819 1.00 8.84 199 VAL D O 1
ATOM 6761 N N . ASP D 1 200 ? 17.961 -24.485 2.201 1.00 9.17 200 ASP D N 1
ATOM 6762 C CA . ASP D 1 200 ? 18.369 -24.297 3.586 1.00 10.81 200 ASP D CA 1
ATOM 6763 C C . ASP D 1 200 ? 19.888 -24.250 3.637 1.00 9.38 200 ASP D C 1
ATOM 6764 O O . ASP D 1 200 ? 20.550 -25.250 3.340 1.00 7.70 200 ASP D O 1
ATOM 6769 N N . GLY D 1 201 ? 20.438 -23.099 4.010 1.00 7.90 201 GLY D N 1
ATOM 6770 C CA . GLY D 1 201 ? 21.878 -22.934 4.038 1.00 10.00 201 GLY D CA 1
ATOM 6771 C C . GLY D 1 201 ? 22.598 -23.936 4.922 1.00 8.11 201 GLY D C 1
ATOM 6772 O O . GLY D 1 201 ? 23.697 -24.392 4.587 1.00 7.70 201 GLY D O 1
ATOM 6773 N N . VAL D 1 202 ? 21.976 -24.319 6.032 1.00 9.95 202 VAL D N 1
ATOM 6774 C CA . VAL D 1 202 ? 22.605 -25.293 6.911 1.00 10.85 202 VAL D CA 1
ATOM 6775 C C . VAL D 1 202 ? 22.872 -26.609 6.187 1.00 7.71 202 VAL D C 1
ATOM 6776 O O . VAL D 1 202 ? 24.004 -27.106 6.182 1.00 7.26 202 VAL D O 1
ATOM 6780 N N . THR D 1 203 ? 21.850 -27.164 5.547 1.00 6.89 203 THR D N 1
ATOM 6781 C CA . THR D 1 203 ? 22.031 -28.444 4.876 1.00 7.33 203 THR D CA 1
ATOM 6782 C C . THR D 1 203 ? 22.872 -28.299 3.613 1.00 6.16 203 THR D C 1
ATOM 6783 O O . THR D 1 203 ? 23.703 -29.164 3.313 1.00 8.67 203 THR D O 1
ATOM 6787 N N . ALA D 1 204 ? 22.671 -27.200 2.887 1.00 5.28 204 ALA D N 1
ATOM 6788 C CA . ALA D 1 204 ? 23.524 -26.874 1.747 1.00 7.27 204 ALA D CA 1
ATOM 6789 C C . ALA D 1 204 ? 25.012 -26.841 2.148 1.00 8.87 204 ALA D C 1
ATOM 6790 O O . ALA D 1 204 ? 25.876 -27.407 1.451 1.00 6.76 204 ALA D O 1
ATOM 6792 N N . ALA D 1 205 ? 25.296 -26.163 3.262 1.00 7.26 205 ALA D N 1
ATOM 6793 C CA . ALA D 1 205 ? 26.668 -25.999 3.761 1.00 7.99 205 ALA D CA 1
ATOM 6794 C C . ALA D 1 205 ? 27.346 -27.316 4.091 1.00 7.63 205 ALA D C 1
ATOM 6795 O O . ALA D 1 205 ? 28.540 -27.482 3.849 1.00 6.38 205 ALA D O 1
ATOM 6797 N N . VAL D 1 206 ? 26.585 -28.232 4.682 1.00 8.80 206 VAL D N 1
ATOM 6798 C CA . VAL D 1 206 ? 27.085 -29.566 4.977 1.00 7.00 206 VAL D CA 1
ATOM 6799 C C . VAL D 1 206 ? 27.552 -30.268 3.703 1.00 8.18 206 VAL D C 1
ATOM 6800 O O . VAL D 1 206 ? 28.647 -30.830 3.649 1.00 8.77 206 VAL D O 1
ATOM 6804 N N . THR D 1 207 ? 26.715 -30.240 2.673 1.00 9.29 207 THR D N 1
ATOM 6805 C CA . THR D 1 207 ? 27.077 -30.919 1.438 1.00 10.45 207 THR D CA 1
ATOM 6806 C C . THR D 1 207 ? 28.315 -30.279 0.801 1.00 9.16 207 THR D C 1
ATOM 6807 O O . THR D 1 207 ? 29.174 -30.973 0.260 1.00 9.48 207 THR D O 1
ATOM 6811 N N . ILE D 1 208 ? 28.410 -28.959 0.868 1.00 7.66 208 ILE D N 1
ATOM 6812 C CA . ILE D 1 208 ? 29.550 -28.266 0.275 1.00 7.11 208 ILE D CA 1
ATOM 6813 C C . ILE D 1 208 ? 30.848 -28.541 1.056 1.00 8.20 208 ILE D C 1
ATOM 6814 O O . ILE D 1 208 ? 31.894 -28.839 0.478 1.00 6.77 208 ILE D O 1
ATOM 6819 N N . ALA D 1 209 ? 30.763 -28.429 2.377 1.00 7.85 209 ALA D N 1
ATOM 6820 C CA . ALA D 1 209 ? 31.900 -28.705 3.250 1.00 9.19 209 ALA D CA 1
ATOM 6821 C C . ALA D 1 209 ? 32.402 -30.126 3.032 1.00 8.05 209 ALA D C 1
ATOM 6822 O O . ALA D 1 209 ? 33.605 -30.359 2.856 1.00 8.65 209 ALA D O 1
ATOM 6824 N N . GLU D 1 210 ? 31.475 -31.078 3.020 1.00 8.53 210 GLU D N 1
ATOM 6825 C CA . GLU D 1 210 ? 31.832 -32.468 2.733 1.00 11.48 210 GLU D CA 1
ATOM 6826 C C . GLU D 1 210 ? 32.474 -32.580 1.366 1.00 11.28 210 GLU D C 1
ATOM 6827 O O . GLU D 1 210 ? 33.502 -33.241 1.185 1.00 8.92 210 GLU D O 1
ATOM 6833 N N . SER D 1 211 ? 31.851 -31.917 0.398 1.00 7.47 211 SER D N 1
ATOM 6834 C CA . SER D 1 211 ? 32.330 -31.975 -0.965 1.00 8.65 211 SER D CA 1
ATOM 6835 C C . SER D 1 211 ? 33.777 -31.476 -1.035 1.00 9.30 211 SER D C 1
ATOM 6836 O O . SER D 1 211 ? 34.634 -32.133 -1.627 1.00 9.43 211 SER D O 1
ATOM 6839 N N . LEU D 1 212 ? 34.052 -30.345 -0.388 1.00 7.57 212 LEU D N 1
ATOM 6840 C CA . LEU D 1 212 ? 35.393 -29.766 -0.406 1.00 7.92 212 LEU D CA 1
ATOM 6841 C C . LEU D 1 212 ? 36.399 -30.743 0.206 1.00 10.56 212 LEU D C 1
ATOM 6842 O O . LEU D 1 212 ? 37.488 -30.957 -0.341 1.00 8.27 212 LEU D O 1
ATOM 6847 N N . VAL D 1 213 ? 36.027 -31.344 1.331 1.00 9.24 213 VAL D N 1
ATOM 6848 C CA . VAL D 1 213 ? 36.867 -32.378 1.931 1.00 8.86 213 VAL D CA 1
ATOM 6849 C C . VAL D 1 213 ? 37.064 -33.547 0.965 1.00 12.43 213 VAL D C 1
ATOM 6850 O O . VAL D 1 213 ? 38.194 -34.012 0.784 1.00 11.45 213 VAL D O 1
ATOM 6854 N N . ARG D 1 214 ? 35.980 -34.007 0.334 1.00 10.38 214 ARG D N 1
ATOM 6855 C CA . ARG D 1 214 ? 36.071 -35.119 -0.607 1.00 11.88 214 ARG D CA 1
ATOM 6856 C C . ARG D 1 214 ? 36.968 -34.792 -1.781 1.00 13.13 214 ARG D C 1
ATOM 6857 O O . ARG D 1 214 ? 37.648 -35.670 -2.317 1.00 14.34 214 ARG D O 1
ATOM 6865 N N . LEU D 1 215 ? 36.952 -33.525 -2.183 1.00 8.59 215 LEU D N 1
ATOM 6866 C CA . LEU D 1 215 ? 37.703 -33.075 -3.348 1.00 10.45 215 LEU D CA 1
ATOM 6867 C C . LEU D 1 215 ? 39.158 -32.756 -3.013 1.00 11.38 215 LEU D C 1
ATOM 6868 O O . LEU D 1 215 ? 39.952 -32.451 -3.916 1.00 13.48 215 LEU D O 1
ATOM 6873 N N . GLY D 1 216 ? 39.516 -32.857 -1.732 1.00 9.30 216 GLY D N 1
ATOM 6874 C CA . GLY D 1 216 ? 40.868 -32.539 -1.286 1.00 9.60 216 GLY D CA 1
ATOM 6875 C C . GLY D 1 216 ? 41.183 -31.057 -1.433 1.00 11.34 216 GLY D C 1
ATOM 6876 O O . GLY D 1 216 ? 42.326 -30.659 -1.681 1.00 10.29 216 GLY D O 1
ATOM 6877 N N . LEU D 1 217 ? 40.153 -30.231 -1.265 1.00 10.46 217 LEU D N 1
ATOM 6878 C CA . LEU D 1 217 ? 40.264 -28.783 -1.450 1.00 9.79 217 LEU D CA 1
ATOM 6879 C C . LEU D 1 217 ? 40.188 -28.079 -0.110 1.00 9.46 217 LEU D C 1
ATOM 6880 O O . LEU D 1 217 ? 39.405 -28.461 0.760 1.00 10.38 217 LEU D O 1
ATOM 6885 N N . SER D 1 218 ? 41.027 -27.070 0.074 1.00 13.43 218 SER D N 1
ATOM 6886 C CA . SER D 1 218 ? 40.931 -26.212 1.253 1.00 9.02 218 SER D CA 1
ATOM 6887 C C . SER D 1 218 ? 41.219 -24.776 0.883 1.00 10.77 218 SER D C 1
ATOM 6888 O O . SER D 1 218 ? 41.631 -24.489 -0.236 1.00 9.40 218 SER D O 1
ATOM 6891 N N . THR D 1 219 ? 41.009 -23.884 1.839 1.00 12.38 219 THR D N 1
ATOM 6892 C CA . THR D 1 219 ? 41.262 -22.468 1.646 1.00 10.69 219 THR D CA 1
ATOM 6893 C C . THR D 1 219 ? 42.643 -22.223 1.048 1.00 12.63 219 THR D C 1
ATOM 6894 O O . THR D 1 219 ? 43.621 -22.833 1.487 1.00 9.80 219 THR D O 1
ATOM 6898 N N . SER D 1 220 ? 42.718 -21.372 0.024 1.00 10.09 220 SER D N 1
ATOM 6899 C CA . SER D 1 220 ? 44.019 -20.959 -0.528 1.00 11.32 220 SER D CA 1
ATOM 6900 C C . SER D 1 220 ? 44.769 -20.125 0.494 1.00 13.21 220 SER D C 1
ATOM 6901 O O . SER D 1 220 ? 44.228 -19.144 1.014 1.00 10.63 220 SER D O 1
ATOM 6904 N N . LYS D 1 221 ? 46.016 -20.478 0.778 1.00 10.42 221 LYS D N 1
ATOM 6905 C CA . LYS D 1 221 ? 46.761 -19.706 1.771 1.00 12.81 221 LYS D CA 1
ATOM 6906 C C . LYS D 1 221 ? 47.756 -18.773 1.085 1.00 12.11 221 LYS D C 1
ATOM 6907 O O . LYS D 1 221 ? 48.670 -18.247 1.722 1.00 14.71 221 LYS D O 1
ATOM 6913 N N . ILE D 1 222 ? 47.565 -18.550 -0.213 1.00 10.38 222 ILE D N 1
ATOM 6914 C CA . ILE D 1 222 ? 48.560 -17.832 -1.009 1.00 10.22 222 ILE D CA 1
ATOM 6915 C C . ILE D 1 222 ? 48.598 -16.320 -0.748 1.00 12.15 222 ILE D C 1
ATOM 6916 O O . ILE D 1 222 ? 49.646 -15.684 -0.876 1.00 16.38 222 ILE D O 1
ATOM 6921 N N . ARG D 1 223 ? 47.472 -15.726 -0.368 1.00 12.52 223 ARG D N 1
ATOM 6922 C CA . ARG D 1 223 ? 47.428 -14.270 -0.291 1.00 9.55 223 ARG D CA 1
ATOM 6923 C C . ARG D 1 223 ? 46.504 -13.739 0.786 1.00 10.42 223 ARG D C 1
ATOM 6924 O O . ARG D 1 223 ? 46.904 -13.550 1.940 1.00 12.41 223 ARG D O 1
ATOM 6932 N N . THR D 1 224 ? 45.269 -13.470 0.385 1.00 8.40 224 THR D N 1
ATOM 6933 C CA . THR D 1 224 ? 44.283 -12.858 1.271 1.00 9.98 224 THR D CA 1
ATOM 6934 C C . THR D 1 224 ? 44.074 -13.669 2.561 1.00 8.38 224 THR D C 1
ATOM 6935 O O . THR D 1 224 ? 43.966 -13.103 3.644 1.00 9.26 224 THR D O 1
ATOM 6939 N N . TYR D 1 225 ? 44.055 -14.988 2.450 1.00 8.00 225 TYR D N 1
ATOM 6940 C CA . TYR D 1 225 ? 43.747 -15.822 3.607 1.00 9.61 225 TYR D CA 1
ATOM 6941 C C . TYR D 1 225 ? 44.973 -16.575 4.124 1.00 12.22 225 TYR D C 1
ATOM 6942 O O . TYR D 1 225 ? 44.854 -17.604 4.800 1.00 10.46 225 TYR D O 1
ATOM 6951 N N . ALA D 1 226 ? 46.156 -16.060 3.800 1.00 11.52 226 ALA D N 1
ATOM 6952 C CA . ALA D 1 226 ? 47.385 -16.599 4.368 1.00 13.63 226 ALA D CA 1
ATOM 6953 C C . ALA D 1 226 ? 47.304 -16.597 5.880 1.00 14.10 226 ALA D C 1
ATOM 6954 O O . ALA D 1 226 ? 46.518 -15.848 6.486 1.00 11.99 226 ALA D O 1
ATOM 6956 N N . THR D 1 227 ? 48.093 -17.479 6.481 1.00 15.31 227 THR D N 1
ATOM 6957 C CA . THR D 1 227 ? 48.214 -17.548 7.925 1.00 18.22 227 THR D CA 1
ATOM 6958 C C . THR D 1 227 ? 48.566 -16.161 8.421 1.00 17.67 227 THR D C 1
ATOM 6959 O O . THR D 1 227 ? 49.393 -15.481 7.808 1.00 19.00 227 THR D O 1
ATOM 6963 N N . PRO D 1 228 ? 47.910 -15.709 9.505 1.00 17.44 228 PRO D N 1
ATOM 6964 C CA . PRO D 1 228 ? 48.255 -14.375 10.001 1.00 15.58 228 PRO D CA 1
ATOM 6965 C C . PRO D 1 228 ? 49.735 -14.291 10.336 1.00 22.02 228 PRO D C 1
ATOM 6966 O O . PRO D 1 228 ? 50.334 -15.272 10.782 1.00 21.80 228 PRO D O 1
ATOM 6970 N N . ARG D 1 229 ? 50.317 -13.131 10.063 1.00 20.13 229 ARG D N 1
ATOM 6971 C CA . ARG D 1 229 ? 51.731 -12.864 10.317 1.00 22.73 229 ARG D CA 1
ATOM 6972 C C . ARG D 1 229 ? 52.023 -12.876 11.817 1.00 25.65 229 ARG D C 1
ATOM 6973 O O . ARG D 1 229 ? 51.258 -12.303 12.600 1.00 23.07 229 ARG D O 1
ATOM 6981 N N . PRO D 1 230 ? 53.108 -13.565 12.226 1.00 27.47 230 PRO D N 1
ATOM 6982 C CA . PRO D 1 230 ? 53.457 -13.662 13.650 1.00 27.33 230 PRO D CA 1
ATOM 6983 C C . PRO D 1 230 ? 53.792 -12.279 14.190 1.00 25.10 230 PRO D C 1
ATOM 6984 O O . PRO D 1 230 ? 54.577 -11.555 13.583 1.00 28.69 230 PRO D O 1
ATOM 6988 N N . LYS D 1 231 ? 53.166 -11.903 15.294 1.00 22.27 231 LYS D N 1
ATOM 6989 C CA . LYS D 1 231 ? 53.362 -10.587 15.873 1.00 20.94 231 LYS D CA 1
ATOM 6990 C C . LYS D 1 231 ? 52.755 -10.581 17.255 1.00 18.89 231 LYS D C 1
ATOM 6991 O O . LYS D 1 231 ? 52.121 -11.551 17.677 1.00 24.95 231 LYS D O 1
ATOM 6997 N N . LYS D 1 232 ? 52.930 -9.469 17.952 1.00 20.31 232 LYS D N 1
ATOM 6998 C CA . LYS D 1 232 ? 52.338 -9.296 19.262 1.00 22.70 232 LYS D CA 1
ATOM 6999 C C . LYS D 1 232 ? 50.830 -9.096 19.137 1.00 25.60 232 LYS D C 1
ATOM 7000 O O . LYS D 1 232 ? 50.373 -8.097 18.572 1.00 23.30 232 LYS D O 1
ATOM 7006 N N . VAL D 1 233 ? 50.059 -10.049 19.655 1.00 23.25 233 VAL D N 1
ATOM 7007 C CA . VAL D 1 233 ? 48.612 -9.858 19.762 1.00 27.11 233 VAL D CA 1
ATOM 7008 C C . VAL D 1 233 ? 48.037 -10.167 21.145 1.00 29.01 233 VAL D C 1
ATOM 7009 O O . VAL D 1 233 ? 48.291 -11.230 21.722 1.00 24.66 233 VAL D O 1
ATOM 7013 N N . ILE D 1 234 ? 47.298 -9.198 21.682 1.00 26.00 234 ILE D N 1
ATOM 7014 C CA . ILE D 1 234 ? 46.659 -9.342 22.984 1.00 30.22 234 ILE D CA 1
ATOM 7015 C C . ILE D 1 234 ? 45.300 -10.012 22.779 1.00 32.46 234 ILE D C 1
ATOM 7016 O O . ILE D 1 234 ? 44.553 -9.621 21.890 1.00 29.47 234 ILE D O 1
ATOM 7021 N N . GLY D 1 235 ? 44.988 -10.997 23.624 1.00 33.62 235 GLY D N 1
ATOM 7022 C CA . GLY D 1 235 ? 43.841 -11.889 23.457 1.00 38.11 235 GLY D CA 1
ATOM 7023 C C . GLY D 1 235 ? 42.507 -11.337 22.984 1.00 38.43 235 GLY D C 1
ATOM 7024 O O . GLY D 1 235 ? 42.278 -11.209 21.777 1.00 45.23 235 GLY D O 1
ATOM 7025 N N . TRP D 1 236 ? 41.635 -11.026 23.945 1.00 34.74 236 TRP D N 1
ATOM 7026 C CA . TRP D 1 236 ? 40.322 -10.418 23.707 1.00 34.72 236 TRP D CA 1
ATOM 7027 C C . TRP D 1 236 ? 39.613 -10.217 25.054 1.00 34.01 236 TRP D C 1
ATOM 7028 O O . TRP D 1 236 ? 39.679 -11.056 25.954 1.00 29.77 236 TRP D O 1
ATOM 7039 N N . MET E 1 1 ? 34.395 20.934 20.984 1.00 18.77 1 MET F N 1
ATOM 7040 C CA . MET E 1 1 ? 33.923 19.582 20.736 1.00 17.58 1 MET F CA 1
ATOM 7041 C C . MET E 1 1 ? 35.052 18.616 21.036 1.00 15.66 1 MET F C 1
ATOM 7042 O O . MET E 1 1 ? 36.232 18.985 20.985 1.00 20.04 1 MET F O 1
ATOM 7047 N N . ARG E 1 2 ? 34.698 17.378 21.357 1.00 18.96 2 ARG F N 1
ATOM 7048 C CA . ARG E 1 2 ? 35.699 16.342 21.576 1.00 17.28 2 ARG F CA 1
ATOM 7049 C C . ARG E 1 2 ? 35.537 15.195 20.587 1.00 17.08 2 ARG F C 1
ATOM 7050 O O . ARG E 1 2 ? 34.452 14.618 20.453 1.00 13.07 2 ARG F O 1
ATOM 7058 N N . ILE E 1 3 ? 36.628 14.873 19.898 1.00 16.24 3 ILE F N 1
ATOM 7059 C CA . ILE E 1 3 ? 36.631 13.782 18.937 1.00 13.06 3 ILE F CA 1
ATOM 7060 C C . ILE E 1 3 ? 37.609 12.718 19.385 1.00 16.45 3 ILE F C 1
ATOM 7061 O O . ILE E 1 3 ? 38.785 13.018 19.618 1.00 16.42 3 ILE F O 1
ATOM 7066 N N . LEU E 1 4 ? 37.116 11.491 19.555 1.00 14.07 4 LEU F N 1
ATOM 7067 C CA . LEU E 1 4 ? 37.982 10.344 19.811 1.00 16.42 4 LEU F CA 1
ATOM 7068 C C . LEU E 1 4 ? 38.575 9.903 18.492 1.00 16.62 4 LEU F C 1
ATOM 7069 O O . LEU E 1 4 ? 37.871 9.808 17.489 1.00 12.01 4 LEU F O 1
ATOM 7074 N N . VAL E 1 5 ? 39.887 9.702 18.496 1.00 11.93 5 VAL F N 1
ATOM 7075 C CA . VAL E 1 5 ? 40.600 9.179 17.359 1.00 12.83 5 VAL F CA 1
ATOM 7076 C C . VAL E 1 5 ? 41.198 7.857 17.802 1.00 14.70 5 VAL F C 1
ATOM 7077 O O . VAL E 1 5 ? 42.131 7.834 18.596 1.00 15.63 5 VAL F O 1
ATOM 7081 N N . VAL E 1 6 ? 40.631 6.754 17.321 1.00 15.69 6 VAL F N 1
ATOM 7082 C CA . VAL E 1 6 ? 40.959 5.445 17.864 1.00 10.54 6 VAL F CA 1
ATOM 7083 C C . VAL E 1 6 ? 41.846 4.650 16.926 1.00 11.97 6 VAL F C 1
ATOM 7084 O O . VAL E 1 6 ? 41.499 4.390 15.774 1.00 15.28 6 VAL F O 1
ATOM 7088 N N . ASN E 1 7 ? 43.023 4.303 17.418 1.00 12.23 7 ASN F N 1
ATOM 7089 C CA . ASN E 1 7 ? 43.936 3.448 16.686 1.00 13.03 7 ASN F CA 1
ATOM 7090 C C . ASN E 1 7 ? 43.263 2.085 16.563 1.00 14.74 7 ASN F C 1
ATOM 7091 O O . ASN E 1 7 ? 42.517 1.677 17.462 1.00 15.18 7 ASN F O 1
ATOM 7096 N N . VAL E 1 8 ? 43.488 1.373 15.466 1.00 15.23 8 VAL F N 1
ATOM 7097 C CA . VAL E 1 8 ? 42.876 0.055 15.339 1.00 12.55 8 VAL F CA 1
ATOM 7098 C C . VAL E 1 8 ? 43.803 -0.980 15.946 1.00 16.50 8 VAL F C 1
ATOM 7099 O O . VAL E 1 8 ? 43.370 -2.087 16.311 1.00 17.29 8 VAL F O 1
ATOM 7103 N N . ASN E 1 9 ? 45.076 -0.616 16.069 1.00 14.60 9 ASN F N 1
ATOM 7104 C CA . ASN E 1 9 ? 46.046 -1.523 16.669 1.00 14.35 9 ASN F CA 1
ATOM 7105 C C . ASN E 1 9 ? 46.423 -1.115 18.087 1.00 16.08 9 ASN F C 1
ATOM 7106 O O . ASN E 1 9 ? 45.970 -0.083 18.589 1.00 17.35 9 ASN F O 1
ATOM 7111 N N . THR E 1 10 ? 47.237 -1.931 18.742 1.00 18.47 10 THR F N 1
ATOM 7112 C CA . THR E 1 10 ? 47.554 -1.703 20.153 1.00 18.86 10 THR F CA 1
ATOM 7113 C C . THR E 1 10 ? 48.905 -1.026 20.410 1.00 21.33 10 THR F C 1
ATOM 7114 O O . THR E 1 10 ? 49.381 -0.975 21.549 1.00 18.75 10 THR F O 1
ATOM 7118 N N . THR E 1 11 ? 49.528 -0.533 19.349 1.00 16.57 11 THR F N 1
ATOM 7119 C CA . THR E 1 11 ? 50.804 0.151 19.483 1.00 20.10 11 THR F CA 1
ATOM 7120 C C . THR E 1 11 ? 50.572 1.615 19.828 1.00 22.21 11 THR F C 1
ATOM 7121 O O . THR E 1 11 ? 50.218 2.416 18.955 1.00 17.05 11 THR F O 1
ATOM 7125 N N . ALA E 1 12 ? 50.767 1.960 21.101 1.00 18.95 12 ALA F N 1
ATOM 7126 C CA . ALA E 1 12 ? 50.443 3.304 21.588 1.00 19.27 12 ALA F CA 1
ATOM 7127 C C . ALA E 1 12 ? 51.233 4.404 20.881 1.00 19.64 12 ALA F C 1
ATOM 7128 O O . ALA E 1 12 ? 50.736 5.515 20.719 1.00 20.73 12 ALA F O 1
ATOM 7130 N N . SER E 1 13 ? 52.447 4.093 20.429 1.00 25.62 13 SER F N 1
ATOM 7131 C CA . SER E 1 13 ? 53.249 5.101 19.734 1.00 24.28 13 SER F CA 1
ATOM 7132 C C . SER E 1 13 ? 52.564 5.494 18.428 1.00 21.66 13 SER F C 1
ATOM 7133 O O . SER E 1 13 ? 52.652 6.633 17.972 1.00 18.33 13 SER F O 1
ATOM 7136 N N . ILE E 1 14 ? 51.880 4.542 17.813 1.00 20.20 14 ILE F N 1
ATOM 7137 C CA . ILE E 1 14 ? 51.138 4.853 16.605 1.00 19.05 14 ILE F CA 1
ATOM 7138 C C . ILE E 1 14 ? 49.920 5.738 16.917 1.00 17.58 14 ILE F C 1
ATOM 7139 O O . ILE E 1 14 ? 49.617 6.678 16.175 1.00 20.11 14 ILE F O 1
ATOM 7144 N N . THR E 1 15 ? 49.236 5.444 18.017 1.00 16.59 15 THR F N 1
ATOM 7145 C CA . THR E 1 15 ? 48.132 6.276 18.492 1.00 17.17 15 THR F CA 1
ATOM 7146 C C . THR E 1 15 ? 48.576 7.731 18.668 1.00 20.96 15 THR F C 1
ATOM 7147 O O . THR E 1 15 ? 47.844 8.673 18.354 1.00 14.84 15 THR F O 1
ATOM 7151 N N . GLU E 1 16 ? 49.768 7.898 19.230 1.00 23.55 16 GLU F N 1
ATOM 7152 C CA . GLU E 1 16 ? 50.334 9.224 19.471 1.00 23.50 16 GLU F CA 1
ATOM 7153 C C . GLU E 1 16 ? 50.618 9.955 18.161 1.00 19.56 16 GLU F C 1
ATOM 7154 O O . GLU E 1 16 ? 50.296 11.132 18.007 1.00 20.67 16 GLU F O 1
ATOM 7160 N N . THR E 1 17 ? 51.230 9.248 17.218 1.00 20.33 17 THR F N 1
ATOM 7161 C CA . THR E 1 17 ? 51.522 9.819 15.914 1.00 19.99 17 THR F CA 1
ATOM 7162 C C . THR E 1 17 ? 50.224 10.259 15.244 1.00 25.53 17 THR F C 1
ATOM 7163 O O . THR E 1 17 ? 50.128 11.366 14.718 1.00 19.88 17 THR F O 1
ATOM 7167 N N . ILE E 1 18 ? 49.219 9.387 15.289 1.00 22.06 18 ILE F N 1
ATOM 7168 C CA . ILE E 1 18 ? 47.928 9.681 14.677 1.00 22.50 18 ILE F CA 1
ATOM 7169 C C . ILE E 1 18 ? 47.301 10.878 15.370 1.00 18.97 18 ILE F C 1
ATOM 7170 O O . ILE E 1 18 ? 46.777 11.790 14.719 1.00 18.67 18 ILE F O 1
ATOM 7175 N N . ALA E 1 19 ? 47.354 10.870 16.698 1.00 20.08 19 ALA F N 1
ATOM 7176 C CA . ALA E 1 19 ? 46.767 11.950 17.485 1.00 20.85 19 ALA F CA 1
ATOM 7177 C C . ALA E 1 19 ? 47.455 13.299 17.254 1.00 20.67 19 ALA F C 1
ATOM 7178 O O . ALA E 1 19 ? 46.786 14.331 17.216 1.00 20.35 19 ALA F O 1
ATOM 7180 N N . GLU E 1 20 ? 48.779 13.303 17.099 1.00 20.97 20 GLU F N 1
ATOM 7181 C CA . GLU E 1 20 ? 49.469 14.566 16.826 1.00 24.52 20 GLU F CA 1
ATOM 7182 C C . GLU E 1 20 ? 48.963 15.159 15.523 1.00 20.94 20 GLU F C 1
ATOM 7183 O O . GLU E 1 20 ? 48.687 16.354 15.430 1.00 18.29 20 GLU F O 1
ATOM 7189 N N . GLN E 1 21 ? 48.865 14.307 14.506 1.00 23.16 21 GLN F N 1
ATOM 7190 C CA . GLN E 1 21 ? 48.416 14.750 13.196 1.00 19.61 21 GLN F CA 1
ATOM 7191 C C . GLN E 1 21 ? 47.000 15.280 13.243 1.00 20.55 21 GLN F C 1
ATOM 7192 O O . GLN E 1 21 ? 46.675 16.269 12.585 1.00 19.37 21 GLN F O 1
ATOM 7198 N N . ALA E 1 22 ? 46.157 14.620 14.029 1.00 21.53 22 ALA F N 1
ATOM 7199 C CA . ALA E 1 22 ? 44.775 15.053 14.155 1.00 20.19 22 ALA F CA 1
ATOM 7200 C C . ALA E 1 22 ? 44.746 16.437 14.780 1.00 19.95 22 ALA F C 1
ATOM 7201 O O . ALA E 1 22 ? 44.023 17.335 14.326 1.00 18.14 22 ALA F O 1
ATOM 7203 N N . ARG E 1 23 ? 45.548 16.602 15.827 1.00 19.67 23 ARG F N 1
ATOM 7204 C CA . ARG E 1 23 ? 45.641 17.880 16.524 1.00 21.97 23 ARG F CA 1
ATOM 7205 C C . ARG E 1 23 ? 46.170 19.004 15.642 1.00 20.55 23 ARG F C 1
ATOM 7206 O O . ARG E 1 23 ? 45.770 20.156 15.786 1.00 23.54 23 ARG F O 1
ATOM 7214 N N . ALA E 1 24 ? 47.048 18.657 14.711 1.00 22.53 24 ALA F N 1
ATOM 7215 C CA . ALA E 1 24 ? 47.640 19.652 13.829 1.00 24.74 24 ALA F CA 1
ATOM 7216 C C . ALA E 1 24 ? 46.611 20.348 12.943 1.00 23.94 24 ALA F C 1
ATOM 7217 O O . ALA E 1 24 ? 46.829 21.483 12.522 1.00 25.48 24 ALA F O 1
ATOM 7219 N N . VAL E 1 25 ? 45.507 19.676 12.626 1.00 19.25 25 VAL F N 1
ATOM 7220 C CA . VAL E 1 25 ? 44.526 20.313 11.754 1.00 19.19 25 VAL F CA 1
ATOM 7221 C C . VAL E 1 25 ? 43.247 20.674 12.479 1.00 16.61 25 VAL F C 1
ATOM 7222 O O . VAL E 1 25 ? 42.403 21.374 11.925 1.00 21.11 25 VAL F O 1
ATOM 7226 N N . ALA E 1 26 ? 43.090 20.189 13.707 1.00 16.78 26 ALA F N 1
ATOM 7227 C CA . ALA E 1 26 ? 41.842 20.423 14.440 1.00 18.70 26 ALA F CA 1
ATOM 7228 C C . ALA E 1 26 ? 41.580 21.918 14.624 1.00 19.32 26 ALA F C 1
ATOM 7229 O O . ALA E 1 26 ? 42.489 22.689 14.920 1.00 18.06 26 ALA F O 1
ATOM 7231 N N . SER E 1 27 ? 40.331 22.315 14.425 1.00 20.68 27 SER F N 1
ATOM 7232 C CA . SER E 1 27 ? 39.920 23.696 14.577 1.00 19.78 27 SER F CA 1
ATOM 7233 C C . SER E 1 27 ? 39.989 24.138 16.033 1.00 22.50 27 SER F C 1
ATOM 7234 O O . SER E 1 27 ? 39.945 23.297 16.942 1.00 23.09 27 SER F O 1
ATOM 7237 N N . PRO E 1 28 ? 40.108 25.462 16.262 1.00 21.49 28 PRO F N 1
ATOM 7238 C CA . PRO E 1 28 ? 40.008 25.952 17.637 1.00 23.27 28 PRO F CA 1
ATOM 7239 C C . PRO E 1 28 ? 38.703 25.476 18.252 1.00 20.05 28 PRO F C 1
ATOM 7240 O O . PRO E 1 28 ? 37.634 25.526 17.614 1.00 19.51 28 PRO F O 1
ATOM 7244 N N . GLY E 1 29 ? 38.804 24.974 19.477 1.00 19.38 29 GLY F N 1
ATOM 7245 C CA . GLY E 1 29 ? 37.648 24.466 20.185 1.00 16.45 29 GLY F CA 1
ATOM 7246 C C . GLY E 1 29 ? 37.480 22.973 20.000 1.00 17.14 29 GLY F C 1
ATOM 7247 O O . GLY E 1 29 ? 36.624 22.364 20.634 1.00 19.46 29 GLY F O 1
ATOM 7248 N N . THR E 1 30 ? 38.305 22.371 19.150 1.00 16.79 30 THR F N 1
ATOM 7249 C CA . THR E 1 30 ? 38.250 20.926 18.963 1.00 13.63 30 THR F CA 1
ATOM 7250 C C . THR E 1 30 ? 39.332 20.227 19.763 1.00 17.63 30 THR F C 1
ATOM 7251 O O . THR E 1 30 ? 40.523 20.460 19.557 1.00 21.51 30 THR F O 1
ATOM 7255 N N . GLU E 1 31 ? 38.915 19.370 20.684 1.00 17.04 31 GLU F N 1
ATOM 7256 C CA . GLU E 1 31 ? 39.848 18.568 21.454 1.00 17.59 31 GLU F CA 1
ATOM 7257 C C . GLU E 1 31 ? 39.967 17.183 20.827 1.00 17.98 31 GLU F C 1
ATOM 7258 O O . GLU E 1 31 ? 38.957 16.529 20.550 1.00 18.10 31 GLU F O 1
ATOM 7264 N N . ILE E 1 32 ? 41.197 16.745 20.601 1.00 14.65 32 ILE F N 1
ATOM 7265 C CA . ILE E 1 32 ? 41.455 15.409 20.093 1.00 17.62 32 ILE F CA 1
ATOM 7266 C C . ILE E 1 32 ? 41.835 14.474 21.233 1.00 17.50 32 ILE F C 1
ATOM 7267 O O . ILE E 1 32 ? 42.737 14.760 22.012 1.00 18.70 32 ILE F O 1
ATOM 7272 N N . VAL E 1 33 ? 41.137 13.352 21.345 1.00 19.34 33 VAL F N 1
ATOM 7273 C CA . VAL E 1 33 ? 41.553 12.334 22.295 1.00 18.32 33 VAL F CA 1
ATOM 7274 C C . VAL E 1 33 ? 41.923 11.041 21.596 1.00 15.13 33 VAL F C 1
ATOM 7275 O O . VAL E 1 33 ? 41.072 10.348 21.047 1.00 15.88 33 VAL F O 1
ATOM 7279 N N . GLY E 1 34 ? 43.205 10.713 21.623 1.00 16.73 34 GLY F N 1
ATOM 7280 C CA . GLY E 1 34 ? 43.681 9.493 21.000 1.00 15.68 34 GLY F CA 1
ATOM 7281 C C . GLY E 1 34 ? 43.519 8.292 21.901 1.00 18.95 34 GLY F C 1
ATOM 7282 O O . GLY E 1 34 ? 43.964 8.307 23.050 1.00 18.31 34 GLY F O 1
ATOM 7283 N N . LEU E 1 35 ? 42.875 7.245 21.390 1.00 16.91 35 LEU F N 1
ATOM 7284 C CA . LEU E 1 35 ? 42.657 6.037 22.185 1.00 12.09 35 LEU F CA 1
ATOM 7285 C C . LEU E 1 35 ? 43.323 4.820 21.564 1.00 14.42 35 LEU F C 1
ATOM 7286 O O . LEU E 1 35 ? 43.292 4.629 20.345 1.00 17.89 35 LEU F O 1
ATOM 7291 N N . THR E 1 36 ? 43.925 3.998 22.417 1.00 16.12 36 THR F N 1
ATOM 7292 C CA . THR E 1 36 ? 44.485 2.716 22.010 1.00 16.43 36 THR F CA 1
ATOM 7293 C C . THR E 1 36 ? 43.592 1.626 22.586 1.00 18.24 36 THR F C 1
ATOM 7294 O O . THR E 1 36 ? 43.281 1.656 23.774 1.00 21.24 36 THR F O 1
ATOM 7298 N N . PRO E 1 37 ? 43.148 0.671 21.748 1.00 18.29 37 PRO F N 1
ATOM 7299 C CA . PRO E 1 37 ? 42.265 -0.395 22.250 1.00 16.47 37 PRO F CA 1
ATOM 7300 C C . PRO E 1 37 ? 42.926 -1.203 23.360 1.00 19.03 37 PRO F C 1
ATOM 7301 O O . PRO E 1 37 ? 44.153 -1.251 23.391 1.00 18.57 37 PRO F O 1
ATOM 7305 N N . TYR E 1 38 ? 42.140 -1.836 24.229 1.00 16.61 38 TYR F N 1
ATOM 7306 C CA . TYR E 1 38 ? 42.698 -2.582 25.356 1.00 20.74 38 TYR F CA 1
ATOM 7307 C C . TYR E 1 38 ? 43.259 -3.926 24.908 1.00 23.18 38 TYR F C 1
ATOM 7308 O O . TYR E 1 38 ? 44.011 -4.570 25.644 1.00 23.82 38 TYR F O 1
ATOM 7317 N N . PHE E 1 39 ? 42.871 -4.364 23.711 1.00 20.95 39 PHE F N 1
ATOM 7318 C CA . PHE E 1 39 ? 43.409 -5.602 23.149 1.00 20.30 39 PHE F CA 1
ATOM 7319 C C . PHE E 1 39 ? 43.473 -5.548 21.624 1.00 20.88 39 PHE F C 1
ATOM 7320 O O . PHE E 1 39 ? 43.071 -4.549 21.006 1.00 19.08 39 PHE F O 1
ATOM 7328 N N . GLY E 1 40 ? 43.998 -6.616 21.028 1.00 18.58 40 GLY F N 1
ATOM 7329 C CA . GLY E 1 40 ? 44.185 -6.686 19.587 1.00 17.70 40 GLY F CA 1
ATOM 7330 C C . GLY E 1 40 ? 45.639 -6.839 19.178 1.00 20.49 40 GLY F C 1
ATOM 7331 O O . GLY E 1 40 ? 46.517 -6.998 20.032 1.00 21.79 40 GLY F O 1
ATOM 7332 N N . ALA E 1 41 ? 45.894 -6.831 17.869 1.00 16.50 41 ALA F N 1
ATOM 7333 C CA . ALA E 1 41 ? 47.245 -7.000 17.342 1.00 18.82 41 ALA F CA 1
ATOM 7334 C C . ALA E 1 41 ? 48.010 -5.669 17.352 1.00 18.09 41 ALA F C 1
ATOM 7335 O O . ALA E 1 41 ? 47.403 -4.596 17.311 1.00 14.08 41 ALA F O 1
ATOM 7337 N N . GLU E 1 42 ? 49.339 -5.725 17.409 1.00 17.07 42 GLU F N 1
ATOM 7338 C CA . GLU E 1 42 ? 50.124 -4.485 17.442 1.00 16.46 42 GLU F CA 1
ATOM 7339 C C . GLU E 1 42 ? 50.090 -3.779 16.090 1.00 14.24 42 GLU F C 1
ATOM 7340 O O . GLU E 1 42 ? 50.375 -2.592 15.973 1.00 17.22 42 GLU F O 1
ATOM 7346 N N . SER E 1 43 ? 49.773 -4.545 15.062 1.00 14.33 43 SER F N 1
ATOM 7347 C CA . SER E 1 43 ? 49.511 -3.993 13.751 1.00 16.08 43 SER F CA 1
ATOM 7348 C C . SER E 1 43 ? 48.481 -4.888 13.091 1.00 14.47 43 SER F C 1
ATOM 7349 O O . SER E 1 43 ? 48.493 -6.108 13.273 1.00 13.15 43 SER F O 1
ATOM 7352 N N . VAL E 1 44 ? 47.572 -4.273 12.344 1.00 14.37 44 VAL F N 1
ATOM 7353 C CA . VAL E 1 44 ? 46.482 -5.014 11.724 1.00 14.23 44 VAL F CA 1
ATOM 7354 C C . VAL E 1 44 ? 46.741 -5.332 10.259 1.00 15.95 44 VAL F C 1
ATOM 7355 O O . VAL E 1 44 ? 46.629 -4.457 9.402 1.00 17.24 44 VAL F O 1
ATOM 7359 N N . GLU E 1 45 ? 47.073 -6.586 9.971 1.00 14.01 45 GLU F N 1
ATOM 7360 C CA . GLU E 1 45 ? 47.488 -6.954 8.623 1.00 24.00 45 GLU F CA 1
ATOM 7361 C C . GLU E 1 45 ? 46.770 -8.206 8.144 1.00 21.45 45 GLU F C 1
ATOM 7362 O O . GLU E 1 45 ? 47.409 -9.216 7.839 1.00 29.35 45 GLU F O 1
ATOM 7368 N N . GLY E 1 46 ? 45.447 -8.135 8.059 1.00 13.63 46 GLY F N 1
ATOM 7369 C CA . GLY E 1 46 ? 44.663 -9.274 7.628 1.00 13.51 46 GLY F CA 1
ATOM 7370 C C . GLY E 1 46 ? 43.290 -9.354 8.265 1.00 11.68 46 GLY F C 1
ATOM 7371 O O . GLY E 1 46 ? 42.920 -8.527 9.113 1.00 8.84 46 GLY F O 1
ATOM 7372 N N . ASN E 1 47 ? 42.525 -10.349 7.817 1.00 13.40 47 ASN F N 1
ATOM 7373 C CA . ASN E 1 47 ? 41.128 -10.492 8.200 1.00 13.73 47 ASN F CA 1
ATOM 7374 C C . ASN E 1 47 ? 40.950 -10.768 9.683 1.00 13.17 47 ASN F C 1
ATOM 7375 O O . ASN E 1 47 ? 40.133 -10.135 10.353 1.00 12.48 47 ASN F O 1
ATOM 7380 N N . PHE E 1 48 ? 41.716 -11.723 10.199 1.00 10.16 48 PHE F N 1
ATOM 7381 C CA . PHE E 1 48 ? 41.579 -12.079 11.605 1.00 11.92 48 PHE F CA 1
ATOM 7382 C C . PHE E 1 48 ? 41.884 -10.860 12.468 1.00 10.69 48 PHE F C 1
ATOM 7383 O O . PHE E 1 48 ? 41.102 -10.494 13.349 1.00 10.25 48 PHE F O 1
ATOM 7391 N N . GLU E 1 49 ? 43.016 -10.217 12.199 1.00 12.15 49 GLU F N 1
ATOM 7392 C CA . GLU E 1 49 ? 43.411 -9.039 12.980 1.00 12.99 49 GLU F CA 1
ATOM 7393 C C . GLU E 1 49 ? 42.408 -7.894 12.801 1.00 11.11 49 GLU F C 1
ATOM 7394 O O . GLU E 1 49 ? 42.125 -7.159 13.748 1.00 9.64 49 GLU F O 1
ATOM 7400 N N . SER E 1 50 ? 41.853 -7.763 11.595 1.00 9.58 50 SER F N 1
ATOM 7401 C CA . SER E 1 50 ? 40.874 -6.707 11.322 1.00 13.49 50 SER F CA 1
ATOM 7402 C C . SER E 1 50 ? 39.586 -6.921 12.114 1.00 13.30 50 SER F C 1
ATOM 7403 O O . SER E 1 50 ? 39.050 -5.984 12.721 1.00 10.40 50 SER F O 1
ATOM 7406 N N . TYR E 1 51 ? 39.094 -8.157 12.103 1.00 10.65 51 TYR F N 1
ATOM 7407 C CA . TYR E 1 51 ? 37.905 -8.501 12.885 1.00 14.29 51 TYR F CA 1
ATOM 7408 C C . TYR E 1 51 ? 38.172 -8.330 14.372 1.00 12.84 51 TYR F C 1
ATOM 7409 O O . TYR E 1 51 ? 37.315 -7.870 15.136 1.00 10.75 51 TYR F O 1
ATOM 7418 N N . LEU E 1 52 ? 39.378 -8.707 14.778 1.00 13.18 52 LEU F N 1
ATOM 7419 C CA . LEU E 1 52 ? 39.804 -8.492 16.149 1.00 10.23 52 LEU F CA 1
ATOM 7420 C C . LEU E 1 52 ? 39.832 -7.012 16.468 1.00 9.59 52 LEU F C 1
ATOM 7421 O O . LEU E 1 52 ? 39.360 -6.576 17.512 1.00 13.09 52 LEU F O 1
ATOM 7426 N N . ALA E 1 53 ? 40.385 -6.220 15.563 1.00 9.56 53 ALA F N 1
ATOM 7427 C CA . ALA E 1 53 ? 40.416 -4.787 15.801 1.00 11.06 53 ALA F CA 1
ATOM 7428 C C . ALA E 1 53 ? 39.001 -4.188 15.871 1.00 12.04 53 ALA F C 1
ATOM 7429 O O . ALA E 1 53 ? 38.742 -3.297 16.682 1.00 10.45 53 ALA F O 1
ATOM 7431 N N . ALA E 1 54 ? 38.074 -4.693 15.051 1.00 11.12 54 ALA F N 1
ATOM 7432 C CA . ALA E 1 54 ? 36.704 -4.162 15.067 1.00 12.76 54 ALA F CA 1
ATOM 7433 C C . ALA E 1 54 ? 36.107 -4.173 16.465 1.00 10.85 54 ALA F C 1
ATOM 7434 O O . ALA E 1 54 ? 35.601 -3.163 16.944 1.00 12.34 54 ALA F O 1
ATOM 7436 N N . ILE E 1 55 ? 36.183 -5.325 17.113 1.00 10.98 55 ILE F N 1
ATOM 7437 C CA . ILE E 1 55 ? 35.620 -5.501 18.449 1.00 13.58 55 ILE F CA 1
ATOM 7438 C C . ILE E 1 55 ? 36.401 -4.723 19.482 1.00 14.28 55 ILE F C 1
ATOM 7439 O O . ILE E 1 55 ? 35.830 -4.135 20.396 1.00 15.85 55 ILE F O 1
ATOM 7444 N N . ALA E 1 56 ? 37.721 -4.753 19.339 1.00 15.15 56 ALA F N 1
ATOM 7445 C CA . ALA E 1 56 ? 38.606 -4.025 20.242 1.00 12.97 56 ALA F CA 1
ATOM 7446 C C . ALA E 1 56 ? 38.285 -2.542 20.249 1.00 14.35 56 ALA F C 1
ATOM 7447 O O . ALA E 1 56 ? 38.204 -1.930 21.312 1.00 13.83 56 ALA F O 1
ATOM 7449 N N . VAL E 1 57 ? 38.104 -1.969 19.058 1.00 14.76 57 VAL F N 1
ATOM 7450 C CA . VAL E 1 57 ? 37.818 -0.542 18.929 1.00 13.83 57 VAL F CA 1
ATOM 7451 C C . VAL E 1 57 ? 36.465 -0.211 19.547 1.00 14.22 57 VAL F C 1
ATOM 7452 O O . VAL E 1 57 ? 36.324 0.756 20.297 1.00 14.13 57 VAL F O 1
ATOM 7456 N N . MET E 1 58 ? 35.467 -1.027 19.225 1.00 13.28 58 MET F N 1
ATOM 7457 C CA . MET E 1 58 ? 34.134 -0.864 19.798 1.00 12.79 58 MET F CA 1
ATOM 7458 C C . MET E 1 58 ? 34.180 -0.922 21.323 1.00 13.47 58 MET F C 1
ATOM 7459 O O . MET E 1 58 ? 33.612 -0.075 22.017 1.00 14.93 58 MET F O 1
ATOM 7464 N N . ASP E 1 59 ? 34.893 -1.918 21.826 1.00 14.14 59 ASP F N 1
ATOM 7465 C CA . ASP E 1 59 ? 35.131 -2.070 23.260 1.00 17.58 59 ASP F CA 1
ATOM 7466 C C . ASP E 1 59 ? 35.763 -0.810 23.880 1.00 14.64 59 ASP F C 1
ATOM 7467 O O . ASP E 1 59 ? 35.291 -0.277 24.891 1.00 12.67 59 ASP F O 1
ATOM 7472 N N . ARG E 1 60 ? 36.813 -0.313 23.236 1.00 17.40 60 ARG F N 1
ATOM 7473 C CA . ARG E 1 60 ? 37.571 0.837 23.743 1.00 14.39 60 ARG F CA 1
ATOM 7474 C C . ARG E 1 60 ? 36.726 2.099 23.806 1.00 14.43 60 ARG F C 1
ATOM 7475 O O . ARG E 1 60 ? 36.821 2.894 24.741 1.00 13.26 60 ARG F O 1
ATOM 7483 N N . VAL E 1 61 ? 35.913 2.291 22.780 1.00 15.32 61 VAL F N 1
ATOM 7484 C CA . VAL E 1 61 ? 35.065 3.466 22.696 1.00 13.28 61 VAL F CA 1
ATOM 7485 C C . VAL E 1 61 ? 33.938 3.407 23.729 1.00 14.84 61 VAL F C 1
ATOM 7486 O O . VAL E 1 61 ? 33.611 4.411 24.368 1.00 14.91 61 VAL F O 1
ATOM 7490 N N . MET E 1 62 ? 33.347 2.230 23.876 1.00 13.48 62 MET F N 1
ATOM 7491 C CA . MET E 1 62 ? 32.289 2.026 24.871 1.00 19.10 62 MET F CA 1
ATOM 7492 C C . MET E 1 62 ? 32.818 2.186 26.298 1.00 17.25 62 MET F C 1
ATOM 7493 O O . MET E 1 62 ? 32.101 2.628 27.190 1.00 22.98 62 MET F O 1
ATOM 7498 N N . ALA E 1 63 ? 34.063 1.789 26.512 1.00 18.28 63 ALA F N 1
ATOM 7499 C CA . ALA E 1 63 ? 34.724 1.982 27.806 1.00 19.59 63 ALA F CA 1
ATOM 7500 C C . ALA E 1 63 ? 35.062 3.437 28.132 1.00 22.63 63 ALA F C 1
ATOM 7501 O O . ALA E 1 63 ? 35.351 3.755 29.282 1.00 28.15 63 ALA F O 1
ATOM 7503 N N . TYR E 1 64 ? 35.065 4.311 27.125 1.00 23.72 64 TYR F N 1
ATOM 7504 C CA . TYR E 1 64 ? 35.375 5.729 27.346 1.00 22.42 64 TYR F CA 1
ATOM 7505 C C . TYR E 1 64 ? 34.237 6.421 28.094 1.00 24.37 64 TYR F C 1
ATOM 7506 O O . TYR E 1 64 ? 33.109 6.493 27.585 1.00 21.76 64 TYR F O 1
ATOM 7515 N N . ASP E 1 65 ? 34.549 6.969 29.267 1.00 28.12 65 ASP F N 1
ATOM 7516 C CA . ASP E 1 65 ? 33.539 7.530 30.179 1.00 28.21 65 ASP F CA 1
ATOM 7517 C C . ASP E 1 65 ? 33.281 9.041 30.141 1.00 27.33 65 ASP F C 1
ATOM 7518 O O . ASP E 1 65 ? 32.347 9.528 30.774 1.00 30.18 65 ASP F O 1
ATOM 7523 N N . GLN E 1 66 ? 34.120 9.787 29.439 1.00 24.64 66 GLN F N 1
ATOM 7524 C CA . GLN E 1 66 ? 33.893 11.220 29.295 1.00 27.75 66 GLN F CA 1
ATOM 7525 C C . GLN E 1 66 ? 33.125 11.546 28.009 1.00 27.10 66 GLN F C 1
ATOM 7526 O O . GLN E 1 66 ? 33.096 10.736 27.079 1.00 24.83 66 GLN F O 1
ATOM 7532 N N . PRO E 1 67 ? 32.444 12.709 27.984 1.00 27.65 67 PRO F N 1
ATOM 7533 C CA . PRO E 1 67 ? 31.662 13.094 26.798 1.00 28.06 67 PRO F CA 1
ATOM 7534 C C . PRO E 1 67 ? 32.490 13.237 25.520 1.00 24.09 67 PRO F C 1
ATOM 7535 O O . PRO E 1 67 ? 33.674 13.562 25.596 1.00 20.41 67 PRO F O 1
ATOM 7539 N N . PHE E 1 68 ? 31.875 12.950 24.370 1.00 19.24 68 PHE F N 1
ATOM 7540 C CA . PHE E 1 68 ? 32.515 13.145 23.065 1.00 14.67 68 PHE F CA 1
ATOM 7541 C C . PHE E 1 68 ? 31.461 13.360 21.974 1.00 17.26 68 PHE F C 1
ATOM 7542 O O . PHE E 1 68 ? 30.295 12.971 22.135 1.00 17.87 68 PHE F O 1
ATOM 7550 N N . ASP E 1 69 ? 31.863 14.017 20.887 1.00 13.14 69 ASP F N 1
ATOM 7551 C CA . ASP E 1 69 ? 30.912 14.486 19.888 1.00 13.81 69 ASP F CA 1
ATOM 7552 C C . ASP E 1 69 ? 31.009 13.748 18.570 1.00 11.88 69 ASP F C 1
ATOM 7553 O O . ASP E 1 69 ? 30.130 13.872 17.733 1.00 11.96 69 ASP F O 1
ATOM 7558 N N . ALA E 1 70 ? 32.097 13.007 18.395 1.00 12.17 70 ALA F N 1
ATOM 7559 C CA . ALA E 1 70 ? 32.342 12.266 17.178 1.00 12.35 70 ALA F CA 1
ATOM 7560 C C . ALA E 1 70 ? 33.443 11.273 17.458 1.00 14.04 70 ALA F C 1
ATOM 7561 O O . ALA E 1 70 ? 34.173 11.403 18.450 1.00 14.41 70 ALA F O 1
ATOM 7563 N N . VAL E 1 71 ? 33.550 10.267 16.597 1.00 9.73 71 VAL F N 1
ATOM 7564 C CA . VAL E 1 71 ? 34.589 9.263 16.729 1.00 9.05 71 VAL F CA 1
ATOM 7565 C C . VAL E 1 71 ? 35.223 9.013 15.380 1.00 11.80 71 VAL F C 1
ATOM 7566 O O . VAL E 1 71 ? 34.526 8.878 14.362 1.00 10.61 71 VAL F O 1
ATOM 7570 N N . ILE E 1 72 ? 36.551 8.983 15.362 1.00 11.28 72 ILE F N 1
ATOM 7571 C CA . ILE E 1 72 ? 37.293 8.636 14.156 1.00 9.72 72 ILE F CA 1
ATOM 7572 C C . ILE E 1 72 ? 37.962 7.302 14.353 1.00 11.20 72 ILE F C 1
ATOM 7573 O O . ILE E 1 72 ? 38.686 7.115 15.340 1.00 11.98 72 ILE F O 1
ATOM 7578 N N . GLN E 1 73 ? 37.716 6.370 13.436 1.00 9.48 73 GLN F N 1
ATOM 7579 C CA . GLN E 1 73 ? 38.426 5.107 13.463 1.00 9.65 73 GLN F CA 1
ATOM 7580 C C . GLN E 1 73 ? 39.649 5.208 12.559 1.00 15.39 73 GLN F C 1
ATOM 7581 O O . GLN E 1 73 ? 39.530 5.335 11.335 1.00 10.28 73 GLN F O 1
ATOM 7587 N N . ALA E 1 74 ? 40.823 5.172 13.185 1.00 13.47 74 ALA F N 1
ATOM 7588 C CA . ALA E 1 74 ? 42.069 5.489 12.502 1.00 15.94 74 ALA F CA 1
ATOM 7589 C C . ALA E 1 74 ? 42.791 4.226 12.099 1.00 19.11 74 ALA F C 1
ATOM 7590 O O . ALA E 1 74 ? 43.852 3.895 12.639 1.00 25.28 74 ALA F O 1
ATOM 7592 N N . GLY E 1 75 ? 42.194 3.498 11.174 1.00 16.73 75 GLY F N 1
ATOM 7593 C CA . GLY E 1 75 ? 42.857 2.359 10.576 1.00 16.65 75 GLY F CA 1
ATOM 7594 C C . GLY E 1 75 ? 42.395 2.301 9.143 1.00 22.54 75 GLY F C 1
ATOM 7595 O O . GLY E 1 75 ? 41.246 2.647 8.843 1.00 21.00 75 GLY F O 1
ATOM 7596 N N . TYR E 1 76 ? 43.276 1.855 8.255 1.00 24.88 76 TYR F N 1
ATOM 7597 C CA . TYR E 1 76 ? 42.911 1.788 6.851 1.00 27.35 76 TYR F CA 1
ATOM 7598 C C . TYR E 1 76 ? 42.470 0.408 6.378 1.00 23.43 76 TYR F C 1
ATOM 7599 O O . TYR E 1 76 ? 43.259 -0.539 6.369 1.00 22.25 76 TYR F O 1
ATOM 7608 N N . GLY E 1 77 ? 41.186 0.295 6.038 1.00 26.72 77 GLY F N 1
ATOM 7609 C CA . GLY E 1 77 ? 40.663 -0.928 5.453 1.00 21.92 77 GLY F CA 1
ATOM 7610 C C . GLY E 1 77 ? 40.240 -1.971 6.473 1.00 25.19 77 GLY F C 1
ATOM 7611 O O . GLY E 1 77 ? 40.113 -3.150 6.137 1.00 23.17 77 GLY F O 1
ATOM 7612 N N . GLU E 1 78 ? 40.069 -1.556 7.726 1.00 22.48 78 GLU F N 1
ATOM 7613 C CA . GLU E 1 78 ? 39.568 -2.465 8.763 1.00 25.29 78 GLU F CA 1
ATOM 7614 C C . GLU E 1 78 ? 38.066 -2.446 8.945 1.00 18.47 78 GLU F C 1
ATOM 7615 O O . GLU E 1 78 ? 37.381 -1.496 8.578 1.00 19.35 78 GLU F O 1
ATOM 7621 N N . HIS E 1 79 ? 37.577 -3.515 9.555 1.00 19.58 79 HIS F N 1
ATOM 7622 C CA . HIS E 1 79 ? 36.177 -3.642 9.869 1.00 16.75 79 HIS F CA 1
ATOM 7623 C C . HIS E 1 79 ? 35.862 -2.856 11.124 1.00 17.72 79 HIS F C 1
ATOM 7624 O O . HIS E 1 79 ? 36.767 -2.421 11.849 1.00 17.50 79 HIS F O 1
ATOM 7631 N N . GLY E 1 80 ? 34.566 -2.679 11.374 1.00 16.10 80 GLY F N 1
ATOM 7632 C CA . GLY E 1 80 ? 34.091 -2.209 12.657 1.00 16.12 80 GLY F CA 1
ATOM 7633 C C . GLY E 1 80 ? 33.269 -0.938 12.664 1.00 18.71 80 GLY F C 1
ATOM 7634 O O . GLY E 1 80 ? 32.445 -0.753 13.561 1.00 18.33 80 GLY F O 1
ATOM 7635 N N . ARG E 1 81 ? 33.465 -0.082 11.663 1.00 20.18 81 ARG F N 1
ATOM 7636 C CA . ARG E 1 81 ? 32.769 1.201 11.608 1.00 17.29 81 ARG F CA 1
ATOM 7637 C C . ARG E 1 81 ? 31.261 1.060 11.827 1.00 14.49 81 ARG F C 1
ATOM 7638 O O . ARG E 1 81 ? 30.671 1.800 12.614 1.00 13.16 81 ARG F O 1
ATOM 7646 N N . GLU E 1 82 ? 30.652 0.097 11.139 1.00 12.87 82 GLU F N 1
ATOM 7647 C CA . GLU E 1 82 ? 29.206 -0.085 11.197 1.00 16.07 82 GLU F CA 1
ATOM 7648 C C . GLU E 1 82 ? 28.739 -0.414 12.605 1.00 14.82 82 GLU F C 1
ATOM 7649 O O . GLU E 1 82 ? 27.662 0.006 13.012 1.00 13.23 82 GLU F O 1
ATOM 7655 N N . GLY E 1 83 ? 29.564 -1.152 13.342 1.00 13.75 83 GLY F N 1
ATOM 7656 C CA . GLY E 1 83 ? 29.264 -1.494 14.725 1.00 16.30 83 GLY F CA 1
ATOM 7657 C C . GLY E 1 83 ? 29.240 -0.261 15.602 1.00 12.82 83 GLY F C 1
ATOM 7658 O O . GLY E 1 83 ? 28.314 -0.068 16.402 1.00 13.01 83 GLY F O 1
ATOM 7659 N N . LEU E 1 84 ? 30.265 0.577 15.459 1.00 14.84 84 LEU F N 1
ATOM 7660 C CA . LEU E 1 84 ? 30.299 1.856 16.178 1.00 13.11 84 LEU F CA 1
ATOM 7661 C C . LEU E 1 84 ? 29.051 2.669 15.868 1.00 10.48 84 LEU F C 1
ATOM 7662 O O . LEU E 1 84 ? 28.454 3.266 16.765 1.00 11.84 84 LEU F O 1
ATOM 7667 N N . GLN E 1 85 ? 28.675 2.703 14.589 1.00 11.14 85 GLN F N 1
ATOM 7668 C CA . GLN E 1 85 ? 27.505 3.469 14.157 1.00 12.09 85 GLN F CA 1
ATOM 7669 C C . GLN E 1 85 ? 26.209 3.019 14.828 1.00 10.11 85 GLN F C 1
ATOM 7670 O O . GLN E 1 85 ? 25.315 3.834 15.077 1.00 11.02 85 GLN F O 1
ATOM 7676 N N . GLU E 1 86 ? 26.093 1.728 15.110 1.00 11.68 86 GLU F N 1
ATOM 7677 C CA . GLU E 1 86 ? 24.920 1.226 15.836 1.00 10.38 86 GLU F CA 1
ATOM 7678 C C . GLU E 1 86 ? 25.020 1.619 17.286 1.00 12.04 86 GLU F C 1
ATOM 7679 O O . GLU E 1 86 ? 24.048 2.058 17.890 1.00 12.44 86 GLU F O 1
ATOM 7685 N N . LEU E 1 87 ? 26.216 1.427 17.845 1.00 11.81 87 LEU F N 1
ATOM 7686 C CA . LEU E 1 87 ? 26.453 1.663 19.259 1.00 13.50 87 LEU F CA 1
ATOM 7687 C C . LEU E 1 87 ? 26.324 3.133 19.638 1.00 15.04 87 LEU F C 1
ATOM 7688 O O . LEU E 1 87 ? 25.873 3.454 20.737 1.00 15.45 87 LEU F O 1
ATOM 7693 N N . LEU E 1 88 ? 26.709 4.024 18.725 1.00 11.03 88 LEU F N 1
ATOM 7694 C CA . LEU E 1 88 ? 26.830 5.439 19.069 1.00 10.92 88 LEU F CA 1
ATOM 7695 C C . LEU E 1 88 ? 25.718 6.311 18.484 1.00 13.11 88 LEU F C 1
ATOM 7696 O O . LEU E 1 88 ? 25.129 5.965 17.467 1.00 11.59 88 LEU F O 1
ATOM 7701 N N . ASN E 1 89 ? 25.455 7.450 19.121 1.00 13.47 89 ASN F N 1
ATOM 7702 C CA . ASN E 1 89 ? 24.588 8.480 18.556 1.00 13.97 89 ASN F CA 1
ATOM 7703 C C . ASN E 1 89 ? 25.377 9.734 18.208 1.00 12.39 89 ASN F C 1
ATOM 7704 O O . ASN E 1 89 ? 24.869 10.848 18.315 1.00 14.65 89 ASN F O 1
ATOM 7709 N N . VAL E 1 90 ? 26.641 9.542 17.847 1.00 10.84 90 VAL F N 1
ATOM 7710 C CA . VAL E 1 90 ? 27.475 10.611 17.326 1.00 12.06 90 VAL F CA 1
ATOM 7711 C C . VAL E 1 90 ? 28.110 10.138 16.027 1.00 10.77 90 VAL F C 1
ATOM 7712 O O . VAL E 1 90 ? 28.195 8.930 15.792 1.00 12.61 90 VAL F O 1
ATOM 7716 N N . PRO E 1 91 ? 28.529 11.081 15.172 1.00 8.04 91 PRO F N 1
ATOM 7717 C CA . PRO E 1 91 ? 29.127 10.651 13.907 1.00 11.98 91 PRO F CA 1
ATOM 7718 C C . PRO E 1 91 ? 30.388 9.823 14.096 1.00 10.23 91 PRO F C 1
ATOM 7719 O O . PRO E 1 91 ? 31.191 10.039 15.019 1.00 10.28 91 PRO F O 1
ATOM 7723 N N . VAL E 1 92 ? 30.519 8.825 13.232 1.00 10.46 92 VAL F N 1
ATOM 7724 C CA . VAL E 1 92 ? 31.690 7.975 13.201 1.00 9.32 92 VAL F CA 1
ATOM 7725 C C . VAL E 1 92 ? 32.309 8.102 11.809 1.00 11.77 92 VAL F C 1
ATOM 7726 O O . VAL E 1 92 ? 31.616 8.016 10.807 1.00 12.44 92 VAL F O 1
ATOM 7730 N N . VAL E 1 93 ? 33.600 8.376 11.736 1.00 9.65 93 VAL F N 1
ATOM 7731 C CA . VAL E 1 93 ? 34.237 8.410 10.433 1.00 9.50 93 VAL F CA 1
ATOM 7732 C C . VAL E 1 93 ? 35.514 7.594 10.403 1.00 12.76 93 VAL F C 1
ATOM 7733 O O . VAL E 1 93 ? 36.370 7.698 11.284 1.00 12.86 93 VAL F O 1
ATOM 7737 N N . ASP E 1 94 ? 35.584 6.709 9.423 1.00 12.14 94 ASP F N 1
ATOM 7738 C CA . ASP E 1 94 ? 36.752 5.879 9.268 1.00 15.04 94 ASP F CA 1
ATOM 7739 C C . ASP E 1 94 ? 37.693 6.585 8.315 1.00 13.73 94 ASP F C 1
ATOM 7740 O O . ASP E 1 94 ? 37.252 7.136 7.299 1.00 11.48 94 ASP F O 1
ATOM 7745 N N . ILE E 1 95 ? 38.984 6.559 8.623 1.00 10.17 95 ILE F N 1
ATOM 7746 C CA . ILE E 1 95 ? 39.950 7.313 7.817 1.00 12.35 95 ILE F CA 1
ATOM 7747 C C . ILE E 1 95 ? 40.018 6.816 6.379 1.00 11.24 95 ILE F C 1
ATOM 7748 O O . ILE E 1 95 ? 40.422 7.548 5.480 1.00 11.58 95 ILE F O 1
ATOM 7753 N N . THR E 1 96 ? 39.604 5.569 6.177 1.00 13.52 96 THR F N 1
ATOM 7754 C CA . THR E 1 96 ? 39.552 4.964 4.855 1.00 16.15 96 THR F CA 1
ATOM 7755 C C . THR E 1 96 ? 38.618 5.739 3.948 1.00 12.57 96 THR F C 1
ATOM 7756 O O . THR E 1 96 ? 38.998 6.213 2.876 1.00 11.81 96 THR F O 1
ATOM 7760 N N . GLU E 1 97 ? 37.381 5.868 4.392 1.00 12.09 97 GLU F N 1
ATOM 7761 C CA . GLU E 1 97 ? 36.377 6.569 3.622 1.00 12.50 97 GLU F CA 1
ATOM 7762 C C . GLU E 1 97 ? 36.630 8.059 3.633 1.00 9.88 97 GLU F C 1
ATOM 7763 O O . GLU E 1 97 ? 36.477 8.721 2.615 1.00 8.24 97 GLU F O 1
ATOM 7769 N N . ALA E 1 98 ? 37.114 8.571 4.757 1.00 11.73 98 ALA F N 1
ATOM 7770 C CA . ALA E 1 98 ? 37.482 9.978 4.813 1.00 9.83 98 ALA F CA 1
ATOM 7771 C C . ALA E 1 98 ? 38.493 10.289 3.714 1.00 10.57 98 ALA F C 1
ATOM 7772 O O . ALA E 1 98 ? 38.286 11.213 2.926 1.00 6.89 98 ALA F O 1
ATOM 7774 N N . ALA E 1 99 ? 39.553 9.485 3.615 1.00 8.03 99 ALA F N 1
ATOM 7775 C CA . ALA E 1 99 ? 40.577 9.740 2.600 1.00 8.44 99 ALA F CA 1
ATOM 7776 C C . ALA E 1 99 ? 40.016 9.651 1.178 1.00 10.30 99 ALA F C 1
ATOM 7777 O O . ALA E 1 99 ? 40.234 10.558 0.368 1.00 9.18 99 ALA F O 1
ATOM 7779 N N . ALA E 1 100 ? 39.281 8.577 0.874 1.00 8.05 100 ALA F N 1
ATOM 7780 C CA . ALA E 1 100 ? 38.775 8.394 -0.482 1.00 7.28 100 ALA F CA 1
ATOM 7781 C C . ALA E 1 100 ? 37.782 9.481 -0.838 1.00 8.09 100 ALA F C 1
ATOM 7782 O O . ALA E 1 100 ? 37.847 10.069 -1.914 1.00 7.15 100 ALA F O 1
ATOM 7784 N N . SER E 1 101 ? 36.874 9.765 0.085 1.00 8.98 101 SER F N 1
ATOM 7785 C CA . SER E 1 101 ? 35.858 10.779 -0.147 1.00 9.51 101 SER F CA 1
ATOM 7786 C C . SER E 1 101 ? 36.452 12.176 -0.394 1.00 9.80 101 SER F C 1
ATOM 7787 O O . SER E 1 101 ? 36.029 12.878 -1.329 1.00 8.56 101 SER F O 1
ATOM 7790 N N . THR E 1 102 ? 37.429 12.598 0.405 1.00 9.02 102 THR F N 1
ATOM 7791 C CA . THR E 1 102 ? 37.976 13.923 0.125 1.00 11.03 102 THR F CA 1
ATOM 7792 C C . THR E 1 102 ? 38.856 13.924 -1.127 1.00 8.30 102 THR F C 1
ATOM 7793 O O . THR E 1 102 ? 38.815 14.883 -1.874 1.00 9.20 102 THR F O 1
ATOM 7797 N N . ALA E 1 103 ? 39.603 12.848 -1.380 1.00 10.32 103 ALA F N 1
ATOM 7798 C CA . ALA E 1 103 ? 40.395 12.756 -2.620 1.00 9.39 103 ALA F CA 1
ATOM 7799 C C . ALA E 1 103 ? 39.515 12.893 -3.872 1.00 11.90 103 ALA F C 1
ATOM 7800 O O . ALA E 1 103 ? 39.927 13.439 -4.903 1.00 9.85 103 ALA F O 1
ATOM 7802 N N . MET E 1 104 ? 38.292 12.397 -3.775 1.00 9.84 104 MET F N 1
ATOM 7803 C CA . MET E 1 104 ? 37.370 12.461 -4.900 1.00 10.61 104 MET F CA 1
ATOM 7804 C C . MET E 1 104 ? 36.963 13.889 -5.270 1.00 11.34 104 MET F C 1
ATOM 7805 O O . MET E 1 104 ? 36.512 14.141 -6.390 1.00 11.75 104 MET F O 1
ATOM 7810 N N . PHE E 1 105 ? 37.116 14.828 -4.338 1.00 11.65 105 PHE F N 1
ATOM 7811 C CA . PHE E 1 105 ? 36.888 16.234 -4.682 1.00 10.95 105 PHE F CA 1
ATOM 7812 C C . PHE E 1 105 ? 38.055 16.846 -5.453 1.00 11.67 105 PHE F C 1
ATOM 7813 O O . PHE E 1 105 ? 37.932 17.932 -6.014 1.00 10.29 105 PHE F O 1
ATOM 7821 N N . LEU E 1 106 ? 39.175 16.133 -5.513 1.00 11.44 106 LEU F N 1
ATOM 7822 C CA . LEU E 1 106 ? 40.426 16.728 -5.975 1.00 11.88 106 LEU F CA 1
ATOM 7823 C C . LEU E 1 106 ? 40.907 16.252 -7.331 1.00 16.06 106 LEU F C 1
ATOM 7824 O O . LEU E 1 106 ? 41.810 16.859 -7.909 1.00 14.40 106 LEU F O 1
ATOM 7829 N N . GLY E 1 107 ? 40.339 15.156 -7.829 1.00 13.51 107 GLY F N 1
ATOM 7830 C CA . GLY E 1 107 ? 40.804 14.581 -9.079 1.00 11.37 107 GLY F CA 1
ATOM 7831 C C . GLY E 1 107 ? 39.839 13.577 -9.671 1.00 14.29 107 GLY F C 1
ATOM 7832 O O . GLY E 1 107 ? 38.869 13.170 -9.022 1.00 10.77 107 GLY F O 1
ATOM 7833 N N . HIS E 1 108 ? 40.100 13.173 -10.908 1.00 11.34 108 HIS F N 1
ATOM 7834 C CA . HIS E 1 108 ? 39.192 12.273 -11.597 1.00 14.11 108 HIS F CA 1
ATOM 7835 C C . HIS E 1 108 ? 39.260 10.855 -11.025 1.00 14.29 108 HIS F C 1
ATOM 7836 O O . HIS E 1 108 ? 38.273 10.125 -11.026 1.00 13.08 108 HIS F O 1
ATOM 7843 N N . ALA E 1 109 ? 40.430 10.490 -10.513 1.00 13.62 109 ALA F N 1
ATOM 7844 C CA . ALA E 1 109 ? 40.642 9.163 -9.948 1.00 14.94 109 ALA F CA 1
ATOM 7845 C C . ALA E 1 109 ? 41.682 9.241 -8.836 1.00 13.22 109 ALA F C 1
ATOM 7846 O O . ALA E 1 109 ? 42.597 10.077 -8.896 1.00 13.57 109 ALA F O 1
ATOM 7848 N N . TYR E 1 110 ? 41.532 8.397 -7.811 1.00 11.09 110 TYR F N 1
ATOM 7849 C CA . TYR E 1 110 ? 42.504 8.353 -6.714 1.00 10.84 110 TYR F CA 1
ATOM 7850 C C . TYR E 1 110 ? 43.094 6.948 -6.596 1.00 12.95 110 TYR F C 1
ATOM 7851 O O . TYR E 1 110 ? 42.476 5.970 -7.012 1.00 10.77 110 TYR F O 1
ATOM 7860 N N . SER E 1 111 ? 44.294 6.849 -6.035 1.00 10.21 111 SER F N 1
ATOM 7861 C CA . SER E 1 111 ? 44.861 5.545 -5.701 1.00 9.81 111 SER F CA 1
ATOM 7862 C C . SER E 1 111 ? 45.232 5.506 -4.236 1.00 9.64 111 SER F C 1
ATOM 7863 O O . SER E 1 111 ? 45.553 6.527 -3.628 1.00 11.87 111 SER F O 1
ATOM 7866 N N . VAL E 1 112 ? 45.148 4.324 -3.658 1.00 9.21 112 VAL F N 1
ATOM 7867 C CA . VAL E 1 112 ? 45.533 4.139 -2.285 1.00 7.83 112 VAL F CA 1
ATOM 7868 C C . VAL E 1 112 ? 46.858 3.406 -2.240 1.00 9.70 112 VAL F C 1
ATOM 7869 O O . VAL E 1 112 ? 47.034 2.402 -2.920 1.00 12.33 112 VAL F O 1
ATOM 7873 N N . VAL E 1 113 ? 47.797 3.911 -1.456 1.00 11.18 113 VAL F N 1
ATOM 7874 C CA . VAL E 1 113 ? 49.040 3.190 -1.255 1.00 13.44 113 VAL F CA 1
ATOM 7875 C C . VAL E 1 113 ? 49.031 2.640 0.149 1.00 13.04 113 VAL F C 1
ATOM 7876 O O . VAL E 1 113 ? 48.966 3.397 1.114 1.00 14.54 113 VAL F O 1
ATOM 7880 N N . THR E 1 114 ? 49.063 1.321 0.274 1.00 15.51 114 THR F N 1
ATOM 7881 C CA . THR E 1 114 ? 49.022 0.731 1.604 1.00 14.10 114 THR F CA 1
ATOM 7882 C C . THR E 1 114 ? 50.351 0.050 1.898 1.00 16.06 114 THR F C 1
ATOM 7883 O O . THR E 1 114 ? 51.350 0.276 1.195 1.00 14.18 114 THR F O 1
ATOM 7887 N N . THR E 1 115 ? 50.340 -0.774 2.943 1.00 14.25 115 THR F N 1
ATOM 7888 C CA . THR E 1 115 ? 51.519 -1.450 3.457 1.00 16.36 115 THR F CA 1
ATOM 7889 C C . THR E 1 115 ? 51.767 -2.775 2.761 1.00 17.61 115 THR F C 1
ATOM 7890 O O . THR E 1 115 ? 52.560 -2.865 1.819 1.00 16.00 115 THR F O 1
ATOM 7894 N N . LEU E 1 116 ? 51.088 -3.810 3.245 1.00 13.64 116 LEU F N 1
ATOM 7895 C CA . LEU E 1 116 ? 51.255 -5.154 2.724 1.00 10.44 116 LEU F CA 1
ATOM 7896 C C . LEU E 1 116 ? 50.271 -5.499 1.613 1.00 13.71 116 LEU F C 1
ATOM 7897 O O . LEU E 1 116 ? 49.127 -5.019 1.585 1.00 14.41 116 LEU F O 1
ATOM 7902 N N . ASP E 1 117 ? 50.727 -6.337 0.698 1.00 9.17 117 ASP F N 1
ATOM 7903 C CA . ASP E 1 117 ? 49.911 -6.811 -0.396 1.00 12.34 117 ASP F CA 1
ATOM 7904 C C . ASP E 1 117 ? 48.653 -7.512 0.105 1.00 13.51 117 ASP F C 1
ATOM 7905 O O . ASP E 1 117 ? 47.580 -7.390 -0.475 1.00 10.86 117 ASP F O 1
ATOM 7910 N N . ARG E 1 118 ? 48.773 -8.216 1.220 1.00 14.03 118 ARG F N 1
ATOM 7911 C CA . ARG E 1 118 ? 47.636 -8.984 1.717 1.00 13.99 118 ARG F CA 1
ATOM 7912 C C . ARG E 1 118 ? 46.521 -8.115 2.271 1.00 12.14 118 ARG F C 1
ATOM 7913 O O . ARG E 1 118 ? 45.412 -8.607 2.497 1.00 12.62 118 ARG F O 1
ATOM 7921 N N . THR E 1 119 ? 46.819 -6.834 2.497 1.00 10.67 119 THR F N 1
ATOM 7922 C CA . THR E 1 119 ? 45.818 -5.907 2.997 1.00 13.42 119 THR F CA 1
ATOM 7923 C C . THR E 1 119 ? 45.058 -5.239 1.860 1.00 13.08 119 THR F C 1
ATOM 7924 O O . THR E 1 119 ? 43.990 -4.682 2.087 1.00 11.97 119 THR F O 1
ATOM 7928 N N . VAL E 1 120 ? 45.601 -5.333 0.644 1.00 9.75 120 VAL F N 1
ATOM 7929 C CA . VAL E 1 120 ? 45.007 -4.691 -0.534 1.00 10.93 120 VAL F CA 1
ATOM 7930 C C . VAL E 1 120 ? 43.556 -5.127 -0.804 1.00 13.08 120 VAL F C 1
ATOM 7931 O O . VAL E 1 120 ? 42.674 -4.275 -0.985 1.00 11.02 120 VAL F O 1
ATOM 7935 N N . PRO E 1 121 ? 43.296 -6.451 -0.828 1.00 12.92 121 PRO F N 1
ATOM 7936 C CA . PRO E 1 121 ? 41.896 -6.825 -1.073 1.00 13.03 121 PRO F CA 1
ATOM 7937 C C . PRO E 1 121 ? 40.949 -6.391 0.052 1.00 12.93 121 PRO F C 1
ATOM 7938 O O . PRO E 1 121 ? 39.773 -6.137 -0.212 1.00 11.50 121 PRO F O 1
ATOM 7942 N N . LEU E 1 122 ? 41.457 -6.282 1.274 1.00 11.91 122 LEU F N 1
ATOM 7943 C CA . LEU E 1 122 ? 40.650 -5.806 2.393 1.00 12.10 122 LEU F CA 1
ATOM 7944 C C . LEU E 1 122 ? 40.222 -4.350 2.133 1.00 12.35 122 LEU F C 1
ATOM 7945 O O . LEU E 1 122 ? 39.064 -3.971 2.339 1.00 11.76 122 LEU F O 1
ATOM 7950 N N . ILE E 1 123 ? 41.173 -3.524 1.708 1.00 10.22 123 ILE F N 1
ATOM 7951 C CA . ILE E 1 123 ? 40.872 -2.124 1.387 1.00 11.48 123 ILE F CA 1
ATOM 7952 C C . ILE E 1 123 ? 39.924 -2.017 0.197 1.00 7.86 123 ILE F C 1
ATOM 7953 O O . ILE E 1 123 ? 38.962 -1.246 0.226 1.00 12.13 123 ILE F O 1
ATOM 7958 N N . GLU E 1 124 ? 40.191 -2.798 -0.841 1.00 9.11 124 GLU F N 1
ATOM 7959 C CA . GLU E 1 124 ? 39.308 -2.858 -2.002 1.00 11.15 124 GLU F CA 1
ATOM 7960 C C . GLU E 1 124 ? 37.879 -3.196 -1.555 1.00 11.99 124 GLU F C 1
ATOM 7961 O O . GLU E 1 124 ? 36.923 -2.552 -1.982 1.00 10.55 124 GLU F O 1
ATOM 7967 N N . ASP E 1 125 ? 37.739 -4.190 -0.682 1.00 13.00 125 ASP F N 1
ATOM 7968 C CA . ASP E 1 125 ? 36.409 -4.576 -0.213 1.00 17.02 125 ASP F CA 1
ATOM 7969 C C . ASP E 1 125 ? 35.711 -3.455 0.591 1.00 13.73 125 ASP F C 1
ATOM 7970 O O . ASP E 1 125 ? 34.533 -3.172 0.370 1.00 12.38 125 ASP F O 1
ATOM 7975 N N . ARG E 1 126 ? 36.438 -2.795 1.492 1.00 11.52 126 ARG F N 1
ATOM 7976 C CA . ARG E 1 126 ? 35.850 -1.706 2.285 1.00 12.89 126 ARG F CA 1
ATOM 7977 C C . ARG E 1 126 ? 35.405 -0.503 1.429 1.00 12.58 126 ARG F C 1
ATOM 7978 O O . ARG E 1 126 ? 34.380 0.123 1.707 1.00 13.21 126 ARG F O 1
ATOM 7986 N N . LEU E 1 127 ? 36.207 -0.161 0.426 1.00 10.66 127 LEU F N 1
ATOM 7987 C CA . LEU E 1 127 ? 35.903 0.954 -0.475 1.00 10.19 127 LEU F CA 1
ATOM 7988 C C . LEU E 1 127 ? 34.682 0.644 -1.344 1.00 13.49 127 LEU F C 1
ATOM 7989 O O . LEU E 1 127 ? 33.859 1.528 -1.625 1.00 11.21 127 LEU F O 1
ATOM 7994 N N . LYS E 1 128 ? 34.576 -0.612 -1.779 1.00 12.79 128 LYS F N 1
ATOM 7995 C CA . LYS E 1 128 ? 33.414 -1.064 -2.545 1.00 13.69 128 LYS F CA 1
ATOM 7996 C C . LYS E 1 128 ? 32.142 -0.990 -1.724 1.00 13.34 128 LYS F C 1
ATOM 7997 O O . LYS E 1 128 ? 31.124 -0.458 -2.180 1.00 12.79 128 LYS F O 1
ATOM 8003 N N . LEU E 1 129 ? 32.220 -1.492 -0.498 1.00 11.04 129 LEU F N 1
ATOM 8004 C CA . LEU E 1 129 ? 31.080 -1.501 0.399 1.00 14.15 129 LEU F CA 1
ATOM 8005 C C . LEU E 1 129 ? 30.654 -0.074 0.731 1.00 17.88 129 LEU F C 1
ATOM 8006 O O . LEU E 1 129 ? 29.460 0.200 0.900 1.00 18.66 129 LEU F O 1
ATOM 8011 N N . ALA E 1 130 ? 31.628 0.830 0.840 1.00 12.08 130 ALA F N 1
ATOM 8012 C CA . ALA E 1 130 ? 31.341 2.226 1.153 1.00 11.57 130 ALA F CA 1
ATOM 8013 C C . ALA E 1 130 ? 30.819 2.981 -0.069 1.00 9.33 130 ALA F C 1
ATOM 8014 O O . ALA E 1 130 ? 30.391 4.119 0.045 1.00 10.18 130 ALA F O 1
ATOM 8016 N N . GLY E 1 131 ? 30.868 2.352 -1.235 1.00 10.84 131 GLY F N 1
ATOM 8017 C CA . GLY E 1 131 ? 30.448 3.000 -2.465 1.00 11.84 131 GLY F CA 1
ATOM 8018 C C . GLY E 1 131 ? 31.405 4.094 -2.880 1.00 9.79 131 GLY F C 1
ATOM 8019 O O . GLY E 1 131 ? 30.999 5.102 -3.464 1.00 10.38 131 GLY F O 1
ATOM 8020 N N . LEU E 1 132 ? 32.686 3.894 -2.593 1.00 12.21 132 LEU F N 1
ATOM 8021 C CA . LEU E 1 132 ? 33.714 4.884 -2.919 1.00 10.33 132 LEU F CA 1
ATOM 8022 C C . LEU E 1 132 ? 34.779 4.334 -3.840 1.00 12.33 132 LEU F C 1
ATOM 8023 O O . LEU E 1 132 ? 35.791 4.984 -4.072 1.00 12.51 132 LEU F O 1
ATOM 8028 N N . TYR E 1 133 ? 34.562 3.126 -4.349 1.00 14.07 133 TYR F N 1
ATOM 8029 C CA . TYR E 1 133 ? 35.569 2.455 -5.165 1.00 11.25 133 TYR F CA 1
ATOM 8030 C C . TYR E 1 133 ? 35.550 2.815 -6.656 1.00 12.49 133 TYR F C 1
ATOM 8031 O O . TYR E 1 133 ? 36.544 2.624 -7.356 1.00 10.62 133 TYR F O 1
ATOM 8040 N N . GLN E 1 134 ? 34.431 3.336 -7.146 1.00 10.29 134 GLN F N 1
ATOM 8041 C CA . GLN E 1 134 ? 34.315 3.681 -8.561 1.00 11.95 134 GLN F CA 1
ATOM 8042 C C . GLN E 1 134 ? 35.405 4.616 -9.073 1.00 12.27 134 GLN F C 1
ATOM 8043 O O . GLN E 1 134 ? 35.871 4.464 -10.190 1.00 10.98 134 GLN F O 1
ATOM 8049 N N . ARG E 1 135 ? 35.816 5.579 -8.261 1.00 9.61 135 ARG F N 1
ATOM 8050 C CA . ARG E 1 135 ? 36.846 6.511 -8.703 1.00 12.83 135 ARG F CA 1
ATOM 8051 C C . ARG E 1 135 ? 38.234 6.100 -8.207 1.00 13.19 135 ARG F C 1
ATOM 8052 O O . ARG E 1 135 ? 39.205 6.860 -8.285 1.00 11.75 135 ARG F O 1
ATOM 8060 N N . CYS E 1 136 ? 38.328 4.882 -7.702 1.00 10.86 136 CYS F N 1
ATOM 8061 C CA . CYS E 1 136 ? 39.627 4.379 -7.285 1.00 10.91 136 CYS F CA 1
ATOM 8062 C C . CYS E 1 136 ? 40.386 3.780 -8.475 1.00 13.03 136 CYS F C 1
ATOM 8063 O O . CYS E 1 136 ? 39.945 2.798 -9.080 1.00 12.53 136 CYS F O 1
ATOM 8066 N N . ALA E 1 137 ? 41.520 4.382 -8.823 1.00 11.80 137 ALA F N 1
ATOM 8067 C CA . ALA E 1 137 ? 42.346 3.864 -9.913 1.00 13.51 137 ALA F CA 1
ATOM 8068 C C . ALA E 1 137 ? 43.068 2.563 -9.521 1.00 14.80 137 ALA F C 1
ATOM 8069 O O . ALA E 1 137 ? 43.292 1.690 -10.362 1.00 15.28 137 ALA F O 1
ATOM 8071 N N . SER E 1 138 ? 43.432 2.447 -8.246 1.00 13.45 138 SER F N 1
ATOM 8072 C CA . SER E 1 138 ? 44.111 1.262 -7.739 1.00 11.41 138 SER F CA 1
ATOM 8073 C C . SER E 1 138 ? 44.350 1.358 -6.242 1.00 11.87 138 SER F C 1
ATOM 8074 O O . SER E 1 138 ? 44.350 2.446 -5.654 1.00 8.76 138 SER F O 1
ATOM 8077 N N . VAL E 1 139 ? 44.541 0.199 -5.628 1.00 11.50 139 VAL F N 1
ATOM 8078 C CA . VAL E 1 139 ? 45.060 0.125 -4.281 1.00 9.52 139 VAL F CA 1
ATOM 8079 C C . VAL E 1 139 ? 46.376 -0.606 -4.377 1.00 10.25 139 VAL F C 1
ATOM 8080 O O . VAL E 1 139 ? 46.422 -1.742 -4.849 1.00 12.96 139 VAL F O 1
ATOM 8084 N N . ARG E 1 140 ? 47.452 0.050 -3.966 1.00 7.94 140 ARG F N 1
ATOM 8085 C CA . ARG E 1 140 ? 48.784 -0.518 -4.128 1.00 11.19 140 ARG F CA 1
ATOM 8086 C C . ARG E 1 140 ? 49.502 -0.673 -2.806 1.00 12.24 140 ARG F C 1
ATOM 8087 O O . ARG E 1 140 ? 49.388 0.177 -1.918 1.00 12.66 140 ARG F O 1
ATOM 8095 N N . ALA E 1 141 ? 50.282 -1.739 -2.702 1.00 10.66 141 ALA F N 1
ATOM 8096 C CA . ALA E 1 141 ? 51.036 -2.001 -1.489 1.00 15.32 141 ALA F CA 1
ATOM 8097 C C . ALA E 1 141 ? 52.494 -1.594 -1.663 1.00 12.75 141 ALA F C 1
ATOM 8098 O O . ALA E 1 141 ? 53.127 -1.935 -2.651 1.00 12.09 141 ALA F O 1
ATOM 8100 N N . SER E 1 142 ? 53.028 -0.886 -0.681 1.00 16.12 142 SER F N 1
ATOM 8101 C CA . SER E 1 142 ? 54.434 -0.516 -0.707 1.00 19.76 142 SER F CA 1
ATOM 8102 C C . SER E 1 142 ? 55.310 -1.749 -0.477 1.00 19.97 142 SER F C 1
ATOM 8103 O O . SER E 1 142 ? 56.456 -1.787 -0.915 1.00 17.69 142 SER F O 1
ATOM 8106 N N . GLY E 1 143 ? 54.782 -2.739 0.243 1.00 21.91 143 GLY F N 1
ATOM 8107 C CA . GLY E 1 143 ? 55.524 -3.958 0.526 1.00 18.02 143 GLY F CA 1
ATOM 8108 C C . GLY E 1 143 ? 56.233 -3.896 1.869 1.00 20.83 143 GLY F C 1
ATOM 8109 O O . GLY E 1 143 ? 57.031 -4.772 2.217 1.00 24.33 143 GLY F O 1
ATOM 8110 N N . MET E 1 144 ? 55.927 -2.859 2.634 1.00 16.95 144 MET F N 1
ATOM 8111 C CA . MET E 1 144 ? 56.526 -2.679 3.948 1.00 25.39 144 MET F CA 1
ATOM 8112 C C . MET E 1 144 ? 55.455 -2.830 5.012 1.00 25.62 144 MET F C 1
ATOM 8113 O O . MET E 1 144 ? 54.363 -2.276 4.871 1.00 24.23 144 MET F O 1
ATOM 8118 N N . ALA E 1 145 ? 55.751 -3.581 6.069 1.00 28.24 145 ALA F N 1
ATOM 8119 C CA . ALA E 1 145 ? 54.797 -3.748 7.163 1.00 22.49 145 ALA F CA 1
ATOM 8120 C C . ALA E 1 145 ? 54.567 -2.427 7.886 1.00 30.10 145 ALA F C 1
ATOM 8121 O O . ALA E 1 145 ? 55.408 -1.521 7.819 1.00 29.04 145 ALA F O 1
ATOM 8123 N N . VAL E 1 146 ? 53.425 -2.325 8.571 1.00 27.73 146 VAL F N 1
ATOM 8124 C CA . VAL E 1 146 ? 53.056 -1.115 9.301 1.00 26.37 146 VAL F CA 1
ATOM 8125 C C . VAL E 1 146 ? 54.164 -0.623 10.240 1.00 29.77 146 VAL F C 1
ATOM 8126 O O . VAL E 1 146 ? 54.513 0.559 10.229 1.00 31.15 146 VAL F O 1
ATOM 8130 N N . LEU E 1 147 ? 54.735 -1.526 11.031 1.00 31.01 147 LEU F N 1
ATOM 8131 C CA . LEU E 1 147 ? 55.726 -1.121 12.029 1.00 33.88 147 LEU F CA 1
ATOM 8132 C C . LEU E 1 147 ? 57.045 -0.717 11.393 1.00 33.68 147 LEU F C 1
ATOM 8133 O O . LEU E 1 147 ? 57.829 0.022 11.988 1.00 35.39 147 LEU F O 1
ATOM 8138 N N . GLU E 1 148 ? 57.264 -1.174 10.166 1.00 31.17 148 GLU F N 1
ATOM 8139 C CA . GLU E 1 148 ? 58.492 -0.880 9.436 1.00 35.48 148 GLU F CA 1
ATOM 8140 C C . GLU E 1 148 ? 58.526 0.597 9.045 1.00 35.19 148 GLU F C 1
ATOM 8141 O O . GLU E 1 148 ? 59.578 1.130 8.690 1.00 31.59 148 GLU F O 1
ATOM 8147 N N . LEU E 1 149 ? 57.372 1.260 9.115 1.00 34.54 149 LEU F N 1
ATOM 8148 C CA . LEU E 1 149 ? 57.299 2.660 8.715 1.00 36.89 149 LEU F CA 1
ATOM 8149 C C . LEU E 1 149 ? 58.133 3.510 9.639 1.00 35.64 149 LEU F C 1
ATOM 8150 O O . LEU E 1 149 ? 58.827 4.420 9.191 1.00 34.80 149 LEU F O 1
ATOM 8155 N N . GLU E 1 150 ? 58.090 3.205 10.931 1.00 38.92 150 GLU F N 1
ATOM 8156 C CA . GLU E 1 150 ? 58.820 4.029 11.879 1.00 37.82 150 GLU F CA 1
ATOM 8157 C C . GLU E 1 150 ? 60.229 3.514 12.179 1.00 38.62 150 GLU F C 1
ATOM 8158 O O . GLU E 1 150 ? 61.079 4.276 12.644 1.00 41.84 150 GLU F O 1
ATOM 8164 N N . GLU E 1 151 ? 60.496 2.242 11.889 1.00 36.93 151 GLU F N 1
ATOM 8165 C CA . GLU E 1 151 ? 61.820 1.686 12.178 1.00 37.02 151 GLU F CA 1
ATOM 8166 C C . GLU E 1 151 ? 62.748 1.637 10.953 1.00 37.04 151 GLU F C 1
ATOM 8167 O O . GLU E 1 151 ? 63.964 1.520 11.094 1.00 30.85 151 GLU F O 1
ATOM 8173 N N . ASP E 1 152 ? 62.169 1.705 9.758 1.00 31.13 152 ASP F N 1
ATOM 8174 C CA . ASP E 1 152 ? 62.966 1.801 8.537 1.00 24.08 152 ASP F CA 1
ATOM 8175 C C . ASP E 1 152 ? 62.286 2.847 7.650 1.00 24.96 152 ASP F C 1
ATOM 8176 O O . ASP E 1 152 ? 61.848 2.548 6.538 1.00 28.08 152 ASP F O 1
ATOM 8181 N N . PRO E 1 153 ? 62.243 4.102 8.136 1.00 23.68 153 PRO F N 1
ATOM 8182 C CA . PRO E 1 153 ? 61.435 5.151 7.502 1.00 23.99 153 PRO F CA 1
ATOM 8183 C C . PRO E 1 153 ? 61.978 5.662 6.178 1.00 27.80 153 PRO F C 1
ATOM 8184 O O . PRO E 1 153 ? 61.194 6.170 5.366 1.00 26.60 153 PRO F O 1
ATOM 8188 N N . VAL E 1 154 ? 63.287 5.578 5.967 1.00 21.30 154 VAL F N 1
ATOM 8189 C CA . VAL E 1 154 ? 63.823 6.048 4.703 1.00 21.49 154 VAL F CA 1
ATOM 8190 C C . VAL E 1 154 ? 63.373 5.067 3.631 1.00 21.35 154 VAL F C 1
ATOM 8191 O O . VAL E 1 154 ? 62.868 5.464 2.583 1.00 17.34 154 VAL F O 1
ATOM 8195 N N . ALA E 1 155 ? 63.542 3.781 3.917 1.00 17.01 155 ALA F N 1
ATOM 8196 C CA . ALA E 1 155 ? 63.140 2.746 2.979 1.00 23.94 155 ALA F CA 1
ATOM 8197 C C . ALA E 1 155 ? 61.624 2.737 2.808 1.00 23.64 155 ALA F C 1
ATOM 8198 O O . ALA E 1 155 ? 61.118 2.556 1.693 1.00 24.58 155 ALA F O 1
ATOM 8200 N N . ALA E 1 156 ? 60.908 2.964 3.908 1.00 20.77 156 ALA F N 1
ATOM 8201 C CA . ALA E 1 156 ? 59.451 2.969 3.875 1.00 26.57 156 ALA F CA 1
ATOM 8202 C C . ALA E 1 156 ? 58.918 4.070 2.969 1.00 26.68 156 ALA F C 1
ATOM 8203 O O . ALA E 1 156 ? 58.076 3.821 2.099 1.00 23.72 156 ALA F O 1
ATOM 8205 N N . MET E 1 157 ? 59.431 5.278 3.166 1.00 18.54 157 MET F N 1
ATOM 8206 C CA . MET E 1 157 ? 59.009 6.428 2.391 1.00 21.54 157 MET F CA 1
ATOM 8207 C C . MET E 1 157 ? 59.271 6.206 0.897 1.00 25.92 157 MET F C 1
ATOM 8208 O O . MET E 1 157 ? 58.426 6.503 0.049 1.00 23.91 157 MET F O 1
ATOM 8213 N N . GLU E 1 158 ? 60.449 5.686 0.576 1.00 22.59 158 GLU F N 1
ATOM 8214 C CA . GLU E 1 158 ? 60.780 5.396 -0.809 1.00 19.55 158 GLU F CA 1
ATOM 8215 C C . GLU E 1 158 ? 59.852 4.354 -1.443 1.00 20.51 158 GLU F C 1
ATOM 8216 O O . GLU E 1 158 ? 59.428 4.517 -2.590 1.00 18.69 158 GLU F O 1
ATOM 8222 N N . ALA E 1 159 ? 59.539 3.293 -0.708 1.00 16.34 159 ALA F N 1
ATOM 8223 C CA . ALA E 1 159 ? 58.651 2.252 -1.222 1.00 20.88 159 ALA F CA 1
ATOM 8224 C C . ALA E 1 159 ? 57.253 2.811 -1.492 1.00 22.76 159 ALA F C 1
ATOM 8225 O O . ALA E 1 159 ? 56.607 2.452 -2.483 1.00 22.13 159 ALA F O 1
ATOM 8227 N N . ILE E 1 160 ? 56.797 3.690 -0.605 1.00 18.70 160 ILE F N 1
ATOM 8228 C CA . ILE E 1 160 ? 55.505 4.331 -0.760 1.00 17.21 160 ILE F CA 1
ATOM 8229 C C . ILE E 1 160 ? 55.549 5.240 -1.990 1.00 19.49 160 ILE F C 1
ATOM 8230 O O . ILE E 1 160 ? 54.674 5.162 -2.859 1.00 18.92 160 ILE F O 1
ATOM 8235 N N . VAL E 1 161 ? 56.593 6.069 -2.088 1.00 18.76 161 VAL F N 1
ATOM 8236 C CA . VAL E 1 161 ? 56.738 6.959 -3.246 1.00 19.29 161 VAL F CA 1
ATOM 8237 C C . VAL E 1 161 ? 56.745 6.190 -4.555 1.00 15.71 161 VAL F C 1
ATOM 8238 O O . VAL E 1 161 ? 56.073 6.606 -5.507 1.00 16.16 161 VAL F O 1
ATOM 8242 N N . ARG E 1 162 ? 57.435 5.049 -4.599 1.00 13.93 162 ARG F N 1
ATOM 8243 C CA . ARG E 1 162 ? 57.460 4.266 -5.838 1.00 20.00 162 ARG F CA 1
ATOM 8244 C C . ARG E 1 162 ? 56.073 3.804 -6.251 1.00 17.54 162 ARG F C 1
ATOM 8245 O O . ARG E 1 162 ? 55.733 3.870 -7.430 1.00 18.85 162 ARG F O 1
ATOM 8253 N N . GLN E 1 163 ? 55.275 3.334 -5.293 1.00 19.68 163 GLN F N 1
ATOM 8254 C CA . GLN E 1 163 ? 53.915 2.891 -5.613 1.00 17.82 163 GLN F CA 1
ATOM 8255 C C . GLN E 1 163 ? 53.051 4.056 -6.061 1.00 13.40 163 GLN F C 1
ATOM 8256 O O . GLN E 1 163 ? 52.260 3.929 -6.990 1.00 16.72 163 GLN F O 1
ATOM 8262 N N . ALA E 1 164 ? 53.217 5.200 -5.403 1.00 15.56 164 ALA F N 1
ATOM 8263 C CA . ALA E 1 164 ? 52.489 6.399 -5.801 1.00 11.48 164 ALA F CA 1
ATOM 8264 C C . ALA E 1 164 ? 52.842 6.797 -7.235 1.00 16.90 164 ALA F C 1
ATOM 8265 O O . ALA E 1 164 ? 51.965 7.162 -8.026 1.00 14.85 164 ALA F O 1
ATOM 8267 N N . GLU E 1 165 ? 54.127 6.723 -7.570 1.00 16.79 165 GLU F N 1
ATOM 8268 C CA . GLU E 1 165 ? 54.568 7.056 -8.923 1.00 20.62 165 GLU F CA 1
ATOM 8269 C C . GLU E 1 165 ? 53.968 6.094 -9.943 1.00 20.57 165 GLU F C 1
ATOM 8270 O O . GLU E 1 165 ? 53.543 6.505 -11.025 1.00 17.77 165 GLU F O 1
ATOM 8276 N N . LEU E 1 166 ? 53.913 4.814 -9.584 1.00 17.07 166 LEU F N 1
ATOM 8277 C CA . LEU E 1 166 ? 53.335 3.813 -10.471 1.00 19.12 166 LEU F CA 1
ATOM 8278 C C . LEU E 1 166 ? 51.834 4.031 -10.628 1.00 19.06 166 LEU F C 1
ATOM 8279 O O . LEU E 1 166 ? 51.279 3.898 -11.722 1.00 18.75 166 LEU F O 1
ATOM 8284 N N . ALA E 1 167 ? 51.184 4.377 -9.525 1.00 17.22 167 ALA F N 1
ATOM 8285 C CA . ALA E 1 167 ? 49.756 4.637 -9.543 1.00 15.99 167 ALA F CA 1
ATOM 8286 C C . ALA E 1 167 ? 49.429 5.786 -10.498 1.00 14.91 167 ALA F C 1
ATOM 8287 O O . ALA E 1 167 ? 48.502 5.692 -11.310 1.00 14.30 167 ALA F O 1
ATOM 8289 N N . ILE E 1 168 ? 50.217 6.852 -10.425 1.00 12.30 168 ILE F N 1
ATOM 8290 C CA . ILE E 1 168 ? 50.020 8.004 -11.299 1.00 16.45 168 ILE F CA 1
ATOM 8291 C C . ILE E 1 168 ? 50.276 7.634 -12.758 1.00 18.69 168 ILE F C 1
ATOM 8292 O O . ILE E 1 168 ? 49.423 7.845 -13.639 1.00 19.03 168 ILE F O 1
ATOM 8297 N N . ARG E 1 169 ? 51.432 7.030 -13.004 1.00 19.88 169 ARG F N 1
ATOM 8298 C CA . ARG E 1 169 ? 51.863 6.729 -14.365 1.00 17.53 169 ARG F CA 1
ATOM 8299 C C . ARG E 1 169 ? 51.042 5.627 -15.025 1.00 22.86 169 ARG F C 1
ATOM 8300 O O . ARG E 1 169 ? 50.509 5.809 -16.121 1.00 23.75 169 ARG F O 1
ATOM 8308 N N . GLU E 1 170 ? 50.924 4.493 -14.341 1.00 22.51 170 GLU F N 1
ATOM 8309 C CA . GLU E 1 170 ? 50.260 3.326 -14.904 1.00 20.08 170 GLU F CA 1
ATOM 8310 C C . GLU E 1 170 ? 48.754 3.278 -14.657 1.00 17.16 170 GLU F C 1
ATOM 8311 O O . GLU E 1 170 ? 47.992 2.868 -15.529 1.00 16.38 170 GLU F O 1
ATOM 8317 N N . ASP E 1 171 ? 48.321 3.659 -13.463 1.00 14.68 171 ASP F N 1
ATOM 8318 C CA . ASP E 1 171 ? 46.910 3.546 -13.125 1.00 14.21 171 ASP F CA 1
ATOM 8319 C C . ASP E 1 171 ? 46.120 4.833 -13.381 1.00 15.95 171 ASP F C 1
ATOM 8320 O O . ASP E 1 171 ? 44.891 4.853 -13.226 1.00 13.00 171 ASP F O 1
ATOM 8325 N N . LYS E 1 172 ? 46.825 5.907 -13.730 1.00 13.25 172 LYS F N 1
ATOM 8326 C CA . LYS E 1 172 ? 46.187 7.225 -13.967 1.00 12.75 172 LYS F CA 1
ATOM 8327 C C . LYS E 1 172 ? 45.558 7.840 -12.720 1.00 18.57 172 LYS F C 1
ATOM 8328 O O . LYS E 1 172 ? 44.549 8.568 -12.803 1.00 16.21 172 LYS F O 1
ATOM 8334 N N . ALA E 1 173 ? 46.141 7.537 -11.564 1.00 15.20 173 ALA F N 1
ATOM 8335 C CA . ALA E 1 173 ? 45.735 8.198 -10.341 1.00 14.38 173 ALA F CA 1
ATOM 8336 C C . ALA E 1 173 ? 46.049 9.686 -10.478 1.00 14.20 173 ALA F C 1
ATOM 8337 O O . ALA E 1 173 ? 47.068 10.076 -11.074 1.00 12.96 173 ALA F O 1
ATOM 8339 N N . GLU E 1 174 ? 45.200 10.521 -9.900 1.00 11.53 174 GLU F N 1
ATOM 8340 C CA . GLU E 1 174 ? 45.448 11.951 -9.924 1.00 11.91 174 GLU F CA 1
ATOM 8341 C C . GLU E 1 174 ? 45.639 12.445 -8.512 1.00 13.71 174 GLU F C 1
ATOM 8342 O O . GLU E 1 174 ? 46.117 13.556 -8.278 1.00 11.23 174 GLU F O 1
ATOM 8348 N N . VAL E 1 175 ? 45.252 11.596 -7.569 1.00 11.14 175 VAL F N 1
ATOM 8349 C CA . VAL E 1 175 ? 45.403 11.880 -6.155 1.00 7.77 175 VAL F CA 1
ATOM 8350 C C . VAL E 1 175 ? 45.870 10.625 -5.451 1.00 10.61 175 VAL F C 1
ATOM 8351 O O . VAL E 1 175 ? 45.473 9.510 -5.817 1.00 7.71 175 VAL F O 1
ATOM 8355 N N . ILE E 1 176 ? 46.723 10.798 -4.449 1.00 9.69 176 ILE F N 1
ATOM 8356 C CA . ILE E 1 176 ? 47.176 9.664 -3.668 1.00 9.80 176 ILE F CA 1
ATOM 8357 C C . ILE E 1 176 ? 46.555 9.711 -2.291 1.00 11.78 176 ILE F C 1
ATOM 8358 O O . ILE E 1 176 ? 46.531 10.761 -1.660 1.00 11.48 176 ILE F O 1
ATOM 8363 N N . CYS E 1 177 ? 46.015 8.581 -1.841 1.00 12.46 177 CYS F N 1
ATOM 8364 C CA . CYS E 1 177 ? 45.586 8.435 -0.454 1.00 12.78 177 CYS F CA 1
ATOM 8365 C C . CYS E 1 177 ? 46.570 7.578 0.317 1.00 10.70 177 CYS F C 1
ATOM 8366 O O . CYS E 1 177 ? 46.962 6.513 -0.155 1.00 12.35 177 CYS F O 1
ATOM 8369 N N . LEU E 1 178 ? 46.979 8.049 1.489 1.00 12.25 178 LEU F N 1
ATOM 8370 C CA . LEU E 1 178 ? 47.743 7.215 2.412 1.00 16.50 178 LEU F CA 1
ATOM 8371 C C . LEU E 1 178 ? 46.864 6.051 2.847 1.00 18.88 178 LEU F C 1
ATOM 8372 O O . LEU E 1 178 ? 45.703 6.251 3.213 1.00 22.06 178 LEU F O 1
ATOM 8377 N N . GLY E 1 179 ? 47.403 4.837 2.813 1.00 19.95 179 GLY F N 1
ATOM 8378 C CA . GLY E 1 179 ? 46.574 3.661 3.035 1.00 23.67 179 GLY F CA 1
ATOM 8379 C C . GLY E 1 179 ? 46.972 2.928 4.293 1.00 27.55 179 GLY F C 1
ATOM 8380 O O . GLY E 1 179 ? 46.917 1.691 4.358 1.00 27.16 179 GLY F O 1
ATOM 8381 N N . CYS E 1 180 ? 47.432 3.703 5.273 1.00 29.51 180 CYS F N 1
ATOM 8382 C CA . CYS E 1 180 ? 47.691 3.194 6.615 1.00 29.90 180 CYS F CA 1
ATOM 8383 C C . CYS E 1 180 ? 47.639 4.321 7.655 1.00 28.38 180 CYS F C 1
ATOM 8384 O O . CYS E 1 180 ? 48.091 5.445 7.392 1.00 26.87 180 CYS F O 1
ATOM 8387 N N . GLY E 1 181 ? 47.052 4.037 8.816 1.00 26.36 181 GLY F N 1
ATOM 8388 C CA . GLY E 1 181 ? 46.981 5.021 9.890 1.00 24.85 181 GLY F CA 1
ATOM 8389 C C . GLY E 1 181 ? 48.364 5.483 10.334 1.00 27.42 181 GLY F C 1
ATOM 8390 O O . GLY E 1 181 ? 48.572 6.652 10.668 1.00 30.08 181 GLY F O 1
ATOM 8391 N N . GLY E 1 182 ? 49.312 4.549 10.343 1.00 24.44 182 GLY F N 1
ATOM 8392 C CA . GLY E 1 182 ? 50.685 4.850 10.706 1.00 28.66 182 GLY F CA 1
ATOM 8393 C C . GLY E 1 182 ? 51.424 5.651 9.648 1.00 31.79 182 GLY F C 1
ATOM 8394 O O . GLY E 1 182 ? 52.594 6.005 9.829 1.00 29.53 182 GLY F O 1
ATOM 8395 N N . MET E 1 183 ? 50.753 5.935 8.535 1.00 25.68 183 MET F N 1
ATOM 8396 C CA . MET E 1 183 ? 51.336 6.808 7.520 1.00 26.62 183 MET F CA 1
ATOM 8397 C C . MET E 1 183 ? 50.972 8.272 7.775 1.00 26.66 183 MET F C 1
ATOM 8398 O O . MET E 1 183 ? 51.398 9.163 7.033 1.00 24.70 183 MET F O 1
ATOM 8403 N N . ALA E 1 184 ? 50.173 8.517 8.811 1.00 25.33 184 ALA F N 1
ATOM 8404 C CA . ALA E 1 184 ? 49.723 9.880 9.109 1.00 27.37 184 ALA F CA 1
ATOM 8405 C C . ALA E 1 184 ? 50.877 10.885 9.081 1.00 28.02 184 ALA F C 1
ATOM 8406 O O . ALA E 1 184 ? 51.941 10.624 9.644 1.00 24.41 184 ALA F O 1
ATOM 8408 N N . GLY E 1 185 ? 50.679 11.990 8.359 1.00 25.79 185 GLY F N 1
ATOM 8409 C CA . GLY E 1 185 ? 51.617 13.101 8.328 1.00 25.10 185 GLY F CA 1
ATOM 8410 C C . GLY E 1 185 ? 52.637 13.030 7.215 1.00 28.20 185 GLY F C 1
ATOM 8411 O O . GLY E 1 185 ? 53.415 13.962 7.006 1.00 30.95 185 GLY F O 1
ATOM 8412 N N . LEU E 1 186 ? 52.576 11.952 6.445 1.00 27.65 186 LEU F N 1
ATOM 8413 C CA . LEU E 1 186 ? 53.620 11.658 5.481 1.00 34.57 186 LEU F CA 1
ATOM 8414 C C . LEU E 1 186 ? 53.238 12.217 4.105 1.00 30.91 186 LEU F C 1
ATOM 8415 O O . LEU E 1 186 ? 54.001 12.097 3.133 1.00 26.06 186 LEU F O 1
ATOM 8420 N N . ASP E 1 187 ? 52.058 12.838 4.040 1.00 26.42 187 ASP F N 1
ATOM 8421 C CA . ASP E 1 187 ? 51.487 13.236 2.762 1.00 22.60 187 ASP F CA 1
ATOM 8422 C C . ASP E 1 187 ? 52.314 14.297 2.071 1.00 24.77 187 ASP F C 1
ATOM 8423 O O . ASP E 1 187 ? 52.507 14.257 0.855 1.00 25.95 187 ASP F O 1
ATOM 8428 N N . GLU E 1 188 ? 52.797 15.247 2.863 1.00 25.99 188 GLU F N 1
ATOM 8429 C CA . GLU E 1 188 ? 53.459 16.423 2.313 1.00 31.45 188 GLU F CA 1
ATOM 8430 C C . GLU E 1 188 ? 54.719 16.005 1.547 1.00 29.15 188 GLU F C 1
ATOM 8431 O O . GLU E 1 188 ? 54.971 16.474 0.437 1.00 29.67 188 GLU F O 1
ATOM 8437 N N . GLN E 1 189 ? 55.480 15.087 2.123 1.00 28.26 189 GLN F N 1
ATOM 8438 C CA . GLN E 1 189 ? 56.702 14.630 1.482 1.00 31.62 189 GLN F CA 1
ATOM 8439 C C . GLN E 1 189 ? 56.388 13.887 0.181 1.00 31.69 189 GLN F C 1
ATOM 8440 O O . GLN E 1 189 ? 57.077 14.066 -0.827 1.00 32.07 189 GLN F O 1
ATOM 8446 N N . ILE E 1 190 ? 55.351 13.049 0.209 1.00 31.78 190 ILE F N 1
ATOM 8447 C CA . ILE E 1 190 ? 54.909 12.308 -0.983 1.00 29.50 190 ILE F CA 1
ATOM 8448 C C . ILE E 1 190 ? 54.383 13.250 -2.062 1.00 26.06 190 ILE F C 1
ATOM 8449 O O . ILE E 1 190 ? 54.647 13.049 -3.254 1.00 25.39 190 ILE F O 1
ATOM 8454 N N . ARG E 1 191 ? 53.620 14.262 -1.643 1.00 27.84 191 ARG F N 1
ATOM 8455 C CA . ARG E 1 191 ? 53.126 15.287 -2.569 1.00 30.65 191 ARG F CA 1
ATOM 8456 C C . ARG E 1 191 ? 54.284 15.956 -3.299 1.00 30.66 191 ARG F C 1
ATOM 8457 O O . ARG E 1 191 ? 54.274 16.081 -4.529 1.00 35.95 191 ARG F O 1
ATOM 8465 N N . GLN E 1 192 ? 55.277 16.387 -2.528 1.00 32.00 192 GLN F N 1
ATOM 8466 C CA . GLN E 1 192 ? 56.450 17.054 -3.081 1.00 36.53 192 GLN F CA 1
ATOM 8467 C C . GLN E 1 192 ? 57.189 16.136 -4.042 1.00 32.70 192 GLN F C 1
ATOM 8468 O O . GLN E 1 192 ? 57.700 16.570 -5.071 1.00 33.18 192 GLN F O 1
ATOM 8474 N N . ARG E 1 193 ? 57.212 14.854 -3.698 1.00 32.42 193 ARG F N 1
ATOM 8475 C CA . ARG E 1 193 ? 57.935 13.854 -4.465 1.00 34.01 193 ARG F CA 1
ATOM 8476 C C . ARG E 1 193 ? 57.152 13.381 -5.705 1.00 34.57 193 ARG F C 1
ATOM 8477 O O . ARG E 1 193 ? 57.754 12.895 -6.660 1.00 31.52 193 ARG F O 1
ATOM 8485 N N . THR E 1 194 ? 55.823 13.534 -5.694 1.00 27.55 194 THR F N 1
ATOM 8486 C CA . THR E 1 194 ? 54.969 13.094 -6.819 1.00 28.06 194 THR F CA 1
ATOM 8487 C C . THR E 1 194 ? 54.352 14.198 -7.679 1.00 25.85 194 THR F C 1
ATOM 8488 O O . THR E 1 194 ? 54.070 13.985 -8.859 1.00 24.57 194 THR F O 1
ATOM 8492 N N . GLY E 1 195 ? 54.092 15.355 -7.077 1.00 24.70 195 GLY F N 1
ATOM 8493 C CA . GLY E 1 195 ? 53.422 16.443 -7.771 1.00 20.53 195 GLY F CA 1
ATOM 8494 C C . GLY E 1 195 ? 51.904 16.349 -7.892 1.00 23.58 195 GLY F C 1
ATOM 8495 O O . GLY E 1 195 ? 51.305 17.046 -8.722 1.00 22.06 195 GLY F O 1
ATOM 8496 N N . VAL E 1 196 ? 51.279 15.497 -7.076 1.00 19.19 196 VAL F N 1
ATOM 8497 C CA . VAL E 1 196 ? 49.811 15.395 -7.011 1.00 17.95 196 VAL F CA 1
ATOM 8498 C C . VAL E 1 196 ? 49.323 15.586 -5.566 1.00 15.45 196 VAL F C 1
ATOM 8499 O O . VAL E 1 196 ? 50.112 15.437 -4.633 1.00 17.40 196 VAL F O 1
ATOM 8503 N N . PRO E 1 197 ? 48.036 15.946 -5.372 1.00 15.05 197 PRO F N 1
ATOM 8504 C CA . PRO E 1 197 ? 47.536 16.044 -3.990 1.00 17.15 197 PRO F CA 1
ATOM 8505 C C . PRO E 1 197 ? 47.613 14.703 -3.271 1.00 13.35 197 PRO F C 1
ATOM 8506 O O . PRO E 1 197 ? 47.320 13.675 -3.872 1.00 12.88 197 PRO F O 1
ATOM 8510 N N . VAL E 1 198 ? 48.015 14.716 -2.005 1.00 13.54 198 VAL F N 1
ATOM 8511 C CA . VAL E 1 198 ? 48.071 13.486 -1.231 1.00 13.57 198 VAL F CA 1
ATOM 8512 C C . VAL E 1 198 ? 47.179 13.665 -0.028 1.00 15.23 198 VAL F C 1
ATOM 8513 O O . VAL E 1 198 ? 47.289 14.658 0.688 1.00 15.69 198 VAL F O 1
ATOM 8517 N N . VAL E 1 199 ? 46.271 12.722 0.184 1.00 13.00 199 VAL F N 1
ATOM 8518 C CA . VAL E 1 199 ? 45.329 12.861 1.279 1.00 11.24 199 VAL F CA 1
ATOM 8519 C C . VAL E 1 199 ? 45.713 11.942 2.431 1.00 9.71 199 VAL F C 1
ATOM 8520 O O . VAL E 1 199 ? 45.976 10.763 2.236 1.00 10.84 199 VAL F O 1
ATOM 8524 N N . ASP E 1 200 ? 45.782 12.522 3.622 1.00 10.29 200 ASP F N 1
ATOM 8525 C CA . ASP E 1 200 ? 46.008 11.791 4.854 1.00 13.08 200 ASP F CA 1
ATOM 8526 C C . ASP E 1 200 ? 44.639 11.565 5.475 1.00 10.83 200 ASP F C 1
ATOM 8527 O O . ASP E 1 200 ? 43.986 12.525 5.903 1.00 9.55 200 ASP F O 1
ATOM 8532 N N . GLY E 1 201 ? 44.216 10.303 5.522 1.00 11.39 201 GLY F N 1
ATOM 8533 C CA . GLY E 1 201 ? 42.907 9.948 6.045 1.00 11.07 201 GLY F CA 1
ATOM 8534 C C . GLY E 1 201 ? 42.696 10.438 7.462 1.00 11.03 201 GLY F C 1
ATOM 8535 O O . GLY E 1 201 ? 41.582 10.758 7.867 1.00 12.40 201 GLY F O 1
ATOM 8536 N N . VAL E 1 202 ? 43.765 10.487 8.240 1.00 10.55 202 VAL F N 1
ATOM 8537 C CA . VAL E 1 202 ? 43.626 10.971 9.601 1.00 12.94 202 VAL F CA 1
ATOM 8538 C C . VAL E 1 202 ? 43.162 12.431 9.652 1.00 12.27 202 VAL F C 1
ATOM 8539 O O . VAL E 1 202 ? 42.186 12.751 10.328 1.00 12.37 202 VAL F O 1
ATOM 8543 N N . THR E 1 203 ? 43.863 13.313 8.946 1.00 9.02 203 THR F N 1
ATOM 8544 C CA . THR E 1 203 ? 43.519 14.722 8.980 1.00 11.24 203 THR F CA 1
ATOM 8545 C C . THR E 1 203 ? 42.265 14.989 8.184 1.00 10.51 203 THR F C 1
ATOM 8546 O O . THR E 1 203 ? 41.479 15.862 8.532 1.00 10.52 203 THR F O 1
ATOM 8550 N N . ALA E 1 204 ? 42.092 14.249 7.093 1.00 13.79 204 ALA F N 1
ATOM 8551 C CA . ALA E 1 204 ? 40.837 14.319 6.360 1.00 11.37 204 ALA F CA 1
ATOM 8552 C C . ALA E 1 204 ? 39.674 14.024 7.299 1.00 9.63 204 ALA F C 1
ATOM 8553 O O . ALA E 1 204 ? 38.720 14.797 7.380 1.00 12.54 204 ALA F O 1
ATOM 8555 N N . ALA E 1 205 ? 39.786 12.922 8.039 1.00 9.26 205 ALA F N 1
ATOM 8556 C CA . ALA E 1 205 ? 38.712 12.476 8.927 1.00 11.50 205 ALA F CA 1
ATOM 8557 C C . ALA E 1 205 ? 38.381 13.501 9.990 1.00 12.35 205 ALA F C 1
ATOM 8558 O O . ALA E 1 205 ? 37.204 13.693 10.335 1.00 9.24 205 ALA F O 1
ATOM 8560 N N . VAL E 1 206 ? 39.419 14.155 10.518 1.00 12.24 206 VAL F N 1
ATOM 8561 C CA . VAL E 1 206 ? 39.199 15.186 11.532 1.00 11.66 206 VAL F CA 1
ATOM 8562 C C . VAL E 1 206 ? 38.281 16.263 11.010 1.00 10.35 206 VAL F C 1
ATOM 8563 O O . VAL E 1 206 ? 37.321 16.646 11.679 1.00 14.08 206 VAL F O 1
ATOM 8567 N N . THR E 1 207 ? 38.583 16.762 9.816 1.00 12.90 207 THR F N 1
ATOM 8568 C CA . THR E 1 207 ? 37.780 17.841 9.243 1.00 12.74 207 THR F CA 1
ATOM 8569 C C . THR E 1 207 ? 36.364 17.357 8.969 1.00 11.21 207 THR F C 1
ATOM 8570 O O . THR E 1 207 ? 35.396 18.095 9.153 1.00 13.19 207 THR F O 1
ATOM 8574 N N . ILE E 1 208 ? 36.243 16.109 8.535 1.00 8.93 208 ILE F N 1
ATOM 8575 C CA . ILE E 1 208 ? 34.921 15.575 8.247 1.00 12.47 208 ILE F CA 1
ATOM 8576 C C . ILE E 1 208 ? 34.107 15.454 9.540 1.00 12.29 208 ILE F C 1
ATOM 8577 O O . ILE E 1 208 ? 32.969 15.929 9.609 1.00 13.36 208 ILE F O 1
ATOM 8582 N N . ALA E 1 209 ? 34.701 14.877 10.581 1.00 11.82 209 ALA F N 1
ATOM 8583 C CA . ALA E 1 209 ? 34.010 14.757 11.868 1.00 13.31 209 ALA F CA 1
ATOM 8584 C C . ALA E 1 209 ? 33.586 16.116 12.423 1.00 14.63 209 ALA F C 1
ATOM 8585 O O . ALA E 1 209 ? 32.446 16.280 12.889 1.00 12.27 209 ALA F O 1
ATOM 8587 N N . GLU E 1 210 ? 34.501 17.089 12.384 1.00 11.37 210 GLU F N 1
ATOM 8588 C CA . GLU E 1 210 ? 34.183 18.451 12.838 1.00 14.45 210 GLU F CA 1
ATOM 8589 C C . GLU E 1 210 ? 33.027 18.997 12.038 1.00 14.40 210 GLU F C 1
ATOM 8590 O O . GLU E 1 210 ? 32.118 19.643 12.584 1.00 12.03 210 GLU F O 1
ATOM 8596 N N . SER E 1 211 ? 33.082 18.758 10.728 1.00 10.79 211 SER F N 1
ATOM 8597 C CA . SER E 1 211 ? 32.055 19.254 9.834 1.00 12.24 211 SER F CA 1
ATOM 8598 C C . SER E 1 211 ? 30.679 18.700 10.196 1.00 14.12 211 SER F C 1
ATOM 8599 O O . SER E 1 211 ? 29.697 19.444 10.281 1.00 14.11 211 SER F O 1
ATOM 8602 N N . LEU E 1 212 ? 30.623 17.391 10.423 1.00 13.15 212 LEU F N 1
ATOM 8603 C CA . LEU E 1 212 ? 29.373 16.715 10.757 1.00 11.34 212 LEU F CA 1
ATOM 8604 C C . LEU E 1 212 ? 28.800 17.275 12.059 1.00 12.29 212 LEU F C 1
ATOM 8605 O O . LEU E 1 212 ? 27.596 17.531 12.157 1.00 11.77 212 LEU F O 1
ATOM 8610 N N . VAL E 1 213 ? 29.663 17.456 13.058 1.00 11.32 213 VAL F N 1
ATOM 8611 C CA . VAL E 1 213 ? 29.229 18.057 14.311 1.00 11.88 213 VAL F CA 1
ATOM 8612 C C . VAL E 1 213 ? 28.721 19.482 14.065 1.00 15.63 213 VAL F C 1
ATOM 8613 O O . VAL E 1 213 ? 27.627 19.847 14.521 1.00 13.43 213 VAL F O 1
ATOM 8617 N N . ARG E 1 214 ? 29.496 20.270 13.309 1.00 12.44 214 ARG F N 1
ATOM 8618 C CA . ARG E 1 214 ? 29.105 21.657 13.021 1.00 16.19 214 ARG F CA 1
ATOM 8619 C C . ARG E 1 214 ? 27.782 21.781 12.297 1.00 14.13 214 ARG F C 1
ATOM 8620 O O . ARG E 1 214 ? 27.059 22.756 12.492 1.00 11.06 214 ARG F O 1
ATOM 8628 N N . LEU E 1 215 ? 27.488 20.795 11.449 1.00 12.63 215 LEU F N 1
ATOM 8629 C CA . LEU E 1 215 ? 26.277 20.797 10.628 1.00 13.11 215 LEU F CA 1
ATOM 8630 C C . LEU E 1 215 ? 25.100 20.204 11.390 1.00 14.03 215 LEU F C 1
ATOM 8631 O O . LEU E 1 215 ? 23.990 20.131 10.857 1.00 13.76 215 LEU F O 1
ATOM 8636 N N . GLY E 1 216 ? 25.355 19.754 12.618 1.00 14.14 216 GLY F N 1
ATOM 8637 C CA . GLY E 1 216 ? 24.316 19.134 13.434 1.00 15.20 216 GLY F CA 1
ATOM 8638 C C . GLY E 1 216 ? 23.878 17.788 12.876 1.00 16.38 216 GLY F C 1
ATOM 8639 O O . GLY E 1 216 ? 22.702 17.437 12.940 1.00 10.78 216 GLY F O 1
ATOM 8640 N N . LEU E 1 217 ? 24.828 17.042 12.311 1.00 11.73 217 LEU F N 1
ATOM 8641 C CA . LEU E 1 217 ? 24.525 15.766 11.665 1.00 12.08 217 LEU F CA 1
ATOM 8642 C C . LEU E 1 217 ? 25.085 14.578 12.445 1.00 13.34 217 LEU F C 1
ATOM 8643 O O . LEU E 1 217 ? 26.211 14.623 12.958 1.00 11.15 217 LEU F O 1
ATOM 8648 N N . SER E 1 218 ? 24.299 13.509 12.535 1.00 10.97 218 SER F N 1
ATOM 8649 C CA . SER E 1 218 ? 24.797 12.274 13.135 1.00 10.78 218 SER F CA 1
ATOM 8650 C C . SER E 1 218 ? 24.282 11.048 12.402 1.00 9.38 218 SER F C 1
ATOM 8651 O O . SER E 1 218 ? 23.432 11.156 11.521 1.00 11.10 218 SER F O 1
ATOM 8654 N N . THR E 1 219 ? 24.804 9.885 12.771 1.00 8.55 219 THR F N 1
ATOM 8655 C CA . THR E 1 219 ? 24.398 8.622 12.160 1.00 12.21 219 THR F CA 1
ATOM 8656 C C . THR E 1 219 ? 22.876 8.461 12.145 1.00 11.07 219 THR F C 1
ATOM 8657 O O . THR E 1 219 ? 22.198 8.744 13.131 1.00 10.86 219 THR F O 1
ATOM 8661 N N . SER E 1 220 ? 22.333 8.053 11.006 1.00 9.98 220 SER F N 1
ATOM 8662 C CA . SER E 1 220 ? 20.914 7.743 10.935 1.00 9.85 220 SER F CA 1
ATOM 8663 C C . SER E 1 220 ? 20.601 6.513 11.775 1.00 12.39 220 SER F C 1
ATOM 8664 O O . SER E 1 220 ? 21.251 5.466 11.612 1.00 8.38 220 SER F O 1
ATOM 8667 N N . LYS E 1 221 ? 19.593 6.614 12.640 1.00 10.94 221 LYS F N 1
ATOM 8668 C CA . LYS E 1 221 ? 19.259 5.494 13.515 1.00 11.02 221 LYS F CA 1
ATOM 8669 C C . LYS E 1 221 ? 18.015 4.764 13.037 1.00 11.44 221 LYS F C 1
ATOM 8670 O O . LYS E 1 221 ? 17.426 3.973 13.772 1.00 16.20 221 LYS F O 1
ATOM 8676 N N . ILE E 1 222 ? 17.640 5.005 11.792 1.00 11.87 222 ILE F N 1
ATOM 8677 C CA . ILE E 1 222 ? 16.370 4.511 11.253 1.00 11.44 222 ILE F CA 1
ATOM 8678 C C . ILE E 1 222 ? 16.359 3.019 10.873 1.00 10.86 222 ILE F C 1
ATOM 8679 O O . ILE E 1 222 ? 15.335 2.353 10.980 1.00 12.58 222 ILE F O 1
ATOM 8684 N N . ARG E 1 223 ? 17.489 2.466 10.459 1.00 11.39 223 ARG F N 1
ATOM 8685 C CA . ARG E 1 223 ? 17.444 1.095 9.962 1.00 11.27 223 ARG F CA 1
ATOM 8686 C C . ARG E 1 223 ? 18.705 0.329 10.302 1.00 11.28 223 ARG F C 1
ATOM 8687 O O . ARG E 1 223 ? 18.799 -0.276 11.374 1.00 13.51 223 ARG F O 1
ATOM 8695 N N . THR E 1 224 ? 19.660 0.350 9.377 1.00 6.95 224 THR F N 1
ATOM 8696 C CA . THR E 1 224 ? 20.881 -0.426 9.503 1.00 9.71 224 THR F CA 1
ATOM 8697 C C . THR E 1 224 ? 21.627 -0.131 10.797 1.00 10.58 224 THR F C 1
ATOM 8698 O O . THR E 1 224 ? 22.098 -1.057 11.466 1.00 9.89 224 THR F O 1
ATOM 8702 N N . TYR E 1 225 ? 21.670 1.147 11.175 1.00 9.98 225 TYR F N 1
ATOM 8703 C CA . TYR E 1 225 ? 22.467 1.584 12.321 1.00 11.71 225 TYR F CA 1
ATOM 8704 C C . TYR E 1 225 ? 21.640 1.948 13.545 1.00 10.51 225 TYR F C 1
ATOM 8705 O O . TYR E 1 225 ? 22.080 2.696 14.416 1.00 9.82 225 TYR F O 1
ATOM 8714 N N . ALA E 1 226 ? 20.430 1.414 13.597 1.00 12.15 226 ALA F N 1
ATOM 8715 C CA . ALA E 1 226 ? 19.591 1.547 14.777 1.00 12.23 226 ALA F CA 1
ATOM 8716 C C . ALA E 1 226 ? 20.327 1.007 16.004 1.00 14.05 226 ALA F C 1
ATOM 8717 O O . ALA E 1 226 ? 21.231 0.171 15.886 1.00 9.82 226 ALA F O 1
ATOM 8719 N N . THR E 1 227 ? 19.938 1.492 17.179 1.00 15.72 227 THR F N 1
ATOM 8720 C CA . THR E 1 227 ? 20.484 0.997 18.437 1.00 15.56 227 THR F CA 1
ATOM 8721 C C . THR E 1 227 ? 20.388 -0.532 18.476 1.00 16.66 227 THR F C 1
ATOM 8722 O O . THR E 1 227 ? 19.383 -1.094 18.030 1.00 12.66 227 THR F O 1
ATOM 8726 N N . PRO E 1 228 ? 21.448 -1.219 18.950 1.00 14.58 228 PRO F N 1
ATOM 8727 C CA . PRO E 1 228 ? 21.260 -2.671 19.016 1.00 13.10 228 PRO F CA 1
ATOM 8728 C C . PRO E 1 228 ? 20.045 -2.997 19.868 1.00 14.42 228 PRO F C 1
ATOM 8729 O O . PRO E 1 228 ? 19.775 -2.285 20.844 1.00 14.21 228 PRO F O 1
ATOM 8733 N N . ARG E 1 229 ? 19.285 -4.003 19.452 1.00 13.73 229 ARG F N 1
ATOM 8734 C CA . ARG E 1 229 ? 18.117 -4.473 20.200 1.00 18.13 229 ARG F CA 1
ATOM 8735 C C . ARG E 1 229 ? 18.578 -5.101 21.519 1.00 15.92 229 ARG F C 1
ATOM 8736 O O . ARG E 1 229 ? 19.472 -5.952 21.518 1.00 16.97 229 ARG F O 1
ATOM 8744 N N . PRO E 1 230 ? 17.984 -4.679 22.647 1.00 18.66 230 PRO F N 1
ATOM 8745 C CA . PRO E 1 230 ? 18.393 -5.226 23.955 1.00 19.39 230 PRO F CA 1
ATOM 8746 C C . PRO E 1 230 ? 18.068 -6.707 24.094 1.00 15.71 230 PRO F C 1
ATOM 8747 O O . PRO E 1 230 ? 16.961 -7.151 23.806 1.00 14.91 230 PRO F O 1
ATOM 8751 N N . LYS E 1 231 ? 19.059 -7.471 24.525 1.00 16.51 231 LYS F N 1
ATOM 8752 C CA . LYS E 1 231 ? 18.928 -8.908 24.589 1.00 15.53 231 LYS F CA 1
ATOM 8753 C C . LYS E 1 231 ? 20.061 -9.446 25.429 1.00 16.76 231 LYS F C 1
ATOM 8754 O O . LYS E 1 231 ? 20.975 -8.711 25.804 1.00 14.22 231 LYS F O 1
ATOM 8760 N N . LYS E 1 232 ? 20.023 -10.746 25.678 1.00 16.18 232 LYS F N 1
ATOM 8761 C CA . LYS E 1 232 ? 21.047 -11.391 26.461 1.00 17.49 232 LYS F CA 1
ATOM 8762 C C . LYS E 1 232 ? 22.322 -11.410 25.612 1.00 18.97 232 LYS F C 1
ATOM 8763 O O . LYS E 1 232 ? 22.343 -11.970 24.515 1.00 14.80 232 LYS F O 1
ATOM 8769 N N . VAL E 1 233 ? 23.371 -10.742 26.066 1.00 17.18 233 VAL F N 1
ATOM 8770 C CA . VAL E 1 233 ? 24.652 -10.945 25.407 1.00 20.12 233 VAL F CA 1
ATOM 8771 C C . VAL E 1 233 ? 25.736 -11.261 26.429 1.00 21.38 233 VAL F C 1
ATOM 8772 O O . VAL E 1 233 ? 25.997 -10.480 27.341 1.00 23.49 233 VAL F O 1
ATOM 8776 N N . ILE E 1 234 ? 26.355 -12.428 26.244 1.00 18.53 234 ILE F N 1
ATOM 8777 C CA . ILE E 1 234 ? 27.358 -12.970 27.158 1.00 23.09 234 ILE F CA 1
ATOM 8778 C C . ILE E 1 234 ? 28.765 -12.481 26.867 1.00 24.30 234 ILE F C 1
ATOM 8779 O O . ILE E 1 234 ? 29.158 -12.372 25.706 1.00 25.40 234 ILE F O 1
ATOM 8784 N N . GLY E 1 235 ? 29.524 -12.229 27.934 1.00 36.60 235 GLY F N 1
ATOM 8785 C CA . GLY E 1 235 ? 30.862 -11.659 27.864 1.00 33.13 235 GLY F CA 1
ATOM 8786 C C . GLY E 1 235 ? 30.983 -10.332 27.129 1.00 40.45 235 GLY F C 1
ATOM 8787 O O . GLY E 1 235 ? 31.853 -10.153 26.272 1.00 28.86 235 GLY F O 1
ATOM 8788 N N . TRP E 1 236 ? 30.128 -9.384 27.503 1.00 38.54 236 TRP F N 1
ATOM 8789 C CA . TRP E 1 236 ? 30.206 -8.026 26.979 1.00 37.90 236 TRP F CA 1
ATOM 8790 C C . TRP E 1 236 ? 29.547 -7.095 28.000 1.00 44.14 236 TRP F C 1
ATOM 8791 O O . TRP E 1 236 ? 28.450 -7.381 28.479 1.00 52.01 236 TRP F O 1
ATOM 8802 N N . PRO E 1 237 ? 30.196 -5.966 28.323 1.00 46.82 237 PRO F N 1
ATOM 8803 C CA . PRO E 1 237 ? 31.430 -5.451 27.718 1.00 44.09 237 PRO F CA 1
ATOM 8804 C C . PRO E 1 237 ? 32.679 -6.073 28.339 1.00 39.97 237 PRO F C 1
ATOM 8805 O O . PRO E 1 237 ? 33.790 -5.633 28.045 1.00 40.15 237 PRO F O 1
ATOM 8809 N N . MET F 1 1 ? 39.892 33.025 4.938 1.00 20.53 1 MET G N 1
ATOM 8810 C CA . MET F 1 1 ? 39.773 32.492 3.590 1.00 17.43 1 MET G CA 1
ATOM 8811 C C . MET F 1 1 ? 38.521 33.039 2.926 1.00 16.71 1 MET G C 1
ATOM 8812 O O . MET F 1 1 ? 37.555 33.385 3.604 1.00 18.13 1 MET G O 1
ATOM 8817 N N . ARG F 1 2 ? 38.519 33.090 1.597 1.00 17.91 2 ARG G N 1
ATOM 8818 C CA . ARG F 1 2 ? 37.327 33.517 0.877 1.00 17.66 2 ARG G CA 1
ATOM 8819 C C . ARG F 1 2 ? 36.788 32.409 -0.026 1.00 16.63 2 ARG G C 1
ATOM 8820 O O . ARG F 1 2 ? 37.505 31.827 -0.836 1.00 12.57 2 ARG G O 1
ATOM 8828 N N . ILE F 1 3 ? 35.509 32.115 0.129 1.00 19.15 3 ILE G N 1
ATOM 8829 C CA . ILE F 1 3 ? 34.883 31.100 -0.697 1.00 15.60 3 ILE G CA 1
ATOM 8830 C C . ILE F 1 3 ? 33.778 31.731 -1.522 1.00 13.56 3 ILE G C 1
ATOM 8831 O O . ILE F 1 3 ? 32.894 32.391 -0.971 1.00 18.40 3 ILE G O 1
ATOM 8836 N N . LEU F 1 4 ? 33.853 31.576 -2.842 1.00 16.63 4 LEU G N 1
ATOM 8837 C CA . LEU F 1 4 ? 32.745 31.975 -3.699 1.00 18.11 4 LEU G CA 1
ATOM 8838 C C . LEU F 1 4 ? 31.658 30.922 -3.664 1.00 18.45 4 LEU G C 1
ATOM 8839 O O . LEU F 1 4 ? 31.916 29.727 -3.835 1.00 17.64 4 LEU G O 1
ATOM 8844 N N . VAL F 1 5 ? 30.435 31.371 -3.447 1.00 16.94 5 VAL G N 1
ATOM 8845 C CA . VAL F 1 5 ? 29.301 30.481 -3.542 1.00 15.29 5 VAL G CA 1
ATOM 8846 C C . VAL F 1 5 ? 28.486 30.968 -4.731 1.00 19.41 5 VAL G C 1
ATOM 8847 O O . VAL F 1 5 ? 27.846 32.022 -4.681 1.00 16.91 5 VAL G O 1
ATOM 8851 N N . VAL F 1 6 ? 28.539 30.209 -5.818 1.00 12.85 6 VAL G N 1
ATOM 8852 C CA . VAL F 1 6 ? 28.024 30.706 -7.075 1.00 14.87 6 VAL G CA 1
ATOM 8853 C C . VAL F 1 6 ? 26.704 30.054 -7.369 1.00 15.97 6 VAL G C 1
ATOM 8854 O O . VAL F 1 6 ? 26.619 28.832 -7.495 1.00 17.08 6 VAL G O 1
ATOM 8858 N N . ASN F 1 7 ? 25.670 30.877 -7.450 1.00 12.08 7 ASN G N 1
ATOM 8859 C CA . ASN F 1 7 ? 24.359 30.430 -7.866 1.00 14.28 7 ASN G CA 1
ATOM 8860 C C . ASN F 1 7 ? 24.452 29.956 -9.303 1.00 17.74 7 ASN G C 1
ATOM 8861 O O . ASN F 1 7 ? 25.227 30.483 -10.110 1.00 13.94 7 ASN G O 1
ATOM 8866 N N . VAL F 1 8 ? 23.652 28.956 -9.619 1.00 14.49 8 VAL G N 1
ATOM 8867 C CA . VAL F 1 8 ? 23.656 28.355 -10.934 1.00 14.88 8 VAL G CA 1
ATOM 8868 C C . VAL F 1 8 ? 22.657 29.046 -11.878 1.00 18.55 8 VAL G C 1
ATOM 8869 O O . VAL F 1 8 ? 22.817 29.031 -13.106 1.00 15.49 8 VAL G O 1
ATOM 8873 N N . ASN F 1 9 ? 21.651 29.683 -11.283 1.00 15.50 9 ASN G N 1
ATOM 8874 C CA . ASN F 1 9 ? 20.663 30.459 -12.023 1.00 19.90 9 ASN G CA 1
ATOM 8875 C C . ASN F 1 9 ? 20.873 31.954 -11.847 1.00 19.78 9 ASN G C 1
ATOM 8876 O O . ASN F 1 9 ? 21.766 32.373 -11.113 1.00 17.48 9 ASN G O 1
ATOM 8881 N N . THR F 1 10 ? 20.069 32.754 -12.542 1.00 18.38 10 THR G N 1
ATOM 8882 C CA . THR F 1 10 ? 20.265 34.195 -12.545 1.00 20.98 10 THR G CA 1
ATOM 8883 C C . THR F 1 10 ? 19.325 34.919 -11.581 1.00 24.63 10 THR G C 1
ATOM 8884 O O . THR F 1 10 ? 19.258 36.148 -11.581 1.00 24.45 10 THR G O 1
ATOM 8888 N N . THR F 1 11 ? 18.623 34.155 -10.746 1.00 24.01 11 THR G N 1
ATOM 8889 C CA . THR F 1 11 ? 17.721 34.742 -9.763 1.00 22.27 11 THR G CA 1
ATOM 8890 C C . THR F 1 11 ? 18.542 35.198 -8.558 1.00 25.53 11 THR G C 1
ATOM 8891 O O . THR F 1 11 ? 18.983 34.385 -7.741 1.00 23.11 11 THR G O 1
ATOM 8895 N N . ALA F 1 12 ? 18.767 36.508 -8.475 1.00 22.63 12 ALA G N 1
ATOM 8896 C CA . ALA F 1 12 ? 19.650 37.079 -7.462 1.00 20.40 12 ALA G CA 1
ATOM 8897 C C . ALA F 1 12 ? 19.181 36.840 -6.024 1.00 24.25 12 ALA G C 1
ATOM 8898 O O . ALA F 1 12 ? 19.994 36.805 -5.093 1.00 22.70 12 ALA G O 1
ATOM 8900 N N . SER F 1 13 ? 17.872 36.712 -5.839 1.00 23.13 13 SER G N 1
ATOM 8901 C CA . SER F 1 13 ? 17.318 36.471 -4.512 1.00 25.01 13 SER G CA 1
ATOM 8902 C C . SER F 1 13 ? 17.709 35.086 -3.995 1.00 27.46 13 SER G C 1
ATOM 8903 O O . SER F 1 13 ? 17.965 34.897 -2.802 1.00 23.51 13 SER G O 1
ATOM 8906 N N . ILE F 1 14 ? 17.789 34.126 -4.909 1.00 25.69 14 ILE G N 1
ATOM 8907 C CA . ILE F 1 14 ? 18.216 32.781 -4.551 1.00 23.97 14 ILE G CA 1
ATOM 8908 C C . ILE F 1 14 ? 19.686 32.794 -4.143 1.00 24.66 14 ILE G C 1
ATOM 8909 O O . ILE F 1 14 ? 20.073 32.145 -3.165 1.00 30.98 14 ILE G O 1
ATOM 8914 N N . THR F 1 15 ? 20.496 33.565 -4.862 1.00 24.24 15 THR G N 1
ATOM 8915 C CA . THR F 1 15 ? 21.903 33.729 -4.505 1.00 20.11 15 THR G CA 1
ATOM 8916 C C . THR F 1 15 ? 22.106 34.211 -3.075 1.00 25.16 15 THR G C 1
ATOM 8917 O O . THR F 1 15 ? 22.953 33.690 -2.341 1.00 23.93 15 THR G O 1
ATOM 8921 N N . GLU F 1 16 ? 21.347 35.226 -2.680 1.00 25.49 16 GLU G N 1
ATOM 8922 C CA . GLU F 1 16 ? 21.462 35.748 -1.323 1.00 29.62 16 GLU G CA 1
ATOM 8923 C C . GLU F 1 16 ? 21.007 34.713 -0.301 1.00 27.74 16 GLU G C 1
ATOM 8924 O O . GLU F 1 16 ? 21.625 34.548 0.751 1.00 28.98 16 GLU G O 1
ATOM 8930 N N . THR F 1 17 ? 19.911 34.034 -0.613 1.00 24.23 17 THR G N 1
ATOM 8931 C CA . THR F 1 17 ? 19.414 32.967 0.237 1.00 25.14 17 THR G CA 1
ATOM 8932 C C . THR F 1 17 ? 20.506 31.905 0.435 1.00 29.09 17 THR G C 1
ATOM 8933 O O . THR F 1 17 ? 20.783 31.485 1.561 1.00 31.99 17 THR G O 1
ATOM 8937 N N . ILE F 1 18 ? 21.138 31.499 -0.664 1.00 23.93 18 ILE G N 1
ATOM 8938 C CA . ILE F 1 18 ? 22.186 30.482 -0.620 1.00 25.38 18 ILE G CA 1
ATOM 8939 C C . ILE F 1 18 ? 23.371 30.989 0.167 1.00 22.26 18 ILE G C 1
ATOM 8940 O O . ILE F 1 18 ? 23.916 30.285 1.019 1.00 17.51 18 ILE G O 1
ATOM 8945 N N . ALA F 1 19 ? 23.757 32.229 -0.132 1.00 25.65 19 ALA G N 1
ATOM 8946 C CA . ALA F 1 19 ? 24.903 32.860 0.502 1.00 20.75 19 ALA G CA 1
ATOM 8947 C C . ALA F 1 19 ? 24.688 32.972 2.003 1.00 21.08 19 ALA G C 1
ATOM 8948 O O . ALA F 1 19 ? 25.605 32.740 2.799 1.00 20.39 19 ALA G O 1
ATOM 8950 N N . GLU F 1 20 ? 23.455 33.296 2.372 1.00 23.83 20 GLU G N 1
ATOM 8951 C CA . GLU F 1 20 ? 23.038 33.424 3.765 1.00 26.18 20 GLU G CA 1
ATOM 8952 C C . GLU F 1 20 ? 23.218 32.081 4.459 1.00 23.03 20 GLU G C 1
ATOM 8953 O O . GLU F 1 20 ? 23.815 31.995 5.537 1.00 21.78 20 GLU G O 1
ATOM 8959 N N . GLN F 1 21 ? 22.727 31.026 3.806 1.00 20.96 21 GLN G N 1
ATOM 8960 C CA . GLN F 1 21 ? 22.840 29.668 4.330 1.00 21.76 21 GLN G CA 1
ATOM 8961 C C . GLN F 1 21 ? 24.294 29.266 4.515 1.00 19.36 21 GLN G C 1
ATOM 8962 O O . GLN F 1 21 ? 24.653 28.618 5.504 1.00 19.63 21 GLN G O 1
ATOM 8968 N N . ALA F 1 22 ? 25.128 29.651 3.561 1.00 17.17 22 ALA G N 1
ATOM 8969 C CA . ALA F 1 22 ? 26.560 29.372 3.654 1.00 16.84 22 ALA G CA 1
ATOM 8970 C C . ALA F 1 22 ? 27.199 30.120 4.826 1.00 19.71 22 ALA G C 1
ATOM 8971 O O . ALA F 1 22 ? 27.986 29.544 5.599 1.00 15.55 22 ALA G O 1
ATOM 8973 N N . ARG F 1 23 ? 26.852 31.401 4.965 1.00 17.43 23 ARG G N 1
ATOM 8974 C CA . ARG F 1 23 ? 27.405 32.211 6.050 1.00 20.08 23 ARG G CA 1
ATOM 8975 C C . ARG F 1 23 ? 27.047 31.684 7.431 1.00 19.26 23 ARG G C 1
ATOM 8976 O O . ARG F 1 23 ? 27.833 31.811 8.367 1.00 21.70 23 ARG G O 1
ATOM 8984 N N . ALA F 1 24 ? 25.872 31.076 7.553 1.00 20.80 24 ALA G N 1
ATOM 8985 C CA . ALA F 1 24 ? 25.419 30.551 8.840 1.00 23.61 24 ALA G CA 1
ATOM 8986 C C . ALA F 1 24 ? 26.316 29.443 9.414 1.00 22.74 24 ALA G C 1
ATOM 8987 O O . ALA F 1 24 ? 26.443 29.328 10.626 1.00 21.78 24 ALA G O 1
ATOM 8989 N N . VAL F 1 25 ? 26.958 28.649 8.559 1.00 19.90 25 VAL G N 1
ATOM 8990 C CA . VAL F 1 25 ? 27.833 27.575 9.051 1.00 22.05 25 VAL G CA 1
ATOM 8991 C C . VAL F 1 25 ? 29.305 27.892 8.860 1.00 20.10 25 VAL G C 1
ATOM 8992 O O . VAL F 1 25 ? 30.159 27.147 9.333 1.00 22.37 25 VAL G O 1
ATOM 8996 N N . ALA F 1 26 ? 29.601 28.967 8.133 1.00 19.41 26 ALA G N 1
ATOM 8997 C CA . ALA F 1 26 ? 30.992 29.297 7.831 1.00 19.72 26 ALA G CA 1
ATOM 8998 C C . ALA F 1 26 ? 31.772 29.485 9.127 1.00 21.37 26 ALA G C 1
ATOM 8999 O O . ALA F 1 26 ? 31.277 30.112 10.061 1.00 19.36 26 ALA G O 1
ATOM 9001 N N . SER F 1 27 ? 32.982 28.934 9.182 1.00 17.76 27 SER G N 1
ATOM 9002 C CA . SER F 1 27 ? 33.839 29.068 10.353 1.00 19.28 27 SER G CA 1
ATOM 9003 C C . SER F 1 27 ? 34.322 30.509 10.507 1.00 24.27 27 SER G C 1
ATOM 9004 O O . SER F 1 27 ? 34.308 31.272 9.541 1.00 27.00 27 SER G O 1
ATOM 9007 N N . PRO F 1 28 ? 34.710 30.901 11.735 1.00 24.10 28 PRO G N 1
ATOM 9008 C CA . PRO F 1 28 ? 35.322 32.226 11.878 1.00 24.38 28 PRO G CA 1
ATOM 9009 C C . PRO F 1 28 ? 36.521 32.336 10.938 1.00 23.66 28 PRO G C 1
ATOM 9010 O O . PRO F 1 28 ? 37.313 31.391 10.871 1.00 22.56 28 PRO G O 1
ATOM 9014 N N . GLY F 1 29 ? 36.636 33.444 10.207 1.00 21.77 29 GLY G N 1
ATOM 9015 C CA . GLY F 1 29 ? 37.747 33.642 9.285 1.00 21.27 29 GLY G CA 1
ATOM 9016 C C . GLY F 1 29 ? 37.434 33.229 7.861 1.00 21.93 29 GLY G C 1
ATOM 9017 O O . GLY F 1 29 ? 38.237 33.420 6.932 1.00 21.50 29 GLY G O 1
ATOM 9018 N N . THR F 1 30 ? 36.256 32.645 7.685 1.00 21.39 30 THR G N 1
ATOM 9019 C CA . THR F 1 30 ? 35.795 32.273 6.358 1.00 20.34 30 THR G CA 1
ATOM 9020 C C . THR F 1 30 ? 34.861 33.339 5.815 1.00 20.06 30 THR G C 1
ATOM 9021 O O . THR F 1 30 ? 33.816 33.613 6.412 1.00 20.31 30 THR G O 1
ATOM 9025 N N . GLU F 1 31 ? 35.229 33.943 4.691 1.00 15.88 31 GLU G N 1
ATOM 9026 C CA . GLU F 1 31 ? 34.344 34.914 4.044 1.00 24.92 31 GLU G CA 1
ATOM 9027 C C . GLU F 1 31 ? 33.550 34.233 2.923 1.00 20.26 31 GLU G C 1
ATOM 9028 O O . GLU F 1 31 ? 34.123 33.512 2.097 1.00 18.39 31 GLU G O 1
ATOM 9034 N N . ILE F 1 32 ? 32.237 34.442 2.914 1.00 17.13 32 ILE G N 1
ATOM 9035 C CA . ILE F 1 32 ? 31.377 33.944 1.848 1.00 17.49 32 ILE G CA 1
ATOM 9036 C C . ILE F 1 32 ? 31.024 35.071 0.886 1.00 21.08 32 ILE G C 1
ATOM 9037 O O . ILE F 1 32 ? 30.578 36.128 1.321 1.00 21.85 32 ILE G O 1
ATOM 9042 N N . VAL F 1 33 ? 31.257 34.854 -0.408 1.00 18.13 33 VAL G N 1
ATOM 9043 C CA . VAL F 1 33 ? 30.801 35.764 -1.454 1.00 16.83 33 VAL G CA 1
ATOM 9044 C C . VAL F 1 33 ? 29.835 35.055 -2.401 1.00 22.54 33 VAL G C 1
ATOM 9045 O O . VAL F 1 33 ? 30.241 34.174 -3.166 1.00 19.03 33 VAL G O 1
ATOM 9049 N N . GLY F 1 34 ? 28.562 35.434 -2.349 1.00 18.59 34 GLY G N 1
ATOM 9050 C CA . GLY F 1 34 ? 27.560 34.861 -3.233 1.00 17.60 34 GLY G CA 1
ATOM 9051 C C . GLY F 1 34 ? 27.589 35.576 -4.568 1.00 20.82 34 GLY G C 1
ATOM 9052 O O . GLY F 1 34 ? 27.576 36.805 -4.606 1.00 21.57 34 GLY G O 1
ATOM 9053 N N . LEU F 1 35 ? 27.685 34.819 -5.659 1.00 17.08 35 LEU G N 1
ATOM 9054 C CA . LEU F 1 35 ? 27.731 35.387 -7.005 1.00 16.68 35 LEU G CA 1
ATOM 9055 C C . LEU F 1 35 ? 26.577 34.880 -7.845 1.00 19.42 35 LEU G C 1
ATOM 9056 O O . LEU F 1 35 ? 26.256 33.691 -7.805 1.00 16.27 35 LEU G O 1
ATOM 9061 N N . THR F 1 36 ? 25.975 35.789 -8.612 1.00 17.45 36 THR G N 1
ATOM 9062 C CA . THR F 1 36 ? 24.921 35.466 -9.568 1.00 17.11 36 THR G CA 1
ATOM 9063 C C . THR F 1 36 ? 25.543 35.592 -10.952 1.00 20.25 36 THR G C 1
ATOM 9064 O O . THR F 1 36 ? 26.171 36.612 -11.257 1.00 21.73 36 THR G O 1
ATOM 9068 N N . PRO F 1 37 ? 25.398 34.555 -11.790 1.00 18.73 37 PRO G N 1
ATOM 9069 C CA . PRO F 1 37 ? 25.969 34.602 -13.143 1.00 16.77 37 PRO G CA 1
ATOM 9070 C C . PRO F 1 37 ? 25.378 35.744 -13.951 1.00 17.58 37 PRO G C 1
ATOM 9071 O O . PRO F 1 37 ? 24.265 36.172 -13.648 1.00 18.41 37 PRO G O 1
ATOM 9075 N N . TYR F 1 38 ? 26.111 36.225 -14.951 1.00 18.59 38 TYR G N 1
ATOM 9076 C CA . TYR F 1 38 ? 25.673 37.365 -15.759 1.00 22.38 38 TYR G CA 1
ATOM 9077 C C . TYR F 1 38 ? 24.668 36.961 -16.830 1.00 21.81 38 TYR G C 1
ATOM 9078 O O . TYR F 1 38 ? 23.984 37.804 -17.401 1.00 27.18 38 TYR G O 1
ATOM 9087 N N . PHE F 1 39 ? 24.577 35.669 -17.119 1.00 22.03 39 PHE G N 1
ATOM 9088 C CA . PHE F 1 39 ? 23.567 35.200 -18.065 1.00 24.10 39 PHE G CA 1
ATOM 9089 C C . PHE F 1 39 ? 23.057 33.807 -17.711 1.00 20.46 39 PHE G C 1
ATOM 9090 O O . PHE F 1 39 ? 23.628 33.139 -16.854 1.00 20.71 39 PHE G O 1
ATOM 9098 N N . GLY F 1 40 ? 22.000 33.369 -18.392 1.00 20.22 40 GLY G N 1
ATOM 9099 C CA . GLY F 1 40 ? 21.395 32.074 -18.128 1.00 20.59 40 GLY G CA 1
ATOM 9100 C C . GLY F 1 40 ? 19.954 32.154 -17.648 1.00 24.76 40 GLY G C 1
ATOM 9101 O O . GLY F 1 40 ? 19.387 33.238 -17.519 1.00 24.68 40 GLY G O 1
ATOM 9102 N N . ALA F 1 41 ? 19.371 30.997 -17.349 1.00 20.29 41 ALA G N 1
ATOM 9103 C CA . ALA F 1 41 ? 17.958 30.915 -16.997 1.00 22.85 41 ALA G CA 1
ATOM 9104 C C . ALA F 1 41 ? 17.725 31.297 -15.545 1.00 23.96 41 ALA G C 1
ATOM 9105 O O . ALA F 1 41 ? 18.626 31.160 -14.709 1.00 20.60 41 ALA G O 1
ATOM 9107 N N . GLU F 1 42 ? 16.520 31.777 -15.247 1.00 20.16 42 GLU G N 1
ATOM 9108 C CA . GLU F 1 42 ? 16.174 32.165 -13.879 1.00 24.31 42 GLU G CA 1
ATOM 9109 C C . GLU F 1 42 ? 16.074 30.948 -12.964 1.00 21.34 42 GLU G C 1
ATOM 9110 O O . GLU F 1 42 ? 16.186 31.062 -11.739 1.00 20.41 42 GLU G O 1
ATOM 9116 N N . SER F 1 43 ? 15.863 29.783 -13.570 1.00 22.32 43 SER G N 1
ATOM 9117 C CA . SER F 1 43 ? 15.909 28.512 -12.852 1.00 21.41 43 SER G CA 1
ATOM 9118 C C . SER F 1 43 ? 16.435 27.451 -13.800 1.00 20.71 43 SER G C 1
ATOM 9119 O O . SER F 1 43 ? 16.095 27.441 -14.981 1.00 21.38 43 SER G O 1
ATOM 9122 N N . VAL F 1 44 ? 17.271 26.557 -13.294 1.00 19.66 44 VAL G N 1
ATOM 9123 C CA . VAL F 1 44 ? 17.865 25.552 -14.172 1.00 19.14 44 VAL G CA 1
ATOM 9124 C C . VAL F 1 44 ? 17.143 24.220 -14.078 1.00 21.55 44 VAL G C 1
ATOM 9125 O O . VAL F 1 44 ? 17.258 23.512 -13.076 1.00 21.13 44 VAL G O 1
ATOM 9129 N N . GLU F 1 45 ? 16.393 23.889 -15.128 1.00 20.79 45 GLU G N 1
ATOM 9130 C CA . GLU F 1 45 ? 15.507 22.728 -15.096 1.00 24.03 45 GLU G CA 1
ATOM 9131 C C . GLU F 1 45 ? 15.693 21.834 -16.317 1.00 19.80 45 GLU G C 1
ATOM 9132 O O . GLU F 1 45 ? 14.750 21.605 -17.063 1.00 28.06 45 GLU G O 1
ATOM 9138 N N . GLY F 1 46 ? 16.894 21.318 -16.523 1.00 19.45 46 GLY G N 1
ATOM 9139 C CA . GLY F 1 46 ? 17.129 20.468 -17.672 1.00 17.06 46 GLY G CA 1
ATOM 9140 C C . GLY F 1 46 ? 18.503 20.666 -18.274 1.00 13.17 46 GLY G C 1
ATOM 9141 O O . GLY F 1 46 ? 19.261 21.544 -17.860 1.00 13.71 46 GLY G O 1
ATOM 9142 N N . ASN F 1 47 ? 18.813 19.852 -19.276 1.00 19.34 47 ASN G N 1
ATOM 9143 C CA . ASN F 1 47 ? 20.148 19.841 -19.866 1.00 16.71 47 ASN G CA 1
ATOM 9144 C C . ASN F 1 47 ? 20.542 21.172 -20.503 1.00 13.06 47 ASN G C 1
ATOM 9145 O O . ASN F 1 47 ? 21.648 21.664 -20.291 1.00 14.90 47 ASN G O 1
ATOM 9150 N N . PHE F 1 48 ? 19.655 21.748 -21.303 1.00 13.64 48 PHE G N 1
ATOM 9151 C CA . PHE F 1 48 ? 20.023 22.986 -21.994 1.00 16.97 48 PHE G CA 1
ATOM 9152 C C . PHE F 1 48 ? 20.344 24.098 -20.983 1.00 12.75 48 PHE G C 1
ATOM 9153 O O . PHE F 1 48 ? 21.393 24.741 -21.063 1.00 15.56 48 PHE G O 1
ATOM 9161 N N . GLU F 1 49 ? 19.465 24.297 -20.008 1.00 13.16 49 GLU G N 1
ATOM 9162 C CA . GLU F 1 49 ? 19.705 25.318 -18.983 1.00 12.88 49 GLU G CA 1
ATOM 9163 C C . GLU F 1 49 ? 20.960 24.990 -18.171 1.00 12.80 49 GLU G C 1
ATOM 9164 O O . GLU F 1 49 ? 21.718 25.885 -17.781 1.00 14.06 49 GLU G O 1
ATOM 9170 N N . SER F 1 50 ? 21.181 23.699 -17.940 1.00 12.13 50 SER G N 1
ATOM 9171 C CA . SER F 1 50 ? 22.343 23.216 -17.187 1.00 14.25 50 SER G CA 1
ATOM 9172 C C . SER F 1 50 ? 23.664 23.472 -17.887 1.00 12.08 50 SER G C 1
ATOM 9173 O O . SER F 1 50 ? 24.637 23.908 -17.270 1.00 15.39 50 SER G O 1
ATOM 9176 N N . TYR F 1 51 ? 23.705 23.165 -19.177 1.00 14.25 51 TYR G N 1
ATOM 9177 C CA . TYR F 1 51 ? 24.899 23.420 -19.983 1.00 15.12 51 TYR G CA 1
ATOM 9178 C C . TYR F 1 51 ? 25.160 24.906 -20.080 1.00 12.74 51 TYR G C 1
ATOM 9179 O O . TYR F 1 51 ? 26.314 25.359 -20.061 1.00 15.32 51 TYR G O 1
ATOM 9188 N N . LEU F 1 52 ? 24.077 25.665 -20.183 1.00 13.66 52 LEU G N 1
ATOM 9189 C CA . LEU F 1 52 ? 24.167 27.119 -20.169 1.00 15.86 52 LEU G CA 1
ATOM 9190 C C . LEU F 1 52 ? 24.698 27.622 -18.833 1.00 15.57 52 LEU G C 1
ATOM 9191 O O . LEU F 1 52 ? 25.564 28.499 -18.792 1.00 16.75 52 LEU G O 1
ATOM 9196 N N . ALA F 1 53 ? 24.191 27.055 -17.743 1.00 14.15 53 ALA G N 1
ATOM 9197 C CA . ALA F 1 53 ? 24.625 27.463 -16.408 1.00 16.03 53 ALA G CA 1
ATOM 9198 C C . ALA F 1 53 ? 26.107 27.192 -16.174 1.00 13.52 53 ALA G C 1
ATOM 9199 O O . ALA F 1 53 ? 26.786 27.974 -15.521 1.00 13.76 53 ALA G O 1
ATOM 9201 N N . ALA F 1 54 ? 26.610 26.095 -16.724 1.00 14.51 54 ALA G N 1
ATOM 9202 C CA . ALA F 1 54 ? 28.017 25.730 -16.545 1.00 14.92 54 ALA G CA 1
ATOM 9203 C C . ALA F 1 54 ? 28.976 26.829 -16.994 1.00 14.28 54 ALA G C 1
ATOM 9204 O O . ALA F 1 54 ? 29.924 27.163 -16.280 1.00 14.80 54 ALA G O 1
ATOM 9206 N N . ILE F 1 55 ? 28.757 27.354 -18.196 1.00 17.30 55 ILE G N 1
ATOM 9207 C CA . ILE F 1 55 ? 29.587 28.436 -18.738 1.00 19.92 55 ILE G CA 1
ATOM 9208 C C . ILE F 1 55 ? 29.286 29.730 -18.000 1.00 16.54 55 ILE G C 1
ATOM 9209 O O . ILE F 1 55 ? 30.202 30.517 -17.688 1.00 15.64 55 ILE G O 1
ATOM 9214 N N . ALA F 1 56 ? 27.999 29.939 -17.719 1.00 14.93 56 ALA G N 1
ATOM 9215 C CA . ALA F 1 56 ? 27.555 31.108 -16.954 1.00 15.41 56 ALA G CA 1
ATOM 9216 C C . ALA F 1 56 ? 28.299 31.162 -15.627 1.00 17.75 56 ALA G C 1
ATOM 9217 O O . ALA F 1 56 ? 28.789 32.226 -15.211 1.00 16.14 56 ALA G O 1
ATOM 9219 N N . VAL F 1 57 ? 28.392 30.007 -14.966 1.00 11.82 57 VAL G N 1
ATOM 9220 C CA . VAL F 1 57 ? 29.111 29.922 -13.700 1.00 13.44 57 VAL G CA 1
ATOM 9221 C C . VAL F 1 57 ? 30.601 30.156 -13.910 1.00 13.30 57 VAL G C 1
ATOM 9222 O O . VAL F 1 57 ? 31.232 30.962 -13.215 1.00 14.70 57 VAL G O 1
ATOM 9226 N N . MET F 1 58 ? 31.154 29.469 -14.903 1.00 13.84 58 MET G N 1
ATOM 9227 C CA . MET F 1 58 ? 32.557 29.646 -15.258 1.00 12.35 58 MET G CA 1
ATOM 9228 C C . MET F 1 58 ? 32.874 31.092 -15.628 1.00 14.73 58 MET G C 1
ATOM 9229 O O . MET F 1 58 ? 33.843 31.668 -15.129 1.00 16.27 58 MET G O 1
ATOM 9234 N N . ASP F 1 59 ? 32.034 31.678 -16.474 1.00 13.63 59 ASP G N 1
ATOM 9235 C CA . ASP F 1 59 ? 32.177 33.087 -16.829 1.00 17.57 59 ASP G CA 1
ATOM 9236 C C . ASP F 1 59 ? 32.168 33.954 -15.578 1.00 18.28 59 ASP G C 1
ATOM 9237 O O . ASP F 1 59 ? 33.047 34.799 -15.396 1.00 19.11 59 ASP G O 1
ATOM 9242 N N . ARG F 1 60 ? 31.199 33.708 -14.703 1.00 16.46 60 ARG G N 1
ATOM 9243 C CA . ARG F 1 60 ? 31.009 34.537 -13.513 1.00 18.01 60 ARG G CA 1
ATOM 9244 C C . ARG F 1 60 ? 32.219 34.463 -12.591 1.00 19.51 60 ARG G C 1
ATOM 9245 O O . ARG F 1 60 ? 32.665 35.478 -12.039 1.00 23.31 60 ARG G O 1
ATOM 9253 N N . VAL F 1 61 ? 32.765 33.265 -12.433 1.00 14.89 61 VAL G N 1
ATOM 9254 C CA . VAL F 1 61 ? 33.907 33.083 -11.559 1.00 14.34 61 VAL G CA 1
ATOM 9255 C C . VAL F 1 61 ? 35.148 33.729 -12.148 1.00 18.24 61 VAL G C 1
ATOM 9256 O O . VAL F 1 61 ? 35.925 34.368 -11.439 1.00 18.02 61 VAL G O 1
ATOM 9260 N N . MET F 1 62 ? 35.338 33.565 -13.449 1.00 19.08 62 MET G N 1
ATOM 9261 C CA . MET F 1 62 ? 36.484 34.182 -14.102 1.00 20.37 62 MET G CA 1
ATOM 9262 C C . MET F 1 62 ? 36.392 35.707 -13.991 1.00 19.71 62 MET G C 1
ATOM 9263 O O . MET F 1 62 ? 37.375 36.356 -13.658 1.00 23.97 62 MET G O 1
ATOM 9268 N N . ALA F 1 63 ? 35.238 36.275 -14.328 1.00 23.06 63 ALA G N 1
ATOM 9269 C CA . ALA F 1 63 ? 34.987 37.704 -14.107 1.00 23.97 63 ALA G CA 1
ATOM 9270 C C . ALA F 1 63 ? 35.265 38.220 -12.679 1.00 26.65 63 ALA G C 1
ATOM 9271 O O . ALA F 1 63 ? 35.488 39.416 -12.491 1.00 26.61 63 ALA G O 1
ATOM 9273 N N . TYR F 1 64 ? 35.254 37.340 -11.676 1.00 26.72 64 TYR G N 1
ATOM 9274 C CA . TYR F 1 64 ? 35.487 37.777 -10.294 1.00 23.80 64 TYR G CA 1
ATOM 9275 C C . TYR F 1 64 ? 36.929 38.201 -10.165 1.00 26.24 64 TYR G C 1
ATOM 9276 O O . TYR F 1 64 ? 37.825 37.449 -10.534 1.00 33.16 64 TYR G O 1
ATOM 9285 N N . ASP F 1 65 ? 37.155 39.398 -9.631 1.00 31.94 65 ASP G N 1
ATOM 9286 C CA . ASP F 1 65 ? 38.497 39.981 -9.624 1.00 33.97 65 ASP G CA 1
ATOM 9287 C C . ASP F 1 65 ? 39.241 39.990 -8.287 1.00 34.89 65 ASP G C 1
ATOM 9288 O O . ASP F 1 65 ? 40.415 40.361 -8.233 1.00 37.43 65 ASP G O 1
ATOM 9293 N N . GLN F 1 66 ? 38.563 39.607 -7.211 1.00 29.26 66 GLN G N 1
ATOM 9294 C CA . GLN F 1 66 ? 39.227 39.531 -5.914 1.00 27.66 66 GLN G CA 1
ATOM 9295 C C . GLN F 1 66 ? 39.790 38.125 -5.685 1.00 30.68 66 GLN G C 1
ATOM 9296 O O . GLN F 1 66 ? 39.272 37.148 -6.220 1.00 26.80 66 GLN G O 1
ATOM 9302 N N . PRO F 1 67 ? 40.859 38.021 -4.885 1.00 30.80 67 PRO G N 1
ATOM 9303 C CA . PRO F 1 67 ? 41.423 36.698 -4.595 1.00 29.02 67 PRO G CA 1
ATOM 9304 C C . PRO F 1 67 ? 40.388 35.805 -3.903 1.00 24.87 67 PRO G C 1
ATOM 9305 O O . PRO F 1 67 ? 39.444 36.309 -3.290 1.00 24.88 67 PRO G O 1
ATOM 9309 N N . PHE F 1 68 ? 40.527 34.494 -4.065 1.00 24.65 68 PHE G N 1
ATOM 9310 C CA . PHE F 1 68 ? 39.642 33.541 -3.391 1.00 17.02 68 PHE G CA 1
ATOM 9311 C C . PHE F 1 68 ? 40.308 32.185 -3.200 1.00 20.04 68 PHE G C 1
ATOM 9312 O O . PHE F 1 68 ? 41.237 31.830 -3.944 1.00 16.25 68 PHE G O 1
ATOM 9320 N N . ASP F 1 69 ? 39.825 31.427 -2.215 1.00 14.85 69 ASP G N 1
ATOM 9321 C CA . ASP F 1 69 ? 40.509 30.208 -1.794 1.00 17.72 69 ASP G CA 1
ATOM 9322 C C . ASP F 1 69 ? 39.766 28.931 -2.177 1.00 16.12 69 ASP G C 1
ATOM 9323 O O . ASP F 1 69 ? 40.328 27.837 -2.117 1.00 17.31 69 ASP G O 1
ATOM 9328 N N . ALA F 1 70 ? 38.499 29.076 -2.551 1.00 15.98 70 ALA G N 1
ATOM 9329 C CA . ALA F 1 70 ? 37.699 27.940 -2.986 1.00 15.64 70 ALA G CA 1
ATOM 9330 C C . ALA F 1 70 ? 36.447 28.438 -3.655 1.00 16.56 70 ALA G C 1
ATOM 9331 O O . ALA F 1 70 ? 36.031 29.584 -3.466 1.00 16.98 70 ALA G O 1
ATOM 9333 N N . VAL F 1 71 ? 35.829 27.548 -4.421 1.00 15.83 71 VAL G N 1
ATOM 9334 C CA . VAL F 1 71 ? 34.598 27.863 -5.096 1.00 13.54 71 VAL G CA 1
ATOM 9335 C C . VAL F 1 71 ? 33.581 26.763 -4.861 1.00 14.47 71 VAL G C 1
ATOM 9336 O O . VAL F 1 71 ? 33.891 25.569 -4.964 1.00 12.03 71 VAL G O 1
ATOM 9340 N N . ILE F 1 72 ? 32.370 27.186 -4.523 1.00 15.07 72 ILE G N 1
ATOM 9341 C CA . ILE F 1 72 ? 31.236 26.293 -4.402 1.00 11.25 72 ILE G CA 1
ATOM 9342 C C . ILE F 1 72 ? 30.278 26.555 -5.547 1.00 15.03 72 ILE G C 1
ATOM 9343 O O . ILE F 1 72 ? 29.840 27.696 -5.757 1.00 11.45 72 ILE G O 1
ATOM 9348 N N . GLN F 1 73 ? 29.979 25.509 -6.317 1.00 10.82 73 GLN G N 1
ATOM 9349 C CA . GLN F 1 73 ? 28.955 25.616 -7.344 1.00 13.76 73 GLN G CA 1
ATOM 9350 C C . GLN F 1 73 ? 27.657 25.146 -6.720 1.00 15.84 73 GLN G C 1
ATOM 9351 O O . GLN F 1 73 ? 27.531 23.986 -6.317 1.00 14.28 73 GLN G O 1
ATOM 9357 N N . ALA F 1 74 ? 26.718 26.080 -6.603 1.00 14.86 74 ALA G N 1
ATOM 9358 C CA . ALA F 1 74 ? 25.519 25.903 -5.799 1.00 18.33 74 ALA G CA 1
ATOM 9359 C C . ALA F 1 74 ? 24.302 25.577 -6.624 1.00 20.74 74 ALA G C 1
ATOM 9360 O O . ALA F 1 74 ? 23.364 26.368 -6.685 1.00 33.36 74 ALA G O 1
ATOM 9362 N N . GLY F 1 75 ? 24.304 24.421 -7.260 1.00 17.72 75 GLY G N 1
ATOM 9363 C CA . GLY F 1 75 ? 23.108 23.948 -7.927 1.00 22.38 75 GLY G CA 1
ATOM 9364 C C . GLY F 1 75 ? 23.049 22.438 -7.802 1.00 22.38 75 GLY G C 1
ATOM 9365 O O . GLY F 1 75 ? 24.090 21.769 -7.683 1.00 20.70 75 GLY G O 1
ATOM 9366 N N . TYR F 1 76 ? 21.850 21.874 -7.804 1.00 23.93 76 TYR G N 1
ATOM 9367 C CA . TYR F 1 76 ? 21.790 20.427 -7.725 1.00 21.69 76 TYR G CA 1
ATOM 9368 C C . TYR F 1 76 ? 21.644 19.723 -9.080 1.00 22.18 76 TYR G C 1
ATOM 9369 O O . TYR F 1 76 ? 20.592 19.767 -9.721 1.00 22.58 76 TYR G O 1
ATOM 9378 N N . GLY F 1 77 ? 22.724 19.072 -9.500 1.00 19.85 77 GLY G N 1
ATOM 9379 C CA . GLY F 1 77 ? 22.716 18.257 -10.697 1.00 19.63 77 GLY G CA 1
ATOM 9380 C C . GLY F 1 77 ? 23.020 18.952 -12.018 1.00 22.94 77 GLY G C 1
ATOM 9381 O O . GLY F 1 77 ? 22.809 18.362 -13.077 1.00 22.72 77 GLY G O 1
ATOM 9382 N N . GLU F 1 78 ? 23.534 20.177 -11.979 1.00 18.86 78 GLU G N 1
ATOM 9383 C CA . GLU F 1 78 ? 23.961 20.825 -13.223 1.00 24.44 78 GLU G CA 1
ATOM 9384 C C . GLU F 1 78 ? 25.410 20.534 -13.523 1.00 18.39 78 GLU G C 1
ATOM 9385 O O . GLU F 1 78 ? 26.161 20.052 -12.676 1.00 20.92 78 GLU G O 1
ATOM 9391 N N . HIS F 1 79 ? 25.781 20.841 -14.756 1.00 19.83 79 HIS G N 1
ATOM 9392 C CA . HIS F 1 79 ? 27.134 20.661 -15.248 1.00 17.75 79 HIS G CA 1
ATOM 9393 C C . HIS F 1 79 ? 28.070 21.803 -14.846 1.00 19.03 79 HIS G C 1
ATOM 9394 O O . HIS F 1 79 ? 27.626 22.848 -14.362 1.00 17.53 79 HIS G O 1
ATOM 9401 N N . GLY F 1 80 ? 29.367 21.592 -15.059 1.00 18.19 80 GLY G N 1
ATOM 9402 C CA . GLY F 1 80 ? 30.343 22.668 -15.009 1.00 15.27 80 GLY G CA 1
ATOM 9403 C C . GLY F 1 80 ? 31.502 22.517 -14.043 1.00 16.38 80 GLY G C 1
ATOM 9404 O O . GLY F 1 80 ? 32.568 23.110 -14.268 1.00 16.53 80 GLY G O 1
ATOM 9405 N N . ARG F 1 81 ? 31.311 21.724 -12.987 1.00 15.26 81 ARG G N 1
ATOM 9406 C CA . ARG F 1 81 ? 32.342 21.541 -11.958 1.00 18.11 81 ARG G CA 1
ATOM 9407 C C . ARG F 1 81 ? 33.716 21.256 -12.553 1.00 14.21 81 ARG G C 1
ATOM 9408 O O . ARG F 1 81 ? 34.720 21.903 -12.206 1.00 15.15 81 ARG G O 1
ATOM 9416 N N . GLU F 1 82 ? 33.741 20.311 -13.483 1.00 14.72 82 GLU G N 1
ATOM 9417 C CA . GLU F 1 82 ? 34.976 19.912 -14.130 1.00 16.61 82 GLU G CA 1
ATOM 9418 C C . GLU F 1 82 ? 35.623 21.072 -14.869 1.00 13.23 82 GLU G C 1
ATOM 9419 O O . GLU F 1 82 ? 36.846 21.127 -14.985 1.00 9.98 82 GLU G O 1
ATOM 9425 N N . GLY F 1 83 ? 34.798 21.975 -15.396 1.00 15.81 83 GLY G N 1
ATOM 9426 C CA . GLY F 1 83 ? 35.306 23.160 -16.072 1.00 12.86 83 GLY G CA 1
ATOM 9427 C C . GLY F 1 83 ? 35.991 24.087 -15.094 1.00 12.36 83 GLY G C 1
ATOM 9428 O O . GLY F 1 83 ? 37.131 24.510 -15.314 1.00 14.55 83 GLY G O 1
ATOM 9429 N N . LEU F 1 84 ? 35.307 24.385 -13.993 1.00 12.24 84 LEU G N 1
ATOM 9430 C CA . LEU F 1 84 ? 35.908 25.190 -12.932 1.00 13.63 84 LEU G CA 1
ATOM 9431 C C . LEU F 1 84 ? 37.204 24.551 -12.472 1.00 14.08 84 LEU G C 1
ATOM 9432 O O . LEU F 1 84 ? 38.210 25.242 -12.279 1.00 13.35 84 LEU G O 1
ATOM 9437 N N . GLN F 1 85 ? 37.182 23.233 -12.295 1.00 13.08 85 GLN G N 1
ATOM 9438 C CA . GLN F 1 85 ? 38.368 22.525 -11.823 1.00 13.78 85 GLN G CA 1
ATOM 9439 C C . GLN F 1 85 ? 39.595 22.709 -12.742 1.00 13.01 85 GLN G C 1
ATOM 9440 O O . GLN F 1 85 ? 40.721 22.812 -12.254 1.00 16.21 85 GLN G O 1
ATOM 9446 N N . GLU F 1 86 ? 39.382 22.772 -14.055 1.00 13.40 86 GLU G N 1
ATOM 9447 C CA . GLU F 1 86 ? 40.488 23.017 -14.996 1.00 15.89 86 GLU G CA 1
ATOM 9448 C C . GLU F 1 86 ? 40.944 24.469 -14.899 1.00 16.07 86 GLU G C 1
ATOM 9449 O O . GLU F 1 86 ? 42.144 24.751 -14.900 1.00 14.95 86 GLU G O 1
ATOM 9455 N N . LEU F 1 87 ? 39.973 25.381 -14.841 1.00 13.98 87 LEU G N 1
ATOM 9456 C CA . LEU F 1 87 ? 40.244 26.821 -14.821 1.00 15.21 87 LEU G CA 1
ATOM 9457 C C . LEU F 1 87 ? 40.903 27.304 -13.530 1.00 18.21 87 LEU G C 1
ATOM 9458 O O . LEU F 1 87 ? 41.672 28.275 -13.553 1.00 18.27 87 LEU G O 1
ATOM 9463 N N . LEU F 1 88 ? 40.580 26.665 -12.404 1.00 16.21 88 LEU G N 1
ATOM 9464 C CA . LEU F 1 88 ? 41.017 27.161 -11.092 1.00 16.26 88 LEU G CA 1
ATOM 9465 C C . LEU F 1 88 ? 42.130 26.314 -10.518 1.00 14.82 88 LEU G C 1
ATOM 9466 O O . LEU F 1 88 ? 42.238 25.116 -10.823 1.00 13.79 88 LEU G O 1
ATOM 9471 N N . ASN F 1 89 ? 42.951 26.941 -9.676 1.00 12.72 89 ASN G N 1
ATOM 9472 C CA . ASN F 1 89 ? 43.961 26.225 -8.904 1.00 15.87 89 ASN G CA 1
ATOM 9473 C C . ASN F 1 89 ? 43.575 26.279 -7.431 1.00 19.04 89 ASN G C 1
ATOM 9474 O O . ASN F 1 89 ? 44.440 26.292 -6.549 1.00 22.49 89 ASN G O 1
ATOM 9479 N N . VAL F 1 90 ? 42.266 26.340 -7.185 1.00 13.43 90 VAL G N 1
ATOM 9480 C CA . VAL F 1 90 ? 41.701 26.229 -5.845 1.00 15.87 90 VAL G CA 1
ATOM 9481 C C . VAL F 1 90 ? 40.638 25.127 -5.869 1.00 16.97 90 VAL G C 1
ATOM 9482 O O . VAL F 1 90 ? 40.066 24.840 -6.924 1.00 12.20 90 VAL G O 1
ATOM 9486 N N . PRO F 1 91 ? 40.355 24.525 -4.706 1.00 14.22 91 PRO G N 1
ATOM 9487 C CA . PRO F 1 91 ? 39.328 23.475 -4.695 1.00 19.59 91 PRO G CA 1
ATOM 9488 C C . PRO F 1 91 ? 37.955 23.973 -5.161 1.00 14.61 91 PRO G C 1
ATOM 9489 O O . PRO F 1 91 ? 37.570 25.123 -4.946 1.00 14.86 91 PRO G O 1
ATOM 9493 N N . VAL F 1 92 ? 37.248 23.095 -5.857 1.00 10.52 92 VAL G N 1
ATOM 9494 C CA . VAL F 1 92 ? 35.893 23.371 -6.317 1.00 13.87 92 VAL G CA 1
ATOM 9495 C C . VAL F 1 92 ? 34.975 22.316 -5.711 1.00 14.97 92 VAL G C 1
ATOM 9496 O O . VAL F 1 92 ? 35.262 21.128 -5.799 1.00 12.69 92 VAL G O 1
ATOM 9500 N N . VAL F 1 93 ? 33.899 22.726 -5.053 1.00 11.28 93 VAL G N 1
ATOM 9501 C CA . VAL F 1 93 ? 32.959 21.722 -4.586 1.00 14.82 93 VAL G CA 1
ATOM 9502 C C . VAL F 1 93 ? 31.529 22.047 -4.984 1.00 15.78 93 VAL G C 1
ATOM 9503 O O . VAL F 1 93 ? 31.045 23.175 -4.828 1.00 13.95 93 VAL G O 1
ATOM 9507 N N . ASP F 1 94 ? 30.893 21.060 -5.586 1.00 12.43 94 ASP G N 1
ATOM 9508 C CA . ASP F 1 94 ? 29.535 21.219 -6.024 1.00 12.52 94 ASP G CA 1
ATOM 9509 C C . ASP F 1 94 ? 28.630 20.714 -4.924 1.00 15.18 94 ASP G C 1
ATOM 9510 O O . ASP F 1 94 ? 28.942 19.707 -4.296 1.00 13.97 94 ASP G O 1
ATOM 9515 N N . ILE F 1 95 ? 27.524 21.416 -4.673 1.00 11.82 95 ILE G N 1
ATOM 9516 C CA . ILE F 1 95 ? 26.666 21.060 -3.551 1.00 13.27 95 ILE G CA 1
ATOM 9517 C C . ILE F 1 95 ? 26.042 19.681 -3.715 1.00 13.69 95 ILE G C 1
ATOM 9518 O O . ILE F 1 95 ? 25.695 19.024 -2.734 1.00 15.09 95 ILE G O 1
ATOM 9523 N N . THR F 1 96 ? 25.923 19.243 -4.958 1.00 13.50 96 THR G N 1
ATOM 9524 C CA . THR F 1 96 ? 25.393 17.927 -5.264 1.00 17.31 96 THR G CA 1
ATOM 9525 C C . THR F 1 96 ? 26.263 16.830 -4.676 1.00 15.28 96 THR G C 1
ATOM 9526 O O . THR F 1 96 ? 25.793 16.006 -3.889 1.00 14.73 96 THR G O 1
ATOM 9530 N N . GLU F 1 97 ? 27.538 16.843 -5.040 1.00 14.40 97 GLU G N 1
ATOM 9531 C CA . GLU F 1 97 ? 28.490 15.870 -4.544 1.00 14.59 97 GLU G CA 1
ATOM 9532 C C . GLU F 1 97 ? 28.767 16.085 -3.065 1.00 13.74 97 GLU G C 1
ATOM 9533 O O . GLU F 1 97 ? 28.959 15.122 -2.312 1.00 10.39 97 GLU G O 1
ATOM 9539 N N . ALA F 1 98 ? 28.752 17.348 -2.641 1.00 12.08 98 ALA G N 1
ATOM 9540 C CA . ALA F 1 98 ? 28.911 17.659 -1.221 1.00 10.84 98 ALA G CA 1
ATOM 9541 C C . ALA F 1 98 ? 27.798 17.016 -0.402 1.00 10.38 98 ALA G C 1
ATOM 9542 O O . ALA F 1 98 ? 28.061 16.405 0.607 1.00 7.73 98 ALA G O 1
ATOM 9544 N N . ALA F 1 99 ? 26.552 17.154 -0.831 1.00 10.79 99 ALA G N 1
ATOM 9545 C CA . ALA F 1 99 ? 25.438 16.536 -0.110 1.00 10.62 99 ALA G CA 1
ATOM 9546 C C . ALA F 1 99 ? 25.533 15.002 -0.054 1.00 10.11 99 ALA G C 1
ATOM 9547 O O . ALA F 1 99 ? 25.386 14.394 1.003 1.00 7.81 99 ALA G O 1
ATOM 9549 N N . ALA F 1 100 ? 25.748 14.383 -1.208 1.00 9.23 100 ALA G N 1
ATOM 9550 C CA . ALA F 1 100 ? 25.800 12.930 -1.284 1.00 10.43 100 ALA G CA 1
ATOM 9551 C C . ALA F 1 100 ? 26.987 12.376 -0.492 1.00 8.99 100 ALA G C 1
ATOM 9552 O O . ALA F 1 100 ? 26.859 11.411 0.278 1.00 8.07 100 ALA G O 1
ATOM 9554 N N . SER F 1 101 ? 28.141 12.997 -0.662 1.00 8.10 101 SER G N 1
ATOM 9555 C CA . SER F 1 101 ? 29.336 12.540 0.045 1.00 8.18 101 SER G CA 1
ATOM 9556 C C . SER F 1 101 ? 29.191 12.607 1.567 1.00 9.92 101 SER G C 1
ATOM 9557 O O . SER F 1 101 ? 29.575 11.654 2.274 1.00 8.46 101 SER G O 1
ATOM 9560 N N . THR F 1 102 ? 28.658 13.709 2.101 1.00 10.06 102 THR G N 1
ATOM 9561 C CA . THR F 1 102 ? 28.542 13.744 3.557 1.00 10.36 102 THR G CA 1
ATOM 9562 C C . THR F 1 102 ? 27.441 12.820 4.049 1.00 9.38 102 THR G C 1
ATOM 9563 O O . THR F 1 102 ? 27.601 12.182 5.083 1.00 8.14 102 THR G O 1
ATOM 9567 N N . ALA F 1 103 ? 26.349 12.715 3.291 1.00 9.08 103 ALA G N 1
ATOM 9568 C CA . ALA F 1 103 ? 25.271 11.793 3.656 1.00 9.83 103 ALA G CA 1
ATOM 9569 C C . ALA F 1 103 ? 25.783 10.359 3.773 1.00 9.34 103 ALA G C 1
ATOM 9570 O O . ALA F 1 103 ? 25.338 9.587 4.626 1.00 8.05 103 ALA G O 1
ATOM 9572 N N . MET F 1 104 ? 26.745 10.008 2.937 1.00 7.51 104 MET G N 1
ATOM 9573 C CA . MET F 1 104 ? 27.258 8.647 2.960 1.00 9.39 104 MET G CA 1
ATOM 9574 C C . MET F 1 104 ? 27.966 8.306 4.270 1.00 11.65 104 MET G C 1
ATOM 9575 O O . MET F 1 104 ? 28.119 7.131 4.593 1.00 6.61 104 MET G O 1
ATOM 9580 N N . PHE F 1 105 ? 28.401 9.324 5.014 1.00 7.01 105 PHE G N 1
ATOM 9581 C CA . PHE F 1 105 ? 28.961 9.089 6.356 1.00 8.84 105 PHE G CA 1
ATOM 9582 C C . PHE F 1 105 ? 27.884 8.796 7.420 1.00 9.77 105 PHE G C 1
ATOM 9583 O O . PHE F 1 105 ? 28.197 8.354 8.531 1.00 8.93 105 PHE G O 1
ATOM 9591 N N . LEU F 1 106 ? 26.616 9.011 7.070 1.00 9.84 106 LEU G N 1
ATOM 9592 C CA . LEU F 1 106 ? 25.542 9.022 8.072 1.00 8.62 106 LEU G CA 1
ATOM 9593 C C . LEU F 1 106 ? 24.588 7.825 8.038 1.00 10.09 106 LEU G C 1
ATOM 9594 O O . LEU F 1 106 ? 23.794 7.649 8.955 1.00 11.80 106 LEU G O 1
ATOM 9599 N N . GLY F 1 107 ? 24.619 7.038 6.969 1.00 10.46 107 GLY G N 1
ATOM 9600 C CA . GLY F 1 107 ? 23.669 5.941 6.824 1.00 11.04 107 GLY G CA 1
ATOM 9601 C C . GLY F 1 107 ? 24.062 4.982 5.723 1.00 12.03 107 GLY G C 1
ATOM 9602 O O . GLY F 1 107 ? 25.004 5.250 4.963 1.00 11.90 107 GLY G O 1
ATOM 9603 N N . HIS F 1 108 ? 23.353 3.861 5.630 1.00 12.20 108 HIS G N 1
ATOM 9604 C CA . HIS F 1 108 ? 23.719 2.805 4.681 1.00 9.79 108 HIS G CA 1
ATOM 9605 C C . HIS F 1 108 ? 23.400 3.224 3.243 1.00 10.56 108 HIS G C 1
ATOM 9606 O O . HIS F 1 108 ? 24.050 2.782 2.298 1.00 9.36 108 HIS G O 1
ATOM 9613 N N . ALA F 1 109 ? 22.386 4.075 3.098 1.00 7.67 109 ALA G N 1
ATOM 9614 C CA . ALA F 1 109 ? 21.940 4.549 1.799 1.00 9.41 109 ALA G CA 1
ATOM 9615 C C . ALA F 1 109 ? 21.333 5.916 1.978 1.00 9.53 109 ALA G C 1
ATOM 9616 O O . ALA F 1 109 ? 20.759 6.221 3.043 1.00 5.64 109 ALA G O 1
ATOM 9618 N N . TYR F 1 110 ? 21.475 6.756 0.953 1.00 5.92 110 TYR G N 1
ATOM 9619 C CA . TYR F 1 110 ? 20.900 8.097 1.005 1.00 6.28 110 TYR G CA 1
ATOM 9620 C C . TYR F 1 110 ? 19.969 8.302 -0.184 1.00 7.49 110 TYR G C 1
ATOM 9621 O O . TYR F 1 110 ? 20.139 7.661 -1.229 1.00 7.82 110 TYR G O 1
ATOM 9630 N N . SER F 1 111 ? 18.993 9.195 -0.042 1.00 5.67 111 SER G N 1
ATOM 9631 C CA . SER F 1 111 ? 18.202 9.605 -1.200 1.00 6.58 111 SER G CA 1
ATOM 9632 C C . SER F 1 111 ? 18.262 11.104 -1.421 1.00 9.31 111 SER G C 1
ATOM 9633 O O . SER F 1 111 ? 18.461 11.872 -0.476 1.00 13.51 111 SER G O 1
ATOM 9636 N N . VAL F 1 112 ? 18.164 11.525 -2.675 1.00 7.71 112 VAL G N 1
ATOM 9637 C CA . VAL F 1 112 ? 18.020 12.953 -2.922 1.00 12.07 112 VAL G CA 1
ATOM 9638 C C . VAL F 1 112 ? 16.598 13.267 -3.361 1.00 10.80 112 VAL G C 1
ATOM 9639 O O . VAL F 1 112 ? 16.005 12.553 -4.167 1.00 9.63 112 VAL G O 1
ATOM 9643 N N . VAL F 1 113 ? 16.034 14.301 -2.756 1.00 11.04 113 VAL G N 1
ATOM 9644 C CA . VAL F 1 113 ? 14.701 14.734 -3.103 1.00 12.56 113 VAL G CA 1
ATOM 9645 C C . VAL F 1 113 ? 14.829 16.035 -3.852 1.00 19.00 113 VAL G C 1
ATOM 9646 O O . VAL F 1 113 ? 15.390 17.003 -3.337 1.00 15.68 113 VAL G O 1
ATOM 9650 N N . THR F 1 114 ? 14.371 16.038 -5.095 1.00 20.02 114 THR G N 1
ATOM 9651 C CA . THR F 1 114 ? 14.482 17.236 -5.899 1.00 25.06 114 THR G CA 1
ATOM 9652 C C . THR F 1 114 ? 13.114 17.799 -6.266 1.00 22.96 114 THR G C 1
ATOM 9653 O O . THR F 1 114 ? 12.073 17.368 -5.772 1.00 20.95 114 THR G O 1
ATOM 9657 N N . THR F 1 115 ? 13.152 18.753 -7.174 1.00 23.31 115 THR G N 1
ATOM 9658 C CA . THR F 1 115 ? 11.992 19.513 -7.579 1.00 29.80 115 THR G CA 1
ATOM 9659 C C . THR F 1 115 ? 11.234 18.806 -8.684 1.00 22.65 115 THR G C 1
ATOM 9660 O O . THR F 1 115 ? 10.239 18.122 -8.438 1.00 23.60 115 THR G O 1
ATOM 9664 N N . LEU F 1 116 ? 11.717 18.988 -9.909 1.00 17.38 116 LEU G N 1
ATOM 9665 C CA . LEU F 1 116 ? 11.068 18.436 -11.086 1.00 17.06 116 LEU G CA 1
ATOM 9666 C C . LEU F 1 116 ? 11.543 17.041 -11.444 1.00 17.21 116 LEU G C 1
ATOM 9667 O O . LEU F 1 116 ? 12.732 16.710 -11.320 1.00 17.96 116 LEU G O 1
ATOM 9672 N N . ASP F 1 117 ? 10.607 16.246 -11.949 1.00 14.00 117 ASP G N 1
ATOM 9673 C CA . ASP F 1 117 ? 10.898 14.902 -12.419 1.00 17.93 117 ASP G CA 1
ATOM 9674 C C . ASP F 1 117 ? 11.970 14.875 -13.519 1.00 19.37 117 ASP G C 1
ATOM 9675 O O . ASP F 1 117 ? 12.822 13.985 -13.532 1.00 13.55 117 ASP G O 1
ATOM 9680 N N . ARG F 1 118 ? 11.957 15.874 -14.402 1.00 15.29 118 ARG G N 1
ATOM 9681 C CA . ARG F 1 118 ? 12.883 15.911 -15.528 1.00 14.59 118 ARG G CA 1
ATOM 9682 C C . ARG F 1 118 ? 14.328 16.199 -15.119 1.00 13.41 118 ARG G C 1
ATOM 9683 O O . ARG F 1 118 ? 15.262 15.990 -15.905 1.00 14.47 118 ARG G O 1
ATOM 9691 N N . THR F 1 119 ? 14.509 16.699 -13.904 1.00 14.78 119 THR G N 1
ATOM 9692 C CA . THR F 1 119 ? 15.844 16.937 -13.369 1.00 13.89 119 THR G CA 1
ATOM 9693 C C . THR F 1 119 ? 16.394 15.688 -12.677 1.00 17.03 119 THR G C 1
ATOM 9694 O O . THR F 1 119 ? 17.581 15.625 -12.349 1.00 20.01 119 THR G O 1
ATOM 9698 N N . VAL F 1 120 ? 15.529 14.706 -12.439 1.00 16.11 120 VAL G N 1
ATOM 9699 C CA . VAL F 1 120 ? 15.947 13.483 -11.757 1.00 12.71 120 VAL G CA 1
ATOM 9700 C C . VAL F 1 120 ? 17.081 12.755 -12.504 1.00 13.03 120 VAL G C 1
ATOM 9701 O O . VAL F 1 120 ? 18.112 12.445 -11.907 1.00 14.14 120 VAL G O 1
ATOM 9705 N N . PRO F 1 121 ? 16.914 12.512 -13.816 1.00 16.97 121 PRO G N 1
ATOM 9706 C CA . PRO F 1 121 ? 17.998 11.814 -14.519 1.00 14.77 121 PRO G CA 1
ATOM 9707 C C . PRO F 1 121 ? 19.301 12.614 -14.572 1.00 15.48 121 PRO G C 1
ATOM 9708 O O . PRO F 1 121 ? 20.365 12.012 -14.696 1.00 16.10 121 PRO G O 1
ATOM 9712 N N . LEU F 1 122 ? 19.211 13.940 -14.511 1.00 14.57 122 LEU G N 1
ATOM 9713 C CA . LEU F 1 122 ? 20.391 14.805 -14.445 1.00 17.46 122 LEU G CA 1
ATOM 9714 C C . LEU F 1 122 ? 21.174 14.614 -13.147 1.00 16.31 122 LEU G C 1
ATOM 9715 O O . LEU F 1 122 ? 22.398 14.447 -13.160 1.00 15.00 122 LEU G O 1
ATOM 9720 N N . ILE F 1 123 ? 20.463 14.636 -12.024 1.00 16.42 123 ILE G N 1
ATOM 9721 C CA . ILE F 1 123 ? 21.100 14.415 -10.726 1.00 15.79 123 ILE G CA 1
ATOM 9722 C C . ILE F 1 123 ? 21.716 13.009 -10.688 1.00 13.81 123 ILE G C 1
ATOM 9723 O O . ILE F 1 123 ? 22.872 12.836 -10.294 1.00 14.92 123 ILE G O 1
ATOM 9728 N N . GLU F 1 124 ? 20.952 12.025 -11.150 1.00 11.86 124 GLU G N 1
ATOM 9729 C CA . GLU F 1 124 ? 21.426 10.646 -11.247 1.00 14.07 124 GLU G CA 1
ATOM 9730 C C . GLU F 1 124 ? 22.722 10.588 -12.051 1.00 15.62 124 GLU G C 1
ATOM 9731 O O . GLU F 1 124 ? 23.715 9.988 -11.620 1.00 13.08 124 GLU G O 1
ATOM 9737 N N . ASP F 1 125 ? 22.722 11.258 -13.198 1.00 14.29 125 ASP G N 1
ATOM 9738 C CA . ASP F 1 125 ? 23.904 11.250 -14.045 1.00 19.39 125 ASP G CA 1
ATOM 9739 C C . ASP F 1 125 ? 25.111 11.896 -13.366 1.00 17.16 125 ASP G C 1
ATOM 9740 O O . ASP F 1 125 ? 26.219 11.365 -13.446 1.00 14.86 125 ASP G O 1
ATOM 9745 N N . ARG F 1 126 ? 24.895 13.018 -12.678 1.00 14.22 126 ARG G N 1
ATOM 9746 C CA . ARG F 1 126 ? 25.986 13.678 -11.959 1.00 16.30 126 ARG G CA 1
ATOM 9747 C C . ARG F 1 126 ? 26.570 12.802 -10.842 1.00 17.99 126 ARG G C 1
ATOM 9748 O O . ARG F 1 126 ? 27.788 12.713 -10.692 1.00 17.88 126 ARG G O 1
ATOM 9756 N N . LEU F 1 127 ? 25.705 12.145 -10.072 1.00 13.45 127 LEU G N 1
ATOM 9757 C CA . LEU F 1 127 ? 26.167 11.306 -8.966 1.00 14.01 127 LEU G CA 1
ATOM 9758 C C . LEU F 1 127 ? 26.958 10.098 -9.460 1.00 14.70 127 LEU G C 1
ATOM 9759 O O . LEU F 1 127 ? 27.959 9.700 -8.847 1.00 14.83 127 LEU G O 1
ATOM 9764 N N . LYS F 1 128 ? 26.491 9.518 -10.564 1.00 15.07 128 LYS G N 1
ATOM 9765 C CA . LYS F 1 128 ? 27.167 8.391 -11.183 1.00 14.99 128 LYS G CA 1
ATOM 9766 C C . LYS F 1 128 ? 28.549 8.779 -11.673 1.00 16.11 128 LYS G C 1
ATOM 9767 O O . LYS F 1 128 ? 29.511 8.048 -11.463 1.00 11.55 128 LYS G O 1
ATOM 9773 N N . LEU F 1 129 ? 28.631 9.930 -12.334 1.00 13.93 129 LEU G N 1
ATOM 9774 C CA . LEU F 1 129 ? 29.885 10.429 -12.866 1.00 17.24 129 LEU G CA 1
ATOM 9775 C C . LEU F 1 129 ? 30.834 10.735 -11.708 1.00 19.69 129 LEU G C 1
ATOM 9776 O O . LEU F 1 129 ? 32.036 10.477 -11.788 1.00 19.69 129 LEU G O 1
ATOM 9781 N N . ALA F 1 130 ? 30.278 11.244 -10.612 1.00 10.78 130 ALA G N 1
ATOM 9782 C CA . ALA F 1 130 ? 31.081 11.604 -9.451 1.00 15.47 130 ALA G CA 1
ATOM 9783 C C . ALA F 1 130 ? 31.494 10.367 -8.642 1.00 14.82 130 ALA G C 1
ATOM 9784 O O . ALA F 1 130 ? 32.266 10.466 -7.683 1.00 13.49 130 ALA G O 1
ATOM 9786 N N . GLY F 1 131 ? 30.966 9.210 -9.030 1.00 13.97 131 GLY G N 1
ATOM 9787 C CA . GLY F 1 131 ? 31.229 7.966 -8.330 1.00 11.68 131 GLY G CA 1
ATOM 9788 C C . GLY F 1 131 ? 30.569 7.915 -6.960 1.00 11.50 131 GLY G C 1
ATOM 9789 O O . GLY F 1 131 ? 31.090 7.287 -6.039 1.00 12.18 131 GLY G O 1
ATOM 9790 N N . LEU F 1 132 ? 29.411 8.556 -6.832 1.00 11.40 132 LEU G N 1
ATOM 9791 C CA . LEU F 1 132 ? 28.696 8.616 -5.546 1.00 13.25 132 LEU G CA 1
ATOM 9792 C C . LEU F 1 132 ? 27.293 7.982 -5.584 1.00 12.78 132 LEU G C 1
ATOM 9793 O O . LEU F 1 132 ? 26.531 8.066 -4.614 1.00 12.33 132 LEU G O 1
ATOM 9798 N N . TYR F 1 133 ? 26.950 7.335 -6.691 1.00 13.90 133 TYR G N 1
ATOM 9799 C CA . TYR F 1 133 ? 25.596 6.804 -6.848 1.00 11.56 133 TYR G CA 1
ATOM 9800 C C . TYR F 1 133 ? 25.398 5.423 -6.208 1.00 13.57 133 TYR G C 1
ATOM 9801 O O . TYR F 1 133 ? 24.261 5.022 -5.926 1.00 7.35 133 TYR G O 1
ATOM 9810 N N . GLN F 1 134 ? 26.496 4.708 -5.956 1.00 10.19 134 GLN G N 1
ATOM 9811 C CA . GLN F 1 134 ? 26.394 3.357 -5.391 1.00 15.33 134 GLN G CA 1
ATOM 9812 C C . GLN F 1 134 ? 25.551 3.310 -4.134 1.00 14.95 134 GLN G C 1
ATOM 9813 O O . GLN F 1 134 ? 24.713 2.415 -3.987 1.00 13.89 134 GLN G O 1
ATOM 9819 N N . ARG F 1 135 ? 25.725 4.299 -3.258 1.00 8.33 135 ARG G N 1
ATOM 9820 C CA . ARG F 1 135 ? 24.972 4.318 -2.010 1.00 9.53 135 ARG G CA 1
ATOM 9821 C C . ARG F 1 135 ? 23.712 5.181 -2.071 1.00 9.12 135 ARG G C 1
ATOM 9822 O O . ARG F 1 135 ? 23.067 5.419 -1.054 1.00 7.51 135 ARG G O 1
ATOM 9830 N N . CYS F 1 136 ? 23.350 5.614 -3.272 1.00 6.88 136 CYS G N 1
ATOM 9831 C CA . CYS F 1 136 ? 22.106 6.367 -3.466 1.00 9.81 136 CYS G CA 1
ATOM 9832 C C . CYS F 1 136 ? 20.925 5.436 -3.650 1.00 11.41 136 CYS G C 1
ATOM 9833 O O . CYS F 1 136 ? 20.859 4.690 -4.628 1.00 10.39 136 CYS G O 1
ATOM 9836 N N . ALA F 1 137 ? 19.990 5.488 -2.712 1.00 11.10 137 ALA G N 1
ATOM 9837 C CA . ALA F 1 137 ? 18.794 4.649 -2.792 1.00 10.61 137 ALA G CA 1
ATOM 9838 C C . ALA F 1 137 ? 17.835 5.098 -3.895 1.00 10.90 137 ALA G C 1
ATOM 9839 O O . ALA F 1 137 ? 17.137 4.275 -4.467 1.00 13.07 137 ALA G O 1
ATOM 9841 N N . SER F 1 138 ? 17.781 6.406 -4.151 1.00 11.17 138 SER G N 1
ATOM 9842 C CA . SER F 1 138 ? 16.917 6.984 -5.175 1.00 9.27 138 SER G CA 1
ATOM 9843 C C . SER F 1 138 ? 17.127 8.488 -5.276 1.00 8.08 138 SER G C 1
ATOM 9844 O O . SER F 1 138 ? 17.561 9.134 -4.325 1.00 6.87 138 SER G O 1
ATOM 9847 N N . VAL F 1 139 ? 16.792 9.032 -6.436 1.00 9.25 139 VAL G N 1
ATOM 9848 C CA . VAL F 1 139 ? 16.620 10.464 -6.617 1.00 10.62 139 VAL G CA 1
ATOM 9849 C C . VAL F 1 139 ? 15.155 10.617 -6.961 1.00 10.46 139 VAL G C 1
ATOM 9850 O O . VAL F 1 139 ? 14.674 10.043 -7.940 1.00 11.96 139 VAL G O 1
ATOM 9854 N N . ARG F 1 140 ? 14.443 11.356 -6.123 1.00 10.74 140 ARG G N 1
ATOM 9855 C CA . ARG F 1 140 ? 12.993 11.495 -6.249 1.00 13.94 140 ARG G CA 1
ATOM 9856 C C . ARG F 1 140 ? 12.590 12.936 -6.474 1.00 12.72 140 ARG G C 1
ATOM 9857 O O . ARG F 1 140 ? 13.199 13.845 -5.927 1.00 11.47 140 ARG G O 1
ATOM 9865 N N . ALA F 1 141 ? 11.547 13.133 -7.268 1.00 14.64 141 ALA G N 1
ATOM 9866 C CA . ALA F 1 141 ? 11.046 14.470 -7.539 1.00 18.19 141 ALA G CA 1
ATOM 9867 C C . ALA F 1 141 ? 9.799 14.738 -6.732 1.00 19.96 141 ALA G C 1
ATOM 9868 O O . ALA F 1 141 ? 8.899 13.899 -6.665 1.00 12.50 141 ALA G O 1
ATOM 9870 N N . SER F 1 142 ? 9.760 15.924 -6.136 1.00 19.32 142 SER G N 1
ATOM 9871 C CA . SER F 1 142 ? 8.595 16.386 -5.410 1.00 28.14 142 SER G CA 1
ATOM 9872 C C . SER F 1 142 ? 7.455 16.704 -6.373 1.00 29.58 142 SER G C 1
ATOM 9873 O O . SER F 1 142 ? 6.286 16.505 -6.050 1.00 35.07 142 SER G O 1
ATOM 9876 N N . GLY F 1 143 ? 7.804 17.157 -7.573 1.00 31.06 143 GLY G N 1
ATOM 9877 C CA . GLY F 1 143 ? 6.812 17.535 -8.570 1.00 30.92 143 GLY G CA 1
ATOM 9878 C C . GLY F 1 143 ? 6.557 19.031 -8.614 1.00 33.12 143 GLY G C 1
ATOM 9879 O O . GLY F 1 143 ? 5.661 19.496 -9.322 1.00 41.55 143 GLY G O 1
ATOM 9880 N N . MET F 1 144 ? 7.355 19.785 -7.859 1.00 41.15 144 MET G N 1
ATOM 9881 C CA . MET F 1 144 ? 7.268 21.247 -7.842 1.00 43.35 144 MET G CA 1
ATOM 9882 C C . MET F 1 144 ? 8.564 21.870 -8.366 1.00 47.27 144 MET G C 1
ATOM 9883 O O . MET F 1 144 ? 9.639 21.568 -7.853 1.00 40.10 144 MET G O 1
ATOM 9888 N N . ALA F 1 145 ? 8.454 22.781 -9.333 1.00 47.04 145 ALA G N 1
ATOM 9889 C CA . ALA F 1 145 ? 9.620 23.454 -9.921 1.00 46.39 145 ALA G CA 1
ATOM 9890 C C . ALA F 1 145 ? 10.375 24.350 -8.922 1.00 50.73 145 ALA G C 1
ATOM 9891 O O . ALA F 1 145 ? 9.819 24.746 -7.891 1.00 48.60 145 ALA G O 1
ATOM 9893 N N . VAL F 1 146 ? 11.637 24.656 -9.237 1.00 46.13 146 VAL G N 1
ATOM 9894 C CA . VAL F 1 146 ? 12.498 25.474 -8.376 1.00 48.65 146 VAL G CA 1
ATOM 9895 C C . VAL F 1 146 ? 11.806 26.759 -7.903 1.00 54.57 146 VAL G C 1
ATOM 9896 O O . VAL F 1 146 ? 11.834 27.088 -6.714 1.00 52.89 146 VAL G O 1
ATOM 9900 N N . LEU F 1 147 ? 11.185 27.480 -8.829 1.00 52.26 147 LEU G N 1
ATOM 9901 C CA . LEU F 1 147 ? 10.543 28.747 -8.488 1.00 52.29 147 LEU G CA 1
ATOM 9902 C C . LEU F 1 147 ? 9.209 28.598 -7.740 1.00 52.09 147 LEU G C 1
ATOM 9903 O O . LEU F 1 147 ? 8.776 29.526 -7.055 1.00 52.17 147 LEU G O 1
ATOM 9908 N N . GLU F 1 148 ? 8.557 27.445 -7.860 1.00 55.00 148 GLU G N 1
ATOM 9909 C CA . GLU F 1 148 ? 7.289 27.247 -7.157 1.00 54.18 148 GLU G CA 1
ATOM 9910 C C . GLU F 1 148 ? 7.495 27.045 -5.651 1.00 56.19 148 GLU G C 1
ATOM 9911 O O . GLU F 1 148 ? 6.540 27.143 -4.877 1.00 58.42 148 GLU G O 1
ATOM 9917 N N . LEU F 1 149 ? 8.732 26.752 -5.243 1.00 55.99 149 LEU G N 1
ATOM 9918 C CA . LEU F 1 149 ? 9.044 26.537 -3.829 1.00 52.91 149 LEU G CA 1
ATOM 9919 C C . LEU F 1 149 ? 8.833 27.844 -3.087 1.00 54.09 149 LEU G C 1
ATOM 9920 O O . LEU F 1 149 ? 8.303 27.876 -1.976 1.00 53.78 149 LEU G O 1
ATOM 9925 N N . GLU F 1 150 ? 9.253 28.927 -3.731 1.00 57.12 150 GLU G N 1
ATOM 9926 C CA . GLU F 1 150 ? 9.080 30.267 -3.195 1.00 51.50 150 GLU G CA 1
ATOM 9927 C C . GLU F 1 150 ? 7.779 30.891 -3.695 1.00 55.35 150 GLU G C 1
ATOM 9928 O O . GLU F 1 150 ? 7.669 32.112 -3.734 1.00 58.02 150 GLU G O 1
ATOM 9934 N N . GLU F 1 151 ? 6.860 30.069 -4.205 1.00 55.52 151 GLU G N 1
ATOM 9935 C CA . GLU F 1 151 ? 5.507 30.536 -4.542 1.00 54.38 151 GLU G CA 1
ATOM 9936 C C . GLU F 1 151 ? 4.489 30.038 -3.522 1.00 53.85 151 GLU G C 1
ATOM 9937 O O . GLU F 1 151 ? 3.529 30.726 -3.194 1.00 50.30 151 GLU G O 1
ATOM 9943 N N . ASP F 1 152 ? 4.681 28.795 -3.091 1.00 55.02 152 ASP G N 1
ATOM 9944 C CA . ASP F 1 152 ? 3.792 28.127 -2.147 1.00 55.15 152 ASP G CA 1
ATOM 9945 C C . ASP F 1 152 ? 4.616 27.220 -1.248 1.00 53.50 152 ASP G C 1
ATOM 9946 O O . ASP F 1 152 ? 4.694 26.014 -1.495 1.00 54.55 152 ASP G O 1
ATOM 9951 N N . PRO F 1 153 ? 5.241 27.794 -0.209 1.00 52.71 153 PRO G N 1
ATOM 9952 C CA . PRO F 1 153 ? 6.212 27.015 0.563 1.00 49.52 153 PRO G CA 1
ATOM 9953 C C . PRO F 1 153 ? 5.573 25.848 1.318 1.00 49.92 153 PRO G C 1
ATOM 9954 O O . PRO F 1 153 ? 6.268 24.865 1.572 1.00 48.31 153 PRO G O 1
ATOM 9958 N N . VAL F 1 154 ? 4.288 25.945 1.655 1.00 52.04 154 VAL G N 1
ATOM 9959 C CA . VAL F 1 154 ? 3.612 24.878 2.400 1.00 49.14 154 VAL G CA 1
ATOM 9960 C C . VAL F 1 154 ? 3.341 23.604 1.573 1.00 43.20 154 VAL G C 1
ATOM 9961 O O . VAL F 1 154 ? 3.698 22.505 1.998 1.00 37.51 154 VAL G O 1
ATOM 9965 N N . ALA F 1 155 ? 2.748 23.744 0.391 1.00 47.81 155 ALA G N 1
ATOM 9966 C CA . ALA F 1 155 ? 2.437 22.574 -0.433 1.00 44.19 155 ALA G CA 1
ATOM 9967 C C . ALA F 1 155 ? 3.692 21.888 -0.968 1.00 42.15 155 ALA G C 1
ATOM 9968 O O . ALA F 1 155 ? 3.751 20.658 -1.065 1.00 40.24 155 ALA G O 1
ATOM 9970 N N . ALA F 1 156 ? 4.676 22.697 -1.349 1.00 42.59 156 ALA G N 1
ATOM 9971 C CA . ALA F 1 156 ? 5.954 22.190 -1.830 1.00 41.60 156 ALA G CA 1
ATOM 9972 C C . ALA F 1 156 ? 6.677 21.442 -0.721 1.00 39.33 156 ALA G C 1
ATOM 9973 O O . ALA F 1 156 ? 7.200 20.345 -0.936 1.00 39.45 156 ALA G O 1
ATOM 9975 N N . MET F 1 157 ? 6.715 22.046 0.462 1.00 31.88 157 MET G N 1
ATOM 9976 C CA . MET F 1 157 ? 7.329 21.401 1.609 1.00 32.13 157 MET G CA 1
ATOM 9977 C C . MET F 1 157 ? 6.640 20.069 1.863 1.00 32.47 157 MET G C 1
ATOM 9978 O O . MET F 1 157 ? 7.305 19.066 2.085 1.00 23.53 157 MET G O 1
ATOM 9983 N N . GLU F 1 158 ? 5.311 20.061 1.808 1.00 29.07 158 GLU G N 1
ATOM 9984 C CA . GLU F 1 158 ? 4.563 18.828 1.991 1.00 28.41 158 GLU G CA 1
ATOM 9985 C C . GLU F 1 158 ? 4.915 17.792 0.917 1.00 28.67 158 GLU G C 1
ATOM 9986 O O . GLU F 1 158 ? 5.124 16.607 1.213 1.00 20.80 158 GLU G O 1
ATOM 9992 N N . ALA F 1 159 ? 5.009 18.251 -0.324 1.00 27.15 159 ALA G N 1
ATOM 9993 C CA . ALA F 1 159 ? 5.381 17.376 -1.421 1.00 25.54 159 ALA G CA 1
ATOM 9994 C C . ALA F 1 159 ? 6.778 16.812 -1.183 1.00 22.41 159 ALA G C 1
ATOM 9995 O O . ALA F 1 159 ? 7.036 15.637 -1.446 1.00 18.20 159 ALA G O 1
ATOM 9997 N N . ILE F 1 160 ? 7.669 17.646 -0.662 1.00 19.98 160 ILE G N 1
ATOM 9998 C CA . ILE F 1 160 ? 9.030 17.205 -0.395 1.00 21.07 160 ILE G CA 1
ATOM 9999 C C . ILE F 1 160 ? 9.141 16.171 0.731 1.00 17.27 160 ILE G C 1
ATOM 10000 O O . ILE F 1 160 ? 9.814 15.148 0.538 1.00 16.86 160 ILE G O 1
ATOM 10005 N N . VAL F 1 161 ? 8.511 16.408 1.889 1.00 15.63 161 VAL G N 1
ATOM 10006 C CA . VAL F 1 161 ? 8.573 15.410 2.972 1.00 15.94 161 VAL G CA 1
ATOM 10007 C C . VAL F 1 161 ? 7.967 14.088 2.526 1.00 16.85 161 VAL G C 1
ATOM 10008 O O . VAL F 1 161 ? 8.444 13.006 2.902 1.00 14.12 161 VAL G O 1
ATOM 10012 N N . ARG F 1 162 ? 6.915 14.180 1.722 1.00 15.94 162 ARG G N 1
ATOM 10013 C CA . ARG F 1 162 ? 6.280 12.989 1.196 1.00 18.45 162 ARG G CA 1
ATOM 10014 C C . ARG F 1 162 ? 7.272 12.154 0.407 1.00 15.83 162 ARG G C 1
ATOM 10015 O O . ARG F 1 162 ? 7.340 10.931 0.565 1.00 16.44 162 ARG G O 1
ATOM 10023 N N . GLN F 1 163 ? 8.052 12.813 -0.436 1.00 13.45 163 GLN G N 1
ATOM 10024 C CA . GLN F 1 163 ? 9.059 12.102 -1.207 1.00 15.00 163 GLN G CA 1
ATOM 10025 C C . GLN F 1 163 ? 10.160 11.554 -0.284 1.00 14.14 163 GLN G C 1
ATOM 10026 O O . GLN F 1 163 ? 10.660 10.455 -0.504 1.00 10.09 163 GLN G O 1
ATOM 10032 N N . ALA F 1 164 ? 10.537 12.322 0.738 1.00 11.37 164 ALA G N 1
ATOM 10033 C CA . ALA F 1 164 ? 11.511 11.838 1.724 1.00 12.06 164 ALA G CA 1
ATOM 10034 C C . ALA F 1 164 ? 10.962 10.612 2.461 1.00 14.07 164 ALA G C 1
ATOM 10035 O O . ALA F 1 164 ? 11.681 9.639 2.699 1.00 12.10 164 ALA G O 1
ATOM 10037 N N . GLU F 1 165 ? 9.686 10.662 2.828 1.00 11.41 165 GLU G N 1
ATOM 10038 C CA . GLU F 1 165 ? 9.059 9.525 3.480 1.00 12.64 165 GLU G CA 1
ATOM 10039 C C . GLU F 1 165 ? 9.070 8.287 2.595 1.00 12.85 165 GLU G C 1
ATOM 10040 O O . GLU F 1 165 ? 9.353 7.172 3.045 1.00 12.63 165 GLU G O 1
ATOM 10046 N N . LEU F 1 166 ? 8.778 8.487 1.321 1.00 10.66 166 LEU G N 1
ATOM 10047 C CA . LEU F 1 166 ? 8.742 7.372 0.387 1.00 13.93 166 LEU G CA 1
ATOM 10048 C C . LEU F 1 166 ? 10.148 6.836 0.114 1.00 14.16 166 LEU G C 1
ATOM 10049 O O . LEU F 1 166 ? 10.352 5.619 -0.007 1.00 9.83 166 LEU G O 1
ATOM 10054 N N . ALA F 1 167 ? 11.112 7.747 0.024 1.00 12.15 167 ALA G N 1
ATOM 10055 C CA . ALA F 1 167 ? 12.508 7.348 -0.148 1.00 13.67 167 ALA G CA 1
ATOM 10056 C C . ALA F 1 167 ? 12.931 6.440 1.004 1.00 9.09 167 ALA G C 1
ATOM 10057 O O . ALA F 1 167 ? 13.659 5.457 0.813 1.00 9.30 167 ALA G O 1
ATOM 10059 N N . ILE F 1 168 ? 12.501 6.789 2.211 1.00 8.78 168 ILE G N 1
ATOM 10060 C CA . ILE F 1 168 ? 12.823 5.983 3.385 1.00 10.22 168 ILE G CA 1
ATOM 10061 C C . ILE F 1 168 ? 12.116 4.630 3.391 1.00 13.33 168 ILE G C 1
ATOM 10062 O O . ILE F 1 168 ? 12.736 3.576 3.583 1.00 14.16 168 ILE G O 1
ATOM 10067 N N . ARG F 1 169 ? 10.812 4.673 3.168 1.00 12.66 169 ARG G N 1
ATOM 10068 C CA . ARG F 1 169 ? 9.955 3.505 3.291 1.00 12.56 169 ARG G CA 1
ATOM 10069 C C . ARG F 1 169 ? 10.115 2.516 2.132 1.00 14.82 169 ARG G C 1
ATOM 10070 O O . ARG F 1 169 ? 10.232 1.310 2.340 1.00 18.34 169 ARG G O 1
ATOM 10078 N N . GLU F 1 170 ? 10.064 3.029 0.909 1.00 13.75 170 GLU G N 1
ATOM 10079 C CA . GLU F 1 170 ? 10.135 2.175 -0.276 1.00 16.05 170 GLU G CA 1
ATOM 10080 C C . GLU F 1 170 ? 11.553 1.941 -0.779 1.00 13.75 170 GLU G C 1
ATOM 10081 O O . GLU F 1 170 ? 11.893 0.828 -1.179 1.00 18.25 170 GLU G O 1
ATOM 10087 N N . ASP F 1 171 ? 12.374 2.986 -0.777 1.00 10.01 171 ASP G N 1
ATOM 10088 C CA . ASP F 1 171 ? 13.710 2.888 -1.366 1.00 9.09 171 ASP G CA 1
ATOM 10089 C C . ASP F 1 171 ? 14.804 2.541 -0.343 1.00 11.76 171 ASP G C 1
ATOM 10090 O O . ASP F 1 171 ? 15.938 2.249 -0.717 1.00 13.02 171 ASP G O 1
ATOM 10095 N N . LYS F 1 172 ? 14.442 2.566 0.935 1.00 10.20 172 LYS G N 1
ATOM 10096 C CA . LYS F 1 172 ? 15.360 2.273 2.045 1.00 12.12 172 LYS G CA 1
ATOM 10097 C C . LYS F 1 172 ? 16.462 3.332 2.244 1.00 12.25 172 LYS G C 1
ATOM 10098 O O . LYS F 1 172 ? 17.580 3.022 2.693 1.00 9.07 172 LYS G O 1
ATOM 10104 N N . ALA F 1 173 ? 16.149 4.578 1.899 1.00 8.41 173 ALA G N 1
ATOM 10105 C CA . ALA F 1 173 ? 17.034 5.683 2.250 1.00 8.68 173 ALA G CA 1
ATOM 10106 C C . ALA F 1 173 ? 17.081 5.780 3.769 1.00 8.01 173 ALA G C 1
ATOM 10107 O O . ALA F 1 173 ? 16.082 5.495 4.450 1.00 5.80 173 ALA G O 1
ATOM 10109 N N . GLU F 1 174 ? 18.237 6.177 4.295 1.00 7.24 174 GLU G N 1
ATOM 10110 C CA . GLU F 1 174 ? 18.411 6.398 5.726 1.00 7.27 174 GLU G CA 1
ATOM 10111 C C . GLU F 1 174 ? 18.801 7.842 5.995 1.00 9.44 174 GLU G C 1
ATOM 10112 O O . GLU F 1 174 ? 18.810 8.289 7.132 1.00 10.06 174 GLU G O 1
ATOM 10118 N N . VAL F 1 175 ? 19.174 8.553 4.939 1.00 8.38 175 VAL G N 1
ATOM 10119 C CA . VAL F 1 175 ? 19.427 9.990 5.039 1.00 11.15 175 VAL G CA 1
ATOM 10120 C C . VAL F 1 175 ? 18.910 10.679 3.774 1.00 9.73 175 VAL G C 1
ATOM 10121 O O . VAL F 1 175 ? 18.894 10.097 2.684 1.00 7.20 175 VAL G O 1
ATOM 10125 N N . ILE F 1 176 ? 18.426 11.897 3.936 1.00 9.49 176 ILE G N 1
ATOM 10126 C CA . ILE F 1 176 ? 17.860 12.636 2.814 1.00 11.19 176 ILE G CA 1
ATOM 10127 C C . ILE F 1 176 ? 18.766 13.782 2.413 1.00 11.64 176 ILE G C 1
ATOM 10128 O O . ILE F 1 176 ? 19.218 14.542 3.266 1.00 13.32 176 ILE G O 1
ATOM 10133 N N . CYS F 1 177 ? 19.043 13.904 1.119 1.00 8.03 177 CYS G N 1
ATOM 10134 C CA . CYS F 1 177 ? 19.722 15.093 0.606 1.00 12.47 177 CYS G CA 1
ATOM 10135 C C . CYS F 1 177 ? 18.716 16.007 -0.100 1.00 16.09 177 CYS G C 1
ATOM 10136 O O . CYS F 1 177 ? 17.925 15.556 -0.932 1.00 13.80 177 CYS G O 1
ATOM 10139 N N . LEU F 1 178 ? 18.729 17.288 0.254 1.00 22.68 178 LEU G N 1
ATOM 10140 C CA . LEU F 1 178 ? 17.962 18.286 -0.490 1.00 21.96 178 LEU G CA 1
ATOM 10141 C C . LEU F 1 178 ? 18.483 18.330 -1.931 1.00 29.39 178 LEU G C 1
ATOM 10142 O O . LEU F 1 178 ? 19.697 18.304 -2.170 1.00 30.24 178 LEU G O 1
ATOM 10147 N N . GLY F 1 179 ? 17.567 18.362 -2.893 1.00 25.73 179 GLY G N 1
ATOM 10148 C CA . GLY F 1 179 ? 17.938 18.247 -4.293 1.00 28.61 179 GLY G CA 1
ATOM 10149 C C . GLY F 1 179 ? 17.638 19.501 -5.089 1.00 39.46 179 GLY G C 1
ATOM 10150 O O . GLY F 1 179 ? 17.267 19.443 -6.264 1.00 38.37 179 GLY G O 1
ATOM 10151 N N . CYS F 1 180 ? 17.744 20.644 -4.430 1.00 40.02 180 CYS G N 1
ATOM 10152 C CA . CYS F 1 180 ? 17.732 21.913 -5.142 1.00 45.68 180 CYS G CA 1
ATOM 10153 C C . CYS F 1 180 ? 18.463 22.957 -4.311 1.00 45.37 180 CYS G C 1
ATOM 10154 O O . CYS F 1 180 ? 18.302 23.006 -3.079 1.00 44.91 180 CYS G O 1
ATOM 10157 N N . GLY F 1 181 ? 19.272 23.778 -4.983 1.00 42.96 181 GLY G N 1
ATOM 10158 C CA . GLY F 1 181 ? 20.038 24.812 -4.310 1.00 40.94 181 GLY G CA 1
ATOM 10159 C C . GLY F 1 181 ? 19.099 25.708 -3.530 1.00 42.80 181 GLY G C 1
ATOM 10160 O O . GLY F 1 181 ? 19.420 26.146 -2.421 1.00 39.84 181 GLY G O 1
ATOM 10161 N N . GLY F 1 182 ? 17.931 25.961 -4.122 1.00 43.01 182 GLY G N 1
ATOM 10162 C CA . GLY F 1 182 ? 16.875 26.744 -3.506 1.00 41.74 182 GLY G CA 1
ATOM 10163 C C . GLY F 1 182 ? 16.099 26.059 -2.389 1.00 42.63 182 GLY G C 1
ATOM 10164 O O . GLY F 1 182 ? 15.181 26.652 -1.820 1.00 42.07 182 GLY G O 1
ATOM 10165 N N . MET F 1 183 ? 16.432 24.810 -2.080 1.00 43.08 183 MET G N 1
ATOM 10166 C CA . MET F 1 183 ? 15.787 24.141 -0.947 1.00 47.45 183 MET G CA 1
ATOM 10167 C C . MET F 1 183 ? 16.562 24.367 0.345 1.00 44.09 183 MET G C 1
ATOM 10168 O O . MET F 1 183 ? 16.114 23.966 1.422 1.00 46.13 183 MET G O 1
ATOM 10173 N N . ALA F 1 184 ? 17.721 25.010 0.223 1.00 42.43 184 ALA G N 1
ATOM 10174 C CA . ALA F 1 184 ? 18.617 25.241 1.352 1.00 38.94 184 ALA G CA 1
ATOM 10175 C C . ALA F 1 184 ? 17.903 25.813 2.575 1.00 41.09 184 ALA G C 1
ATOM 10176 O O . ALA F 1 184 ? 17.126 26.765 2.458 1.00 38.73 184 ALA G O 1
ATOM 10178 N N . GLY F 1 185 ? 18.163 25.204 3.735 1.00 42.39 185 GLY G N 1
ATOM 10179 C CA . GLY F 1 185 ? 17.619 25.645 5.013 1.00 42.27 185 GLY G CA 1
ATOM 10180 C C . GLY F 1 185 ? 16.352 24.931 5.464 1.00 45.53 185 GLY G C 1
ATOM 10181 O O . GLY F 1 185 ? 15.811 25.221 6.534 1.00 49.48 185 GLY G O 1
ATOM 10182 N N . LEU F 1 186 ? 15.893 23.973 4.663 1.00 45.39 186 LEU G N 1
ATOM 10183 C CA . LEU F 1 186 ? 14.585 23.347 4.877 1.00 47.19 186 LEU G CA 1
ATOM 10184 C C . LEU F 1 186 ? 14.623 21.978 5.602 1.00 47.10 186 LEU G C 1
ATOM 10185 O O . LEU F 1 186 ? 13.584 21.333 5.795 1.00 39.80 186 LEU G O 1
ATOM 10190 N N . ASP F 1 187 ? 15.816 21.557 6.020 1.00 47.50 187 ASP G N 1
ATOM 10191 C CA . ASP F 1 187 ? 16.049 20.195 6.516 1.00 38.52 187 ASP G CA 1
ATOM 10192 C C . ASP F 1 187 ? 15.216 19.783 7.737 1.00 43.44 187 ASP G C 1
ATOM 10193 O O . ASP F 1 187 ? 14.864 18.612 7.913 1.00 43.01 187 ASP G O 1
ATOM 10198 N N . GLU F 1 188 ? 14.900 20.763 8.567 1.00 47.69 188 GLU G N 1
ATOM 10199 C CA . GLU F 1 188 ? 14.365 20.550 9.907 1.00 37.51 188 GLU G CA 1
ATOM 10200 C C . GLU F 1 188 ? 13.015 19.842 10.036 1.00 41.03 188 GLU G C 1
ATOM 10201 O O . GLU F 1 188 ? 12.857 18.953 10.879 1.00 42.55 188 GLU G O 1
ATOM 10207 N N . GLN F 1 189 ? 12.042 20.227 9.217 1.00 37.52 189 GLN G N 1
ATOM 10208 C CA . GLN F 1 189 ? 10.726 19.610 9.295 1.00 31.74 189 GLN G CA 1
ATOM 10209 C C . GLN F 1 189 ? 10.784 18.153 8.857 1.00 37.96 189 GLN G C 1
ATOM 10210 O O . GLN F 1 189 ? 10.163 17.275 9.481 1.00 38.07 189 GLN G O 1
ATOM 10216 N N . ILE F 1 190 ? 11.554 17.895 7.799 1.00 39.43 190 ILE G N 1
ATOM 10217 C CA . ILE F 1 190 ? 11.735 16.538 7.314 1.00 31.16 190 ILE G CA 1
ATOM 10218 C C . ILE F 1 190 ? 12.315 15.699 8.418 1.00 31.13 190 ILE G C 1
ATOM 10219 O O . ILE F 1 190 ? 11.833 14.591 8.674 1.00 29.01 190 ILE G O 1
ATOM 10224 N N . ARG F 1 191 ? 13.315 16.249 9.109 1.00 35.27 191 ARG G N 1
ATOM 10225 C CA . ARG F 1 191 ? 13.975 15.489 10.156 1.00 32.42 191 ARG G CA 1
ATOM 10226 C C . ARG F 1 191 ? 12.982 15.045 11.225 1.00 36.67 191 ARG G C 1
ATOM 10227 O O . ARG F 1 191 ? 12.937 13.865 11.586 1.00 33.86 191 ARG G O 1
ATOM 10235 N N . GLN F 1 192 ? 12.175 15.982 11.718 1.00 39.52 192 GLN G N 1
ATOM 10236 C CA . GLN F 1 192 ? 11.204 15.662 12.765 1.00 36.75 192 GLN G CA 1
ATOM 10237 C C . GLN F 1 192 ? 10.194 14.615 12.339 1.00 34.19 192 GLN G C 1
ATOM 10238 O O . GLN F 1 192 ? 9.817 13.742 13.119 1.00 40.88 192 GLN G O 1
ATOM 10244 N N . ARG F 1 193 ? 9.772 14.691 11.091 1.00 35.33 193 ARG G N 1
ATOM 10245 C CA . ARG F 1 193 ? 8.752 13.783 10.589 1.00 35.19 193 ARG G CA 1
ATOM 10246 C C . ARG F 1 193 ? 9.298 12.431 10.156 1.00 35.05 193 ARG G C 1
ATOM 10247 O O . ARG F 1 193 ? 8.579 11.430 10.174 1.00 32.24 193 ARG G O 1
ATOM 10255 N N . THR F 1 194 ? 10.583 12.395 9.809 1.00 34.58 194 THR G N 1
ATOM 10256 C CA . THR F 1 194 ? 11.192 11.167 9.312 1.00 27.99 194 THR G CA 1
ATOM 10257 C C . THR F 1 194 ? 12.056 10.511 10.368 1.00 24.20 194 THR G C 1
ATOM 10258 O O . THR F 1 194 ? 12.167 9.288 10.423 1.00 22.96 194 THR G O 1
ATOM 10262 N N . GLY F 1 195 ? 12.683 11.330 11.202 1.00 23.82 195 GLY G N 1
ATOM 10263 C CA . GLY F 1 195 ? 13.630 10.809 12.160 1.00 22.45 195 GLY G CA 1
ATOM 10264 C C . GLY F 1 195 ? 14.955 10.456 11.502 1.00 19.57 195 GLY G C 1
ATOM 10265 O O . GLY F 1 195 ? 15.729 9.675 12.064 1.00 18.85 195 GLY G O 1
ATOM 10266 N N . VAL F 1 196 ? 15.226 11.011 10.318 1.00 17.72 196 VAL G N 1
ATOM 10267 C CA . VAL F 1 196 ? 16.513 10.765 9.660 1.00 15.48 196 VAL G CA 1
ATOM 10268 C C . VAL F 1 196 ? 17.283 12.065 9.431 1.00 15.59 196 VAL G C 1
ATOM 10269 O O . VAL F 1 196 ? 16.677 13.134 9.310 1.00 17.08 196 VAL G O 1
ATOM 10273 N N . PRO F 1 197 ? 18.626 11.975 9.361 1.00 13.58 197 PRO G N 1
ATOM 10274 C CA . PRO F 1 197 ? 19.441 13.153 9.063 1.00 14.07 197 PRO G CA 1
ATOM 10275 C C . PRO F 1 197 ? 19.087 13.686 7.682 1.00 14.17 197 PRO G C 1
ATOM 10276 O O . PRO F 1 197 ? 18.765 12.911 6.770 1.00 11.97 197 PRO G O 1
ATOM 10280 N N . VAL F 1 198 ? 19.087 15.003 7.554 1.00 13.13 198 VAL G N 1
ATOM 10281 C CA . VAL F 1 198 ? 18.846 15.635 6.275 1.00 15.86 198 VAL G CA 1
ATOM 10282 C C . VAL F 1 198 ? 20.046 16.502 5.962 1.00 15.05 198 VAL G C 1
ATOM 10283 O O . VAL F 1 198 ? 20.441 17.350 6.761 1.00 17.02 198 VAL G O 1
ATOM 10287 N N . VAL F 1 199 ? 20.620 16.286 4.794 1.00 8.34 199 VAL G N 1
ATOM 10288 C CA . VAL F 1 199 ? 21.825 16.992 4.407 1.00 13.13 199 VAL G CA 1
ATOM 10289 C C . VAL F 1 199 ? 21.483 18.119 3.449 1.00 13.82 199 VAL G C 1
ATOM 10290 O O . VAL F 1 199 ? 20.739 17.925 2.485 1.00 13.92 199 VAL G O 1
ATOM 10294 N N . ASP F 1 200 ? 21.964 19.311 3.781 1.00 11.70 200 ASP G N 1
ATOM 10295 C CA . ASP F 1 200 ? 21.875 20.462 2.895 1.00 13.49 200 ASP G CA 1
ATOM 10296 C C . ASP F 1 200 ? 23.218 20.613 2.212 1.00 12.86 200 ASP G C 1
ATOM 10297 O O . ASP F 1 200 ? 24.232 20.901 2.874 1.00 11.05 200 ASP G O 1
ATOM 10302 N N . GLY F 1 201 ? 23.220 20.420 0.896 1.00 10.24 201 GLY G N 1
ATOM 10303 C CA . GLY F 1 201 ? 24.432 20.498 0.101 1.00 11.93 201 GLY G CA 1
ATOM 10304 C C . GLY F 1 201 ? 25.155 21.826 0.212 1.00 13.17 201 GLY G C 1
ATOM 10305 O O . GLY F 1 201 ? 26.384 21.879 0.098 1.00 11.75 201 GLY G O 1
ATOM 10306 N N . VAL F 1 202 ? 24.404 22.912 0.395 1.00 13.53 202 VAL G N 1
ATOM 10307 C CA . VAL F 1 202 ? 25.039 24.221 0.527 1.00 12.87 202 VAL G CA 1
ATOM 10308 C C . VAL F 1 202 ? 25.917 24.268 1.758 1.00 11.12 202 VAL G C 1
ATOM 10309 O O . VAL F 1 202 ? 27.109 24.578 1.670 1.00 13.65 202 VAL G O 1
ATOM 10313 N N . THR F 1 203 ? 25.350 23.923 2.906 1.00 10.88 203 THR G N 1
ATOM 10314 C CA . THR F 1 203 ? 26.114 23.985 4.147 1.00 10.12 203 THR G CA 1
ATOM 10315 C C . THR F 1 203 ? 27.164 22.877 4.215 1.00 9.68 203 THR G C 1
ATOM 10316 O O . THR F 1 203 ? 28.250 23.072 4.748 1.00 11.58 203 THR G O 1
ATOM 10320 N N . ALA F 1 204 ? 26.830 21.708 3.685 1.00 9.43 204 ALA G N 1
ATOM 10321 C CA . ALA F 1 204 ? 27.815 20.649 3.516 1.00 10.47 204 ALA G CA 1
ATOM 10322 C C . ALA F 1 204 ? 29.015 21.145 2.706 1.00 10.08 204 ALA G C 1
ATOM 10323 O O . ALA F 1 204 ? 30.175 20.927 3.083 1.00 9.22 204 ALA G O 1
ATOM 10325 N N . ALA F 1 205 ? 28.730 21.800 1.581 1.00 11.02 205 ALA G N 1
ATOM 10326 C CA . ALA F 1 205 ? 29.785 22.249 0.665 1.00 13.12 205 ALA G CA 1
ATOM 10327 C C . ALA F 1 205 ? 30.719 23.245 1.331 1.00 12.53 205 ALA G C 1
ATOM 10328 O O . ALA F 1 205 ? 31.925 23.241 1.085 1.00 10.44 205 ALA G O 1
ATOM 10330 N N . VAL F 1 206 ? 30.149 24.108 2.164 1.00 11.50 206 VAL G N 1
ATOM 10331 C CA . VAL F 1 206 ? 30.954 25.072 2.905 1.00 12.66 206 VAL G CA 1
ATOM 10332 C C . VAL F 1 206 ? 32.008 24.372 3.740 1.00 12.80 206 VAL G C 1
ATOM 10333 O O . VAL F 1 206 ? 33.194 24.711 3.677 1.00 12.83 206 VAL G O 1
ATOM 10337 N N . THR F 1 207 ? 31.583 23.359 4.489 1.00 14.13 207 THR G N 1
ATOM 10338 C CA . THR F 1 207 ? 32.509 22.650 5.366 1.00 14.30 207 THR G CA 1
ATOM 10339 C C . THR F 1 207 ? 33.594 21.915 4.586 1.00 12.56 207 THR G C 1
ATOM 10340 O O . THR F 1 207 ? 34.765 21.880 5.001 1.00 12.42 207 THR G O 1
ATOM 10344 N N . ILE F 1 208 ? 33.211 21.336 3.453 1.00 12.57 208 ILE G N 1
ATOM 10345 C CA . ILE F 1 208 ? 34.176 20.601 2.646 1.00 11.71 208 ILE G CA 1
ATOM 10346 C C . ILE F 1 208 ? 35.167 21.574 2.009 1.00 13.50 208 ILE G C 1
ATOM 10347 O O . ILE F 1 208 ? 36.374 21.377 2.108 1.00 12.11 208 ILE G O 1
ATOM 10352 N N . ALA F 1 209 ? 34.659 22.649 1.406 1.00 10.56 209 ALA G N 1
ATOM 10353 C CA . ALA F 1 209 ? 35.534 23.667 0.826 1.00 11.22 209 ALA G CA 1
ATOM 10354 C C . ALA F 1 209 ? 36.512 24.194 1.874 1.00 9.74 209 ALA G C 1
ATOM 10355 O O . ALA F 1 209 ? 37.716 24.286 1.635 1.00 12.77 209 ALA G O 1
ATOM 10357 N N . GLU F 1 210 ? 35.981 24.517 3.049 1.00 11.24 210 GLU G N 1
ATOM 10358 C CA . GLU F 1 210 ? 36.802 24.961 4.168 1.00 15.13 210 GLU G CA 1
ATOM 10359 C C . GLU F 1 210 ? 37.859 23.942 4.559 1.00 14.50 210 GLU G C 1
ATOM 10360 O O . GLU F 1 210 ? 39.022 24.287 4.788 1.00 12.63 210 GLU G O 1
ATOM 10366 N N . SER F 1 211 ? 37.445 22.684 4.643 1.00 13.55 211 SER G N 1
ATOM 10367 C CA . SER F 1 211 ? 38.345 21.608 5.040 1.00 13.35 211 SER G CA 1
ATOM 10368 C C . SER F 1 211 ? 39.499 21.462 4.075 1.00 12.80 211 SER G C 1
ATOM 10369 O O . SER F 1 211 ? 40.649 21.319 4.478 1.00 13.81 211 SER G O 1
ATOM 10372 N N . LEU F 1 212 ? 39.180 21.493 2.788 1.00 12.41 212 LEU G N 1
ATOM 10373 C CA . LEU F 1 212 ? 40.194 21.324 1.766 1.00 11.17 212 LEU G CA 1
ATOM 10374 C C . LEU F 1 212 ? 41.273 22.416 1.891 1.00 14.27 212 LEU G C 1
ATOM 10375 O O . LEU F 1 212 ? 42.479 22.122 1.831 1.00 15.00 212 LEU G O 1
ATOM 10380 N N . VAL F 1 213 ? 40.838 23.660 2.082 1.00 13.78 213 VAL G N 1
ATOM 10381 C CA . VAL F 1 213 ? 41.772 24.779 2.289 1.00 15.93 213 VAL G CA 1
ATOM 10382 C C . VAL F 1 213 ? 42.604 24.548 3.541 1.00 15.58 213 VAL G C 1
ATOM 10383 O O . VAL F 1 213 ? 43.818 24.706 3.527 1.00 14.83 213 VAL G O 1
ATOM 10387 N N . ARG F 1 214 ? 41.934 24.156 4.621 1.00 17.17 214 ARG G N 1
ATOM 10388 C CA . ARG F 1 214 ? 42.612 23.856 5.876 1.00 17.03 214 ARG G CA 1
ATOM 10389 C C . ARG F 1 214 ? 43.608 22.706 5.721 1.00 16.71 214 ARG G C 1
ATOM 10390 O O . ARG F 1 214 ? 44.639 22.672 6.388 1.00 15.95 214 ARG G O 1
ATOM 10398 N N . LEU F 1 215 ? 43.296 21.766 4.838 1.00 13.19 215 LEU G N 1
ATOM 10399 C CA . LEU F 1 215 ? 44.162 20.613 4.637 1.00 15.97 215 LEU G CA 1
ATOM 10400 C C . LEU F 1 215 ? 45.269 20.905 3.619 1.00 11.97 215 LEU G C 1
ATOM 10401 O O . LEU F 1 215 ? 46.138 20.056 3.360 1.00 12.88 215 LEU G O 1
ATOM 10406 N N . GLY F 1 216 ? 45.237 22.108 3.055 1.00 14.86 216 GLY G N 1
ATOM 10407 C CA . GLY F 1 216 ? 46.218 22.501 2.056 1.00 17.61 216 GLY G CA 1
ATOM 10408 C C . GLY F 1 216 ? 46.041 21.696 0.785 1.00 16.45 216 GLY G C 1
ATOM 10409 O O . GLY F 1 216 ? 47.001 21.416 0.076 1.00 15.11 216 GLY G O 1
ATOM 10410 N N . LEU F 1 217 ? 44.792 21.348 0.486 1.00 11.30 217 LEU G N 1
ATOM 10411 C CA . LEU F 1 217 ? 44.485 20.501 -0.661 1.00 13.27 217 LEU G CA 1
ATOM 10412 C C . LEU F 1 217 ? 43.829 21.310 -1.771 1.00 12.65 217 LEU G C 1
ATOM 10413 O O . LEU F 1 217 ? 42.974 22.160 -1.522 1.00 9.93 217 LEU G O 1
ATOM 10418 N N . SER F 1 218 ? 44.243 21.048 -3.005 1.00 16.99 218 SER G N 1
ATOM 10419 C CA . SER F 1 218 ? 43.586 21.654 -4.159 1.00 16.46 218 SER G CA 1
ATOM 10420 C C . SER F 1 218 ? 43.479 20.658 -5.292 1.00 16.28 218 SER G C 1
ATOM 10421 O O . SER F 1 218 ? 44.074 19.578 -5.243 1.00 13.39 218 SER G O 1
ATOM 10424 N N . THR F 1 219 ? 42.730 21.047 -6.316 1.00 16.93 219 THR G N 1
ATOM 10425 C CA . THR F 1 219 ? 42.516 20.215 -7.493 1.00 13.90 219 THR G CA 1
ATOM 10426 C C . THR F 1 219 ? 43.818 19.708 -8.080 1.00 16.12 219 THR G C 1
ATOM 10427 O O . THR F 1 219 ? 44.767 20.475 -8.265 1.00 17.67 219 THR G O 1
ATOM 10431 N N . SER F 1 220 ? 43.875 18.407 -8.354 1.00 14.61 220 SER G N 1
ATOM 10432 C CA . SER F 1 220 ? 45.018 17.823 -9.045 1.00 11.30 220 SER G CA 1
ATOM 10433 C C . SER F 1 220 ? 45.096 18.330 -10.472 1.00 15.03 220 SER G C 1
ATOM 10434 O O . SER F 1 220 ? 44.106 18.272 -11.215 1.00 12.94 220 SER G O 1
ATOM 10437 N N . LYS F 1 221 ? 46.276 18.809 -10.857 1.00 16.14 221 LYS G N 1
ATOM 10438 C CA . LYS F 1 221 ? 46.464 19.385 -12.179 1.00 16.39 221 LYS G CA 1
ATOM 10439 C C . LYS F 1 221 ? 47.257 18.430 -13.035 1.00 16.58 221 LYS G C 1
ATOM 10440 O O . LYS F 1 221 ? 47.761 18.807 -14.090 1.00 20.06 221 LYS G O 1
ATOM 10446 N N . ILE F 1 222 ? 47.373 17.188 -12.588 1.00 13.38 222 ILE G N 1
ATOM 10447 C CA . ILE F 1 222 ? 48.256 16.247 -13.263 1.00 16.68 222 ILE G CA 1
ATOM 10448 C C . ILE F 1 222 ? 47.692 15.749 -14.604 1.00 19.06 222 ILE G C 1
ATOM 10449 O O . ILE F 1 222 ? 48.450 15.420 -15.518 1.00 18.70 222 ILE G O 1
ATOM 10454 N N . ARG F 1 223 ? 46.364 15.696 -14.732 1.00 16.74 223 ARG G N 1
ATOM 10455 C CA . ARG F 1 223 ? 45.766 15.072 -15.912 1.00 17.02 223 ARG G CA 1
ATOM 10456 C C . ARG F 1 223 ? 44.445 15.686 -16.354 1.00 17.92 223 ARG G C 1
ATOM 10457 O O . ARG F 1 223 ? 44.410 16.641 -17.130 1.00 15.19 223 ARG G O 1
ATOM 10465 N N . THR F 1 224 ? 43.354 15.108 -15.869 1.00 12.71 224 THR G N 1
ATOM 10466 C CA . THR F 1 224 ? 42.027 15.517 -16.315 1.00 13.49 224 THR G CA 1
ATOM 10467 C C . THR F 1 224 ? 41.757 17.000 -16.102 1.00 15.05 224 THR G C 1
ATOM 10468 O O . THR F 1 224 ? 41.129 17.668 -16.933 1.00 15.26 224 THR G O 1
ATOM 10472 N N . TYR F 1 225 ? 42.231 17.519 -14.982 1.00 12.89 225 TYR G N 1
ATOM 10473 C CA . TYR F 1 225 ? 41.902 18.900 -14.630 1.00 16.70 225 TYR G CA 1
ATOM 10474 C C . TYR F 1 225 ? 43.086 19.843 -14.757 1.00 14.58 225 TYR G C 1
ATOM 10475 O O . TYR F 1 225 ? 43.093 20.912 -14.150 1.00 18.16 225 TYR G O 1
ATOM 10484 N N . ALA F 1 226 ? 44.082 19.450 -15.547 1.00 17.02 226 ALA G N 1
ATOM 10485 C CA . ALA F 1 226 ? 45.206 20.335 -15.836 1.00 16.68 226 ALA G CA 1
ATOM 10486 C C . ALA F 1 226 ? 44.677 21.627 -16.440 1.00 17.39 226 ALA G C 1
ATOM 10487 O O . ALA F 1 226 ? 43.576 21.658 -17.004 1.00 18.42 226 ALA G O 1
ATOM 10489 N N . THR F 1 227 ? 45.445 22.697 -16.292 1.00 17.74 227 THR G N 1
ATOM 10490 C CA . THR F 1 227 ? 45.095 23.981 -16.876 1.00 17.66 227 THR G CA 1
ATOM 10491 C C . THR F 1 227 ? 44.860 23.808 -18.367 1.00 18.53 227 THR G C 1
ATOM 10492 O O . THR F 1 227 ? 45.566 23.038 -19.026 1.00 23.31 227 THR G O 1
ATOM 10496 N N . PRO F 1 228 ? 43.818 24.455 -18.898 1.00 20.40 228 PRO G N 1
ATOM 10497 C CA . PRO F 1 228 ? 43.619 24.318 -20.343 1.00 20.05 228 PRO G CA 1
ATOM 10498 C C . PRO F 1 228 ? 44.848 24.786 -21.105 1.00 26.05 228 PRO G C 1
ATOM 10499 O O . PRO F 1 228 ? 45.502 25.763 -20.717 1.00 24.49 228 PRO G O 1
ATOM 10503 N N . ARG F 1 229 ? 45.174 24.050 -22.159 1.00 25.18 229 ARG G N 1
ATOM 10504 C CA . ARG F 1 229 ? 46.282 24.382 -23.034 1.00 30.91 229 ARG G CA 1
ATOM 10505 C C . ARG F 1 229 ? 45.936 25.686 -23.747 1.00 29.94 229 ARG G C 1
ATOM 10506 O O . ARG F 1 229 ? 44.820 25.841 -24.257 1.00 29.48 229 ARG G O 1
ATOM 10514 N N . PRO F 1 230 ? 46.871 26.653 -23.739 1.00 34.09 230 PRO G N 1
ATOM 10515 C CA . PRO F 1 230 ? 46.653 27.967 -24.368 1.00 32.83 230 PRO G CA 1
ATOM 10516 C C . PRO F 1 230 ? 46.457 27.869 -25.884 1.00 25.74 230 PRO G C 1
ATOM 10517 O O . PRO F 1 230 ? 47.222 27.205 -26.575 1.00 32.95 230 PRO G O 1
ATOM 10521 N N . LYS F 1 231 ? 45.418 28.519 -26.389 1.00 32.53 231 LYS G N 1
ATOM 10522 C CA . LYS F 1 231 ? 45.055 28.400 -27.799 1.00 29.81 231 LYS G CA 1
ATOM 10523 C C . LYS F 1 231 ? 44.078 29.502 -28.159 1.00 33.69 231 LYS G C 1
ATOM 10524 O O . LYS F 1 231 ? 43.604 30.231 -27.286 1.00 37.12 231 LYS G O 1
ATOM 10530 N N . LYS F 1 232 ? 43.745 29.607 -29.438 1.00 34.08 232 LYS G N 1
ATOM 10531 C CA . LYS F 1 232 ? 42.774 30.601 -29.857 1.00 33.35 232 LYS G CA 1
ATOM 10532 C C . LYS F 1 232 ? 41.399 30.169 -29.366 1.00 35.93 232 LYS G C 1
ATOM 10533 O O . LYS F 1 232 ? 40.894 29.108 -29.743 1.00 32.87 232 LYS G O 1
ATOM 10539 N N . VAL F 1 233 ? 40.813 30.969 -28.483 1.00 29.64 233 VAL G N 1
ATOM 10540 C CA . VAL F 1 233 ? 39.428 30.741 -28.087 1.00 37.86 233 VAL G CA 1
ATOM 10541 C C . VAL F 1 233 ? 38.571 32.010 -28.138 1.00 35.71 233 VAL G C 1
ATOM 10542 O O . VAL F 1 233 ? 38.911 33.024 -27.541 1.00 38.79 233 VAL G O 1
ATOM 10546 N N . ILE F 1 234 ? 37.471 31.938 -28.882 1.00 36.32 234 ILE G N 1
ATOM 10547 C CA . ILE F 1 234 ? 36.552 33.064 -29.058 1.00 34.97 234 ILE G CA 1
ATOM 10548 C C . ILE F 1 234 ? 35.436 33.154 -28.014 1.00 40.74 234 ILE G C 1
ATOM 10549 O O . ILE F 1 234 ? 34.908 32.127 -27.579 1.00 41.93 234 ILE G O 1
ATOM 10554 N N . GLY F 1 235 ? 35.113 34.388 -27.607 1.00 40.10 235 GLY G N 1
ATOM 10555 C CA . GLY F 1 235 ? 34.065 34.692 -26.637 1.00 38.07 235 GLY G CA 1
ATOM 10556 C C . GLY F 1 235 ? 33.876 33.780 -25.444 1.00 29.67 235 GLY G C 1
ATOM 10557 O O . GLY F 1 235 ? 34.840 33.395 -24.792 1.00 41.10 235 GLY G O 1
#

Radius of gyration: 30.89 Å; Cα contacts (8 Å, |Δi|>4): 3686; chains: 6; bounding box: 71×86×85 Å

InterPro domains:
  IPR015942 Asp/Glu/hydantoin racemase [PF01177] (3-208)
  IPR052186 Hydantoin racemase-like [PTHR28047] (1-236)
  IPR053714 Isomerization and Racemization Enzyme Superfamily [G3DSA:3.40.50.12500] (1-242)

Secondary structure (DSSP, 8-state):
-EEEEEESSS-HHHHHHHHHHHHHHPPTTPEEEEE--SSEESS--SHHHHHHHHHHHHHHHHH--S--SEEEEE-SS-S-HHHHHHH-SS-EEEHHHHHHHHHHTTSS-EEEEES-GGGHHHHHHHHHHHT--TTEEEEEE-S--TTHHHHSHHHHHHHHHHHHHHHHHTT--SEEEEE-GGGTT-HHHHHHHH-S-EE-HHHHHHHHHHHHHHTT-----SSTTSPPPP--EET-/-EEEEEESSS-HHHHHHHHHHHHHHPPTTPEEEEE--SSEESS--SHHHHHHHHHHHHHHHHH--S--SEEEEE-SS-S-HHHHHHH-SS-EEEHHHHHHHHHHTT-S-EEEEES-GGGHHHHHHHHHHTT--TTEEEEEE-S--TTHHHHSHHHHHHHHHHHHHHHHHHH--SEEEE--GGGTT-HHHHHHHHSS-EE-HHHHHHHHHHHHHHTT-----SSTTSPPPP--EE-/-EEEEEESSS-HHHHHHHHHHHHHHPPTTPEEEEE--SSEESS--SHHHHHHHHHHHHHHHHT--S--SEEEEE-SS-S-HHHHHHH-SS-EEEHHHHHHHHHTTT-S-EEEEES-GGGHHHHHHHHHHTT--TTEEEEEE-S--GGGTTT-HHHHHHHHHHHHHHHHHHH--SEEEEE-GGGTT-HHHHHHHHSS-EE-HHHHHHHHHHHHHHTT-----SSTTSPPPP--EE--/-EEEEEESSS-HHHHHHHHHHHHHHPPTTPEEEEE--SSEESS--SHHHHHHHHHHHHHHHTT--S--SEEEEE-SS-S-HHHHHHH-SS-EEEHHHHHHHHHTTTSS-EEEEES-GGGHHHHHHHHHHHT--TTEEEEEE-S--TTHHHH-HHHHHHHHHHHHHHHHHTS--SEEEEE-GGGTT-HHHHHHHHSS-EE-HHHHHHHHHHHHHHTT-----SSTTSPPPP--EE--/-EEEEEESSS-HHHHHHHHHHHHHHPPTTPEEEEE--SSEESS--SHHHHHHHHHHHHHHHHT--S--SEEEEE-SS-S-HHHHHHH-SS-EEEHHHHHHHHHTTT-S-EEEEES-GGGHHHHHHHHHHTT--TTEEEEEE-S--TTHHHHSHHHHHHHHHHHHHHHHHHH--SEEEEESGGGTT-HHHHHHHHSS-EE-HHHHHHHHHHHHHHTT-----SSTTSPPPP--EET--/-EEEEEESSS-HHHHHHHHHHHHHHPPTTPEEEEE--SSEESS--SHHHHHHHHHHHHHHHHH--S--SEEEEE-SS-S-HHHHHHH-SS-EEEHHHHHHHHHTTTSS-EEEEES-GGGHHHHHHHHHHTT--TTEEEEEE-S--HHHHTT-HHHHHHHHHHHHHHHHHTT--SEEEEESGGGTT-HHHHHHHH-S-EE-HHHHHHHHHHHHHHTT-----SSTTSPPPP--EE-

Organism: Pseudomonas fluorescens (NCBI:txid294)

Nearest PDB structures (foldseek):
  5lfd-assembly1_A  TM=1.002E+00  e=2.185E-45  Pseudomonas fluorescens
  3qvk-assembly1_A  TM=9.603E-01  e=2.583E-24  Klebsiella pneumoniae subsp. pneumoniae MGH 78578
  3qvj-assembly1_A  TM=9.595E-01  e=4.002E-24  Klebsiella pneumoniae subsp. pneumoniae MGH 78578
  2oho-assembly1_A  TM=6.067E-01  e=7.951E-07  Streptococcus pyogenes M1 GAS
  1b73-assembly1_A  TM=5.365E-01  e=4.928E-05  Aquifex pyrophilus

Solvent-accessible surface area: 42246 Å² total; per-residue (Å²): 70,47,0,0,1,0,2,9,9,23,31,56,70,20,8,111,50,2,3,115,55,0,122,81,30,23,26,140,68,18,83,7,25,30,9,31,6,121,50,1,2,36,0,24,2,1,8,36,4,0,0,8,2,0,10,0,0,0,39,31,1,68,52,33,127,87,105,39,56,0,0,0,0,1,2,25,2,5,13,0,9,9,0,0,1,1,37,12,100,29,5,0,0,3,0,6,7,0,2,0,4,8,1,12,12,0,2,34,16,0,0,6,0,2,2,17,47,20,10,6,1,12,1,33,24,6,0,88,27,0,0,4,56,124,25,13,34,17,13,44,20,17,42,66,9,17,55,64,22,150,145,87,59,118,60,2,43,93,7,1,1,95,18,0,73,53,0,27,172,110,40,66,2,1,0,0,0,0,2,8,11,27,2,14,27,34,37,98,60,0,127,131,154,14,46,2,16,8,1,7,0,0,14,0,0,0,0,20,0,1,7,0,41,70,24,58,14,34,6,1,53,76,29,3,2,22,85,23,96,120,36,137,47,79,66,116,66,50,0,0,1,0,1,8,10,18,29,63,78,14,10,124,48,2,3,105,47,0,128,82,28,22,25,142,67,19,81,8,25,27,9,32,6,126,53,1,1,36,1,12,2,2,6,7,6,0,0,6,1,0,20,0,0,3,57,35,1,88,50,37,136,99,103,37,55,0,0,0,0,1,2,12,1,10,14,0,16,14,0,0,1,1,42,15,101,26,5,0,0,4,2,2,10,0,0,0,4,8,0,11,12,0,1,32,17,0,0,0,0,3,4,23,51,21,8,6,0,11,1,39,24,9,0,112,38,1,3,4,53,97,20,14,33,18,11,52,20,14,54,24,12,11,49,64,16,138,129,67,73,124,42,2,35,76,19,0,0,142,20,0,71,29,0,31,151,106,39,76,2,1,0,0,0,2,1,15,6,16,0,6,26,54,16,81,96,0,101,125,114,20,56,2,15,5,1,4,2,1,8,0,0,0,1,20,0,1,7,0,40,72,33,68,16,34,6,0,53,71,27,2,5,22,87,25,113,106,37,121,64,63,106,70,58,0,0,1,0,1,8,7,19,31,55,72,19,8,110,37,2,4,103,48,0,131,77,28,23,25,141,68,19,82,10,26,29,9,30,5,128,50,0,0,29,2,11,3,2,7,36,2,0,0,17,0,0,12,0,0,0,43,34,1,73,46,41,140,102,106,37,56,0,0,0,0,1,2,10,2,14,18,0,17,11,0,0,2,1,36,12,98,29,4,0,0,3,2,2,8,0,0,0,5,8,0,12,11,0,1,35,17,1,0,0,0,2,4,30,55,23,10,5,0,12,0,36,28,12,0,87,32,1,2,4,54,115,19,14,33,18,12,50,19,13,56,21,27,12,62,92,9,132,139,71,87,112,41,2,5,87,17,0,2,140,17,0,86,35,0,28,156,93,37,79,2,1,0,0,0,2,1,15,5,12,0,7,25,40,14,85,98,0,95,126,110,19,56,2,17,4,1,4,1,0,12,0,0,0,0,18,0,0,7,1,39,69,31,53,16,33,6,0,52,74,28,2,6,23,84,24,97,137,40,127,47,72,51,121,71,58,0,0,1,0,1,6,9,16,32,63,76,15,9,115,44,2,2,100,52,0,125,82,29,24,27,139,68,20,82,6,25,26,12,30,4,131,9,0,1,30,2,9,4,1,6,7,4,0,0,0,1,0,8,0,0,2,41,26,3,70,63,26,125,98,107,41,55,0,0,0,1,2,3,13,1,12,12,0,10,11,0,0,1,1,43,15,107,31,5,0,0,2,0,8,9,0,1,1,4,9,0,13,11,0,1,36,15,1,0,6,0,2,3,18,56,21,6,5,0,9,1,34,24,5,0,89,24,0,2,5,57,122,22,14,35,19,12,49,19,14,55,27,14,12,70,57,9,136,136,57,80,116,38,1,26,86,18,0,1,145,17,0,75,31,0,28,152,96,37,77,1,0,0,0,2,0,2,13,6,18,0,6,29,53,25,99,98,0,120,124,117,19,55,2,14,4,0,6,0,0,16,0,0,0,0,18,0,1,6,1,38,69,24,60,15,31,7,0,55,76,28,1,2,22,87,27,100,137,46,138,67,83,56,114,67,56,0,0,1,0,2,8,7,22,30,56,71,11,10,115,35,2,3,109,48,0,127,80,31,24,30,141,66,19,82,7,27,28,11,35,6,125,18,0,0,31,3,10,4,2,5,39,4,0,0,3,0,0,2,0,0,0,18,32,1,59,41,31,132,110,107,41,54,0,0,0,0,1,2,11,2,16,13,0,16,12,0,0,2,2,36,13,102,30,5,1,0,4,2,2,10,0,0,0,4,8,1,14,12,0,1,33,17,1,0,0,0,2,4,14,55,19,11,8,0,14,1,39,26,7,0,108,32,0,2,5,58,117,24,15,34,19,13,50,20,10,51,33,13,9,64,69,9,112,153,61,73,127,40,1,18,81,10,0,4,123,21,0,82,43,0,28,162,88,38,76,1,0,0,0,0,2,1,14,6,10,0,6,15,42,16,76,80,0,86,143,109,21,56,3,16,5,1,5,2,1,10,0,0,0,0,20,0,2,7,1,42,73,31,70,16,33,6,0,50,72,26,1,5,22,86,24,98,137,44,142,42,86,41,53,132,67,56,0,0,1,0,2,8,9,18,32,62,78,18,8,117,52,2,2,108,49,0,120,85,30,23,27,140,66,19,77,8,28,27,11,33,5,124,48,2,2,32,0,10,1,2,8,10,6,0,0,3,1,0,16,0,0,2,57,30,1,81,44,36,130,102,102,43,56,0,0,0,0,2,3,12,2,14,12,0,13,10,0,0,2,0,43,12,103,27,5,0,0,4,2,1,9,0,0,0,3,7,0,12,14,0,1,38,17,0,0,0,0,2,2,34,51,26,9,6,1,11,1,36,25,10,0,104,25,1,3,4,56,111,24,13,32,16,11,47,22,9,56,46,6,13,43,71,11,150,133,62,95,108,38,1,22,71,1,1,0,109,22,0,72,56,0,28,163,111,40,66,1,1,0,0,0,3,2,13,6,20,0,8,26,65,28,101,72,0,127,150,110,17,32,0,10,8,0,8,3,1,15,0,0,0,1,20,0,1,7,1,43,70,27,57,15,36,6,0,56,78,28,2,4,23,80,20,87,137,39,145,64,84,95

Foldseek 3Di:
DEEEEEELAQQVVLLVVLQVLQVVQADPPYHYDRWGFPDAHNFQQADVRLVVSQVSRVVRVVPDDDDHAEYEYQWALGDHQLVNLLADFHAYHYLLCLQLVVLVVFDQAEEEEEAAPNSQVSNCVVCVVVVSNPRHLGYYHLHHDQVCCVVPNPVVLVSRLVRLQCCCPPSVHQEYEYHGSSCRPSQPVSCVVNVHHYTYSSNSRSVVSVVCSVVVHTRDLPPSSNHPDDDDDPPD/DEEEEEELAQQVVLQCLLQVLLVVLADPVYHYHGWGFPDAHNAQQADVRLVVSLVSRVVRVVPDPDDHAEYEYLWFLGDHLLVCLQADFHAYYYLLCLQLVVLVVFDQAEEEEEAAPNSQVSNCVVCVVVVSCPRHLGYHHLPHGLVCCVVPVVSSLVSRLVVVQCCCPPSVHQEYEYRGSSCRPVQPVSCVSRVHHYGYSSNSRSVVSVVCVVVVHHRDLPPSSNHDDDDDDDD/DEEEEEELAQAVVLLVLLQVLQVVQFDPPYHYHRWGFPDAHNAQQADVRLVVSQVSRVVRVVPDDDDHAEYEYLWFLGDHQLVCLQADFHYYYYLLCLQLVVLVVFDQAEEEEEAAPSSQVSNCVVCVVVVRCPRHLYYHHLPHGLVRCVVCVPSNLVSRLVRLQCCCVPSVHQEYEYRGSSCRPVQVVSCVRRVHHYHYSSNSRSVVSVVCSVVVHTRDLPPSNNHDDDDDDPDD/DEEEEEELAQQVVLLVVLQVLQVVQFDPPYHYHRWGFPDAHNAQQAQVRLVVSLVSRVVGVVPPPDDHAEYEYQWALGDNQLVCLQADFHAYHYLLCLQLVVLVVFDQAEEEEEAAPNSQVSNCVVCVVVVRNPRHLGYHHLHHGLVRCVVPVVSSLVSRLVVVQCCCPVSVHQEYEYRGSSCRPSQVVSCVSRVHGYTYSSNSRSVVSVVCSVVVHGRDLPPSSNHDDDDDDDDD/DEEEEEELAQQVVLLVLLQVLQVVQFDPVYHYHGYGFPDAHNAQQADVRLVVSQVSRLQRVVPDDDDHAEYEYQWFLGDHQLVNLLADFHYYYYLLCLQLVVLVVFDQAEEEEEAAPSSQVSNCVVCVVVVRCPRHLYYHHLPHGLVCCVVVVVSSLVSSLVVVQCCCVPSVHQEYEYRGSSCRPVQVVSCVSRVHHYGYSSNSRSVVSVVCSVVVHTRDLPPSSNHPDDDDDPPGD/DEEEEEELAQQVVLQVVLQVLQVVQFDPVYHYHGWGFPDAHNAQQAQVRLVVSQVSRVVRVVPDDDDHAEYEHQWFLGDHQLVVLLADFHAYHYLLCLQLVVLVVFDQAEEEEEAAPNSQVSNVVVCVVVVRCPRHLGYHHLPHGLVCCVVCVVSSLVSRLVRVQCCCVPSVHQEYEYRGSSCRPVQPVSCVVRVHHYGYSSNSRSVVSVVCVVVVHGRDLPPSSNHDDDDDDDD